Protein AF-A0A1V9Z5C0-F1 (afdb_monomer)

Solvent-accessible surface area (backbone atoms only — not comparable to full-atom values): 45938 Å² total; per-residue (Å²): 131,92,78,88,80,90,83,90,88,89,86,86,84,89,79,87,81,82,82,72,72,82,59,60,56,59,52,54,50,48,53,48,50,51,52,51,49,50,49,49,50,52,46,48,58,70,71,42,82,71,66,87,67,86,74,73,70,77,68,62,81,77,70,72,38,58,87,74,35,48,84,46,74,41,87,35,67,57,42,83,91,56,91,58,85,54,65,29,55,34,39,32,35,39,37,57,89,43,34,36,29,50,94,80,70,39,98,49,63,32,35,36,42,34,37,38,38,37,98,39,45,44,60,60,50,55,52,41,41,26,42,58,60,53,45,23,60,79,58,20,13,28,41,36,45,39,38,20,70,73,23,66,80,12,34,50,69,57,94,52,28,86,84,53,52,90,57,59,44,71,68,51,44,48,50,50,53,50,53,51,52,55,50,52,30,58,79,67,75,53,90,57,59,24,36,28,28,21,49,37,67,6,3,34,48,12,45,51,39,34,67,76,38,56,90,71,25,67,23,16,40,14,23,24,19,40,75,61,43,48,37,66,50,83,98,74,47,65,74,40,41,51,29,46,30,32,44,32,46,40,30,29,52,92,62,68,12,31,81,37,14,40,61,48,54,37,56,39,48,59,27,55,55,34,17,34,76,37,72,70,24,19,48,49,50,22,58,68,59,36,37,66,62,76,43,87,49,54,72,51,44,51,41,47,51,48,56,50,50,51,28,50,50,53,24,23,39,46,32,31,75,48,66,44,21,75,86,48,78,68,73,45,66,35,56,47,29,34,38,36,59,20,18,60,54,31,45,68,90,76,78,84,87,58,49,55,46,74,83,38,66,52,57,53,49,51,55,43,28,51,44,58,21,32,30,56,59,78,37,59,80,71,72,70,90,45,41,72,72,85,73,79,90,52,66,74,56,49,52,39,39,26,41,48,50,44,69,56,74,96,57,40,35,37,68,39,71,79,24,42,53,63,66,42,82,65,53,67,70,56,53,34,51,51,24,38,71,78,70,71,36,64,54,38,71,55,46,57,44,69,78,64,36,63,61,71,61,38,57,55,72,48,62,41,37,36,31,33,31,16,56,35,15,30,51,35,69,15,30,66,82,77,66,97,68,29,91,47,42,51,68,42,77,19,67,87,23,9,54,33,52,61,39,32,56,77,53,95,64,57,52,70,52,42,54,52,48,45,51,50,53,52,52,50,48,51,59,73,65,41,90,59,52,85,41,64,36,86,88,80,72,34,37,40,52,56,55,51,49,50,51,52,36,52,56,53,16,74,80,68,20,43,36,68,64,52,41,62,54,81,88,75,62,87,62,98,63,83,74,66,67,48,76,77,52,67,60,68,61,43,69,38,75,66,45,35,56,45,46,34,69,50,28,31,34,40,31,45,24,31,15,63,32,59,66,57,66,54,67,65,33,57,30,45,50,23,30,36,43,35,41,27,48,23,49,25,50,52,55,42,55,41,56,22,56,21,53,47,24,27,37,39,38,43,21,42,29,46,28,49,60,72,40,63,39,48,33,51,18,45,49,21,28,36,40,32,42,24,40,29,49,26,52,55,62,67,69,40,57,50,52,16,48,48,25,25,38,41,35,44,21,42,25,48,24,37,51,65,64,60,63,55,39,47,31,49,47,22,31,33,42,34,39,23,42,24,46,34,38,53,66,78,45,75,36,61,45,58,26,52,50,27,25,35,41,34,42,23,38,20,12,37,68,62,87,62,78,44,66,80,67,32,81,45,46,34,34,45,35,52,36,72,43,47,48,86,84,78,77,55,51,44,93,85,79,63,49,75,67,83,79,82,92,84,88,87,84,82,89,59,66,38,61,29,77,53,56,49,63,48,102,86,70,50,74,44,82,61,64,74,80,83,80,63,86,85,76,61,69,84,69,89,58,79,85,65,70,67,71,67,52,56,66,52,51,58,62,54,57,61,67,67,72,76,119

Sequence (855 aa):
MEDAPLLRPQRQLSQRSFVNWSIFVPVCLGIGLVAVGQLLLSLYHNTFGLDSTLEVPNYMNPKPNVTNCTLHWFEQRVDHFTTLNTTYQQRYYVYDKFWSRKSKGDAFDGPILFYCGNEGDVTLYVNNTGLMWENAQSLGAALIFAEHRYFGKSYPFANDYMNNLQYLTHEQALADYATLIQTFQVDNQVDVPVVAFGGSYGGMLAAWFRMKYPSVIAGSIAASAPILGFPRGYPGHFHGEKYWQVVTHDAKPEAGSAPACEGNVRATWPVLFGFGNSSIGRNKLSEIFQLCTPLNTSAQVEKLAMNLLMGWDTMAMGNFPFPSSYLTDGAVDLPAFPVRAACNELNESFTITNPSAVNDTENIRLLTAMKVAVDVYANATKSLTCSPLDQDYDGIWGYIWCSQMLPQESYFDTDGIHDMFWPRNVSLVKITSDCQKKWGVTPDPQWIRYEYGPLDRMISSTSNIVFTNGGYDPWSSGGVLTNPWNPSIEIVSIPEGAHHLDLFFSHVDDPISVRLALNMAVELNATTLDPLRGEVDTSSGHCRWVRDAIERRLKKAIATGIVDLSGPSSTSLIHGHSCMQLDLLPKELYATASRASWAKKQLHEIYLTNNSLSLLSPEISLFENLVVLGLGGNALTSLPNELGSLLRLEKLYAERNHLSCIPEAISNCTRLTHIFLDSNRFTSFPTALFACSRLQHVGLSHNELRSIPAQIHRLSWLISLDLDGNRIGPSLPHELGFLVRLQRLGLEHNCLDTLPTFVLKLPQLTCLRMNGNRAPGHVVKDSITGEVLDGVNVPTRFDGYLQLREAVVDEEGNKQFVSLNGLVPTDAINLEDSFHDRDKDEVQEENELESLSMH

Secondary structure (DSSP, 8-state):
---------------PPPP-TTTHHHHHHHHHHHHHHHHHHHHHHHHS---S--------SSPP-GGGSEEEEEEEES-SSSS---EEEEEEEEE-TT---GGGT-SSPPPEEEEE--SS-HHHHHHH-HHHHHHHHHHTPEEEEEPPTTSTT--TTGGGGGG-GGG--HHHHHHHHHHHHHHHHHHTT----EEEEEETHHHHHHHHHHHH-TTT-SEEEEET--TT-S-SSTTT---THHHHHHHHHHTSGGGT--TTHHHHHHHHHHHHHHHHTSHHHHHHHHHHTTBSS---SHHHHHHHHHHHHHHHHHHHHT--SS-B-GGGTTSSPBPSSHHHHHHHHT-S----S-TT-TT-HHHHHHHHHHHHHHHHHHTTTS--SSB-S---SSTTHHHHIIIII---GGGS-B-SSSSSS--B---HHHHHHHHHHHHS----TTHHHHHH-SHHHHHHH--SEEEEEESS-GGGGGS----SS-TTEEEEEETT--TTGGGSPP-TT--HHHHHHHHHHHHHHHHHT-TTTTPBPTTTSSBHHHHHHHHHHHHHHHHHSEEE-PPPPGGG--S--GGG-----HHHHTSSHHHHHHHHHH--EEE-TTS--S---GGGGG-TT--EEE-TTS--S---GGGGG-TT--EEE--SS--S---GGGGG-TT--EEE--SS--SS--GGGGG-TT--EEE--SS------GGGGG-TT-SEEE--SS---S---GGGGG-TT--EEE-TTS--SS--TTGGG-SS--EEE-TT---TT--PBPTTT--B--S----SS-----EE---EEPTTS-EE--------TTS----TTTTSSSHHHHHHHHHHHHHTS--

Mean predicted aligned error: 17.58 Å

Radius of gyration: 32.71 Å; Cα contacts (8 Å, |Δi|>4): 1620; chains: 1; bounding box: 133×77×86 Å

Nearest PDB structures (foldseek):
  7txh-assembly2_E  TM=9.100E-01  e=1.569E-11  Homo sapiens
  4u06-assembly1_A  TM=7.039E-01  e=2.154E-12  Leptospira interrogans serovar Copenhageni str. Fiocruz L1-130
  7sd1-assembly2_B  TM=7.108E-01  e=6.683E-11  Homo sapiens
  7yjw-assembly1_B  TM=7.968E-01  e=1.424E-09  Leptospira santarosai serovar Shermani str. LT 821
  7yjw-assembly1_A  TM=7.207E-01  e=8.785E-10  Leptospira santarosai serovar Shermani str. LT 821

Foldseek 3Di:
DDDDDDDDDDDDDDDDDDDDPVPPVVVVVVVVCVVVVVVVVVVCCVVPPPPPPVDDDPFDVVQDAQVQWDKDWDFAALDPPDPDRDTFTWIKTKDQPLFADVVVVGPDTFEEEEFLADQEALRLLRRFQQLCVRLCNVRSYMYMGTHFEPYRQRDDVRPCRLVVCPSVELVNSLVRVQVVQVVVCVVVVHDAAYEYEYFEVSLVSRVVSCLPPVVRHLAYERELYLLQQFAPDPPPDHQLQLLQLLLLVCCDVVVPAAHQQLVLLLVLVLLLLLLQVDPLSQQLLCVLQQAPDGDDHSVLSVLVQLLLVVLSQLLLLVQAQAFDCSSVSPPATQGHRLSRVLRVLRNDDADCDDSNPSPDPSSSSSSNSSSVSSCSPQVVVVPDSGRYSDDDPCVCVLLHCQAANDDDSSQRAHCSPSGSGHGDHHHLVNSQVVSCVPRVGHYDSCRSCVVQNPVLVSLLVGARYEYEYELSESSCSSTDQDDPAHLRYHYQYQDSDRRRSLSGRDDPSDDPSSSLVSVLVSLSVCLSRPPQQQDQDPVVRARVSLVSSQVNQLVVCLPVLEHAPADHDPVPCPDPDPRQQPPPDCCVCPVDVVSLVSNLPRHAYYAHEQNQDQADDLCVLSNLNYAYYHQHQYAYQAYDLSVLSNCNHAEYHHANYAYQAYHLSVLSNLNHQYDAHAQYAHQADHPSCLSNLNHAEYHHAQYAHAADDLSPLSVLNHQEDAHANYAHDQDHHLSVLNNLNHQYDHQHQYAYPDDPPSQQVRNRHQWYFHHNHHHPPDFDADPVHRDTDDDDDDDDDPPFRQGRRGQDQPPVRGTDGDTPPDDDVPPPDPPPCVVPPPVVVVVVVVVVVVVVVPD

Structure (mmCIF, N/CA/C/O backbone):
data_AF-A0A1V9Z5C0-F1
#
_entry.id   AF-A0A1V9Z5C0-F1
#
loop_
_atom_site.group_PDB
_atom_site.id
_atom_site.type_symbol
_atom_site.label_atom_id
_atom_site.label_alt_id
_atom_site.label_comp_id
_atom_site.label_asym_id
_atom_site.label_entity_id
_atom_site.label_seq_id
_atom_site.pdbx_PDB_ins_code
_atom_site.Cartn_x
_atom_site.Cartn_y
_atom_site.Cartn_z
_atom_site.occupancy
_atom_site.B_iso_or_equiv
_atom_site.auth_seq_id
_atom_site.auth_comp_id
_atom_site.auth_asym_id
_atom_site.auth_atom_id
_atom_site.pdbx_PDB_model_num
ATOM 1 N N . MET A 1 1 ? 76.478 33.869 6.905 1.00 30.45 1 MET A N 1
ATOM 2 C CA . MET A 1 1 ? 77.439 34.222 5.845 1.00 30.45 1 MET A CA 1
ATOM 3 C C . MET A 1 1 ? 76.877 33.685 4.552 1.00 30.45 1 MET A C 1
ATOM 5 O O . MET A 1 1 ? 76.327 32.592 4.566 1.00 30.45 1 MET A O 1
ATOM 9 N N . GLU A 1 2 ? 76.893 34.535 3.533 1.00 48.50 2 GLU A N 1
ATOM 10 C CA . GLU A 1 2 ? 76.476 34.250 2.159 1.00 48.50 2 GLU A CA 1
ATOM 11 C C . GLU A 1 2 ? 77.132 32.972 1.628 1.00 48.50 2 GLU A C 1
ATOM 13 O O . GLU A 1 2 ? 78.275 32.719 1.981 1.00 48.50 2 GLU A O 1
ATOM 18 N N . ASP A 1 3 ? 76.416 32.213 0.790 1.00 28.17 3 ASP A N 1
ATOM 19 C CA . ASP A 1 3 ? 76.982 31.532 -0.385 1.00 28.17 3 ASP A CA 1
ATOM 20 C C . ASP A 1 3 ? 75.859 30.931 -1.263 1.00 28.17 3 ASP A C 1
ATOM 22 O O . ASP A 1 3 ? 75.158 29.993 -0.889 1.00 28.17 3 ASP A O 1
ATOM 26 N N . ALA A 1 4 ? 75.608 31.609 -2.391 1.00 31.83 4 ALA A N 1
ATOM 27 C CA . ALA A 1 4 ? 75.722 31.137 -3.785 1.00 31.83 4 ALA A CA 1
ATOM 28 C C . ALA A 1 4 ? 75.822 29.606 -4.089 1.00 31.83 4 ALA A C 1
ATOM 30 O O . ALA A 1 4 ? 76.294 28.841 -3.258 1.00 31.83 4 ALA A O 1
ATOM 31 N N . PRO A 1 5 ? 75.660 29.144 -5.357 1.00 44.28 5 PRO A N 1
ATOM 32 C CA . PRO A 1 5 ? 74.844 29.649 -6.476 1.00 44.28 5 PRO A CA 1
ATOM 33 C C . PRO A 1 5 ? 74.236 28.553 -7.414 1.00 44.28 5 PRO A C 1
ATOM 35 O O . PRO A 1 5 ? 74.630 27.397 -7.405 1.00 44.28 5 PRO A O 1
ATOM 38 N N . LEU A 1 6 ? 73.332 29.002 -8.303 1.00 28.39 6 LEU A N 1
ATOM 39 C CA . LEU A 1 6 ? 73.173 28.664 -9.741 1.00 28.39 6 LEU A CA 1
ATOM 40 C C . LEU A 1 6 ? 73.223 27.196 -10.235 1.00 28.39 6 LEU A C 1
ATOM 42 O O . LEU A 1 6 ? 74.230 26.516 -10.102 1.00 28.39 6 LEU A O 1
ATOM 46 N N . LEU A 1 7 ? 72.222 26.825 -11.056 1.00 27.34 7 LEU A N 1
ATOM 47 C CA . LEU A 1 7 ? 72.328 26.580 -12.521 1.00 27.34 7 LEU A CA 1
ATOM 48 C C . LEU A 1 7 ? 71.012 25.927 -13.024 1.00 27.34 7 LEU A C 1
ATOM 50 O O . LEU A 1 7 ? 70.737 24.781 -12.705 1.00 27.34 7 LEU A O 1
ATOM 54 N N . ARG A 1 8 ? 70.100 26.692 -13.660 1.00 27.34 8 ARG A N 1
ATOM 55 C CA . ARG A 1 8 ? 69.903 26.857 -15.134 1.00 27.34 8 ARG A CA 1
ATOM 56 C C . ARG A 1 8 ? 68.985 25.763 -15.757 1.00 27.34 8 ARG A C 1
ATOM 58 O O . ARG A 1 8 ? 68.950 24.663 -15.240 1.00 27.34 8 ARG A O 1
ATOM 65 N N . PRO A 1 9 ? 68.382 25.965 -16.948 1.00 34.12 9 PRO A N 1
ATOM 66 C CA . PRO A 1 9 ? 67.551 27.093 -17.397 1.00 34.12 9 PRO A CA 1
ATOM 67 C C . PRO A 1 9 ? 66.337 26.630 -18.259 1.00 34.12 9 PRO A C 1
ATOM 69 O O . PRO A 1 9 ? 66.407 25.621 -18.940 1.00 34.12 9 PRO A O 1
ATOM 72 N N . GLN A 1 10 ? 65.268 27.421 -18.358 1.00 26.00 10 GLN A N 1
ATOM 73 C CA . GLN A 1 10 ? 64.817 28.017 -19.631 1.00 26.00 10 GLN A CA 1
ATOM 74 C C . GLN A 1 10 ? 63.493 28.751 -19.443 1.00 26.00 10 GLN A C 1
ATOM 76 O O . GLN A 1 10 ? 62.555 28.291 -18.800 1.00 26.00 10 GLN A O 1
ATOM 81 N N . ARG A 1 11 ? 63.472 29.957 -19.998 1.00 26.14 11 ARG A N 1
ATOM 82 C CA . ARG A 1 11 ? 62.399 30.931 -19.913 1.00 26.14 11 ARG A CA 1
ATOM 83 C C . ARG A 1 11 ? 61.787 31.060 -21.304 1.00 26.14 11 ARG A C 1
ATOM 85 O O . ARG A 1 11 ? 62.537 31.217 -22.260 1.00 26.14 11 ARG A O 1
ATOM 92 N N . GLN A 1 12 ? 60.459 31.144 -21.304 1.00 28.44 12 GLN A N 1
ATOM 93 C CA . GLN A 1 12 ? 59.549 31.829 -22.233 1.00 28.44 12 GLN A CA 1
ATOM 94 C C . GLN A 1 12 ? 58.646 30.910 -23.062 1.00 28.44 12 GLN A C 1
ATOM 96 O O . GLN A 1 12 ? 59.070 30.318 -24.043 1.00 28.44 12 GLN A O 1
ATOM 101 N N . LEU A 1 13 ? 57.350 30.937 -22.742 1.00 24.69 13 LEU A N 1
ATOM 102 C CA . LEU A 1 13 ? 56.427 31.890 -23.366 1.00 24.69 13 LEU A CA 1
ATOM 103 C C . LEU A 1 13 ? 55.228 32.162 -22.444 1.00 24.69 13 LEU A C 1
ATOM 105 O O . LEU A 1 13 ? 54.826 31.339 -21.631 1.00 24.69 13 LEU A O 1
ATOM 109 N N . SER A 1 14 ? 54.747 33.395 -22.518 1.00 31.95 14 SER A N 1
ATOM 110 C CA . SER A 1 14 ? 53.728 34.015 -21.681 1.00 31.95 14 SER A CA 1
ATOM 111 C C . SER A 1 14 ? 52.305 33.616 -22.065 1.00 31.95 14 SER A C 1
ATOM 113 O O . SER A 1 14 ? 51.958 33.737 -23.236 1.00 31.95 14 SER A O 1
ATOM 115 N N . GLN A 1 15 ? 51.449 33.361 -21.074 1.00 27.33 15 GLN A N 1
ATOM 116 C CA . GLN A 1 15 ? 50.032 33.744 -21.100 1.00 27.33 15 GLN A CA 1
ATOM 117 C C . GLN A 1 15 ? 49.545 33.939 -19.655 1.00 27.33 15 GLN A C 1
ATOM 119 O O . GLN A 1 15 ? 49.726 33.080 -18.798 1.00 27.33 15 GLN A O 1
ATOM 124 N N . ARG A 1 16 ? 48.995 35.124 -19.366 1.00 29.86 16 ARG A N 1
ATOM 125 C CA . ARG A 1 16 ? 48.379 35.463 -18.075 1.00 29.86 16 ARG A CA 1
ATOM 126 C C . ARG A 1 16 ? 47.048 34.716 -17.955 1.00 29.86 16 ARG A C 1
ATOM 128 O O . ARG A 1 16 ? 46.171 34.933 -18.784 1.00 29.86 16 ARG A O 1
ATOM 135 N N . SER A 1 17 ? 46.879 33.905 -16.913 1.00 29.75 17 SER A N 1
ATOM 136 C CA . SER A 1 17 ? 45.579 33.352 -16.528 1.00 29.75 17 SER A CA 1
ATOM 137 C C . SER A 1 17 ? 44.771 34.401 -15.761 1.00 29.75 17 SER A C 1
ATOM 139 O O . SER A 1 17 ? 45.204 34.896 -14.718 1.00 29.75 17 SER A O 1
ATOM 141 N N . PHE A 1 18 ? 43.596 34.736 -16.285 1.00 31.89 18 PHE A N 1
ATOM 142 C CA . PHE A 1 18 ? 42.552 35.463 -15.572 1.00 31.89 18 PHE A CA 1
ATOM 143 C C . PHE A 1 18 ? 42.062 34.623 -14.385 1.00 31.89 18 PHE A C 1
ATOM 145 O O . PHE A 1 18 ? 41.657 33.477 -14.561 1.00 31.89 18 PHE A O 1
ATOM 152 N N . VAL A 1 19 ? 42.077 35.195 -13.180 1.00 36.19 19 VAL A N 1
ATOM 153 C CA . VAL A 1 19 ? 41.368 34.626 -12.027 1.00 36.19 19 VAL A CA 1
ATOM 154 C C . VAL A 1 19 ? 39.901 35.021 -12.166 1.00 36.19 19 VAL A C 1
ATOM 156 O O . VAL A 1 19 ? 39.575 36.207 -12.182 1.00 36.19 19 VAL A O 1
ATOM 159 N N . ASN A 1 20 ? 39.030 34.028 -12.328 1.00 33.69 20 ASN A N 1
ATOM 160 C CA . ASN A 1 20 ? 37.603 34.218 -12.552 1.00 33.69 20 ASN A CA 1
ATOM 161 C C . ASN A 1 20 ? 36.901 34.478 -11.204 1.00 33.69 20 ASN A C 1
ATOM 163 O O . ASN A 1 20 ? 36.707 33.563 -10.405 1.00 33.69 20 ASN A O 1
ATOM 167 N N . TRP A 1 21 ? 36.547 35.737 -10.936 1.00 33.84 21 TRP A N 1
ATOM 168 C CA . TRP A 1 21 ? 35.887 36.182 -9.695 1.00 33.84 21 TRP A CA 1
ATOM 169 C C . TRP A 1 21 ? 34.431 35.687 -9.545 1.00 33.84 21 TRP A C 1
ATOM 171 O O . TRP A 1 21 ? 33.814 35.883 -8.500 1.00 33.84 21 TRP A O 1
ATOM 181 N N . SER A 1 22 ? 33.898 34.990 -10.550 1.00 37.16 22 SER A N 1
ATOM 182 C CA . SER A 1 22 ? 32.506 34.527 -10.646 1.00 37.16 22 SER A CA 1
ATOM 183 C C . SER A 1 22 ? 32.162 33.314 -9.771 1.00 37.16 22 SER A C 1
ATOM 185 O O . SER A 1 22 ? 30.989 32.999 -9.622 1.00 37.16 22 SER A O 1
ATOM 187 N N . ILE A 1 23 ? 33.156 32.627 -9.195 1.00 44.81 23 ILE A N 1
ATOM 188 C CA . ILE A 1 23 ? 32.946 31.390 -8.409 1.00 44.81 23 ILE A CA 1
ATOM 189 C C . ILE A 1 23 ? 33.226 31.607 -6.913 1.00 44.81 23 ILE A C 1
ATOM 191 O O . ILE A 1 23 ? 32.641 30.940 -6.066 1.00 44.81 23 ILE A O 1
ATOM 195 N N . PHE A 1 24 ? 34.048 32.596 -6.552 1.00 35.75 24 PHE A N 1
ATOM 196 C CA . PHE A 1 24 ? 34.413 32.829 -5.148 1.00 35.75 24 PHE A CA 1
ATOM 197 C C . PHE A 1 24 ? 33.322 33.559 -4.347 1.00 35.75 24 PHE A C 1
ATOM 199 O O . PHE A 1 24 ? 33.123 33.279 -3.168 1.00 35.75 24 PHE A O 1
ATOM 206 N N . VAL A 1 25 ? 32.570 34.460 -4.988 1.00 41.78 25 VAL A N 1
ATOM 207 C CA . VAL A 1 25 ? 31.491 35.220 -4.332 1.00 41.78 25 VAL A CA 1
ATOM 208 C C . VAL A 1 25 ? 30.265 34.342 -3.998 1.00 41.78 25 VAL A C 1
ATOM 210 O O . VAL A 1 25 ? 29.790 34.437 -2.866 1.00 41.78 25 VAL A O 1
ATOM 213 N N . PRO A 1 26 ? 29.793 33.427 -4.874 1.00 41.62 26 PRO A N 1
ATOM 214 C CA . PRO A 1 26 ? 28.696 32.506 -4.550 1.00 41.62 26 PRO A CA 1
ATOM 215 C C . PRO A 1 26 ? 29.040 31.499 -3.448 1.00 41.62 26 PRO A C 1
ATOM 217 O O . PRO A 1 26 ? 28.190 31.192 -2.621 1.00 41.62 26 PRO A O 1
ATOM 220 N N . VAL A 1 27 ? 30.286 31.016 -3.387 1.00 40.53 27 VAL A N 1
ATOM 221 C CA . VAL A 1 27 ? 30.713 30.033 -2.375 1.00 40.53 27 VAL A CA 1
ATOM 222 C C . VAL A 1 27 ? 30.819 30.677 -0.988 1.00 40.53 27 VAL A C 1
ATOM 224 O O . VAL A 1 27 ? 30.375 30.092 -0.001 1.00 40.53 27 VAL A O 1
ATOM 227 N N . CYS A 1 28 ? 31.308 31.918 -0.894 1.00 38.22 28 CYS A N 1
ATOM 228 C CA . CYS A 1 28 ? 31.320 32.660 0.371 1.00 38.22 28 CYS A CA 1
ATOM 229 C C . CYS A 1 28 ? 29.915 33.116 0.813 1.00 38.22 28 CYS A C 1
ATOM 231 O O . CYS A 1 28 ? 29.639 33.125 2.012 1.00 38.22 28 CYS A O 1
ATOM 233 N N . LEU A 1 29 ? 29.010 33.431 -0.125 1.00 41.97 29 LEU A N 1
ATOM 234 C CA . LEU A 1 29 ? 27.590 33.685 0.165 1.00 41.97 29 LEU A CA 1
ATOM 235 C C . LEU A 1 29 ? 26.850 32.411 0.594 1.00 41.97 29 LEU A C 1
ATOM 237 O O . LEU A 1 29 ? 26.050 32.474 1.520 1.00 41.97 29 LEU A O 1
ATOM 241 N N . GLY A 1 30 ? 27.158 31.259 -0.007 1.00 38.84 30 GLY A N 1
ATOM 242 C CA . GLY A 1 30 ? 26.593 29.958 0.359 1.00 38.84 30 GLY A CA 1
ATOM 243 C C . GLY A 1 30 ? 27.005 29.507 1.761 1.00 38.84 30 GLY A C 1
ATOM 244 O O . GLY A 1 30 ? 26.153 29.132 2.558 1.00 38.84 30 GLY A O 1
ATOM 245 N N . ILE A 1 31 ? 28.286 29.637 2.120 1.00 43.16 31 ILE A N 1
ATOM 246 C CA . ILE A 1 31 ? 28.769 29.312 3.475 1.00 43.16 31 ILE A CA 1
ATOM 247 C C . ILE A 1 31 ? 28.243 30.326 4.505 1.00 43.16 31 ILE A C 1
ATOM 249 O O . ILE A 1 31 ? 27.882 29.945 5.617 1.00 43.16 31 ILE A O 1
ATOM 253 N N . GLY A 1 32 ? 28.126 31.605 4.128 1.00 36.19 32 GLY A N 1
ATOM 254 C CA . GLY A 1 32 ? 27.502 32.638 4.957 1.00 36.19 32 GLY A CA 1
ATOM 255 C C . GLY A 1 32 ? 26.012 32.386 5.213 1.00 36.19 32 GLY A C 1
ATOM 256 O O . GLY A 1 32 ? 25.566 32.526 6.347 1.00 36.19 32 GLY A O 1
ATOM 257 N N . LEU A 1 33 ? 25.254 31.952 4.202 1.00 44.88 33 LEU A N 1
ATOM 258 C CA . LEU A 1 33 ? 23.835 31.589 4.318 1.00 44.88 33 LEU A CA 1
ATOM 259 C C . LEU A 1 33 ? 23.620 30.301 5.118 1.00 44.88 33 LEU A C 1
ATOM 261 O O . LEU A 1 33 ? 22.659 30.227 5.876 1.00 44.88 33 LEU A O 1
ATOM 265 N N . VAL A 1 34 ? 24.525 29.324 5.024 1.00 42.78 34 VAL A N 1
ATOM 266 C CA . VAL A 1 34 ? 24.479 28.102 5.845 1.00 42.78 34 VAL A CA 1
ATOM 267 C C . VAL A 1 34 ? 24.822 28.407 7.304 1.00 42.78 34 VAL A C 1
ATOM 269 O O . VAL A 1 34 ? 24.126 27.941 8.200 1.00 42.78 34 VAL A O 1
ATOM 272 N N . ALA A 1 35 ? 25.826 29.249 7.566 1.00 37.12 35 ALA A N 1
ATOM 273 C CA . ALA A 1 35 ? 26.195 29.642 8.925 1.00 37.12 35 ALA A CA 1
ATOM 274 C C . ALA A 1 35 ? 25.142 30.556 9.572 1.00 37.12 35 ALA A C 1
ATOM 276 O O . ALA A 1 35 ? 24.813 30.367 10.737 1.00 37.12 35 ALA A O 1
ATOM 277 N N . VAL A 1 36 ? 24.565 31.505 8.826 1.00 43.38 36 VAL A N 1
ATOM 278 C CA . VAL A 1 36 ? 23.450 32.349 9.293 1.00 43.38 36 VAL A CA 1
ATOM 279 C C . VAL A 1 36 ? 22.165 31.532 9.417 1.00 43.38 36 VAL A C 1
ATOM 281 O O . VAL A 1 36 ? 21.424 31.744 10.367 1.00 43.38 36 VAL A O 1
ATOM 284 N N . GLY A 1 37 ? 21.932 30.551 8.542 1.00 40.03 37 GLY A N 1
ATOM 285 C CA . GLY A 1 37 ? 20.840 29.582 8.645 1.00 40.03 37 GLY A CA 1
ATOM 286 C C . GLY A 1 37 ? 20.960 28.695 9.883 1.00 40.03 37 GLY A C 1
ATOM 287 O O . GLY A 1 37 ? 19.983 28.537 10.602 1.00 40.03 37 GLY A O 1
ATOM 288 N N . GLN A 1 38 ? 22.158 28.204 10.212 1.00 38.97 38 GLN A N 1
ATOM 289 C CA . GLN A 1 38 ? 22.422 27.443 11.439 1.00 38.97 38 GLN A CA 1
ATOM 290 C C . GLN A 1 38 ? 22.380 28.319 12.695 1.00 38.97 38 GLN A C 1
ATOM 292 O O . GLN A 1 38 ? 21.862 27.884 13.721 1.00 38.97 38 GLN A O 1
ATOM 297 N N . LEU A 1 39 ? 22.854 29.569 12.627 1.00 35.66 39 LEU A N 1
ATOM 298 C CA . LEU A 1 39 ? 22.753 30.508 13.744 1.00 35.66 39 LEU A CA 1
ATOM 299 C C . LEU A 1 39 ? 21.295 30.911 13.988 1.00 35.66 39 LEU A C 1
ATOM 301 O O . LEU A 1 39 ? 20.874 30.943 15.138 1.00 35.66 39 LEU A O 1
ATOM 305 N N . LEU A 1 40 ? 20.514 31.152 12.930 1.00 39.03 40 LEU A N 1
ATOM 306 C CA . LEU A 1 40 ? 19.077 31.410 12.998 1.00 39.03 40 LEU A CA 1
ATOM 307 C C . LEU A 1 40 ? 18.301 30.169 13.436 1.00 39.03 40 LEU A C 1
ATOM 309 O O . LEU A 1 40 ? 17.394 30.343 14.229 1.00 39.03 40 LEU A O 1
ATOM 313 N N . LEU A 1 41 ? 18.675 28.946 13.040 1.00 40.09 41 LEU A N 1
ATOM 314 C CA . LEU A 1 41 ? 18.106 27.708 13.597 1.00 40.09 41 LEU A CA 1
ATOM 315 C C . LEU A 1 41 ? 18.432 27.563 15.089 1.00 40.09 41 LEU A C 1
ATOM 317 O O . LEU A 1 41 ? 17.560 27.202 15.869 1.00 40.09 41 LEU A O 1
ATOM 321 N N . SER A 1 42 ? 19.658 27.891 15.508 1.00 35.12 42 SER A N 1
ATOM 322 C CA . SER A 1 42 ? 20.072 27.820 16.916 1.00 35.12 42 SER A CA 1
ATOM 323 C C . SER A 1 42 ? 19.429 28.914 17.777 1.00 35.12 42 SER A C 1
ATOM 325 O O . SER A 1 42 ? 19.066 28.674 18.925 1.00 35.12 42 SER A O 1
ATOM 327 N N . LEU A 1 43 ? 19.233 30.113 17.220 1.00 33.78 43 LEU A N 1
ATOM 328 C CA . LEU A 1 43 ? 18.513 31.212 17.856 1.00 33.78 43 LEU A CA 1
ATOM 329 C C . LEU A 1 43 ? 17.013 30.928 17.858 1.00 33.78 43 LEU A C 1
ATOM 331 O O . LEU A 1 43 ? 16.379 31.188 18.870 1.00 33.78 43 LEU A O 1
ATOM 335 N N . TYR A 1 44 ? 16.461 30.328 16.801 1.00 37.03 44 TYR A N 1
ATOM 336 C CA . TYR A 1 44 ? 15.078 29.854 16.732 1.00 37.03 44 TYR A CA 1
ATOM 337 C C . TYR A 1 44 ? 14.823 28.748 17.769 1.00 37.03 44 TYR A C 1
ATOM 339 O O . TYR A 1 44 ? 13.848 28.846 18.499 1.00 37.03 44 TYR A O 1
ATOM 347 N N . HIS A 1 45 ? 15.737 27.787 17.946 1.00 37.25 45 HIS A N 1
ATOM 348 C CA . HIS A 1 45 ? 15.685 26.787 19.026 1.00 37.25 45 HIS A CA 1
ATOM 349 C C . HIS A 1 45 ? 15.863 27.366 20.440 1.00 37.25 45 HIS A C 1
ATOM 351 O O . HIS A 1 45 ? 15.302 26.822 21.383 1.00 37.25 45 HIS A O 1
ATOM 357 N N . ASN A 1 46 ? 16.625 28.453 20.613 1.00 33.91 46 ASN A N 1
ATOM 358 C CA . ASN A 1 46 ? 16.873 29.048 21.934 1.00 33.91 46 ASN A CA 1
ATOM 359 C C . ASN A 1 46 ? 15.886 30.166 22.331 1.00 33.91 46 ASN A C 1
ATOM 361 O O . ASN A 1 46 ? 15.763 30.458 23.518 1.00 33.91 46 ASN A O 1
ATOM 365 N N . THR A 1 47 ? 15.208 30.825 21.378 1.00 34.88 47 THR A N 1
ATOM 366 C CA . THR A 1 47 ? 14.218 31.895 21.659 1.00 34.88 47 THR A CA 1
ATOM 367 C C . THR A 1 47 ? 12.774 31.432 21.547 1.00 34.88 47 THR A C 1
ATOM 369 O O . THR A 1 47 ? 11.932 31.920 22.301 1.00 34.88 47 THR A O 1
ATOM 372 N N . PHE A 1 48 ? 12.473 30.473 20.671 1.00 40.75 48 PHE A N 1
ATOM 373 C CA . PHE A 1 48 ? 11.245 29.704 20.778 1.00 40.75 48 PHE A CA 1
ATOM 374 C C . PHE A 1 48 ? 11.588 28.511 21.645 1.00 40.75 48 PHE A C 1
ATOM 376 O O . PHE A 1 48 ? 12.303 27.622 21.199 1.00 40.75 48 PHE A O 1
ATOM 383 N N . GLY A 1 49 ? 11.082 28.494 22.877 1.00 33.28 49 GLY A N 1
ATOM 384 C CA . GLY A 1 49 ? 10.914 27.257 23.626 1.00 33.28 49 GLY A CA 1
ATOM 385 C C . GLY A 1 49 ? 9.982 26.325 22.851 1.00 33.28 49 GLY A C 1
ATOM 386 O O . GLY A 1 49 ? 8.831 26.136 23.231 1.00 33.28 49 GLY A O 1
ATOM 387 N N . LEU A 1 50 ? 10.479 25.774 21.742 1.00 31.08 50 LEU A N 1
ATOM 388 C CA . LEU A 1 50 ? 10.159 24.446 21.264 1.00 31.08 50 LEU A CA 1
ATOM 389 C C . LEU A 1 50 ? 10.681 23.530 22.356 1.00 31.08 50 LEU A C 1
ATOM 391 O O . LEU A 1 50 ? 11.774 22.975 22.277 1.00 31.08 50 LEU A O 1
ATOM 395 N N . ASP A 1 51 ? 9.908 23.476 23.434 1.00 27.62 51 ASP A N 1
ATOM 396 C CA . ASP A 1 51 ? 9.971 22.371 24.351 1.00 27.62 51 ASP A CA 1
ATOM 397 C C . ASP A 1 51 ? 9.871 21.119 23.482 1.00 27.62 51 ASP A C 1
ATOM 399 O O . ASP A 1 51 ? 8.915 20.961 22.721 1.00 27.62 51 ASP A O 1
ATOM 403 N N . SER A 1 52 ? 10.949 20.349 23.514 1.00 31.19 52 SER A N 1
ATOM 404 C CA . SER A 1 52 ? 11.210 18.982 23.068 1.00 31.19 52 SER A CA 1
ATOM 405 C C . SER A 1 52 ? 10.011 18.011 22.975 1.00 31.19 52 SER A C 1
ATOM 407 O O . SER A 1 52 ? 10.068 16.908 23.496 1.00 31.19 52 SER A O 1
ATOM 409 N N . THR A 1 53 ? 8.924 18.374 22.292 1.00 34.69 53 THR A N 1
ATOM 410 C CA . THR A 1 53 ? 7.643 17.642 22.322 1.00 34.69 53 THR A CA 1
ATOM 411 C C . THR A 1 53 ? 6.991 17.481 20.942 1.00 34.69 53 THR A C 1
ATOM 413 O O . THR A 1 53 ? 5.776 17.377 20.817 1.00 34.69 53 THR A O 1
ATOM 416 N N . LEU A 1 54 ? 7.799 17.331 19.888 1.00 41.50 54 LEU A N 1
ATOM 417 C CA . LEU A 1 54 ? 7.538 16.224 18.958 1.00 41.50 54 LEU A CA 1
ATOM 418 C C . LEU A 1 54 ? 8.207 14.990 19.581 1.00 41.50 54 LEU A C 1
ATOM 420 O O . LEU A 1 54 ? 9.225 14.509 19.091 1.00 41.50 54 LEU A O 1
ATOM 424 N N . GLU A 1 55 ? 7.701 14.549 20.739 1.00 40.53 55 GLU A N 1
ATOM 425 C CA . GLU A 1 55 ? 8.091 13.253 21.289 1.00 40.53 55 GLU A CA 1
ATOM 426 C C . GLU A 1 55 ? 7.653 12.201 20.277 1.00 40.53 55 GLU A C 1
ATOM 428 O O . GLU A 1 55 ? 6.461 11.974 20.084 1.00 40.53 55 GLU A O 1
ATOM 433 N N . VAL A 1 56 ? 8.614 11.572 19.612 1.00 45.72 56 VAL A N 1
ATOM 434 C CA . VAL A 1 56 ? 8.407 10.272 18.980 1.00 45.72 56 VAL A CA 1
ATOM 435 C C . VAL A 1 56 ? 9.723 9.502 19.139 1.00 45.72 56 VAL A C 1
ATOM 437 O O . VAL A 1 56 ? 10.778 10.090 18.857 1.00 45.72 56 VAL A O 1
ATOM 440 N N . PRO A 1 57 ? 9.728 8.197 19.463 1.00 49.56 57 PRO A N 1
ATOM 441 C CA . PRO A 1 57 ? 8.648 7.334 19.965 1.00 49.56 57 PRO A CA 1
ATOM 442 C C . PRO A 1 57 ? 8.999 6.724 21.336 1.00 49.56 57 PRO A C 1
ATOM 444 O O . PRO A 1 57 ? 10.067 6.971 21.899 1.00 49.56 57 PRO A O 1
ATOM 447 N N . ASN A 1 58 ? 8.097 5.907 21.880 1.00 56.50 58 ASN A N 1
ATOM 448 C CA . ASN A 1 58 ? 8.324 5.067 23.057 1.00 56.50 58 ASN A CA 1
ATOM 449 C C . ASN A 1 58 ? 9.352 3.965 22.712 1.00 56.50 58 ASN A C 1
ATOM 451 O O . ASN A 1 58 ? 8.995 2.796 22.587 1.00 56.50 58 ASN A O 1
ATOM 455 N N . TYR A 1 59 ? 10.612 4.351 22.464 1.00 68.38 59 TYR A N 1
ATOM 456 C CA . TYR A 1 59 ? 11.682 3.462 22.018 1.00 68.38 59 TYR A CA 1
ATOM 457 C C . TYR A 1 59 ? 11.856 2.329 23.027 1.00 68.38 59 TYR A C 1
ATOM 459 O O . TYR A 1 59 ? 12.453 2.506 24.094 1.00 68.38 59 TYR A O 1
ATOM 467 N N . MET A 1 60 ? 11.355 1.144 22.686 1.00 77.00 60 MET A N 1
ATOM 468 C CA . MET A 1 60 ? 11.567 -0.019 23.529 1.00 77.00 60 MET A CA 1
ATOM 469 C C . MET A 1 60 ? 13.007 -0.501 23.379 1.00 77.00 60 MET A C 1
ATOM 471 O O . MET A 1 60 ? 13.401 -1.038 22.343 1.00 77.00 60 MET A O 1
ATOM 475 N N . ASN A 1 61 ? 13.797 -0.319 24.436 1.00 77.38 61 ASN A N 1
ATOM 476 C CA . ASN A 1 61 ? 15.145 -0.859 24.533 1.00 77.38 61 ASN A CA 1
ATOM 477 C C . ASN A 1 61 ? 15.296 -1.667 25.837 1.00 77.38 61 ASN A C 1
ATOM 479 O O . ASN A 1 61 ? 15.223 -1.075 26.918 1.00 77.38 61 ASN A O 1
ATOM 483 N N . PRO A 1 62 ? 15.519 -2.995 25.773 1.00 83.50 62 PRO A N 1
ATOM 484 C CA . PRO A 1 62 ? 15.657 -3.821 24.565 1.00 83.50 62 PRO A CA 1
ATOM 485 C C . PRO A 1 62 ? 14.337 -3.997 23.795 1.00 83.50 62 PRO A C 1
ATOM 487 O O . PRO A 1 62 ? 13.264 -3.976 24.398 1.00 83.50 62 PRO A O 1
ATOM 490 N N . LYS A 1 63 ? 14.427 -4.218 22.472 1.00 89.56 63 LYS A N 1
ATOM 491 C CA . LYS A 1 63 ? 13.266 -4.539 21.624 1.00 89.56 63 LYS A CA 1
ATOM 492 C C . LYS A 1 63 ? 12.664 -5.888 22.055 1.00 89.56 63 LYS A C 1
ATOM 494 O O . LYS A 1 63 ? 13.406 -6.878 22.084 1.00 89.56 63 LYS A O 1
ATOM 499 N N . PRO A 1 64 ? 11.363 -5.959 22.395 1.00 91.94 64 PRO A N 1
ATOM 500 C CA . PRO A 1 64 ? 10.686 -7.226 22.622 1.00 91.94 64 PRO A CA 1
ATOM 501 C C . PRO A 1 64 ? 10.711 -8.101 21.370 1.00 91.94 64 PRO A C 1
ATOM 503 O O . PRO A 1 64 ? 10.755 -7.611 20.245 1.00 91.94 64 PRO A O 1
ATOM 506 N N . ASN A 1 65 ? 10.670 -9.408 21.576 1.00 92.69 65 ASN A N 1
ATOM 507 C CA . ASN A 1 65 ? 10.624 -10.398 20.512 1.00 92.69 65 ASN A CA 1
ATOM 508 C C . ASN A 1 65 ? 9.760 -11.594 20.943 1.00 92.69 65 ASN A C 1
ATOM 510 O O . ASN A 1 65 ? 9.163 -11.611 22.024 1.00 92.69 65 ASN A O 1
ATOM 514 N N . VAL A 1 66 ? 9.723 -12.634 20.116 1.00 94.75 66 VAL A N 1
ATOM 515 C CA . VAL A 1 66 ? 8.953 -13.859 20.366 1.00 94.75 66 VAL A CA 1
ATOM 516 C C . VAL A 1 66 ? 9.220 -14.502 21.735 1.00 94.75 66 VAL A C 1
ATOM 518 O O . VAL A 1 66 ? 8.305 -15.067 22.326 1.00 94.75 66 VAL A O 1
ATOM 521 N N . THR A 1 67 ? 10.428 -14.379 22.295 1.00 96.00 67 THR A N 1
ATOM 522 C CA . THR A 1 67 ? 10.769 -14.951 23.613 1.00 96.00 67 THR A CA 1
ATOM 523 C C . THR A 1 67 ? 10.089 -14.232 24.779 1.00 96.00 67 THR A C 1
ATOM 525 O O . THR A 1 67 ? 9.980 -14.793 25.869 1.00 96.00 67 THR A O 1
ATOM 528 N N . ASN A 1 68 ? 9.608 -13.003 24.565 1.00 96.31 68 ASN A N 1
ATOM 529 C CA . ASN A 1 68 ? 8.816 -12.272 25.548 1.00 96.31 68 ASN A CA 1
ATOM 530 C C . ASN A 1 68 ? 7.362 -12.761 25.604 1.00 96.31 68 ASN A C 1
ATOM 532 O O . ASN A 1 68 ? 6.706 -12.530 26.622 1.00 96.31 68 ASN A O 1
ATOM 536 N N . CYS A 1 69 ? 6.874 -13.406 24.541 1.00 97.19 69 CYS A N 1
ATOM 537 C CA . CYS A 1 69 ? 5.508 -13.905 24.421 1.00 97.19 69 CYS A CA 1
ATOM 538 C C . CYS A 1 69 ? 5.351 -15.313 25.005 1.00 97.19 69 CYS A C 1
ATOM 540 O O . CYS A 1 69 ? 6.282 -16.120 25.019 1.00 97.19 69 CYS A O 1
ATOM 542 N N . THR A 1 70 ? 4.125 -15.643 25.397 1.00 98.12 70 THR A N 1
ATOM 543 C CA . THR A 1 70 ? 3.713 -17.021 25.669 1.00 98.12 70 THR A CA 1
ATOM 544 C C . THR A 1 70 ? 3.240 -17.664 24.366 1.00 98.12 70 THR A C 1
ATOM 546 O O . THR A 1 70 ? 2.435 -17.083 23.639 1.00 98.12 70 THR A O 1
ATOM 549 N N . LEU A 1 71 ? 3.757 -18.855 24.052 1.00 98.38 71 LEU A N 1
ATOM 550 C CA . LEU A 1 71 ? 3.313 -19.667 22.915 1.00 98.38 71 LEU A CA 1
ATOM 551 C C . LEU A 1 71 ? 2.049 -20.444 23.291 1.00 98.38 71 LEU A C 1
ATOM 553 O O . LEU A 1 71 ? 2.040 -21.162 24.291 1.00 98.38 71 LEU A O 1
ATOM 557 N N . HIS A 1 72 ? 1.036 -20.373 22.436 1.00 98.44 72 HIS A N 1
ATOM 558 C CA . HIS A 1 72 ? -0.209 -21.111 22.570 1.00 98.44 72 HIS A CA 1
ATOM 559 C C . HIS A 1 72 ? -0.562 -21.862 21.280 1.00 98.44 72 HIS A C 1
ATOM 561 O O . HIS A 1 72 ? -0.063 -21.562 20.191 1.00 98.44 72 HIS A O 1
ATOM 567 N N . TRP A 1 73 ? -1.442 -22.850 21.433 1.00 98.38 73 TRP A N 1
ATOM 568 C CA . TRP A 1 73 ? -2.018 -23.630 20.346 1.00 98.38 73 TRP A CA 1
ATOM 569 C C . TRP A 1 73 ? -3.531 -23.672 20.522 1.00 98.38 73 TRP A C 1
ATOM 571 O O . TRP A 1 73 ? -4.017 -23.962 21.615 1.00 98.38 73 TRP A O 1
ATOM 581 N N . PHE A 1 74 ? -4.252 -23.346 19.458 1.00 98.31 74 PHE A N 1
ATOM 582 C CA . PHE A 1 74 ? -5.704 -23.351 19.409 1.00 98.31 74 PHE A CA 1
ATOM 583 C C . PHE A 1 74 ? -6.181 -24.528 18.563 1.00 98.31 74 PHE A C 1
ATOM 585 O O . PHE A 1 74 ? -5.722 -24.707 17.433 1.00 98.31 74 PHE A O 1
ATOM 592 N N . GLU A 1 75 ? -7.095 -25.334 19.103 1.00 98.06 75 GLU A N 1
ATOM 593 C CA . GLU A 1 75 ? -7.743 -26.393 18.332 1.00 98.06 75 GLU A CA 1
ATOM 594 C C . GLU A 1 75 ? -8.755 -25.761 17.371 1.00 98.06 75 GLU A C 1
ATOM 596 O O . GLU A 1 75 ? -9.866 -25.397 17.748 1.00 98.06 75 GLU A O 1
ATOM 601 N N . GLN A 1 76 ? -8.336 -25.612 16.120 1.00 98.19 76 GLN A N 1
ATOM 602 C CA . GLN A 1 76 ? -9.055 -24.905 15.077 1.00 98.19 76 GLN A CA 1
ATOM 603 C C . GLN A 1 76 ? -9.762 -25.882 14.138 1.00 98.19 76 GLN A C 1
ATOM 605 O O . GLN A 1 76 ? -9.233 -26.953 13.839 1.00 98.19 76 GLN A O 1
ATOM 610 N N . ARG A 1 77 ? -10.936 -25.523 13.614 1.00 97.00 77 ARG A N 1
ATOM 611 C CA . ARG A 1 77 ? -11.595 -26.297 12.555 1.00 97.00 77 ARG A CA 1
ATOM 612 C C . ARG A 1 77 ? -10.798 -26.195 11.260 1.00 97.00 77 ARG A C 1
ATOM 614 O O . ARG A 1 77 ? -10.407 -25.118 10.825 1.00 97.00 77 ARG A O 1
ATOM 621 N N . VAL A 1 78 ? -10.613 -27.329 10.593 1.00 97.56 78 VAL A N 1
ATOM 622 C CA . VAL A 1 78 ? -10.022 -27.348 9.249 1.00 97.56 78 VAL A CA 1
ATOM 623 C C . VAL A 1 78 ? -10.922 -26.611 8.259 1.00 97.56 78 VAL A C 1
ATOM 625 O O . VAL A 1 78 ? -10.427 -25.864 7.418 1.00 97.56 78 VAL A O 1
ATOM 628 N N . ASP A 1 79 ? -12.235 -26.804 8.373 1.00 97.81 79 ASP A N 1
ATOM 629 C CA . ASP A 1 79 ? -13.208 -26.257 7.437 1.00 97.81 79 ASP A CA 1
ATOM 630 C C . ASP A 1 79 ? -14.393 -25.621 8.171 1.00 97.81 79 ASP A C 1
ATOM 632 O O . ASP A 1 79 ? -15.187 -26.301 8.827 1.00 97.81 79 ASP A O 1
ATOM 636 N N . HIS A 1 80 ? -14.504 -24.301 8.051 1.00 97.38 80 HIS A N 1
ATOM 637 C CA . HIS A 1 80 ? -15.578 -23.493 8.623 1.00 97.38 80 HIS A CA 1
ATOM 638 C C . HIS A 1 80 ? -16.838 -23.466 7.763 1.00 97.38 80 HIS A C 1
ATOM 640 O O . HIS A 1 80 ? -17.924 -23.222 8.290 1.00 97.38 80 HIS A O 1
ATOM 646 N N . PHE A 1 81 ? -16.716 -23.742 6.464 1.00 96.38 81 PHE A N 1
ATOM 647 C CA . PHE A 1 81 ? -17.784 -23.554 5.478 1.00 96.38 81 PHE A CA 1
ATOM 648 C C . PHE A 1 81 ? -18.500 -24.853 5.105 1.00 96.38 81 PHE A C 1
ATOM 650 O O . PHE A 1 81 ? -19.447 -24.841 4.318 1.00 96.38 81 PHE A O 1
ATOM 657 N N . THR A 1 82 ? -18.110 -25.973 5.716 1.00 93.88 82 THR A N 1
ATOM 658 C CA . THR A 1 82 ? -18.844 -27.238 5.644 1.00 93.88 82 THR A CA 1
ATOM 659 C C . THR A 1 82 ? -19.132 -27.809 7.034 1.00 93.88 82 THR A C 1
ATOM 661 O O . THR A 1 82 ? -18.766 -27.256 8.075 1.00 93.88 82 THR A O 1
ATOM 664 N N . THR A 1 83 ? -19.822 -28.950 7.068 1.00 90.50 83 THR A N 1
ATOM 665 C CA . THR A 1 83 ? -20.121 -29.692 8.300 1.00 90.50 83 THR A CA 1
ATOM 666 C C . THR A 1 83 ? -18.969 -30.593 8.754 1.00 90.50 83 THR A C 1
ATOM 668 O O . THR A 1 83 ? -19.155 -31.405 9.661 1.00 90.50 83 THR A O 1
ATOM 671 N N . LEU A 1 84 ? -17.795 -30.514 8.116 1.00 88.19 84 LEU A N 1
ATOM 672 C CA . LEU A 1 84 ? -16.624 -31.285 8.520 1.00 88.19 84 LEU A CA 1
ATOM 673 C C . LEU A 1 84 ? -16.179 -30.858 9.928 1.00 88.19 84 LEU A C 1
ATOM 675 O O . LEU A 1 84 ? -16.008 -29.672 10.209 1.00 88.19 84 LEU A O 1
ATOM 679 N N . ASN A 1 85 ? -15.989 -31.834 10.819 1.00 89.00 85 ASN A N 1
ATOM 680 C CA . ASN A 1 85 ? -15.603 -31.597 12.217 1.00 89.00 85 ASN A CA 1
ATOM 681 C C . ASN A 1 85 ? -14.124 -31.921 12.496 1.00 89.00 85 ASN A C 1
ATOM 683 O O . ASN A 1 85 ? -13.733 -32.176 13.630 1.00 89.00 85 ASN A O 1
ATOM 687 N N . THR A 1 86 ? -13.307 -31.993 11.449 1.00 94.81 86 THR A N 1
ATOM 688 C CA . THR A 1 86 ? -11.865 -32.206 11.582 1.00 94.81 86 THR A CA 1
ATOM 689 C C . THR A 1 86 ? -11.213 -30.930 12.095 1.00 94.81 86 THR A C 1
ATOM 691 O O . THR A 1 86 ? -11.536 -29.838 11.622 1.00 94.81 86 THR A O 1
ATOM 694 N N . THR A 1 87 ? -10.282 -31.073 13.034 1.00 97.44 87 THR A N 1
ATOM 695 C CA . THR A 1 87 ? -9.539 -29.960 13.628 1.00 97.44 87 THR A CA 1
ATOM 696 C C . THR A 1 87 ? -8.035 -30.078 13.372 1.00 97.44 87 THR A C 1
ATOM 698 O O . THR A 1 87 ? -7.528 -31.136 12.990 1.00 97.44 87 THR A O 1
ATOM 701 N N . TYR A 1 88 ? -7.318 -28.974 13.551 1.00 98.00 88 TYR A N 1
ATOM 702 C CA . TYR A 1 88 ? -5.860 -28.889 13.541 1.00 98.00 88 TYR A CA 1
ATOM 703 C C . TYR A 1 88 ? -5.393 -27.890 14.607 1.00 98.00 88 TYR A C 1
ATOM 705 O O . TYR A 1 88 ? -6.197 -27.163 15.181 1.00 98.00 88 TYR A O 1
ATOM 713 N N . GLN A 1 89 ? -4.095 -27.867 14.904 1.00 98.25 89 GLN A N 1
ATOM 714 C CA . GLN A 1 89 ? -3.534 -26.945 15.893 1.00 98.25 89 GLN A CA 1
ATOM 715 C C . GLN A 1 89 ? -3.039 -25.672 15.196 1.00 98.25 89 GLN A C 1
ATOM 717 O O . GLN A 1 89 ? -2.067 -25.718 14.441 1.00 98.25 89 GLN A O 1
ATOM 722 N N . GLN A 1 90 ? -3.699 -24.544 15.456 1.00 98.69 90 GLN A N 1
ATOM 723 C CA . GLN A 1 90 ? -3.275 -23.217 15.013 1.00 98.69 90 GLN A CA 1
ATOM 724 C C . GLN A 1 90 ? -2.372 -22.582 16.074 1.00 98.69 90 GLN A C 1
ATOM 726 O O . GLN A 1 90 ? -2.751 -22.456 17.239 1.00 98.69 90 GLN A O 1
ATOM 731 N N . ARG A 1 91 ? -1.166 -22.175 15.681 1.00 98.69 91 ARG A N 1
ATOM 732 C CA . ARG A 1 91 ? -0.204 -21.502 16.556 1.00 98.69 91 ARG A CA 1
ATOM 733 C C . ARG A 1 91 ? -0.581 -20.035 16.743 1.00 98.69 91 ARG A C 1
ATOM 735 O O . ARG A 1 91 ? -0.929 -19.350 15.786 1.00 98.69 91 ARG A O 1
ATOM 742 N N . TYR A 1 92 ? -0.438 -19.521 17.959 1.00 98.75 92 TYR A N 1
ATOM 743 C CA . TYR A 1 92 ? -0.494 -18.082 18.210 1.00 98.75 92 TYR A CA 1
ATOM 744 C C . TYR A 1 92 ? 0.367 -17.692 19.414 1.00 98.75 92 TYR A C 1
ATOM 746 O O . TYR A 1 92 ? 0.664 -18.516 20.283 1.00 98.75 92 TYR A O 1
ATOM 754 N N . TYR A 1 93 ? 0.790 -16.433 19.459 1.00 98.75 93 TYR A N 1
ATOM 755 C CA . TYR A 1 93 ? 1.581 -15.869 20.551 1.00 98.75 93 TYR A CA 1
ATOM 756 C C . TYR A 1 93 ? 0.784 -14.807 21.293 1.00 98.75 93 TYR A C 1
ATOM 758 O O . TYR A 1 93 ? 0.092 -14.005 20.669 1.00 98.75 93 TYR A O 1
ATOM 766 N N . VAL A 1 94 ? 0.906 -14.793 22.621 1.00 98.62 94 VAL A N 1
ATOM 767 C CA . VAL A 1 94 ? 0.235 -13.821 23.489 1.00 98.62 94 VAL A CA 1
ATOM 768 C C . VAL A 1 94 ? 1.255 -13.079 24.337 1.00 98.62 94 VAL A C 1
ATOM 770 O O . VAL A 1 94 ? 2.129 -13.691 24.955 1.00 98.62 94 VAL A O 1
ATOM 773 N N . TYR A 1 95 ? 1.104 -11.761 24.420 1.00 97.75 95 TYR A N 1
ATOM 774 C CA . TYR A 1 95 ? 1.775 -10.942 25.420 1.00 97.75 95 TYR A CA 1
ATOM 775 C C . TYR A 1 95 ? 0.744 -10.121 26.193 1.00 97.75 95 TYR A C 1
ATOM 777 O O . TYR A 1 95 ? 0.113 -9.215 25.658 1.00 97.75 95 TYR A O 1
ATOM 785 N N . ASP A 1 96 ? 0.582 -10.431 27.475 1.00 95.62 96 ASP A N 1
ATOM 786 C CA . ASP A 1 96 ? -0.476 -9.902 28.342 1.00 95.62 96 ASP A CA 1
ATOM 787 C C . ASP A 1 96 ? 0.070 -9.132 29.558 1.00 95.62 96 ASP A C 1
ATOM 789 O O . ASP A 1 96 ? -0.680 -8.738 30.457 1.00 95.62 96 ASP A O 1
ATOM 793 N N . LYS A 1 97 ? 1.388 -8.896 29.605 1.00 94.62 97 LYS A N 1
ATOM 794 C CA . LYS A 1 97 ? 2.026 -8.198 30.732 1.00 94.62 97 LYS A CA 1
ATOM 795 C C . LYS A 1 97 ? 1.664 -6.716 30.792 1.00 94.62 97 LYS A C 1
ATOM 797 O O . LYS A 1 97 ? 1.668 -6.157 31.882 1.00 94.62 97 LYS A O 1
ATOM 802 N N . PHE A 1 98 ? 1.347 -6.097 29.652 1.00 91.94 98 PHE A N 1
ATOM 803 C CA . PHE A 1 98 ? 0.805 -4.734 29.602 1.00 91.94 98 PHE A CA 1
ATOM 804 C C . PHE A 1 98 ? -0.711 -4.695 29.792 1.00 91.94 98 PHE A C 1
ATOM 806 O O . PHE A 1 98 ? -1.264 -3.621 29.989 1.00 91.94 98 PHE A O 1
ATOM 813 N N . TRP A 1 99 ? -1.385 -5.847 29.748 1.00 95.06 99 TRP A N 1
ATOM 814 C CA . TRP A 1 99 ? -2.835 -5.881 29.688 1.00 95.06 99 TRP A CA 1
ATOM 815 C C . TRP A 1 99 ? -3.459 -5.488 31.025 1.00 95.06 99 TRP A C 1
ATOM 817 O O . TRP A 1 99 ? -3.365 -6.240 32.009 1.00 95.06 99 TRP A O 1
ATOM 827 N N . SER A 1 100 ? -4.116 -4.327 31.025 1.00 92.69 100 SER A N 1
ATOM 828 C CA . SER A 1 100 ? -4.948 -3.848 32.121 1.00 92.69 100 SER A CA 1
ATOM 829 C C . SER A 1 100 ? -6.151 -4.764 32.284 1.00 92.69 100 SER A C 1
ATOM 831 O O . SER A 1 100 ? -6.828 -5.107 31.313 1.00 92.69 100 SER A O 1
ATOM 833 N N . ARG A 1 101 ? -6.407 -5.202 33.512 1.00 94.38 101 ARG A N 1
ATOM 834 C CA . ARG A 1 101 ? -7.442 -6.182 33.832 1.00 94.38 101 ARG A CA 1
ATOM 835 C C . ARG A 1 101 ? -8.142 -5.828 35.133 1.00 94.38 101 ARG A C 1
ATOM 837 O O . ARG A 1 101 ? -7.503 -5.719 36.181 1.00 94.38 101 ARG A O 1
ATOM 844 N N . LYS A 1 102 ? -9.476 -5.830 35.122 1.00 90.12 102 LYS A N 1
ATOM 845 C CA . LYS A 1 102 ? -10.286 -5.695 36.347 1.00 90.12 102 LYS A CA 1
ATOM 846 C C . LYS A 1 102 ? -9.965 -6.786 37.361 1.00 90.12 102 LYS A C 1
ATOM 848 O O . LYS A 1 102 ? -9.905 -6.527 38.558 1.00 90.12 102 LYS A O 1
ATOM 853 N N . SER A 1 103 ? -9.685 -7.999 36.884 1.00 90.44 103 SER A N 1
ATOM 854 C CA . SER A 1 103 ? -9.261 -9.122 37.730 1.00 90.44 103 SER A CA 1
ATOM 855 C C . SER A 1 103 ? -7.899 -8.910 38.406 1.00 90.44 103 SER A C 1
ATOM 857 O O . SER A 1 103 ? -7.641 -9.532 39.434 1.00 90.44 103 SER A O 1
ATOM 859 N N . LYS A 1 104 ? -7.047 -8.021 37.872 1.00 90.19 104 LYS A N 1
ATOM 860 C CA . LYS A 1 104 ? -5.771 -7.595 38.475 1.00 90.19 104 LYS A CA 1
ATOM 861 C C . LYS A 1 104 ? -5.913 -6.325 39.333 1.00 90.19 104 LYS A C 1
ATOM 863 O O . LYS A 1 104 ? -4.939 -5.910 39.953 1.00 90.19 104 LYS A O 1
ATOM 868 N N . GLY A 1 105 ? -7.115 -5.747 39.418 1.00 89.50 105 GLY A N 1
ATOM 869 C CA . GLY A 1 105 ? -7.405 -4.530 40.181 1.00 89.50 105 GLY A CA 1
ATOM 870 C C . GLY A 1 105 ? -7.377 -3.232 39.368 1.00 89.50 105 GLY A C 1
ATOM 871 O O . GLY A 1 105 ? -7.509 -2.163 39.962 1.00 89.50 105 GLY A O 1
ATOM 872 N N . ASP A 1 106 ? -7.234 -3.303 38.041 1.00 89.25 106 ASP A N 1
ATOM 873 C CA . ASP A 1 106 ? -7.307 -2.125 37.173 1.00 89.25 106 ASP A CA 1
ATOM 874 C C . ASP A 1 106 ? -8.753 -1.622 37.016 1.00 89.25 106 ASP A C 1
ATOM 876 O O . ASP A 1 106 ? -9.724 -2.354 37.219 1.00 89.25 106 ASP A O 1
ATOM 880 N N . ALA A 1 107 ? -8.914 -0.352 36.632 1.00 81.94 107 ALA A N 1
ATOM 881 C CA . ALA A 1 107 ? -10.231 0.282 36.512 1.00 81.94 107 ALA A CA 1
ATOM 882 C C . ALA A 1 107 ? -11.094 -0.294 35.369 1.00 81.94 107 ALA A C 1
ATOM 884 O O . ALA A 1 107 ? -12.326 -0.275 35.439 1.00 81.94 107 ALA A O 1
ATOM 885 N N . PHE A 1 108 ? -10.459 -0.809 34.318 1.00 82.50 108 PHE A N 1
ATOM 886 C CA . PHE A 1 108 ? -11.101 -1.384 33.140 1.00 82.50 108 PHE A CA 1
ATOM 887 C C . PHE A 1 108 ? -10.272 -2.553 32.595 1.00 82.50 108 PHE A C 1
ATOM 889 O O . PHE A 1 108 ? -9.104 -2.714 32.947 1.00 82.50 108 PHE A O 1
ATOM 896 N N . ASP A 1 109 ? -10.892 -3.384 31.755 1.00 87.19 109 ASP A N 1
ATOM 897 C CA . ASP A 1 109 ? -10.167 -4.380 30.970 1.00 87.19 109 ASP A CA 1
ATOM 898 C C . ASP A 1 109 ? -9.708 -3.705 29.674 1.00 87.19 109 ASP A C 1
ATOM 900 O O . ASP A 1 109 ? -10.514 -3.093 28.971 1.00 87.19 109 ASP A O 1
ATOM 904 N N . GLY A 1 110 ? -8.405 -3.749 29.406 1.00 87.00 110 GLY A N 1
ATOM 905 C CA . GLY A 1 110 ? -7.805 -3.123 28.235 1.00 87.00 110 GLY A CA 1
ATOM 906 C C . GLY A 1 110 ? -8.158 -3.853 26.934 1.00 87.00 110 GLY A C 1
ATOM 907 O O . GLY A 1 110 ? -8.637 -4.990 26.964 1.00 87.00 110 GLY A O 1
ATOM 908 N N . PRO A 1 111 ? -7.910 -3.228 25.778 1.00 93.31 111 PRO A N 1
ATOM 909 C CA . PRO A 1 111 ? -8.229 -3.798 24.473 1.00 93.31 111 PRO A CA 1
ATOM 910 C C . PRO A 1 111 ? -7.275 -4.941 24.091 1.00 93.31 111 PRO A C 1
ATOM 912 O O . PRO A 1 111 ? -6.272 -5.202 24.762 1.00 93.31 111 PRO A O 1
ATOM 915 N N . ILE A 1 112 ? -7.573 -5.602 22.972 1.00 96.12 112 ILE A N 1
ATOM 916 C CA . ILE A 1 112 ? -6.680 -6.577 22.333 1.00 96.12 112 ILE A CA 1
ATOM 917 C C . ILE A 1 112 ? -6.173 -5.987 21.014 1.00 96.12 112 ILE A C 1
ATOM 919 O O . ILE A 1 112 ? -6.966 -5.583 20.164 1.00 96.12 112 ILE A O 1
ATOM 923 N N . LEU A 1 113 ? -4.855 -5.968 20.818 1.00 96.50 113 LEU A N 1
ATOM 924 C CA . LEU A 1 113 ? -4.243 -5.724 19.513 1.00 96.50 113 LEU A CA 1
ATOM 925 C C . LEU A 1 113 ? -3.927 -7.082 18.882 1.00 96.50 113 LEU A C 1
ATOM 927 O O . LEU A 1 113 ? -3.184 -7.883 19.454 1.00 96.50 113 LEU A O 1
ATOM 931 N N . PHE A 1 114 ? -4.520 -7.350 17.725 1.00 98.56 114 PHE A N 1
ATOM 932 C CA . PHE A 1 114 ? -4.493 -8.655 17.074 1.00 98.56 114 PHE A CA 1
ATOM 933 C C . PHE A 1 114 ? -3.790 -8.566 15.720 1.00 98.56 114 PHE A C 1
ATOM 935 O O . PHE A 1 114 ? -4.285 -7.903 14.814 1.00 98.56 114 PHE A O 1
ATOM 942 N N . TYR A 1 115 ? -2.662 -9.248 15.550 1.00 98.69 115 TYR A N 1
ATOM 943 C CA . TYR A 1 115 ? -1.994 -9.351 14.258 1.00 98.69 115 TYR A CA 1
ATOM 944 C C . TYR A 1 115 ? -2.605 -10.487 13.437 1.00 98.69 115 TYR A C 1
ATOM 946 O O . TYR A 1 115 ? -2.599 -11.647 13.865 1.00 98.69 115 TYR A O 1
ATOM 954 N N . CYS A 1 116 ? -3.099 -10.151 12.248 1.00 98.62 116 CYS A N 1
ATOM 955 C CA . CYS A 1 116 ? -3.548 -11.109 11.249 1.00 98.62 116 CYS A CA 1
ATOM 956 C C . CYS A 1 116 ? -2.317 -11.671 10.536 1.00 98.62 116 CYS A C 1
ATOM 958 O O . CYS A 1 116 ? -1.823 -11.053 9.594 1.00 98.62 116 CYS A O 1
ATOM 960 N N . GLY A 1 117 ? -1.808 -12.820 10.995 1.00 97.44 117 GLY A N 1
ATOM 961 C CA . GLY A 1 117 ? -0.683 -13.486 10.341 1.00 97.44 117 GLY A CA 1
ATOM 962 C C . GLY A 1 117 ? -0.958 -13.745 8.863 1.00 97.44 117 GLY A C 1
ATOM 963 O O . GLY A 1 117 ? -2.103 -13.920 8.441 1.00 97.44 117 GLY A O 1
ATOM 964 N N . ASN A 1 118 ? 0.103 -13.758 8.074 1.00 93.88 118 ASN A N 1
ATOM 965 C CA . ASN A 1 118 ? 0.019 -13.826 6.624 1.00 93.88 118 ASN A CA 1
ATOM 966 C C . ASN A 1 118 ? 0.923 -14.948 6.085 1.00 93.88 118 ASN A C 1
ATOM 968 O O . ASN A 1 118 ? 0.972 -16.027 6.675 1.00 93.88 118 ASN A O 1
ATOM 972 N N . GLU A 1 119 ? 1.576 -14.747 4.952 1.00 93.38 119 GLU A N 1
ATOM 973 C CA . GLU A 1 119 ? 2.266 -15.749 4.135 1.00 93.38 119 GLU A CA 1
ATOM 974 C C . GLU A 1 119 ? 3.646 -16.190 4.663 1.00 93.38 119 GLU A C 1
ATOM 976 O O . GLU A 1 119 ? 4.575 -16.425 3.895 1.00 93.38 119 GLU A O 1
ATOM 981 N N . GLY A 1 120 ? 3.794 -16.356 5.979 1.00 93.06 120 GLY A N 1
ATOM 982 C CA . GLY A 1 120 ? 5.076 -16.678 6.607 1.00 93.06 120 GLY A CA 1
ATOM 983 C C . GLY A 1 120 ? 4.969 -17.188 8.043 1.00 93.06 120 GLY A C 1
ATOM 984 O O . GLY A 1 120 ? 3.884 -17.306 8.618 1.00 93.06 120 GLY A O 1
ATOM 985 N N . ASP A 1 121 ? 6.115 -17.541 8.631 1.00 95.19 121 ASP A N 1
ATOM 986 C CA . ASP A 1 121 ? 6.177 -17.941 10.039 1.00 95.19 121 ASP A CA 1
ATOM 987 C C . ASP A 1 121 ? 5.835 -16.741 10.930 1.00 95.19 121 ASP A C 1
ATOM 989 O O . ASP A 1 121 ? 6.470 -15.688 10.853 1.00 95.19 121 ASP A O 1
ATOM 993 N N . VAL A 1 122 ? 4.855 -16.904 11.827 1.00 96.88 122 VAL A N 1
ATOM 994 C CA . VAL A 1 122 ? 4.346 -15.789 12.639 1.00 96.88 122 VAL A CA 1
ATOM 995 C C . VAL A 1 122 ? 5.425 -15.125 13.503 1.00 96.88 122 VAL A C 1
ATOM 997 O O . VAL A 1 122 ? 5.297 -13.965 13.893 1.00 96.88 122 VAL A O 1
ATOM 1000 N N . THR A 1 123 ? 6.512 -15.841 13.807 1.00 96.44 123 THR A N 1
ATOM 1001 C CA . THR A 1 123 ? 7.621 -15.306 14.603 1.00 96.44 123 THR A CA 1
ATOM 1002 C C . THR A 1 123 ? 8.352 -14.155 13.914 1.00 96.44 123 THR A C 1
ATOM 1004 O O . THR A 1 123 ? 8.832 -13.263 14.617 1.00 96.44 123 THR A O 1
ATOM 1007 N N . LEU A 1 124 ? 8.365 -14.109 12.575 1.00 94.44 124 LEU A N 1
ATOM 1008 C CA . LEU A 1 124 ? 8.872 -12.966 11.816 1.00 94.44 124 LEU A CA 1
ATOM 1009 C C . LEU A 1 124 ? 8.080 -11.700 12.166 1.00 94.44 124 LEU A C 1
ATOM 1011 O O . LEU A 1 124 ? 8.672 -10.669 12.485 1.00 94.44 124 LEU A O 1
ATOM 1015 N N . TYR A 1 125 ? 6.751 -11.788 12.192 1.00 95.31 125 TYR A N 1
ATOM 1016 C CA . TYR A 1 125 ? 5.874 -10.648 12.472 1.00 95.31 125 TYR A CA 1
ATOM 1017 C C . TYR A 1 125 ? 5.928 -10.225 13.942 1.00 95.31 125 TYR A C 1
ATOM 1019 O O . TYR A 1 125 ? 6.045 -9.038 14.233 1.00 95.31 125 TYR A O 1
ATOM 1027 N N . VAL A 1 126 ? 5.972 -11.179 14.882 1.00 95.81 126 VAL A N 1
ATOM 1028 C CA . VAL A 1 126 ? 6.149 -10.874 16.318 1.00 95.81 126 VAL A CA 1
ATOM 1029 C C . VAL A 1 126 ? 7.407 -10.029 16.560 1.00 95.81 126 VAL A C 1
ATOM 1031 O O . VAL A 1 126 ? 7.394 -9.121 17.392 1.00 95.81 126 VAL A O 1
ATOM 1034 N N . ASN A 1 127 ? 8.486 -10.320 15.829 1.00 94.62 127 ASN A N 1
ATOM 1035 C CA . ASN A 1 127 ? 9.781 -9.661 15.984 1.00 94.62 127 ASN A CA 1
ATOM 1036 C C . ASN A 1 127 ? 9.900 -8.326 15.240 1.00 94.62 127 ASN A C 1
ATOM 1038 O O . ASN A 1 127 ? 10.814 -7.564 15.547 1.00 94.62 127 ASN A O 1
ATOM 1042 N N . ASN A 1 128 ? 9.028 -8.048 14.268 1.00 93.38 128 ASN A N 1
ATOM 1043 C CA . ASN A 1 128 ? 9.153 -6.869 13.410 1.00 93.38 128 ASN A CA 1
ATOM 1044 C C . ASN A 1 128 ? 7.985 -5.886 13.542 1.00 93.38 128 ASN A C 1
ATOM 1046 O O . ASN A 1 128 ? 8.188 -4.711 13.272 1.00 93.38 128 ASN A O 1
ATOM 1050 N N . THR A 1 129 ? 6.801 -6.291 14.014 1.00 93.88 129 THR A N 1
ATOM 1051 C CA . THR A 1 129 ? 5.642 -5.393 14.187 1.00 93.88 129 THR A CA 1
ATOM 1052 C C . THR A 1 129 ? 5.726 -4.589 15.494 1.00 93.88 129 THR A C 1
ATOM 1054 O O . THR A 1 129 ? 4.931 -4.760 16.423 1.00 93.88 129 THR A O 1
ATOM 1057 N N . GLY A 1 130 ? 6.727 -3.717 15.585 1.00 91.19 130 GLY A N 1
ATOM 1058 C CA . GLY A 1 130 ? 7.005 -2.884 16.754 1.00 91.19 130 GLY A CA 1
ATOM 1059 C C . GLY A 1 130 ? 5.894 -1.908 17.123 1.00 91.19 130 GLY A C 1
ATOM 1060 O O . GLY A 1 130 ? 5.649 -1.707 18.313 1.00 91.19 130 GLY A O 1
ATOM 1061 N N . LEU A 1 131 ? 5.142 -1.399 16.141 1.00 88.50 131 LEU A N 1
ATOM 1062 C CA . LEU A 1 131 ? 4.008 -0.504 16.389 1.00 88.50 131 LEU A CA 1
ATOM 1063 C C . LEU A 1 131 ? 3.014 -1.107 17.395 1.00 88.50 131 LEU A C 1
ATOM 1065 O O . LEU A 1 131 ? 2.545 -0.408 18.294 1.00 88.50 131 LEU A O 1
ATOM 1069 N N . MET A 1 132 ? 2.715 -2.407 17.292 1.00 91.19 132 MET A N 1
ATOM 1070 C CA . MET A 1 132 ? 1.823 -3.084 18.240 1.00 91.19 132 MET A CA 1
ATOM 1071 C C . MET A 1 132 ? 2.408 -3.100 19.652 1.00 91.19 132 MET A C 1
ATOM 1073 O O . MET A 1 132 ? 1.702 -2.786 20.609 1.00 91.19 132 MET A O 1
ATOM 1077 N N . TRP A 1 133 ? 3.695 -3.419 19.793 1.00 91.00 133 TRP A N 1
ATOM 1078 C CA . TRP A 1 133 ? 4.383 -3.425 21.083 1.00 91.00 133 TRP A CA 1
ATOM 1079 C C . TRP A 1 133 ? 4.335 -2.054 21.758 1.00 91.00 133 TRP A C 1
ATOM 1081 O O . TRP A 1 133 ? 3.918 -1.945 22.913 1.00 91.00 133 TRP A O 1
ATOM 1091 N N . GLU A 1 134 ? 4.718 -1.014 21.023 1.00 85.38 134 GLU A N 1
ATOM 1092 C CA . GLU A 1 134 ? 4.805 0.376 21.489 1.00 85.38 134 GLU A CA 1
ATOM 1093 C C . GLU A 1 134 ? 3.441 0.940 21.896 1.00 85.38 134 GLU A C 1
ATOM 1095 O O . GLU A 1 134 ? 3.342 1.636 22.910 1.00 85.38 134 GLU A O 1
ATOM 1100 N N . ASN A 1 135 ? 2.380 0.557 21.180 1.00 83.19 135 ASN A N 1
ATOM 1101 C CA . ASN A 1 135 ? 1.005 0.930 21.506 1.00 83.19 135 ASN A CA 1
ATOM 1102 C C . ASN A 1 135 ? 0.402 0.112 22.650 1.00 83.19 135 ASN A C 1
ATOM 1104 O O . ASN A 1 135 ? -0.392 0.635 23.428 1.00 83.19 135 ASN A O 1
ATOM 1108 N N . ALA A 1 136 ? 0.746 -1.168 22.787 1.00 86.44 136 ALA A N 1
ATOM 1109 C CA . ALA A 1 136 ? 0.138 -1.998 23.821 1.00 86.44 136 ALA A CA 1
ATOM 1110 C C . ALA A 1 136 ? 0.463 -1.513 25.231 1.00 86.44 136 ALA A C 1
ATOM 1112 O O . ALA A 1 136 ? -0.394 -1.580 26.110 1.00 86.44 136 ALA A O 1
ATOM 1113 N N . GLN A 1 137 ? 1.668 -0.982 25.447 1.00 81.12 137 GLN A N 1
ATOM 1114 C CA . GLN A 1 137 ? 2.043 -0.428 26.743 1.00 81.12 137 GLN A CA 1
ATOM 1115 C C . GLN A 1 137 ? 1.210 0.809 27.105 1.00 81.12 137 GLN A C 1
ATOM 1117 O O . GLN A 1 137 ? 0.757 0.918 28.242 1.00 81.12 137 GLN A O 1
ATOM 1122 N N . SER A 1 138 ? 1.002 1.730 26.159 1.00 76.06 138 SER A N 1
ATOM 1123 C CA . SER A 1 138 ? 0.253 2.969 26.409 1.00 76.06 138 SER A CA 1
ATOM 1124 C C . SER A 1 138 ? -1.253 2.729 26.529 1.00 76.06 138 SER A C 1
ATOM 1126 O O . SER A 1 138 ? -1.917 3.390 27.324 1.00 76.06 138 SER A O 1
ATOM 1128 N N . LEU A 1 139 ? -1.786 1.756 25.787 1.00 78.44 139 LEU A N 1
ATOM 1129 C CA . LEU A 1 139 ? -3.205 1.396 25.792 1.00 78.44 139 LEU A CA 1
ATOM 1130 C C . LEU A 1 139 ? -3.585 0.406 26.902 1.00 78.44 139 LEU A C 1
ATOM 1132 O O . LEU A 1 139 ? -4.766 0.100 27.065 1.00 78.44 139 LEU A O 1
ATOM 1136 N N . GLY A 1 140 ? -2.604 -0.132 27.633 1.00 86.12 140 GLY A N 1
ATOM 1137 C CA . GLY A 1 140 ? -2.834 -1.226 28.573 1.00 86.12 140 GLY A CA 1
ATOM 1138 C C . GLY A 1 140 ? -3.406 -2.468 27.881 1.00 86.12 140 GLY A C 1
ATOM 1139 O O . GLY A 1 140 ? -4.305 -3.112 28.418 1.00 86.12 140 GLY A O 1
ATOM 1140 N N . ALA A 1 141 ? -2.957 -2.769 26.659 1.00 90.56 141 ALA A N 1
ATOM 1141 C CA . ALA A 1 141 ? -3.538 -3.790 25.789 1.00 90.56 141 ALA A CA 1
ATOM 1142 C C . ALA A 1 141 ? -2.841 -5.155 25.911 1.00 90.56 141 ALA A C 1
ATOM 1144 O O . ALA A 1 141 ? -1.656 -5.242 26.243 1.00 90.56 141 ALA A O 1
ATOM 1145 N N . ALA A 1 142 ? -3.564 -6.224 25.574 1.00 96.75 142 ALA A N 1
ATOM 1146 C CA . ALA A 1 142 ? -2.952 -7.508 25.236 1.00 96.75 142 ALA A CA 1
ATOM 1147 C C . ALA A 1 142 ? -2.538 -7.535 23.761 1.00 96.75 142 ALA A C 1
ATOM 1149 O O . ALA A 1 142 ? -3.228 -6.983 22.905 1.00 96.75 142 ALA A O 1
ATOM 1150 N N . LEU A 1 143 ? -1.442 -8.229 23.465 1.00 98.12 143 LEU A N 1
ATOM 1151 C CA . LEU A 1 143 ? -1.021 -8.544 22.104 1.00 98.12 143 LEU A CA 1
ATOM 1152 C C . LEU A 1 143 ? -1.341 -9.995 21.788 1.00 98.12 143 LEU A C 1
ATOM 1154 O O . LEU A 1 143 ? -1.007 -10.883 22.575 1.00 98.12 143 LEU A O 1
ATOM 1158 N N . ILE A 1 144 ? -1.920 -10.226 20.615 1.00 98.62 144 ILE A N 1
ATOM 1159 C CA . ILE A 1 144 ? -2.110 -11.556 20.047 1.00 98.62 144 ILE A CA 1
ATOM 1160 C C . ILE A 1 144 ? -1.553 -11.555 18.627 1.00 98.62 144 ILE A C 1
ATOM 1162 O O . ILE A 1 144 ? -1.978 -10.757 17.799 1.00 98.62 144 ILE A O 1
ATOM 1166 N N . PHE A 1 145 ? -0.634 -12.470 18.337 1.00 98.75 145 PHE A N 1
ATOM 1167 C CA . PHE A 1 145 ? -0.138 -12.724 16.986 1.00 98.75 145 PHE A CA 1
ATOM 1168 C C . PHE A 1 145 ? -0.592 -14.113 16.554 1.00 98.75 145 PHE A C 1
ATOM 1170 O O . PHE A 1 145 ? -0.059 -15.114 17.042 1.00 98.75 145 PHE A O 1
ATOM 1177 N N . ALA A 1 146 ? -1.600 -14.180 15.685 1.00 98.75 146 ALA A N 1
ATOM 1178 C CA . ALA A 1 146 ? -2.142 -15.441 15.193 1.00 98.75 146 ALA A CA 1
ATOM 1179 C C . ALA A 1 146 ? -1.426 -15.868 13.913 1.00 98.75 146 ALA A C 1
ATOM 1181 O O . ALA A 1 146 ? -1.255 -15.064 13.002 1.00 98.75 146 ALA A O 1
ATOM 1182 N N . GLU A 1 147 ? -1.015 -17.132 13.835 1.00 98.75 147 GLU A N 1
ATOM 1183 C CA . GLU A 1 147 ? -0.426 -17.678 12.618 1.00 98.75 147 GLU A CA 1
ATOM 1184 C C . GLU A 1 147 ? -1.506 -18.036 11.595 1.00 98.75 147 GLU A C 1
ATOM 1186 O O . GLU A 1 147 ? -2.556 -18.592 11.940 1.00 98.75 147 GLU A O 1
ATOM 1191 N N . HIS A 1 148 ? -1.227 -17.740 10.327 1.00 98.44 148 HIS A N 1
ATOM 1192 C CA . HIS A 1 148 ? -2.085 -18.127 9.220 1.00 98.44 148 HIS A CA 1
ATOM 1193 C C . HIS A 1 148 ? -2.064 -19.649 9.028 1.00 98.44 148 HIS A C 1
ATOM 1195 O O . HIS A 1 148 ? -1.020 -20.299 9.137 1.00 98.44 148 HIS A O 1
ATOM 1201 N N . ARG A 1 149 ? -3.211 -20.242 8.681 1.00 97.94 149 ARG A N 1
ATOM 1202 C CA . ARG A 1 149 ? -3.274 -21.656 8.276 1.00 97.94 149 ARG A CA 1
ATOM 1203 C C . ARG A 1 149 ? -2.301 -21.952 7.127 1.00 97.94 149 ARG A C 1
ATOM 1205 O O . ARG A 1 149 ? -2.178 -21.150 6.211 1.00 97.94 149 ARG A O 1
ATOM 1212 N N . TYR A 1 150 ? -1.665 -23.119 7.138 1.00 97.56 150 TYR A N 1
ATOM 1213 C CA . TYR A 1 150 ? -0.658 -23.575 6.163 1.00 97.56 150 TYR A CA 1
ATOM 1214 C C . TYR A 1 150 ? 0.680 -22.820 6.150 1.00 97.56 150 TYR A C 1
ATOM 1216 O O . TYR A 1 150 ? 1.536 -23.159 5.336 1.00 97.56 150 TYR A O 1
ATOM 1224 N N . PHE A 1 151 ? 0.904 -21.864 7.054 1.00 96.31 151 PHE A N 1
ATOM 1225 C CA . PHE A 1 151 ? 2.193 -21.185 7.193 1.00 96.31 151 PHE A CA 1
ATOM 1226 C C . PHE A 1 151 ? 2.827 -21.462 8.559 1.00 96.31 151 PHE A C 1
ATOM 1228 O O . PHE A 1 151 ? 2.163 -21.892 9.509 1.00 96.31 151 PHE A O 1
ATOM 1235 N N . GLY A 1 152 ? 4.146 -21.268 8.638 1.00 94.94 152 GLY A N 1
ATOM 1236 C CA . GLY A 1 152 ? 4.948 -21.493 9.838 1.00 94.94 152 GLY A CA 1
ATOM 1237 C C . GLY A 1 152 ? 4.849 -22.924 10.367 1.00 94.94 152 GLY A C 1
ATOM 1238 O O . GLY A 1 152 ? 5.545 -23.822 9.891 1.00 94.94 152 GLY A O 1
ATOM 1239 N N . LYS A 1 153 ? 4.007 -23.144 11.383 1.00 96.75 153 LYS A N 1
ATOM 1240 C CA . LYS A 1 153 ? 3.758 -24.453 12.011 1.00 96.75 153 LYS A CA 1
ATOM 1241 C C . LYS A 1 153 ? 2.273 -24.819 12.098 1.00 96.75 153 LYS A C 1
ATOM 1243 O O . LYS A 1 153 ? 1.937 -25.830 12.715 1.00 96.75 153 LYS A O 1
ATOM 1248 N N . SER A 1 154 ? 1.396 -24.039 11.477 1.00 98.12 154 SER A N 1
ATOM 1249 C CA . SER A 1 154 ? -0.058 -24.181 11.573 1.00 98.12 154 SER A CA 1
ATOM 1250 C C . SER A 1 154 ? -0.626 -24.938 10.375 1.00 98.12 154 SER A C 1
ATOM 1252 O O . SER A 1 154 ? -1.381 -24.379 9.587 1.00 98.12 154 SER A O 1
ATOM 1254 N N . TYR A 1 155 ? -0.257 -26.212 10.216 1.00 96.19 155 TYR A N 1
ATOM 1255 C CA . TYR A 1 155 ? -0.623 -27.028 9.050 1.00 96.19 155 TYR A CA 1
ATOM 1256 C C . TYR A 1 155 ? -1.845 -27.923 9.310 1.00 96.19 155 TYR A C 1
ATOM 1258 O O . TYR A 1 155 ? -1.734 -28.910 10.053 1.00 96.19 155 TYR A O 1
ATOM 1266 N N . PRO A 1 156 ? -2.999 -27.667 8.663 1.00 96.00 156 PRO A N 1
ATOM 1267 C CA . PRO A 1 156 ? -4.047 -28.674 8.552 1.00 96.00 156 PRO A CA 1
ATOM 1268 C C . PRO A 1 156 ? -3.485 -29.964 7.949 1.00 96.00 156 PRO A C 1
ATOM 1270 O O . PRO A 1 156 ? -2.702 -29.929 7.005 1.00 96.00 156 PRO A O 1
ATOM 1273 N N . PHE A 1 157 ? -3.869 -31.111 8.512 1.00 94.31 157 PHE A N 1
ATOM 1274 C CA . PHE A 1 157 ? -3.368 -32.437 8.112 1.00 94.31 157 PHE A CA 1
ATOM 1275 C C . PHE A 1 157 ? -1.855 -32.662 8.298 1.00 94.31 157 PHE A C 1
ATOM 1277 O O . PHE A 1 157 ? -1.306 -33.624 7.756 1.00 94.31 157 PHE A O 1
ATOM 1284 N N . ALA A 1 158 ? -1.186 -31.841 9.119 1.00 91.38 158 ALA A N 1
ATOM 1285 C CA . ALA A 1 158 ? 0.227 -31.986 9.474 1.00 91.38 158 ALA A CA 1
ATOM 1286 C C . ALA A 1 158 ? 1.105 -32.217 8.233 1.00 91.38 158 ALA A C 1
ATOM 1288 O O . ALA A 1 158 ? 1.161 -31.350 7.378 1.00 91.38 158 ALA A O 1
ATOM 1289 N N . ASN A 1 159 ? 1.759 -33.375 8.099 1.00 91.56 159 ASN A N 1
ATOM 1290 C CA . ASN A 1 159 ? 2.680 -33.660 6.992 1.00 91.56 159 ASN A CA 1
ATOM 1291 C C . ASN A 1 159 ? 1.996 -33.841 5.621 1.00 91.56 159 ASN A C 1
ATOM 1293 O O . ASN A 1 159 ? 2.689 -33.811 4.608 1.00 91.56 159 ASN A O 1
ATOM 1297 N N . ASP A 1 160 ? 0.675 -34.039 5.573 1.00 93.94 160 ASP A N 1
ATOM 1298 C CA . ASP A 1 160 ? -0.086 -34.257 4.330 1.00 93.94 160 ASP A CA 1
ATOM 1299 C C . ASP A 1 160 ? -0.764 -32.973 3.809 1.00 93.94 160 ASP A C 1
ATOM 1301 O O . ASP A 1 160 ? -1.620 -33.012 2.924 1.00 93.94 160 ASP A O 1
ATOM 1305 N N . TYR A 1 161 ? -0.392 -31.809 4.350 1.00 93.25 161 TYR A N 1
ATOM 1306 C CA . TYR A 1 161 ? -1.011 -30.524 4.010 1.00 93.25 161 TYR A CA 1
ATOM 1307 C C . TYR A 1 161 ? -0.965 -30.203 2.507 1.00 93.25 161 TYR A C 1
ATOM 1309 O O . TYR A 1 161 ? -1.931 -29.667 1.968 1.00 93.25 161 TYR A O 1
ATOM 1317 N N . MET A 1 162 ? 0.112 -30.591 1.810 1.00 92.88 162 MET A N 1
ATOM 1318 C CA . MET A 1 162 ? 0.298 -30.340 0.373 1.00 92.88 162 MET A CA 1
ATOM 1319 C C . MET A 1 162 ? -0.733 -31.047 -0.516 1.00 92.88 162 MET A C 1
ATOM 1321 O O . MET A 1 162 ? -1.021 -30.569 -1.608 1.00 92.88 162 MET A O 1
ATOM 1325 N N . ASN A 1 163 ? -1.315 -32.160 -0.059 1.00 93.81 163 ASN A N 1
ATOM 1326 C CA . ASN A 1 163 ? -2.391 -32.854 -0.776 1.00 93.81 163 ASN A CA 1
ATOM 1327 C C . ASN A 1 163 ? -3.785 -32.326 -0.403 1.00 93.81 163 ASN A C 1
ATOM 1329 O O . ASN A 1 163 ? -4.785 -32.783 -0.952 1.00 93.81 163 ASN A O 1
ATOM 1333 N N . ASN A 1 164 ? -3.856 -31.381 0.537 1.00 94.62 164 ASN A N 1
ATOM 1334 C CA . ASN A 1 164 ? -5.092 -30.887 1.130 1.00 94.62 164 ASN A CA 1
ATOM 1335 C C . ASN A 1 164 ? -5.189 -29.353 1.051 1.00 94.62 164 ASN A C 1
ATOM 1337 O O . ASN A 1 164 ? -5.709 -28.720 1.966 1.00 94.62 164 ASN A O 1
ATOM 1341 N N . LEU A 1 165 ? -4.677 -28.731 -0.015 1.00 95.75 165 LEU A N 1
ATOM 1342 C CA . LEU A 1 165 ? -4.623 -27.268 -0.162 1.00 95.75 165 LEU A CA 1
ATOM 1343 C C . LEU A 1 165 ? -5.989 -26.605 -0.401 1.00 95.75 165 LEU A C 1
ATOM 1345 O O . LEU A 1 165 ? -6.100 -25.389 -0.313 1.00 95.75 165 LEU A O 1
ATOM 1349 N N . GLN A 1 166 ? -7.064 -27.362 -0.629 1.00 93.81 166 GLN A N 1
ATOM 1350 C CA . GLN A 1 166 ? -8.411 -26.812 -0.823 1.00 93.81 166 GLN A CA 1
ATOM 1351 C C . GLN A 1 166 ? -8.944 -25.998 0.370 1.00 93.81 166 GLN A C 1
ATOM 1353 O O . GLN A 1 166 ? -9.887 -25.234 0.198 1.00 93.81 166 GLN A O 1
ATOM 1358 N N . TYR A 1 167 ? -8.356 -26.143 1.565 1.00 96.06 167 TYR A N 1
ATOM 1359 C CA . TYR A 1 167 ? -8.712 -25.342 2.744 1.00 96.06 167 TYR A CA 1
ATOM 1360 C C . TYR A 1 167 ? -7.781 -24.140 2.964 1.00 96.06 167 TYR A C 1
ATOM 1362 O O . TYR A 1 167 ? -7.939 -23.418 3.953 1.00 96.06 167 TYR A O 1
ATOM 1370 N N . LEU A 1 168 ? -6.801 -23.929 2.081 1.00 96.44 168 LEU A N 1
ATOM 1371 C CA . LEU A 1 168 ? -5.934 -22.758 2.074 1.00 96.44 168 LEU A CA 1
ATOM 1372 C C . LEU A 1 168 ? -6.613 -21.633 1.291 1.00 96.44 168 LEU A C 1
ATOM 1374 O O . LEU A 1 168 ? -6.400 -21.460 0.095 1.00 96.44 168 LEU A O 1
ATOM 1378 N N . THR A 1 169 ? -7.457 -20.891 1.998 1.00 95.75 169 THR A N 1
ATOM 1379 C CA . THR A 1 169 ? -8.221 -19.764 1.457 1.00 95.75 169 THR A CA 1
ATOM 1380 C C . THR A 1 169 ? -8.259 -18.625 2.468 1.00 95.75 169 THR A C 1
ATOM 1382 O O . THR A 1 169 ? -8.288 -18.892 3.677 1.00 95.75 169 THR A O 1
ATOM 1385 N N . HIS A 1 170 ? -8.344 -17.382 2.003 1.00 95.19 170 HIS A N 1
ATOM 1386 C CA . HIS A 1 170 ? -8.392 -16.216 2.887 1.00 95.19 170 HIS A CA 1
ATOM 1387 C C . HIS A 1 170 ? -9.651 -16.193 3.776 1.00 95.19 170 HIS A C 1
ATOM 1389 O O . HIS A 1 170 ? -9.565 -15.832 4.944 1.00 95.19 170 HIS A O 1
ATOM 1395 N N . GLU A 1 171 ? -10.807 -16.668 3.306 1.00 96.62 171 GLU A N 1
ATOM 1396 C CA . GLU A 1 171 ? -12.049 -16.718 4.091 1.00 96.62 171 GLU A CA 1
ATOM 1397 C C . GLU A 1 171 ? -11.933 -17.673 5.274 1.00 96.62 171 GLU A C 1
ATOM 1399 O O . GLU A 1 171 ? -12.382 -17.361 6.378 1.00 96.62 171 GLU A O 1
ATOM 1404 N N . GLN A 1 172 ? -11.306 -18.831 5.052 1.00 98.00 172 GLN A N 1
ATOM 1405 C CA . GLN A 1 172 ? -11.065 -19.789 6.123 1.00 98.00 172 GLN A CA 1
ATOM 1406 C C . GLN A 1 172 ? -10.098 -19.212 7.166 1.00 98.00 172 GLN A C 1
ATOM 1408 O O . GLN A 1 172 ? -10.323 -19.389 8.359 1.00 98.00 172 GLN A O 1
ATOM 1413 N N . ALA A 1 173 ? -9.069 -18.473 6.737 1.00 98.25 173 ALA A N 1
ATOM 1414 C CA . ALA A 1 173 ? -8.162 -17.778 7.649 1.00 98.25 173 ALA A CA 1
ATOM 1415 C C . ALA A 1 173 ? -8.878 -16.678 8.458 1.00 98.25 173 ALA A C 1
ATOM 1417 O O . ALA A 1 173 ? -8.687 -16.576 9.668 1.00 98.25 173 ALA A O 1
ATOM 1418 N N . LEU A 1 174 ? -9.770 -15.896 7.836 1.00 98.69 174 LEU A N 1
ATOM 1419 C CA . LEU A 1 174 ? -10.588 -14.910 8.556 1.00 98.69 174 LEU A CA 1
ATOM 1420 C C . LEU A 1 174 ? -11.513 -15.573 9.591 1.00 98.69 174 LEU A C 1
ATOM 1422 O O . LEU A 1 174 ? -11.670 -15.059 10.700 1.00 98.69 174 LEU A O 1
ATOM 1426 N N . ALA A 1 175 ? -12.103 -16.724 9.256 1.00 98.62 175 ALA A N 1
ATOM 1427 C CA . ALA A 1 175 ? -12.903 -17.508 10.195 1.00 98.62 175 ALA A CA 1
ATOM 1428 C C . ALA A 1 175 ? -12.051 -18.100 11.336 1.00 98.62 175 ALA A C 1
ATOM 1430 O O . ALA A 1 175 ? -12.508 -18.148 12.485 1.00 98.62 175 ALA A O 1
ATOM 1431 N N . ASP A 1 176 ? -10.794 -18.470 11.065 1.00 98.81 176 ASP A N 1
ATOM 1432 C CA . ASP A 1 176 ? -9.858 -18.887 12.110 1.00 98.81 176 ASP A CA 1
ATOM 1433 C C . ASP A 1 176 ? -9.625 -17.772 13.128 1.00 98.81 176 ASP A C 1
ATOM 1435 O O . ASP A 1 176 ? -9.730 -17.987 14.335 1.00 98.81 176 ASP A O 1
ATOM 1439 N N . TYR A 1 177 ? -9.362 -16.556 12.647 1.00 98.88 177 TYR A N 1
ATOM 1440 C CA . TYR A 1 177 ? -9.145 -15.397 13.510 1.00 98.88 177 TYR A CA 1
ATOM 1441 C C . TYR A 1 177 ? -10.391 -15.054 14.323 1.00 98.88 177 TYR A C 1
ATOM 1443 O O . TYR A 1 177 ? -10.289 -14.802 15.525 1.00 98.88 177 TYR A O 1
ATOM 1451 N N . ALA A 1 178 ? -11.574 -15.104 13.705 1.00 98.75 178 ALA A N 1
ATOM 1452 C CA . ALA A 1 178 ? -12.835 -14.838 14.388 1.00 98.75 178 ALA A CA 1
ATOM 1453 C C . ALA A 1 178 ? -13.079 -15.805 15.557 1.00 98.75 178 ALA A C 1
ATOM 1455 O O . ALA A 1 178 ? -13.366 -15.376 16.677 1.00 98.75 178 ALA A O 1
ATOM 1456 N N . THR A 1 179 ? -12.927 -17.106 15.302 1.00 98.25 179 THR A N 1
ATOM 1457 C CA . THR A 1 179 ? -13.148 -18.160 16.304 1.00 98.25 179 THR A CA 1
ATOM 1458 C C . THR A 1 179 ? -12.102 -18.129 17.417 1.00 98.25 179 THR A C 1
ATOM 1460 O O . THR A 1 179 ? -12.462 -18.268 18.591 1.00 98.25 179 THR A O 1
ATOM 1463 N N . LEU A 1 180 ? -10.835 -17.868 17.078 1.00 98.75 180 LEU A N 1
ATOM 1464 C CA . LEU A 1 180 ? -9.753 -17.694 18.045 1.00 98.75 180 LEU A CA 1
ATOM 1465 C C . LEU A 1 180 ? -10.032 -16.519 18.992 1.00 98.75 180 LEU A C 1
ATOM 1467 O O . LEU A 1 180 ? -9.973 -16.689 20.208 1.00 98.75 180 LEU A O 1
ATOM 1471 N N . ILE A 1 181 ? -10.375 -15.341 18.458 1.00 98.69 181 ILE A N 1
ATOM 1472 C CA . ILE A 1 181 ? -10.640 -14.136 19.262 1.00 98.69 181 ILE A CA 1
ATOM 1473 C C . ILE A 1 181 ? -11.833 -14.345 20.191 1.00 98.69 181 ILE A C 1
ATOM 1475 O O . ILE A 1 181 ? -11.745 -14.039 21.380 1.00 98.69 181 ILE A O 1
ATOM 1479 N N . GLN A 1 182 ? -12.947 -14.863 19.669 1.00 97.88 182 GLN A N 1
ATOM 1480 C CA . GLN A 1 182 ? -14.151 -15.077 20.471 1.00 97.88 182 GLN A CA 1
ATOM 1481 C C . GLN A 1 182 ? -13.896 -16.067 21.609 1.00 97.88 182 GLN A C 1
ATOM 1483 O O . GLN A 1 182 ? -14.266 -15.793 22.750 1.00 97.88 182 GLN A O 1
ATOM 1488 N N . THR A 1 183 ? -13.213 -17.177 21.323 1.00 98.06 183 THR A N 1
ATOM 1489 C CA . THR A 1 183 ? -12.883 -18.175 22.349 1.00 98.06 183 THR A CA 1
ATOM 1490 C C . THR A 1 183 ? -11.916 -17.600 23.380 1.00 98.06 183 THR A C 1
ATOM 1492 O O . THR A 1 183 ? -12.158 -17.720 24.577 1.00 98.06 183 THR A O 1
ATOM 1495 N N . PHE A 1 184 ? -10.885 -16.872 22.938 1.00 98.00 184 PHE A N 1
ATOM 1496 C CA . PHE A 1 184 ? -9.943 -16.206 23.835 1.00 98.00 184 PHE A CA 1
ATOM 1497 C C . PHE A 1 184 ? -10.646 -15.230 24.788 1.00 98.00 184 PHE A C 1
ATOM 1499 O O . PHE A 1 184 ? -10.344 -15.216 25.982 1.00 98.00 184 PHE A O 1
ATOM 1506 N N . GLN A 1 185 ? -11.594 -14.427 24.298 1.00 97.50 185 GLN A N 1
ATOM 1507 C CA . GLN A 1 185 ? -12.351 -13.498 25.140 1.00 97.50 185 GLN A CA 1
ATOM 1508 C C . GLN A 1 185 ? -13.245 -14.222 26.157 1.00 97.50 185 GLN A C 1
ATOM 1510 O O . GLN A 1 185 ? -13.254 -13.843 27.331 1.00 97.50 185 GLN A O 1
ATOM 1515 N N . VAL A 1 186 ? -13.919 -15.303 25.746 1.00 97.75 186 VAL A N 1
ATOM 1516 C CA . VAL A 1 186 ? -14.727 -16.154 26.638 1.00 97.75 186 VAL A CA 1
ATOM 1517 C C . VAL A 1 186 ? -13.865 -16.785 27.734 1.00 97.75 186 VAL A C 1
ATOM 1519 O O . VAL A 1 186 ? -14.187 -16.648 28.916 1.00 97.75 186 VAL A O 1
ATOM 1522 N N . ASP A 1 187 ? -12.745 -17.407 27.367 1.00 96.75 187 ASP A N 1
ATOM 1523 C CA . ASP A 1 187 ? -11.836 -18.077 28.305 1.00 96.75 187 ASP A CA 1
ATOM 1524 C C . ASP A 1 187 ? -11.235 -17.094 29.320 1.00 96.75 187 ASP A C 1
ATOM 1526 O O . ASP A 1 187 ? -11.046 -17.423 30.494 1.00 96.75 187 ASP A O 1
ATOM 1530 N N . ASN A 1 188 ? -10.992 -15.854 28.888 1.00 95.81 188 ASN A N 1
ATOM 1531 C CA . ASN A 1 188 ? -10.472 -14.778 29.728 1.00 95.81 188 ASN A CA 1
ATOM 1532 C C . ASN A 1 188 ? -11.565 -13.913 30.380 1.00 95.81 188 ASN A C 1
ATOM 1534 O O . ASN A 1 188 ? -11.229 -12.916 31.032 1.00 95.81 188 ASN A O 1
ATOM 1538 N N . GLN A 1 189 ? -12.843 -14.277 30.229 1.00 96.25 189 GLN A N 1
ATOM 1539 C CA . GLN A 1 189 ? -14.007 -13.599 30.813 1.00 96.25 189 GLN A CA 1
ATOM 1540 C C . GLN A 1 189 ? -14.005 -12.082 30.564 1.00 96.25 189 GLN A C 1
ATOM 1542 O O . GLN A 1 189 ? -14.155 -11.287 31.494 1.00 96.25 189 GLN A O 1
ATOM 1547 N N . VAL A 1 190 ? -13.786 -11.682 29.312 1.00 93.06 190 VAL A N 1
ATOM 1548 C CA . VAL A 1 190 ? -13.828 -10.283 28.868 1.00 93.06 190 VAL A CA 1
ATOM 1549 C C . VAL A 1 190 ? -14.699 -10.103 27.645 1.00 93.06 190 VAL A C 1
ATOM 1551 O O . VAL A 1 190 ? -14.933 -11.037 26.889 1.00 93.06 190 VAL A O 1
ATOM 1554 N N . ASP A 1 191 ? -15.142 -8.864 27.481 1.00 90.25 191 ASP A N 1
ATOM 1555 C CA . ASP A 1 191 ? -15.751 -8.343 26.268 1.00 90.25 191 ASP A CA 1
ATOM 1556 C C . ASP A 1 191 ? -15.114 -6.971 26.023 1.00 90.25 191 ASP A C 1
ATOM 1558 O O . ASP A 1 191 ? -15.493 -5.968 26.636 1.00 90.25 191 ASP A O 1
ATOM 1562 N N . VAL A 1 192 ? -14.019 -6.968 25.264 1.00 89.50 192 VAL A N 1
ATOM 1563 C CA . VAL A 1 192 ? -13.176 -5.793 25.021 1.00 89.50 192 VAL A CA 1
ATOM 1564 C C . VAL A 1 192 ? -12.996 -5.568 23.523 1.00 89.50 192 VAL A C 1
ATOM 1566 O O . VAL A 1 192 ? -12.959 -6.527 22.747 1.00 89.50 192 VAL A O 1
ATOM 1569 N N . PRO A 1 193 ? -12.838 -4.309 23.085 1.00 90.19 193 PRO A N 1
ATOM 1570 C CA . PRO A 1 193 ? -12.568 -4.026 21.686 1.00 90.19 193 PRO A CA 1
ATOM 1571 C C . PRO A 1 193 ? -11.275 -4.695 21.200 1.00 90.19 193 PRO A C 1
ATOM 1573 O O . PRO A 1 193 ? -10.250 -4.687 21.890 1.00 90.19 193 PRO A O 1
ATOM 1576 N N . VAL A 1 194 ? -11.317 -5.212 19.972 1.00 94.62 194 VAL A N 1
ATOM 1577 C CA . VAL A 1 194 ? -10.158 -5.793 19.285 1.00 94.62 194 VAL A CA 1
ATOM 1578 C C . VAL A 1 194 ? -9.806 -4.945 18.069 1.00 94.62 194 VAL A C 1
ATOM 1580 O O . VAL A 1 194 ? -10.689 -4.628 17.271 1.00 94.62 194 VAL A O 1
ATOM 1583 N N . VAL A 1 195 ? -8.535 -4.580 17.912 1.00 94.69 195 VAL A N 1
ATOM 1584 C CA . VAL A 1 195 ? -8.029 -3.889 16.714 1.00 94.69 195 VAL A CA 1
ATOM 1585 C C . VAL A 1 195 ? -7.130 -4.838 15.942 1.00 94.69 195 VAL A C 1
ATOM 1587 O O . VAL A 1 195 ? -6.152 -5.343 16.493 1.00 94.69 195 VAL A O 1
ATOM 1590 N N . ALA A 1 196 ? -7.464 -5.076 14.675 1.00 97.25 196 ALA A N 1
ATOM 1591 C CA . ALA A 1 196 ? -6.656 -5.913 13.800 1.00 97.25 196 ALA A CA 1
ATOM 1592 C C . ALA A 1 196 ? -5.496 -5.122 13.180 1.00 97.25 196 ALA A C 1
ATOM 1594 O O . ALA A 1 196 ? -5.666 -3.980 12.764 1.00 97.25 196 ALA A O 1
ATOM 1595 N N . PHE A 1 197 ? -4.333 -5.744 13.072 1.00 97.56 197 PHE A N 1
ATOM 1596 C CA . PHE A 1 197 ? -3.156 -5.216 12.394 1.00 97.56 197 PHE A CA 1
ATOM 1597 C C . PHE A 1 197 ? -2.704 -6.211 11.337 1.00 97.56 197 PHE A C 1
ATOM 1599 O O . PHE A 1 197 ? -2.839 -7.421 11.524 1.00 97.56 197 PHE A O 1
ATOM 1606 N N . GLY A 1 198 ? -2.112 -5.704 10.266 1.00 97.75 198 GLY A N 1
ATOM 1607 C CA . GLY A 1 198 ? -1.364 -6.529 9.334 1.00 97.75 198 GLY A CA 1
ATOM 1608 C C . GLY A 1 198 ? -0.657 -5.694 8.276 1.00 97.75 198 GLY A C 1
ATOM 1609 O O . GLY A 1 198 ? -1.098 -4.589 7.955 1.00 97.75 198 GLY A O 1
ATOM 1610 N N . GLY A 1 199 ? 0.452 -6.231 7.768 1.00 96.19 199 GLY A N 1
ATOM 1611 C CA . GLY A 1 199 ? 1.207 -5.686 6.639 1.00 96.19 199 GLY A CA 1
ATOM 1612 C C . GLY A 1 199 ? 1.015 -6.560 5.401 1.00 96.19 199 GLY A C 1
ATOM 1613 O O . GLY A 1 199 ? 0.796 -7.761 5.556 1.00 96.19 199 GLY A O 1
ATOM 1614 N N . SER A 1 200 ? 1.088 -6.004 4.191 1.00 95.50 200 SER A N 1
ATOM 1615 C CA . SER A 1 200 ? 0.967 -6.783 2.945 1.00 95.50 200 SER A CA 1
ATOM 1616 C C . SER A 1 200 ? -0.379 -7.530 2.856 1.00 95.50 200 SER A C 1
ATOM 1618 O O . SER A 1 200 ? -1.435 -6.967 3.171 1.00 95.50 200 SER A O 1
ATOM 1620 N N . TYR A 1 201 ? -0.374 -8.821 2.511 1.00 95.44 201 TYR A N 1
ATOM 1621 C CA . TYR A 1 201 ? -1.531 -9.710 2.623 1.00 95.44 201 TYR A CA 1
ATOM 1622 C C . TYR A 1 201 ? -2.113 -9.758 4.042 1.00 95.44 201 TYR A C 1
ATOM 1624 O O . TYR A 1 201 ? -3.333 -9.788 4.195 1.00 95.44 201 TYR A O 1
ATOM 1632 N N . GLY A 1 202 ? -1.297 -9.648 5.092 1.00 97.38 202 GLY A N 1
ATOM 1633 C CA . GLY A 1 202 ? -1.794 -9.475 6.462 1.00 97.38 202 GLY A CA 1
ATOM 1634 C C . GLY A 1 202 ? -2.641 -8.212 6.614 1.00 97.38 202 GLY A C 1
ATOM 1635 O O . GLY A 1 202 ? -3.657 -8.217 7.307 1.00 97.38 202 GLY A O 1
ATOM 1636 N N . GLY A 1 203 ? -2.274 -7.131 5.925 1.00 97.38 203 GLY A N 1
ATOM 1637 C CA . GLY A 1 203 ? -3.049 -5.892 5.872 1.00 97.38 203 GLY A CA 1
ATOM 1638 C C . GLY A 1 203 ? -4.353 -6.054 5.090 1.00 97.38 203 GLY A C 1
ATOM 1639 O O . GLY A 1 203 ? -5.392 -5.541 5.511 1.00 97.38 203 GLY A O 1
ATOM 1640 N N . MET A 1 204 ? -4.334 -6.830 4.002 1.00 95.50 204 MET A N 1
ATOM 1641 C CA . MET A 1 204 ? -5.548 -7.208 3.265 1.00 95.50 204 MET A CA 1
ATOM 1642 C C . MET A 1 204 ? -6.489 -8.010 4.167 1.00 95.50 204 MET A C 1
ATOM 1644 O O . MET A 1 204 ? -7.666 -7.669 4.281 1.00 95.50 204 MET A O 1
ATOM 1648 N N . LEU A 1 205 ? -5.958 -9.005 4.884 1.00 97.81 205 LEU A N 1
ATOM 1649 C CA . LEU A 1 205 ? -6.692 -9.778 5.881 1.00 97.81 205 LEU A CA 1
ATOM 1650 C C . LEU A 1 205 ? -7.260 -8.878 6.975 1.00 97.81 205 LEU A C 1
ATOM 1652 O O . LEU A 1 205 ? -8.442 -8.994 7.265 1.00 97.81 205 LEU A O 1
ATOM 1656 N N . ALA A 1 206 ? -6.489 -7.946 7.538 1.00 98.00 206 ALA A N 1
ATOM 1657 C CA . ALA A 1 206 ? -6.975 -7.029 8.569 1.00 98.00 206 ALA A CA 1
ATOM 1658 C C . ALA A 1 206 ? -8.142 -6.154 8.066 1.00 98.00 206 ALA A C 1
ATOM 1660 O O . ALA A 1 206 ? -9.170 -6.042 8.743 1.00 98.00 206 ALA A O 1
ATOM 1661 N N . ALA A 1 207 ? -8.027 -5.594 6.857 1.00 95.00 207 ALA A N 1
ATOM 1662 C CA . ALA A 1 207 ? -9.089 -4.805 6.233 1.00 95.00 207 ALA A CA 1
ATOM 1663 C C . ALA A 1 207 ? -10.343 -5.650 5.959 1.00 95.00 207 ALA A C 1
ATOM 1665 O O . ALA A 1 207 ? -11.456 -5.273 6.335 1.00 95.00 207 ALA A O 1
ATOM 1666 N N . TRP A 1 208 ? -10.180 -6.820 5.341 1.00 95.44 208 TRP A N 1
ATOM 1667 C CA . TRP A 1 208 ? -11.279 -7.737 5.048 1.00 95.44 208 TRP A CA 1
ATOM 1668 C C . TRP A 1 208 ? -11.923 -8.308 6.306 1.00 95.44 208 TRP A C 1
ATOM 1670 O O . TRP A 1 208 ? -13.141 -8.498 6.339 1.00 95.44 208 TRP A O 1
ATOM 1680 N N . PHE A 1 209 ? -11.139 -8.522 7.361 1.00 97.50 209 PHE A N 1
ATOM 1681 C CA . PHE A 1 209 ? -11.641 -8.953 8.654 1.00 97.50 209 PHE A CA 1
ATOM 1682 C C . PHE A 1 209 ? -12.587 -7.900 9.223 1.00 97.50 209 PHE A C 1
ATOM 1684 O O . PHE A 1 209 ? -13.682 -8.234 9.675 1.00 97.50 209 PHE A O 1
ATOM 1691 N N . ARG A 1 210 ? -12.229 -6.614 9.098 1.00 94.62 210 ARG A N 1
ATOM 1692 C CA . ARG A 1 210 ? -13.082 -5.509 9.549 1.00 94.62 210 ARG A CA 1
ATOM 1693 C C . ARG A 1 210 ? -14.355 -5.415 8.716 1.00 94.62 210 ARG A C 1
ATOM 1695 O O . ARG A 1 210 ? -15.424 -5.180 9.273 1.00 94.62 210 ARG A O 1
ATOM 1702 N N . MET A 1 211 ? -14.256 -5.638 7.407 1.00 91.12 211 MET A N 1
ATOM 1703 C CA . MET A 1 211 ? -15.408 -5.617 6.500 1.00 91.12 211 MET A CA 1
ATOM 1704 C C . MET A 1 211 ? -16.397 -6.761 6.771 1.00 91.12 211 MET A C 1
ATOM 1706 O O . MET A 1 211 ? -17.604 -6.533 6.760 1.00 91.12 211 MET A O 1
ATOM 1710 N N . LYS A 1 212 ? -15.911 -7.987 7.004 1.00 94.25 212 LYS A N 1
ATOM 1711 C CA . LYS A 1 212 ? -16.754 -9.194 7.126 1.00 94.25 212 LYS A CA 1
ATOM 1712 C C . LYS A 1 212 ? -17.180 -9.497 8.565 1.00 94.25 212 LYS A C 1
ATOM 1714 O O . LYS A 1 212 ? -18.270 -10.025 8.768 1.00 94.25 212 LYS A O 1
ATOM 1719 N N . TYR A 1 213 ? -16.366 -9.137 9.558 1.00 96.31 213 TYR A N 1
ATOM 1720 C CA . TYR A 1 213 ? -16.603 -9.429 10.975 1.00 96.31 213 TYR A CA 1
ATOM 1721 C C . TYR A 1 213 ? -16.546 -8.166 11.858 1.00 96.31 213 TYR A C 1
ATOM 1723 O O . TYR A 1 213 ? -15.834 -8.139 12.869 1.00 96.31 213 TYR A O 1
ATOM 1731 N N . PRO A 1 214 ? -17.330 -7.113 11.550 1.00 91.62 214 PRO A N 1
ATOM 1732 C CA . PRO A 1 214 ? -17.304 -5.863 12.310 1.00 91.62 214 PRO A CA 1
ATOM 1733 C C . PRO A 1 214 ? -17.804 -5.997 13.759 1.00 91.62 214 PRO A C 1
ATOM 1735 O O . PRO A 1 214 ? -17.643 -5.061 14.540 1.00 91.62 214 PRO A O 1
ATOM 1738 N N . SER A 1 215 ? -18.426 -7.129 14.115 1.00 88.50 215 SER A N 1
ATOM 1739 C CA . SER A 1 215 ? -18.818 -7.475 15.487 1.00 88.50 215 SER A CA 1
ATOM 1740 C C . SER A 1 215 ? -17.703 -8.146 16.295 1.00 88.50 215 SER A C 1
ATOM 1742 O O . SER A 1 215 ? -17.839 -8.269 17.505 1.00 88.50 215 SER A O 1
ATOM 1744 N N . VAL A 1 216 ? -16.644 -8.634 15.640 1.00 94.06 216 VAL A N 1
ATOM 1745 C CA . VAL A 1 216 ? -15.501 -9.290 16.297 1.00 94.06 216 VAL A CA 1
ATOM 1746 C C . VAL A 1 216 ? -14.357 -8.302 16.498 1.00 94.06 216 VAL A C 1
ATOM 1748 O O . VAL A 1 216 ? -13.733 -8.303 17.555 1.00 94.06 216 VAL A O 1
ATOM 1751 N N . ILE A 1 217 ? -14.104 -7.440 15.508 1.00 93.56 217 ILE A N 1
ATOM 1752 C CA . ILE A 1 217 ? -13.070 -6.404 15.594 1.00 93.56 217 ILE A CA 1
ATOM 1753 C C . ILE A 1 217 ? -13.657 -5.002 15.420 1.00 93.56 217 ILE A C 1
ATOM 1755 O O . ILE A 1 217 ? -14.495 -4.758 14.551 1.00 93.56 217 ILE A O 1
ATOM 1759 N N . ALA A 1 218 ? -13.197 -4.061 16.241 1.00 87.50 218 ALA A N 1
ATOM 1760 C CA . ALA A 1 218 ? -13.674 -2.680 16.297 1.00 87.50 218 ALA A CA 1
ATOM 1761 C C . ALA A 1 218 ? -13.085 -1.788 15.189 1.00 87.50 218 ALA A C 1
ATOM 1763 O O . ALA A 1 218 ? -13.712 -0.804 14.785 1.00 87.50 218 ALA A O 1
ATOM 1764 N N . GLY A 1 219 ? -11.901 -2.142 14.686 1.00 88.69 219 GLY A N 1
ATOM 1765 C CA . GLY A 1 219 ? -11.194 -1.443 13.617 1.00 88.69 219 GLY A CA 1
ATOM 1766 C C . GLY A 1 219 ? -9.963 -2.218 13.152 1.00 88.69 219 GLY A C 1
ATOM 1767 O O . GLY A 1 219 ? -9.630 -3.259 13.727 1.00 88.69 219 GLY A O 1
ATOM 1768 N N . SER A 1 220 ? -9.295 -1.715 12.118 1.00 93.56 220 SER A N 1
ATOM 1769 C CA . SER A 1 220 ? -8.072 -2.323 11.592 1.00 93.56 220 SER A CA 1
ATOM 1770 C C . SER A 1 220 ? -7.053 -1.302 11.086 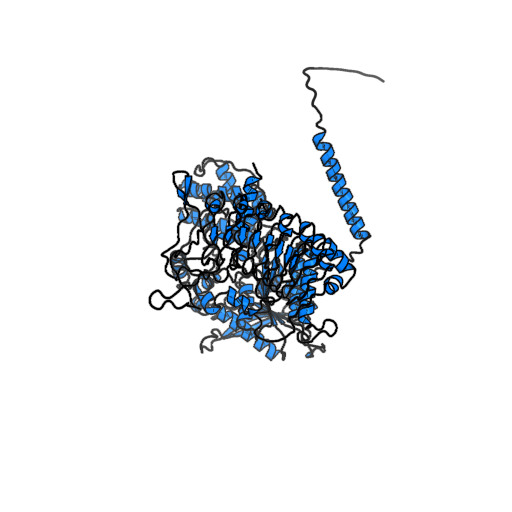1.00 93.56 220 SER A C 1
ATOM 1772 O O . SER A 1 220 ? -7.428 -0.320 10.445 1.00 93.56 220 SER A O 1
ATOM 1774 N N . ILE A 1 221 ? -5.768 -1.587 11.289 1.00 93.44 221 ILE A N 1
ATOM 1775 C CA . ILE A 1 221 ? -4.644 -0.937 10.608 1.00 93.44 221 ILE A CA 1
ATOM 1776 C C . ILE A 1 221 ? -4.154 -1.893 9.517 1.00 93.44 221 ILE A C 1
ATOM 1778 O O . ILE A 1 221 ? -3.616 -2.964 9.803 1.00 93.44 221 ILE A O 1
ATOM 1782 N N . ALA A 1 222 ? -4.406 -1.510 8.269 1.00 95.81 222 ALA A N 1
ATOM 1783 C CA . ALA A 1 222 ? -4.090 -2.262 7.064 1.00 95.81 222 ALA A CA 1
ATOM 1784 C C . ALA A 1 222 ? -2.911 -1.589 6.352 1.00 95.81 222 ALA A C 1
ATOM 1786 O O . ALA A 1 222 ? -3.097 -0.693 5.522 1.00 95.81 222 ALA A O 1
ATOM 1787 N N . ALA A 1 223 ? -1.697 -1.996 6.718 1.00 95.94 223 ALA A N 1
ATOM 1788 C CA . ALA A 1 223 ? -0.478 -1.368 6.234 1.00 95.94 223 ALA A CA 1
ATOM 1789 C C . ALA A 1 223 ? 0.000 -1.994 4.925 1.00 95.94 223 ALA A C 1
ATOM 1791 O O . ALA A 1 223 ? 0.133 -3.213 4.822 1.00 95.94 223 ALA A O 1
ATOM 1792 N N . SER A 1 224 ? 0.258 -1.153 3.924 1.00 96.31 224 SER A N 1
ATOM 1793 C CA . SER A 1 224 ? 0.680 -1.549 2.572 1.00 96.31 224 SER A CA 1
ATOM 1794 C C . SER A 1 224 ? -0.169 -2.694 2.019 1.00 96.31 224 SER A C 1
ATOM 1796 O O . SER A 1 224 ? 0.340 -3.721 1.583 1.00 96.31 224 SER A O 1
ATOM 1798 N N . ALA A 1 225 ? -1.491 -2.548 2.143 1.00 94.62 225 ALA A N 1
ATOM 1799 C CA . ALA A 1 225 ? -2.467 -3.573 1.799 1.00 94.62 225 ALA A CA 1
ATOM 1800 C C . ALA A 1 225 ? -3.005 -3.335 0.375 1.00 94.62 225 ALA A C 1
ATOM 1802 O O . ALA A 1 225 ? -3.850 -2.444 0.201 1.00 94.62 225 ALA A O 1
ATOM 1803 N N . PRO A 1 226 ? -2.593 -4.122 -0.640 1.00 92.12 226 PRO A N 1
ATOM 1804 C CA . PRO A 1 226 ? -2.963 -3.896 -2.036 1.00 92.12 226 PRO A CA 1
ATOM 1805 C C . PRO A 1 226 ? -4.384 -4.394 -2.358 1.00 92.12 226 PRO A C 1
ATOM 1807 O O . PRO A 1 226 ? -4.612 -5.138 -3.311 1.00 92.12 226 PRO A O 1
ATOM 1810 N N . ILE A 1 227 ? -5.383 -3.994 -1.564 1.00 88.56 227 ILE A N 1
ATOM 1811 C CA . ILE A 1 227 ? -6.757 -4.495 -1.701 1.00 88.56 227 ILE A CA 1
ATOM 1812 C C . ILE A 1 227 ? -7.441 -4.060 -3.001 1.00 88.56 227 ILE A C 1
ATOM 1814 O O . ILE A 1 227 ? -8.451 -4.656 -3.348 1.00 88.56 227 ILE A O 1
ATOM 1818 N N . LEU A 1 228 ? -6.931 -3.042 -3.706 1.00 85.31 228 LEU A N 1
ATOM 1819 C CA . LEU A 1 228 ? -7.399 -2.602 -5.027 1.00 85.31 228 LEU A CA 1
ATOM 1820 C C . LEU A 1 228 ? -6.581 -3.203 -6.179 1.00 85.31 228 LEU A C 1
ATOM 1822 O O . LEU A 1 228 ? -6.941 -2.994 -7.337 1.00 85.31 228 LEU A O 1
ATOM 1826 N N . GLY A 1 229 ? -5.535 -3.978 -5.883 1.00 78.62 229 GLY A N 1
ATOM 1827 C CA . GLY A 1 229 ? -4.640 -4.606 -6.856 1.00 78.62 229 GLY A CA 1
ATOM 1828 C C . GLY A 1 229 ? -5.262 -5.744 -7.670 1.00 78.62 229 GLY A C 1
ATOM 1829 O O . GLY A 1 229 ? -4.542 -6.476 -8.330 1.00 78.62 229 GLY A O 1
ATOM 1830 N N . PHE A 1 230 ? -6.582 -5.925 -7.660 1.00 77.19 230 PHE A N 1
ATOM 1831 C CA . PHE A 1 230 ? -7.243 -7.025 -8.363 1.00 77.19 230 PHE A CA 1
ATOM 1832 C C . PHE A 1 230 ? -7.765 -6.585 -9.739 1.00 77.19 230 PHE A C 1
ATOM 1834 O O . PHE A 1 230 ? -8.315 -5.485 -9.865 1.00 77.19 230 PHE A O 1
ATOM 1841 N N . PRO A 1 231 ? -7.668 -7.436 -10.779 1.00 61.75 231 PRO A N 1
ATOM 1842 C CA . PRO A 1 231 ? -8.151 -7.119 -12.121 1.00 61.75 231 PRO A CA 1
ATOM 1843 C C . PRO A 1 231 ? -9.628 -6.688 -12.110 1.00 61.75 231 PRO A C 1
ATOM 1845 O O . PRO A 1 231 ? -10.526 -7.482 -11.808 1.00 61.75 231 PRO A O 1
ATOM 1848 N N . ARG A 1 232 ? -9.917 -5.444 -12.527 1.00 55.16 232 ARG A N 1
ATOM 1849 C CA . ARG A 1 232 ? -11.291 -4.968 -12.778 1.00 55.16 232 ARG A CA 1
ATOM 1850 C C . ARG A 1 232 ? -11.819 -5.582 -14.079 1.00 55.16 232 ARG A C 1
ATOM 1852 O O . ARG A 1 232 ? -11.969 -4.908 -15.087 1.00 55.16 232 ARG A O 1
ATOM 1859 N N . GLY A 1 233 ? -12.104 -6.881 -14.047 1.00 50.44 233 GLY A N 1
ATOM 1860 C CA . GLY A 1 233 ? -12.456 -7.653 -15.234 1.00 50.44 233 GLY A CA 1
ATOM 1861 C C . GLY A 1 233 ? -11.214 -7.947 -16.070 1.00 50.44 233 GLY A C 1
ATOM 1862 O O . GLY A 1 233 ? -10.700 -7.088 -16.782 1.00 50.44 233 GLY A O 1
ATOM 1863 N N . TYR A 1 234 ? -10.726 -9.180 -15.995 1.00 41.03 234 TYR A N 1
ATOM 1864 C CA . TYR A 1 234 ? -9.784 -9.686 -16.987 1.00 41.03 234 TYR A CA 1
ATOM 1865 C C . TYR A 1 234 ? -10.581 -10.061 -18.251 1.00 41.03 234 TYR A C 1
ATOM 1867 O O . TYR A 1 234 ? -11.604 -10.737 -18.101 1.00 41.03 234 TYR A O 1
ATOM 1875 N N . PRO A 1 235 ? -10.187 -9.649 -19.476 1.00 44.88 235 PRO A N 1
ATOM 1876 C CA . PRO A 1 235 ? -8.882 -9.112 -19.899 1.00 44.88 235 PRO A CA 1
ATOM 1877 C C . PRO A 1 235 ? -8.804 -7.575 -20.096 1.00 44.88 235 PRO A C 1
ATOM 1879 O O . PRO A 1 235 ? -8.079 -7.123 -20.973 1.00 44.88 235 PRO A O 1
ATOM 1882 N N . GLY A 1 236 ? -9.550 -6.755 -19.346 1.00 47.28 236 GLY A N 1
ATOM 1883 C CA . GLY A 1 236 ? -9.723 -5.326 -19.664 1.00 47.28 236 GLY A CA 1
ATOM 1884 C C . GLY A 1 236 ? -8.942 -4.293 -18.840 1.00 47.28 236 GLY A C 1
ATOM 1885 O O . GLY A 1 236 ? -8.609 -3.253 -19.394 1.00 47.28 236 GLY A O 1
ATOM 1886 N N . HIS A 1 237 ? -8.673 -4.506 -17.544 1.00 53.41 237 HIS A N 1
ATOM 1887 C CA . HIS A 1 237 ? -8.229 -3.403 -16.661 1.00 53.41 237 HIS A CA 1
ATOM 1888 C C . HIS A 1 237 ? -7.375 -3.852 -15.458 1.00 53.41 237 HIS A C 1
ATOM 1890 O O . HIS A 1 237 ? -7.731 -3.593 -14.305 1.00 53.41 237 HIS A O 1
ATOM 1896 N N . PHE A 1 238 ? -6.267 -4.557 -15.694 1.00 59.62 238 PHE A N 1
ATOM 1897 C CA . PHE A 1 238 ? -5.241 -4.760 -14.666 1.00 59.62 238 PHE A CA 1
ATOM 1898 C C . PHE A 1 238 ? -4.024 -3.897 -14.995 1.00 59.62 238 PHE A C 1
ATOM 1900 O O . PHE A 1 238 ? -3.409 -4.112 -16.031 1.00 59.62 238 PHE A O 1
ATOM 1907 N N . HIS A 1 239 ? -3.715 -2.928 -14.129 1.00 74.12 239 HIS A N 1
ATOM 1908 C CA . HIS A 1 239 ? -2.603 -1.989 -14.306 1.00 74.12 239 HIS A CA 1
ATOM 1909 C C . HIS A 1 239 ? -1.353 -2.451 -13.543 1.00 74.12 239 HIS A C 1
ATOM 1911 O O . HIS A 1 239 ? -0.849 -1.740 -12.670 1.00 74.12 239 HIS A O 1
ATOM 1917 N N . GLY A 1 240 ? -0.901 -3.678 -13.819 1.00 78.31 240 GLY A N 1
ATOM 1918 C CA . GLY A 1 240 ? 0.286 -4.257 -13.180 1.00 78.31 240 GLY A CA 1
ATOM 1919 C C . GLY A 1 240 ? 1.566 -3.475 -13.470 1.00 78.31 240 GLY A C 1
ATOM 1920 O O . GLY A 1 240 ? 2.471 -3.454 -12.644 1.00 78.31 240 GLY A O 1
ATOM 1921 N N . GLU A 1 241 ? 1.617 -2.756 -14.590 1.00 85.94 241 GLU A N 1
ATOM 1922 C CA . GLU A 1 241 ? 2.748 -1.920 -14.989 1.00 85.94 241 GLU A CA 1
ATOM 1923 C C . GLU A 1 241 ? 3.089 -0.841 -13.954 1.00 85.94 241 GLU A C 1
ATOM 1925 O O . GLU A 1 241 ? 4.254 -0.483 -13.787 1.00 85.94 241 GLU A O 1
ATOM 1930 N N . LYS A 1 242 ? 2.098 -0.357 -13.190 1.00 89.50 242 LYS A N 1
ATOM 1931 C CA . LYS A 1 242 ? 2.323 0.656 -12.148 1.00 89.50 242 LYS A CA 1
ATOM 1932 C C . LYS A 1 242 ? 3.208 0.149 -11.016 1.00 89.50 242 LYS A C 1
ATOM 1934 O O . LYS A 1 242 ? 3.957 0.934 -10.446 1.00 89.50 242 LYS A O 1
ATOM 1939 N N . TYR A 1 243 ? 3.153 -1.145 -10.715 1.00 93.69 243 TYR A N 1
ATOM 1940 C CA . TYR A 1 243 ? 4.032 -1.770 -9.733 1.00 93.69 243 TYR A CA 1
ATOM 1941 C C . TYR A 1 243 ? 5.503 -1.581 -10.126 1.00 93.69 243 TYR A C 1
ATOM 1943 O O . TYR A 1 243 ? 6.316 -1.072 -9.356 1.00 93.69 243 TYR A O 1
ATOM 1951 N N . TRP A 1 244 ? 5.831 -1.897 -11.381 1.00 95.50 244 TRP A N 1
ATOM 1952 C CA . TRP A 1 244 ? 7.192 -1.790 -11.904 1.00 95.50 244 TRP A CA 1
ATOM 1953 C C . TRP A 1 244 ? 7.657 -0.348 -12.104 1.00 95.50 244 TRP A C 1
ATOM 1955 O O . TRP A 1 244 ? 8.856 -0.077 -12.018 1.00 95.50 244 TRP A O 1
ATOM 1965 N N . GLN A 1 245 ? 6.734 0.594 -12.309 1.00 95.62 245 GLN A N 1
ATOM 1966 C CA . GLN A 1 245 ? 7.048 2.025 -12.308 1.00 95.62 245 GLN A CA 1
ATOM 1967 C C . GLN A 1 245 ? 7.531 2.502 -10.933 1.00 95.62 245 GLN A C 1
ATOM 1969 O O . GLN A 1 245 ? 8.464 3.301 -10.875 1.00 95.62 245 GLN A O 1
ATOM 1974 N N . VAL A 1 246 ? 6.966 1.986 -9.836 1.00 95.81 246 VAL A N 1
ATOM 1975 C CA . VAL A 1 246 ? 7.437 2.306 -8.477 1.00 95.81 246 VAL A CA 1
ATOM 1976 C C . VAL A 1 246 ? 8.805 1.671 -8.209 1.00 95.81 246 VAL A C 1
ATOM 1978 O O . VAL A 1 246 ? 9.717 2.370 -7.780 1.00 95.81 246 VAL A O 1
ATOM 1981 N N . VAL A 1 247 ? 9.017 0.401 -8.588 1.00 98.12 247 VAL A N 1
ATOM 1982 C CA . VAL A 1 247 ? 10.360 -0.227 -8.533 1.00 98.12 247 VAL A CA 1
ATOM 1983 C C . VAL A 1 247 ? 11.387 0.597 -9.322 1.00 98.12 247 VAL A C 1
ATOM 1985 O O . VAL A 1 247 ? 12.536 0.750 -8.914 1.00 98.12 247 VAL A O 1
ATOM 1988 N N . THR A 1 248 ? 10.969 1.159 -10.457 1.00 98.12 248 THR A N 1
ATOM 1989 C CA . THR A 1 248 ? 11.811 2.024 -11.289 1.00 98.12 248 THR A CA 1
ATOM 1990 C C . THR A 1 248 ? 12.070 3.378 -10.632 1.00 98.12 248 THR A C 1
ATOM 1992 O O . THR A 1 248 ? 13.197 3.857 -10.691 1.00 98.12 248 THR A O 1
ATOM 1995 N N . HIS A 1 249 ? 11.067 3.992 -9.995 1.00 97.25 249 HIS A N 1
ATOM 1996 C CA . HIS A 1 249 ? 11.204 5.250 -9.254 1.00 97.25 249 HIS A CA 1
ATOM 1997 C C . HIS A 1 249 ? 12.287 5.159 -8.172 1.00 97.25 249 HIS A C 1
ATOM 1999 O O . HIS A 1 249 ? 13.121 6.057 -8.066 1.00 97.25 249 HIS A O 1
ATOM 2005 N N . ASP A 1 250 ? 12.355 4.040 -7.453 1.00 97.81 250 ASP A N 1
ATOM 2006 C CA . ASP A 1 250 ? 13.365 3.807 -6.418 1.00 97.81 250 ASP A CA 1
ATOM 2007 C C . ASP A 1 250 ? 14.808 3.811 -6.953 1.00 97.81 250 ASP A C 1
ATOM 2009 O O . ASP A 1 250 ? 15.753 4.122 -6.220 1.00 97.81 250 ASP A O 1
ATOM 2013 N N . ALA A 1 251 ? 15.000 3.515 -8.242 1.00 97.94 251 ALA A N 1
ATOM 2014 C CA . ALA A 1 251 ? 16.294 3.554 -8.922 1.00 97.94 251 ALA A CA 1
ATOM 2015 C C . ALA A 1 251 ? 16.671 4.949 -9.464 1.00 97.94 251 ALA A C 1
ATOM 2017 O O . ALA A 1 251 ? 17.747 5.103 -10.052 1.00 97.94 251 ALA A O 1
ATOM 2018 N N . LYS A 1 252 ? 15.835 5.977 -9.258 1.00 96.19 252 LYS A N 1
ATOM 2019 C CA . LYS A 1 252 ? 16.066 7.343 -9.753 1.00 96.19 252 LYS A CA 1
ATOM 2020 C C . LYS A 1 252 ? 16.648 8.298 -8.692 1.00 96.19 252 LYS A C 1
ATOM 2022 O O . LYS A 1 252 ? 16.552 8.031 -7.488 1.00 96.19 252 LYS A O 1
ATOM 2027 N N . PRO A 1 253 ? 17.245 9.438 -9.103 1.00 94.75 253 PRO A N 1
ATOM 2028 C CA . PRO A 1 253 ? 17.750 10.466 -8.187 1.00 94.75 253 PRO A CA 1
ATOM 2029 C C . PRO A 1 253 ? 16.729 11.009 -7.193 1.00 94.75 253 PRO A C 1
ATOM 2031 O O . PRO A 1 253 ? 17.107 11.350 -6.073 1.00 94.75 253 PRO A O 1
ATOM 2034 N N . GLU A 1 254 ? 15.453 11.071 -7.570 1.00 91.19 254 GLU A N 1
ATOM 2035 C CA . GLU A 1 254 ? 14.367 11.564 -6.719 1.00 91.19 254 GLU A CA 1
ATOM 2036 C C . GLU A 1 254 ? 14.202 10.693 -5.463 1.00 91.19 254 GLU A C 1
ATOM 2038 O O . GLU A 1 254 ? 13.967 11.218 -4.377 1.00 91.19 254 GLU A O 1
ATOM 2043 N N . ALA A 1 255 ? 14.441 9.383 -5.584 1.00 91.94 255 ALA A N 1
ATOM 2044 C CA . ALA A 1 255 ? 14.474 8.434 -4.472 1.00 91.94 255 ALA A CA 1
ATOM 2045 C C . ALA A 1 255 ? 15.863 8.314 -3.805 1.00 91.94 255 ALA A C 1
ATOM 2047 O O . ALA A 1 255 ? 16.058 7.506 -2.892 1.00 91.94 255 ALA A O 1
ATOM 2048 N N . GLY A 1 256 ? 16.847 9.116 -4.229 1.00 93.62 256 GLY A N 1
ATOM 2049 C CA . GLY A 1 256 ? 18.215 9.149 -3.699 1.00 93.62 256 GLY A CA 1
ATOM 2050 C C . GLY A 1 256 ? 19.198 8.170 -4.352 1.00 93.62 256 GLY A C 1
ATOM 2051 O O . GLY A 1 256 ? 20.302 7.995 -3.832 1.00 93.62 256 GLY A O 1
ATOM 2052 N N . SER A 1 257 ? 18.821 7.527 -5.459 1.00 97.62 257 SER A N 1
ATOM 2053 C CA . SER A 1 257 ? 19.681 6.603 -6.209 1.00 97.62 257 SER A CA 1
ATOM 2054 C C . SER A 1 257 ? 20.608 7.326 -7.196 1.00 97.62 257 SER A C 1
ATOM 2056 O O . SER A 1 257 ? 20.431 8.499 -7.526 1.00 97.62 257 SER A O 1
ATOM 2058 N N . ALA A 1 258 ? 21.655 6.635 -7.656 1.00 96.50 258 ALA A N 1
ATOM 2059 C CA . ALA A 1 258 ? 22.643 7.203 -8.573 1.00 96.50 258 ALA A CA 1
ATOM 2060 C C . ALA A 1 258 ? 22.014 7.612 -9.930 1.00 96.50 258 ALA A C 1
ATOM 2062 O O . ALA A 1 258 ? 21.286 6.804 -10.507 1.00 96.50 258 ALA A O 1
ATOM 2063 N N . PRO A 1 259 ? 22.337 8.790 -10.513 1.00 95.69 259 PRO A N 1
ATOM 2064 C CA . PRO A 1 259 ? 21.683 9.280 -11.737 1.00 95.69 259 PRO A CA 1
ATOM 2065 C C . PRO A 1 259 ? 21.779 8.379 -12.967 1.00 95.69 259 PRO A C 1
ATOM 2067 O O . PRO A 1 259 ? 20.892 8.405 -13.813 1.00 95.69 259 PRO A O 1
ATOM 2070 N N . ALA A 1 260 ? 22.844 7.585 -13.087 1.00 96.44 260 ALA 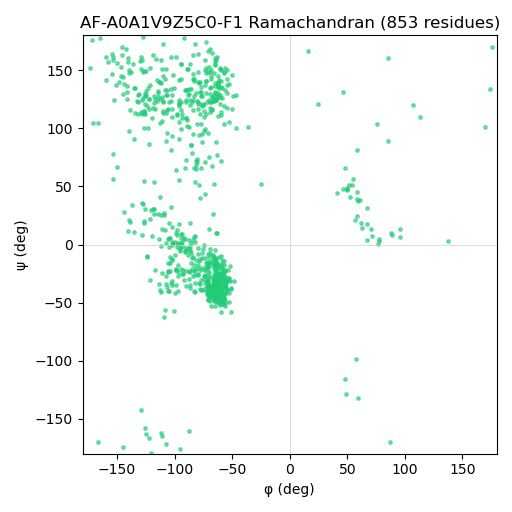A N 1
ATOM 2071 C CA . ALA A 1 260 ? 23.007 6.662 -14.206 1.00 96.44 260 ALA A CA 1
ATOM 2072 C C . ALA A 1 260 ? 22.277 5.319 -14.001 1.00 96.44 260 ALA A C 1
ATOM 2074 O O . ALA A 1 260 ? 22.177 4.543 -14.950 1.00 96.44 260 ALA A O 1
ATOM 2075 N N . CYS A 1 261 ? 21.766 5.036 -12.794 1.00 97.94 261 CYS A N 1
ATOM 2076 C CA . CYS A 1 261 ? 21.290 3.708 -12.410 1.00 97.94 261 CYS A CA 1
ATOM 2077 C C . CYS A 1 261 ? 20.149 3.211 -13.302 1.00 97.94 261 CYS A C 1
ATOM 2079 O O . CYS A 1 261 ? 20.319 2.197 -13.975 1.00 97.94 261 CYS A O 1
ATOM 2081 N N . GLU A 1 262 ? 19.033 3.944 -13.378 1.00 97.31 262 GLU A N 1
ATOM 2082 C CA . GLU A 1 262 ? 17.871 3.560 -14.194 1.00 97.31 262 GLU A CA 1
ATOM 2083 C C . GLU A 1 262 ? 18.264 3.271 -15.653 1.00 97.31 262 GLU A C 1
ATOM 2085 O O . GLU A 1 262 ? 17.934 2.220 -16.211 1.00 97.31 262 GLU A O 1
ATOM 2090 N N . GLY A 1 263 ? 19.022 4.186 -16.267 1.00 97.00 263 GLY A N 1
ATOM 2091 C CA . GLY A 1 263 ? 19.473 4.049 -17.651 1.00 97.00 263 GLY A CA 1
ATOM 2092 C C . GLY A 1 263 ? 20.355 2.817 -17.864 1.00 97.00 263 GLY A C 1
ATOM 2093 O O . GLY A 1 263 ? 20.223 2.127 -18.876 1.00 97.00 263 GLY A O 1
ATOM 2094 N N . ASN A 1 264 ? 21.211 2.494 -16.895 1.00 98.00 264 ASN A N 1
ATOM 2095 C CA . ASN A 1 264 ? 22.099 1.337 -16.952 1.00 98.00 264 ASN A CA 1
ATOM 2096 C C . ASN A 1 264 ? 21.368 0.012 -16.704 1.00 98.00 264 ASN A C 1
ATOM 2098 O O . ASN A 1 264 ? 21.637 -0.973 -17.400 1.00 98.00 264 ASN A O 1
ATOM 2102 N N . VAL A 1 265 ? 20.404 -0.024 -15.778 1.00 98.25 265 VAL A N 1
ATOM 2103 C CA . VAL A 1 265 ? 19.517 -1.186 -15.616 1.00 98.25 265 VAL A CA 1
ATOM 2104 C C . VAL A 1 265 ? 18.787 -1.443 -16.932 1.00 98.25 265 VAL A C 1
ATOM 2106 O O . VAL A 1 265 ? 18.870 -2.543 -17.476 1.00 98.25 265 VAL A O 1
ATOM 2109 N N . ARG A 1 266 ? 18.191 -0.407 -17.532 1.00 97.62 266 ARG A N 1
ATOM 2110 C CA . ARG A 1 266 ? 17.493 -0.510 -18.820 1.00 97.62 266 ARG A CA 1
ATOM 2111 C C . ARG A 1 266 ? 18.405 -0.979 -19.958 1.00 97.62 266 ARG A C 1
ATOM 2113 O O . ARG A 1 266 ? 18.012 -1.823 -20.765 1.00 97.62 266 ARG A O 1
ATOM 2120 N N . ALA A 1 267 ? 19.643 -0.486 -20.013 1.00 97.19 267 ALA A N 1
ATOM 2121 C CA . ALA A 1 267 ? 20.633 -0.885 -21.015 1.00 97.19 267 ALA A CA 1
ATOM 2122 C C . ALA A 1 267 ? 21.085 -2.351 -20.880 1.00 97.19 267 ALA A C 1
ATOM 2124 O O . ALA A 1 267 ? 21.600 -2.928 -21.842 1.00 97.19 267 ALA A O 1
ATOM 2125 N N . THR A 1 268 ? 20.879 -2.975 -19.718 1.00 98.19 268 THR A N 1
ATOM 2126 C CA . THR A 1 268 ? 21.299 -4.356 -19.464 1.00 98.19 268 THR A CA 1
ATOM 2127 C C . THR A 1 268 ? 20.499 -5.360 -20.290 1.00 98.19 268 THR A C 1
ATOM 2129 O O . THR A 1 268 ? 21.069 -6.325 -20.804 1.00 98.19 268 THR A O 1
ATOM 2132 N N . TRP A 1 269 ? 19.194 -5.148 -20.474 1.00 98.12 269 TRP A N 1
ATOM 2133 C CA . TRP A 1 269 ? 18.321 -6.159 -21.082 1.00 98.12 269 TRP A CA 1
ATOM 2134 C C . TRP A 1 269 ? 18.632 -6.443 -22.556 1.00 98.12 269 TRP A C 1
ATOM 2136 O O . TRP A 1 269 ? 18.770 -7.620 -22.906 1.00 98.12 269 TRP A O 1
ATOM 2146 N N . PRO A 1 270 ? 18.837 -5.435 -23.431 1.00 97.75 270 PRO A N 1
ATOM 2147 C CA . PRO A 1 270 ? 19.266 -5.687 -24.806 1.00 97.75 270 PRO A CA 1
ATOM 2148 C C . PRO A 1 270 ? 20.589 -6.461 -24.895 1.00 97.75 270 PRO A C 1
ATOM 2150 O O . PRO A 1 270 ? 20.751 -7.299 -25.784 1.00 97.75 270 PRO A O 1
ATOM 2153 N N . VAL A 1 271 ? 21.527 -6.213 -23.971 1.00 98.50 271 VAL A N 1
ATOM 2154 C CA . VAL A 1 271 ? 22.820 -6.917 -23.911 1.00 98.50 271 VAL A CA 1
ATOM 2155 C C . VAL A 1 271 ? 22.624 -8.363 -23.451 1.00 98.50 271 VAL A C 1
ATOM 2157 O O . VAL A 1 271 ? 23.113 -9.294 -24.096 1.00 98.50 271 VAL A O 1
ATOM 2160 N N . LEU A 1 272 ? 21.847 -8.570 -22.385 1.00 98.50 272 LEU A N 1
ATOM 2161 C CA . LEU A 1 272 ? 21.521 -9.886 -21.833 1.00 98.50 272 LEU A CA 1
ATOM 2162 C C . LEU A 1 272 ? 20.878 -10.793 -22.896 1.00 98.50 272 LEU A C 1
ATOM 2164 O O . LEU A 1 272 ? 21.362 -11.899 -23.159 1.00 98.50 272 LEU A O 1
ATOM 2168 N N . PHE A 1 273 ? 19.822 -10.318 -23.563 1.00 98.31 273 PHE A N 1
ATOM 2169 C CA . PHE A 1 273 ? 19.135 -11.088 -24.604 1.00 98.31 273 PHE A CA 1
ATOM 2170 C C . PHE A 1 273 ? 19.969 -11.221 -25.885 1.00 98.31 273 PHE A C 1
ATOM 2172 O O . PHE A 1 273 ? 19.948 -12.279 -26.520 1.00 98.31 273 PHE A O 1
ATOM 2179 N N . GLY A 1 274 ? 20.774 -10.209 -26.230 1.00 97.56 2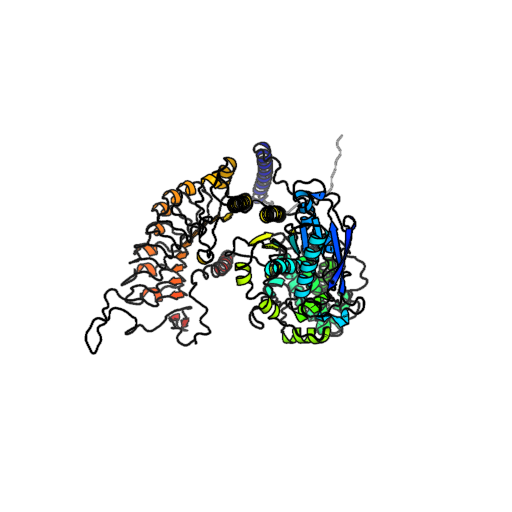74 GLY A N 1
ATOM 2180 C CA . GLY A 1 274 ? 21.737 -10.271 -27.331 1.00 97.56 274 GLY A CA 1
ATOM 2181 C C . GLY A 1 274 ? 22.749 -11.408 -27.160 1.00 97.56 274 GLY A C 1
ATOM 2182 O O . GLY A 1 274 ? 22.944 -12.212 -28.076 1.00 97.56 274 GLY A O 1
ATOM 2183 N N . PHE A 1 275 ? 23.330 -11.548 -25.965 1.00 98.19 275 PHE A N 1
ATOM 2184 C CA . PHE A 1 275 ? 24.211 -12.671 -25.621 1.00 98.19 275 PHE A CA 1
ATOM 2185 C C . PHE A 1 275 ? 23.455 -14.007 -25.681 1.00 98.19 275 PHE A C 1
ATOM 2187 O O . PHE A 1 275 ? 23.983 -15.006 -26.181 1.00 98.19 275 PHE A O 1
ATOM 2194 N N . GLY A 1 276 ? 22.196 -14.018 -25.236 1.00 97.44 276 GLY A N 1
ATOM 2195 C CA . GLY A 1 276 ? 21.326 -15.192 -25.223 1.00 97.44 276 GLY A CA 1
ATOM 2196 C C . GLY A 1 276 ? 21.102 -15.862 -26.585 1.00 97.44 276 GLY A C 1
ATOM 2197 O O . GLY A 1 276 ? 20.867 -17.075 -26.639 1.00 97.44 276 GLY A O 1
ATOM 2198 N N . ASN A 1 277 ? 21.245 -15.123 -27.689 1.00 96.25 277 ASN A N 1
ATOM 2199 C CA . ASN A 1 277 ? 21.013 -15.622 -29.050 1.00 96.25 277 ASN A CA 1
ATOM 2200 C C . ASN A 1 277 ? 22.073 -16.617 -29.550 1.00 96.25 277 ASN A C 1
ATOM 2202 O O . ASN A 1 277 ? 21.817 -17.371 -30.489 1.00 96.25 277 ASN A O 1
ATOM 2206 N N . SER A 1 278 ? 23.248 -16.679 -28.917 1.00 96.19 278 SER A N 1
ATOM 2207 C CA . SER A 1 278 ? 24.330 -17.590 -29.311 1.00 96.19 278 SER A CA 1
ATOM 2208 C C . SER A 1 278 ? 24.722 -18.537 -28.177 1.00 96.19 278 SER A C 1
ATOM 2210 O O . SER A 1 278 ? 24.600 -18.204 -27.002 1.00 96.19 278 SER A O 1
ATOM 2212 N N . SER A 1 279 ? 25.224 -19.729 -28.510 1.00 97.12 279 SER A N 1
ATOM 2213 C CA . SER A 1 279 ? 25.751 -20.662 -27.500 1.00 97.12 279 SER A CA 1
ATOM 2214 C C . SER A 1 279 ? 26.951 -20.077 -26.747 1.00 97.12 279 SER A C 1
ATOM 2216 O O . SER A 1 279 ? 27.054 -20.239 -25.536 1.00 97.12 279 SER A O 1
ATOM 2218 N N . ILE A 1 280 ? 27.822 -19.346 -27.451 1.00 97.06 280 ILE A N 1
ATOM 2219 C CA . ILE A 1 280 ? 28.983 -18.662 -26.865 1.00 97.06 280 ILE A CA 1
ATOM 2220 C C . ILE A 1 280 ? 28.525 -17.603 -25.856 1.00 97.06 280 ILE A C 1
ATOM 2222 O O . ILE A 1 280 ? 29.021 -17.576 -24.733 1.00 97.06 280 ILE A O 1
ATOM 2226 N N . GLY A 1 281 ? 27.551 -16.768 -26.225 1.00 97.88 281 GLY A N 1
ATOM 2227 C CA . GLY A 1 281 ? 27.018 -15.743 -25.332 1.00 97.88 281 GLY A CA 1
ATOM 2228 C C . GLY A 1 281 ? 26.293 -16.331 -24.123 1.00 97.88 281 GLY A C 1
ATOM 2229 O O . GLY A 1 281 ? 26.524 -15.874 -23.010 1.00 97.88 281 GLY A O 1
ATOM 2230 N N . ARG A 1 282 ? 25.516 -17.410 -24.284 1.00 98.31 282 ARG A N 1
ATOM 2231 C CA . ARG A 1 282 ? 24.895 -18.121 -23.149 1.00 98.31 282 ARG A CA 1
ATOM 2232 C C . ARG A 1 282 ? 25.915 -18.720 -22.176 1.00 98.31 282 ARG A C 1
ATOM 2234 O O . ARG A 1 282 ? 25.729 -18.618 -20.962 1.00 98.31 282 ARG A O 1
ATOM 2241 N N . ASN A 1 283 ? 27.015 -19.282 -22.679 1.00 97.94 283 ASN A N 1
ATOM 2242 C CA . ASN A 1 283 ? 28.126 -19.713 -21.825 1.00 97.94 283 ASN A CA 1
ATOM 2243 C C . ASN A 1 283 ? 28.737 -18.517 -21.086 1.00 97.94 283 ASN A C 1
ATOM 2245 O O . ASN A 1 283 ? 28.967 -18.595 -19.882 1.00 97.94 283 ASN A O 1
ATOM 2249 N N . LYS A 1 284 ? 28.913 -17.382 -21.775 1.00 98.19 284 LYS A N 1
ATOM 2250 C CA . LYS A 1 284 ? 29.457 -16.166 -21.167 1.00 98.19 284 LYS A CA 1
ATOM 2251 C C . LYS A 1 284 ? 28.565 -15.600 -20.062 1.00 98.19 284 LYS A C 1
ATOM 2253 O O . LYS A 1 284 ? 29.071 -15.220 -19.014 1.00 98.19 284 LYS A O 1
ATOM 2258 N N . LEU A 1 285 ? 27.249 -15.602 -20.261 1.00 98.50 285 LEU A N 1
ATOM 2259 C CA . LEU A 1 285 ? 26.279 -15.248 -19.222 1.00 98.50 285 LEU A CA 1
ATOM 2260 C C . LEU A 1 285 ? 26.375 -16.193 -18.019 1.00 98.50 285 LEU A C 1
ATOM 2262 O O . LEU A 1 285 ? 26.372 -15.736 -16.882 1.00 98.50 285 LEU A O 1
ATOM 2266 N N . SER A 1 286 ? 26.521 -17.498 -18.266 1.00 98.12 286 SER A N 1
ATOM 2267 C CA . SER A 1 286 ? 26.671 -18.493 -17.195 1.00 98.12 286 SER A CA 1
ATOM 2268 C C . SER A 1 286 ? 27.919 -18.240 -16.341 1.00 98.12 286 SER A C 1
ATOM 2270 O O . SER A 1 286 ? 27.866 -18.409 -15.126 1.00 98.12 286 SER A O 1
ATOM 2272 N N . GLU A 1 287 ? 29.018 -17.795 -16.961 1.00 97.69 287 GLU A N 1
ATOM 2273 C CA . GLU A 1 287 ? 30.242 -17.373 -16.267 1.00 97.69 287 GLU A CA 1
ATOM 2274 C C . GLU A 1 287 ? 30.041 -16.078 -15.468 1.00 97.69 287 GLU A C 1
ATOM 2276 O O . GLU A 1 287 ? 30.344 -16.052 -14.277 1.00 97.69 287 GLU A O 1
ATOM 2281 N N . ILE A 1 288 ? 29.532 -15.014 -16.107 1.00 98.19 288 ILE A N 1
ATOM 2282 C CA . ILE A 1 288 ? 29.373 -13.686 -15.485 1.00 98.19 288 ILE A CA 1
ATOM 2283 C C . ILE A 1 288 ? 28.460 -13.776 -14.261 1.00 98.19 288 ILE A C 1
ATOM 2285 O O . ILE A 1 288 ? 28.824 -13.315 -13.183 1.00 98.19 288 ILE A O 1
ATOM 2289 N N . PHE A 1 289 ? 27.303 -14.424 -14.404 1.00 97.50 289 PHE A N 1
ATOM 2290 C CA . PHE A 1 289 ? 26.330 -14.567 -13.321 1.00 97.50 289 PHE A CA 1
ATOM 2291 C C . PHE A 1 289 ? 26.621 -15.746 -12.385 1.00 97.50 289 PHE A C 1
ATOM 2293 O O . PHE A 1 289 ? 25.853 -15.977 -11.455 1.00 97.50 289 PHE A O 1
ATOM 2300 N N . GLN A 1 290 ? 27.736 -16.460 -12.591 1.00 96.56 290 GLN A N 1
ATOM 2301 C CA . GLN A 1 290 ? 28.179 -17.590 -11.766 1.00 96.56 290 GLN A CA 1
ATOM 2302 C C . GLN A 1 290 ? 27.066 -18.626 -11.543 1.00 96.56 290 GLN A C 1
ATOM 2304 O O . GLN A 1 290 ? 26.794 -19.038 -10.418 1.00 96.56 290 GLN A O 1
ATOM 2309 N N . LEU A 1 291 ? 26.378 -19.029 -12.611 1.00 96.88 291 LEU A N 1
ATOM 2310 C CA . LEU A 1 291 ? 25.197 -19.886 -12.501 1.00 96.88 291 LEU A CA 1
ATOM 2311 C C . LEU A 1 291 ? 25.561 -21.324 -12.123 1.00 96.88 291 LEU A C 1
ATOM 2313 O O . LEU A 1 291 ? 26.504 -21.902 -12.661 1.00 96.88 291 LEU A O 1
ATOM 2317 N N . CYS A 1 292 ? 24.750 -21.946 -11.264 1.00 95.88 292 CYS A N 1
ATOM 2318 C CA . CYS A 1 292 ? 24.932 -23.353 -10.889 1.00 95.88 292 CYS A CA 1
ATOM 2319 C C . CYS A 1 292 ? 24.711 -24.314 -12.064 1.00 95.88 292 CYS A C 1
ATOM 2321 O O . CYS A 1 292 ? 25.277 -25.404 -12.101 1.00 95.88 292 CYS A O 1
ATOM 2323 N N . THR A 1 293 ? 23.859 -23.927 -13.017 1.00 94.94 293 THR A N 1
ATOM 2324 C CA . THR A 1 293 ? 23.581 -24.692 -14.237 1.00 94.94 293 THR A CA 1
ATOM 2325 C C . THR A 1 293 ? 23.811 -23.799 -15.459 1.00 94.94 293 THR A C 1
ATOM 2327 O O . THR A 1 293 ? 23.223 -22.718 -15.519 1.00 94.94 293 THR A O 1
ATOM 2330 N N . PRO A 1 294 ? 24.619 -24.231 -16.447 1.00 95.50 294 PRO A N 1
ATOM 2331 C CA . PRO A 1 294 ? 24.841 -23.461 -17.667 1.00 95.50 294 PRO A CA 1
ATOM 2332 C C . PRO A 1 294 ? 23.565 -23.245 -18.492 1.00 95.50 294 PRO A C 1
ATOM 2334 O O . PRO A 1 294 ? 22.707 -24.129 -18.601 1.00 95.50 294 PRO A O 1
ATOM 2337 N N . LEU A 1 295 ? 23.471 -22.082 -19.135 1.00 97.56 295 LEU A N 1
ATOM 2338 C CA . LEU A 1 295 ? 22.362 -21.711 -20.013 1.00 97.56 295 LEU A CA 1
ATOM 2339 C C . LEU A 1 295 ? 22.492 -22.400 -21.378 1.00 97.56 295 LEU A C 1
ATOM 2341 O O . LEU A 1 295 ? 23.436 -22.170 -22.131 1.00 97.56 295 LEU A O 1
ATOM 2345 N N . ASN A 1 296 ? 21.494 -23.199 -21.751 1.00 96.25 296 ASN A N 1
ATOM 2346 C CA . ASN A 1 296 ? 21.463 -23.926 -23.023 1.00 96.25 296 ASN A CA 1
ATOM 2347 C C . ASN A 1 296 ? 20.453 -23.343 -24.021 1.00 96.25 296 ASN A C 1
ATOM 2349 O O . ASN A 1 296 ? 20.657 -23.451 -25.233 1.00 96.25 296 ASN A O 1
ATOM 2353 N N . THR A 1 297 ? 19.396 -22.695 -23.528 1.00 96.38 297 THR A N 1
ATOM 2354 C CA . THR A 1 297 ? 18.260 -22.198 -24.323 1.00 96.38 297 THR A CA 1
ATOM 2355 C C . THR A 1 297 ? 17.975 -20.721 -24.052 1.00 96.38 297 THR A C 1
ATOM 2357 O O . THR A 1 297 ? 18.347 -20.200 -23.003 1.00 96.38 297 THR A O 1
ATOM 2360 N N . SER A 1 298 ? 17.287 -20.045 -24.976 1.00 91.25 298 SER A N 1
ATOM 2361 C CA . SER A 1 298 ? 16.812 -18.666 -24.778 1.00 91.25 298 SER A CA 1
ATOM 2362 C C . SER A 1 298 ? 15.810 -18.552 -23.625 1.00 91.25 298 SER A C 1
ATOM 2364 O O . SER A 1 298 ? 15.887 -17.606 -22.852 1.00 91.25 298 SER A O 1
ATOM 2366 N N . ALA A 1 299 ? 14.949 -19.555 -23.427 1.00 92.69 299 ALA A N 1
ATOM 2367 C CA . ALA A 1 299 ? 14.016 -19.594 -22.298 1.00 92.69 299 ALA A CA 1
ATOM 2368 C C . ALA A 1 299 ? 14.731 -19.580 -20.932 1.00 92.69 299 ALA A C 1
ATOM 2370 O O . ALA A 1 299 ? 14.232 -19.013 -19.967 1.00 92.69 299 ALA A O 1
ATOM 2371 N N . GLN A 1 300 ? 15.925 -20.175 -20.833 1.00 96.50 300 GLN A N 1
ATOM 2372 C CA . GLN A 1 300 ? 16.734 -20.092 -19.612 1.00 96.50 300 GLN A CA 1
ATOM 2373 C C . GLN A 1 300 ? 17.372 -18.708 -19.417 1.00 96.50 300 GLN A C 1
ATOM 2375 O O . GLN A 1 300 ? 17.621 -18.319 -18.282 1.00 96.50 300 GLN A O 1
ATOM 2380 N N . VAL A 1 301 ? 17.620 -17.955 -20.494 1.00 97.44 301 VAL A N 1
ATOM 2381 C CA . VAL A 1 301 ? 18.083 -16.558 -20.404 1.00 97.44 301 VAL A CA 1
ATOM 2382 C C . VAL A 1 301 ? 16.965 -15.667 -19.864 1.00 97.44 301 VAL A C 1
ATOM 2384 O O . VAL A 1 301 ? 17.223 -14.815 -19.025 1.00 97.44 301 VAL A O 1
ATOM 2387 N N . GLU A 1 302 ? 15.719 -15.906 -20.276 1.00 94.31 302 GLU A N 1
ATOM 2388 C CA . GLU A 1 302 ? 14.553 -15.213 -19.716 1.00 94.31 302 GLU A CA 1
ATOM 2389 C C . GLU A 1 302 ? 14.350 -15.537 -18.229 1.00 94.31 302 GLU A C 1
ATOM 2391 O O . GLU A 1 302 ? 14.105 -14.630 -17.443 1.00 94.31 302 GLU A O 1
ATOM 2396 N N . LYS A 1 303 ? 14.560 -16.791 -17.801 1.00 94.31 303 LYS A N 1
ATOM 2397 C CA . LYS A 1 303 ? 14.583 -17.134 -16.366 1.00 94.31 303 LYS A CA 1
ATOM 2398 C C . LYS A 1 303 ? 15.651 -16.360 -15.591 1.00 94.31 303 LYS A C 1
ATOM 2400 O O . LYS A 1 303 ? 15.378 -15.874 -14.502 1.00 94.31 303 LYS A O 1
ATOM 2405 N N . LEU A 1 304 ? 16.855 -16.221 -16.153 1.00 97.06 304 LEU A N 1
ATOM 2406 C CA . LEU A 1 304 ? 17.896 -15.390 -15.547 1.00 97.06 304 LEU A CA 1
ATOM 2407 C C . LEU A 1 304 ? 17.436 -13.928 -15.447 1.00 97.06 304 LEU A C 1
ATOM 2409 O O . LEU A 1 304 ? 17.599 -13.324 -14.394 1.00 97.06 304 LEU A O 1
ATOM 2413 N N . ALA A 1 305 ? 16.841 -13.380 -16.510 1.00 96.94 305 ALA A N 1
ATOM 2414 C CA . ALA A 1 305 ? 16.305 -12.021 -16.506 1.00 96.94 305 ALA A CA 1
ATOM 2415 C C . ALA A 1 305 ? 15.247 -11.833 -15.405 1.00 96.94 305 ALA A C 1
ATOM 2417 O O . ALA A 1 305 ? 15.316 -10.859 -14.660 1.00 96.94 305 ALA A O 1
ATOM 2418 N N . MET A 1 306 ? 14.334 -12.799 -15.243 1.00 94.06 306 MET A N 1
ATOM 2419 C CA . MET A 1 306 ? 13.342 -12.799 -14.164 1.00 94.06 306 MET A CA 1
ATOM 2420 C C . MET A 1 306 ? 13.996 -12.821 -12.781 1.00 94.06 306 MET A C 1
ATOM 2422 O O . MET A 1 306 ? 13.612 -12.021 -11.941 1.00 94.06 306 MET A O 1
ATOM 2426 N N . ASN A 1 307 ? 15.023 -13.644 -12.543 1.00 94.81 307 ASN A N 1
ATOM 2427 C CA . ASN A 1 307 ? 15.721 -13.657 -11.248 1.00 94.81 307 ASN A CA 1
ATOM 2428 C C . ASN A 1 307 ? 16.395 -12.310 -10.936 1.00 94.81 307 ASN A C 1
ATOM 2430 O O . ASN A 1 307 ? 16.434 -11.890 -9.783 1.00 94.81 307 ASN A O 1
ATOM 2434 N N . LEU A 1 308 ? 16.930 -11.624 -11.954 1.00 96.88 308 LEU A N 1
ATOM 2435 C CA . LEU A 1 308 ? 17.503 -10.285 -11.786 1.00 96.88 308 LEU A CA 1
ATOM 2436 C C . LEU A 1 308 ? 16.422 -9.252 -11.456 1.00 96.88 308 LEU A C 1
ATOM 2438 O O . LEU A 1 308 ? 16.617 -8.439 -10.559 1.00 96.88 308 LEU A O 1
ATOM 2442 N N . LEU A 1 309 ? 15.288 -9.306 -12.156 1.00 96.25 309 LEU A N 1
ATOM 2443 C CA . LEU A 1 309 ? 14.124 -8.457 -11.906 1.00 96.25 309 LEU A CA 1
ATOM 2444 C C . LEU A 1 309 ? 13.559 -8.675 -10.493 1.00 96.25 309 LEU A C 1
ATOM 2446 O O . LEU A 1 309 ? 13.360 -7.695 -9.783 1.00 96.25 309 LEU A O 1
ATOM 2450 N N . MET A 1 310 ? 13.422 -9.926 -10.037 1.00 94.62 310 MET A N 1
ATOM 2451 C CA . MET A 1 310 ? 12.993 -10.239 -8.664 1.00 94.62 310 MET A CA 1
ATOM 2452 C C . MET A 1 310 ? 13.992 -9.744 -7.606 1.00 94.62 310 MET A C 1
ATOM 2454 O O . MET A 1 310 ? 13.620 -9.448 -6.478 1.00 94.62 310 MET A O 1
ATOM 2458 N N . GLY A 1 311 ? 15.274 -9.603 -7.958 1.00 95.94 311 GLY A N 1
ATOM 2459 C CA . GLY A 1 311 ? 16.247 -8.949 -7.086 1.00 95.94 311 GLY A CA 1
ATOM 2460 C C . GLY A 1 311 ? 15.928 -7.472 -6.842 1.00 95.94 311 GLY A C 1
ATOM 2461 O O . GLY A 1 311 ? 16.008 -7.010 -5.707 1.00 95.94 311 GLY A O 1
ATOM 2462 N N . TRP A 1 312 ? 15.546 -6.737 -7.891 1.00 98.00 312 TRP A N 1
ATOM 2463 C CA . TRP A 1 312 ? 15.128 -5.334 -7.777 1.00 98.00 312 TRP A CA 1
ATOM 2464 C C . TRP A 1 312 ? 13.796 -5.186 -7.048 1.00 98.00 312 TRP A C 1
ATOM 2466 O O . TRP A 1 312 ? 13.677 -4.307 -6.200 1.00 98.00 312 TRP A O 1
ATOM 2476 N N . ASP A 1 313 ? 12.845 -6.071 -7.340 1.00 95.94 313 ASP A N 1
ATOM 2477 C CA . ASP A 1 313 ? 11.560 -6.172 -6.648 1.00 95.94 313 ASP A CA 1
ATOM 2478 C C . ASP A 1 313 ? 11.731 -6.256 -5.122 1.00 95.94 313 ASP A C 1
ATOM 2480 O O . ASP A 1 313 ? 11.301 -5.367 -4.382 1.00 95.94 313 ASP A O 1
ATOM 2484 N N . THR A 1 314 ? 12.469 -7.265 -4.646 1.00 95.69 314 THR A N 1
ATOM 2485 C CA . THR A 1 314 ? 12.668 -7.467 -3.208 1.00 95.69 314 THR A CA 1
ATOM 2486 C C . THR A 1 314 ? 13.426 -6.316 -2.551 1.00 95.69 314 THR A C 1
ATOM 2488 O O . THR A 1 314 ? 13.125 -5.942 -1.415 1.00 95.69 314 THR A O 1
ATOM 2491 N N . MET A 1 315 ? 14.402 -5.722 -3.245 1.00 98.06 315 MET A N 1
ATOM 2492 C CA . MET A 1 315 ? 15.113 -4.552 -2.724 1.00 98.06 315 MET A CA 1
ATOM 2493 C C . MET A 1 315 ? 14.215 -3.314 -2.628 1.00 98.06 315 MET A C 1
ATOM 2495 O O . MET A 1 315 ? 14.353 -2.576 -1.657 1.00 98.06 315 MET A O 1
ATOM 2499 N N . ALA A 1 316 ? 13.300 -3.093 -3.577 1.00 97.88 316 ALA A N 1
ATOM 2500 C CA . ALA A 1 316 ? 12.344 -1.985 -3.527 1.00 97.88 316 ALA A CA 1
ATOM 2501 C C . ALA A 1 316 ? 11.365 -2.145 -2.351 1.00 97.88 316 ALA A C 1
ATOM 2503 O O . ALA A 1 316 ? 11.231 -1.244 -1.524 1.00 97.88 316 ALA A O 1
ATOM 2504 N N . MET A 1 317 ? 10.787 -3.339 -2.162 1.00 97.19 317 MET A N 1
ATOM 2505 C CA . MET A 1 317 ? 9.973 -3.624 -0.968 1.00 97.19 317 MET A CA 1
ATOM 2506 C C . MET A 1 317 ? 10.764 -3.399 0.332 1.00 97.19 317 MET A C 1
ATOM 2508 O O . MET A 1 317 ? 10.250 -2.841 1.301 1.00 97.19 317 MET A O 1
ATOM 2512 N N . GLY A 1 318 ? 12.037 -3.799 0.344 1.00 96.44 318 GLY A N 1
ATOM 2513 C CA . GLY A 1 318 ? 12.953 -3.644 1.470 1.00 96.44 318 GLY A CA 1
ATOM 2514 C C . GLY A 1 318 ? 13.705 -2.322 1.542 1.00 96.44 318 GLY A C 1
ATOM 2515 O O . GLY A 1 318 ? 14.723 -2.278 2.235 1.00 96.44 318 GLY A O 1
ATOM 2516 N N . ASN A 1 319 ? 13.255 -1.263 0.857 1.00 96.62 319 ASN A N 1
ATOM 2517 C CA . ASN A 1 319 ? 13.970 0.011 0.731 1.00 96.62 319 ASN A CA 1
ATOM 2518 C C . ASN A 1 319 ? 13.964 0.873 2.022 1.00 96.62 319 ASN A C 1
ATOM 2520 O O . ASN A 1 319 ? 13.730 2.080 2.001 1.00 96.62 319 ASN A O 1
ATOM 2524 N N . PHE A 1 320 ? 14.184 0.239 3.177 1.00 96.69 320 PHE A N 1
ATOM 2525 C CA . PHE A 1 320 ? 14.093 0.825 4.511 1.00 96.69 320 PHE A CA 1
ATOM 2526 C C . PHE A 1 320 ? 15.272 1.755 4.838 1.00 96.69 320 PHE A C 1
ATOM 2528 O O . PHE A 1 320 ? 16.398 1.509 4.398 1.00 96.69 320 PHE A O 1
ATOM 2535 N N . PRO A 1 321 ? 15.067 2.783 5.687 1.00 94.69 321 PRO A N 1
ATOM 2536 C CA . PRO A 1 321 ? 16.104 3.756 6.035 1.00 94.69 321 PRO A CA 1
ATOM 2537 C C . PRO A 1 321 ? 17.187 3.229 6.988 1.00 94.69 321 PRO A C 1
ATOM 2539 O O . PRO A 1 321 ? 18.121 3.954 7.321 1.00 94.69 321 PRO A O 1
ATOM 2542 N N . PHE A 1 322 ? 17.088 1.972 7.414 1.00 94.38 322 PHE A N 1
ATOM 2543 C CA . PHE A 1 322 ? 18.014 1.301 8.320 1.00 94.38 322 PHE A CA 1
ATOM 2544 C C . PHE A 1 322 ? 18.235 -0.157 7.884 1.00 94.38 322 PHE A C 1
ATOM 2546 O O . PHE A 1 322 ? 17.406 -0.704 7.152 1.00 94.38 322 PHE A O 1
ATOM 2553 N N . PRO A 1 323 ? 19.330 -0.809 8.327 1.00 95.75 323 PRO A N 1
ATOM 2554 C CA . PRO A 1 323 ? 19.554 -2.219 8.035 1.00 95.75 323 PRO A CA 1
ATOM 2555 C C . PRO A 1 323 ? 18.428 -3.107 8.571 1.00 95.75 323 PRO A C 1
ATOM 2557 O O . PRO A 1 323 ? 17.985 -2.931 9.708 1.00 95.75 323 PRO A O 1
ATOM 2560 N N . SER A 1 324 ? 17.971 -4.060 7.760 1.00 94.94 324 SER A N 1
ATOM 2561 C CA . SER A 1 324 ? 16.827 -4.914 8.094 1.00 94.94 324 SER A CA 1
ATOM 2562 C C . SER A 1 324 ? 16.928 -6.282 7.433 1.00 94.94 324 SER A C 1
ATOM 2564 O O . SER A 1 324 ? 17.253 -6.395 6.252 1.00 94.94 324 SER A O 1
ATOM 2566 N N .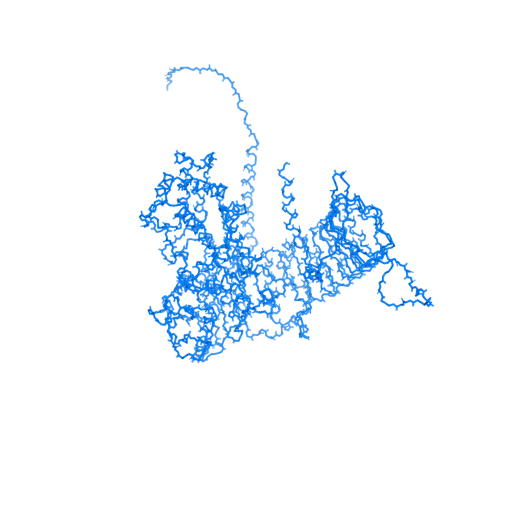 SER A 1 325 ? 16.601 -7.328 8.186 1.00 93.50 325 SER A N 1
ATOM 2567 C CA . SER A 1 325 ? 16.521 -8.716 7.717 1.00 93.50 325 SER A CA 1
ATOM 2568 C C . SER A 1 325 ? 15.094 -9.166 7.395 1.00 93.50 325 SER A C 1
ATOM 2570 O O . SER A 1 325 ? 14.864 -10.345 7.139 1.00 93.50 325 SER A O 1
ATOM 2572 N N . TYR A 1 326 ? 14.117 -8.250 7.373 1.00 94.25 326 TYR A N 1
ATOM 2573 C CA . TYR A 1 326 ? 12.715 -8.599 7.114 1.00 94.25 326 TYR A CA 1
ATOM 2574 C C . TYR A 1 326 ? 12.528 -9.319 5.764 1.00 94.25 326 TYR A C 1
ATOM 2576 O O . TYR A 1 326 ? 11.927 -10.387 5.719 1.00 94.25 326 TYR A O 1
ATOM 2584 N N . LEU A 1 327 ? 13.134 -8.805 4.686 1.00 93.00 327 LEU A N 1
ATOM 2585 C CA . LEU A 1 327 ? 13.020 -9.373 3.329 1.00 93.00 327 LEU A CA 1
ATOM 2586 C C . LEU A 1 327 ? 13.925 -10.595 3.108 1.00 93.00 327 LEU A C 1
ATOM 2588 O O . LEU A 1 327 ? 13.912 -11.201 2.038 1.00 93.00 327 LEU A O 1
ATOM 2592 N N . THR A 1 328 ? 14.736 -10.957 4.103 1.00 90.94 328 THR A N 1
ATOM 2593 C CA . THR A 1 328 ? 15.581 -12.159 4.087 1.00 90.94 328 THR A CA 1
ATOM 2594 C C . THR A 1 328 ? 15.096 -13.207 5.086 1.00 90.94 328 THR A C 1
ATOM 2596 O O . THR A 1 328 ? 15.838 -14.140 5.389 1.00 90.94 328 THR A O 1
ATOM 2599 N N . ASP A 1 329 ? 13.876 -13.048 5.616 1.00 87.19 329 ASP A N 1
ATOM 2600 C CA . ASP A 1 329 ? 13.281 -13.919 6.638 1.00 87.19 329 ASP A CA 1
ATOM 2601 C C . ASP A 1 329 ? 14.203 -14.108 7.862 1.00 87.19 329 ASP A C 1
ATOM 2603 O O . ASP A 1 329 ? 14.416 -15.203 8.383 1.00 87.19 329 ASP A O 1
ATOM 2607 N N . GLY A 1 330 ? 14.847 -13.019 8.295 1.00 87.31 330 GLY A N 1
ATOM 2608 C CA . GLY A 1 330 ? 15.759 -13.022 9.439 1.00 87.31 330 GLY A CA 1
ATOM 2609 C C . GLY A 1 330 ? 17.157 -13.593 9.163 1.00 87.31 330 GLY A C 1
ATOM 2610 O O . GLY A 1 330 ? 17.959 -13.678 10.093 1.00 87.31 330 GLY A O 1
ATOM 2611 N N . ALA A 1 331 ? 17.484 -13.988 7.926 1.00 88.88 331 ALA A N 1
ATOM 2612 C CA . ALA A 1 331 ? 18.763 -14.632 7.616 1.00 88.88 331 ALA A CA 1
ATOM 2613 C C . ALA A 1 331 ? 19.963 -13.670 7.672 1.00 88.88 331 ALA A 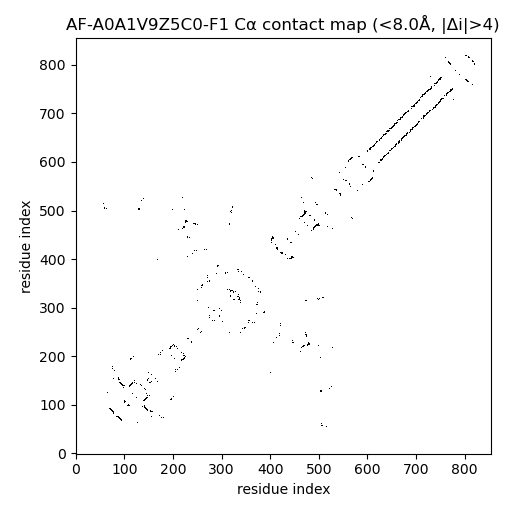C 1
ATOM 2615 O O . ALA A 1 331 ? 21.031 -14.039 8.166 1.00 88.88 331 ALA A O 1
ATOM 2616 N N . VAL A 1 332 ? 19.815 -12.454 7.136 1.00 94.19 332 VAL A N 1
ATOM 2617 C CA . VAL A 1 332 ? 20.868 -11.424 7.114 1.00 94.19 332 VAL A CA 1
ATOM 2618 C C . VAL A 1 332 ? 20.272 -10.037 6.905 1.00 94.19 332 VAL A C 1
ATOM 2620 O O . VAL A 1 332 ? 19.344 -9.875 6.117 1.00 94.19 332 VAL A O 1
ATOM 2623 N N . ASP A 1 333 ? 20.811 -9.024 7.577 1.00 95.56 333 ASP A N 1
ATOM 2624 C CA . ASP A 1 333 ? 20.363 -7.652 7.347 1.00 95.56 333 ASP A CA 1
ATOM 2625 C C . ASP A 1 333 ? 20.816 -7.167 5.962 1.00 95.56 333 ASP A C 1
ATOM 2627 O O . ASP A 1 333 ? 22.010 -7.165 5.642 1.00 95.56 333 ASP A O 1
ATOM 2631 N N . LEU A 1 334 ? 19.856 -6.729 5.148 1.00 97.19 334 LEU A N 1
ATOM 2632 C CA . LEU A 1 334 ? 20.130 -5.897 3.982 1.00 97.19 334 LEU A CA 1
ATOM 2633 C C . LEU A 1 334 ? 20.611 -4.518 4.456 1.00 97.19 334 LEU A C 1
ATOM 2635 O O . LEU A 1 334 ? 20.228 -4.079 5.546 1.00 97.19 334 LEU A O 1
ATOM 2639 N N . PRO A 1 335 ? 21.463 -3.823 3.681 1.00 97.06 335 PRO A N 1
ATOM 2640 C CA . PRO A 1 335 ? 21.893 -2.472 4.032 1.00 97.06 335 PRO A CA 1
ATOM 2641 C C . PRO A 1 335 ? 20.705 -1.502 4.055 1.00 97.06 335 PRO A C 1
ATOM 2643 O O . PRO A 1 335 ? 19.681 -1.768 3.442 1.00 97.06 335 PRO A O 1
ATOM 2646 N N . ALA A 1 336 ? 20.861 -0.351 4.714 1.00 96.44 336 ALA A N 1
ATOM 2647 C CA . ALA A 1 336 ? 19.897 0.741 4.582 1.00 96.44 336 ALA A CA 1
ATOM 2648 C C . ALA A 1 336 ? 19.791 1.177 3.111 1.00 96.44 336 ALA A C 1
ATOM 2650 O O . ALA A 1 336 ? 20.816 1.366 2.449 1.00 96.44 336 ALA A O 1
ATOM 2651 N N . PHE A 1 337 ? 18.564 1.357 2.630 1.00 97.19 337 PHE A N 1
ATOM 2652 C CA . PHE A 1 337 ? 18.229 1.662 1.241 1.00 97.19 337 PHE A CA 1
ATOM 2653 C C . PHE A 1 337 ? 18.937 0.734 0.230 1.00 97.19 337 PHE A C 1
ATOM 2655 O O . PHE A 1 337 ? 19.793 1.189 -0.539 1.00 97.19 337 PHE A O 1
ATOM 2662 N N . PRO A 1 338 ? 18.627 -0.576 0.215 1.00 98.06 338 PRO A N 1
ATOM 2663 C CA . PRO A 1 338 ? 19.286 -1.555 -0.649 1.00 98.06 338 PRO A CA 1
ATOM 2664 C C . PRO A 1 338 ? 19.242 -1.207 -2.143 1.00 98.06 338 PRO A C 1
ATOM 2666 O O . PRO A 1 338 ? 20.218 -1.485 -2.837 1.00 98.06 338 PRO A O 1
ATOM 2669 N N . VAL A 1 339 ? 18.200 -0.524 -2.638 1.00 98.38 339 VAL A N 1
ATOM 2670 C CA . VAL A 1 339 ? 18.164 -0.049 -4.035 1.00 98.38 339 VAL A CA 1
ATOM 2671 C C . VAL A 1 339 ? 19.279 0.964 -4.302 1.00 98.38 339 VAL A C 1
ATOM 2673 O O . VAL A 1 339 ? 19.982 0.861 -5.306 1.00 98.38 339 VAL A O 1
ATOM 2676 N N . ARG A 1 340 ? 19.534 1.889 -3.368 1.00 97.88 340 ARG A N 1
ATOM 2677 C CA . ARG A 1 340 ? 20.645 2.850 -3.479 1.00 97.88 340 ARG A CA 1
ATOM 2678 C C . ARG A 1 340 ? 21.995 2.141 -3.435 1.00 97.88 340 ARG A C 1
ATOM 2680 O O . ARG A 1 340 ? 22.902 2.501 -4.183 1.00 97.88 340 ARG A O 1
ATOM 2687 N N . ALA A 1 341 ? 22.129 1.121 -2.585 1.00 97.88 341 ALA A N 1
ATOM 2688 C CA . ALA A 1 341 ? 23.334 0.299 -2.523 1.00 97.88 341 ALA A CA 1
ATOM 2689 C C . ALA A 1 341 ? 23.592 -0.428 -3.855 1.00 97.88 341 ALA A C 1
ATOM 2691 O O . ALA A 1 341 ? 24.709 -0.370 -4.361 1.00 97.88 341 ALA A O 1
ATOM 2692 N N . ALA A 1 342 ? 22.560 -1.024 -4.457 1.00 98.44 342 ALA A N 1
ATOM 2693 C CA . ALA A 1 342 ? 22.640 -1.650 -5.775 1.00 98.44 342 ALA A CA 1
ATOM 2694 C C . ALA A 1 342 ? 22.966 -0.629 -6.879 1.00 98.44 342 ALA A C 1
ATOM 2696 O O . ALA A 1 342 ? 23.830 -0.865 -7.722 1.00 98.44 342 ALA A O 1
ATOM 2697 N N . CYS A 1 343 ? 22.343 0.550 -6.841 1.00 98.44 343 CYS A N 1
ATOM 2698 C CA . CYS A 1 343 ? 22.581 1.617 -7.807 1.00 98.44 343 CYS A CA 1
ATOM 2699 C C . CYS A 1 343 ? 23.993 2.212 -7.750 1.00 98.44 343 CYS A C 1
ATOM 2701 O O . CYS A 1 343 ? 24.475 2.711 -8.767 1.00 98.44 343 CYS A O 1
ATOM 2703 N N . ASN A 1 344 ? 24.692 2.140 -6.613 1.00 96.81 344 ASN A N 1
ATOM 2704 C CA . ASN A 1 344 ? 26.091 2.572 -6.535 1.00 96.81 344 ASN A CA 1
ATOM 2705 C C . ASN A 1 344 ? 27.009 1.743 -7.447 1.00 96.81 344 ASN A C 1
ATOM 2707 O O . ASN A 1 344 ? 27.953 2.292 -8.015 1.00 96.81 344 ASN A O 1
ATOM 2711 N N . GLU A 1 345 ? 26.699 0.460 -7.645 1.00 95.62 345 GLU A N 1
ATOM 2712 C CA . GLU A 1 345 ? 27.426 -0.431 -8.562 1.00 95.62 345 GLU A CA 1
ATOM 2713 C C . GLU A 1 345 ? 27.146 -0.095 -10.039 1.00 95.62 345 GLU A C 1
ATOM 2715 O O . GLU A 1 345 ? 27.929 -0.432 -10.926 1.00 95.62 345 GLU A O 1
ATOM 2720 N N . LEU A 1 346 ? 26.050 0.622 -10.308 1.00 96.81 346 LEU A N 1
ATOM 2721 C CA . LEU A 1 346 ? 25.589 1.045 -11.634 1.00 96.81 346 LEU A CA 1
ATOM 2722 C C . LEU A 1 346 ? 25.695 2.568 -11.835 1.00 96.81 346 LEU A C 1
ATOM 2724 O O . LEU A 1 346 ? 24.965 3.141 -12.641 1.00 96.81 346 LEU A O 1
ATOM 2728 N N . ASN A 1 347 ? 26.602 3.240 -11.122 1.00 94.38 347 ASN A N 1
ATOM 2729 C CA . ASN A 1 347 ? 26.771 4.697 -11.199 1.00 94.38 347 ASN A CA 1
ATOM 2730 C C . ASN A 1 347 ? 27.640 5.159 -12.392 1.00 94.38 347 ASN A C 1
ATOM 2732 O O . ASN A 1 347 ? 27.565 6.309 -12.821 1.00 94.38 347 ASN A O 1
ATOM 2736 N N . GLU A 1 348 ? 28.486 4.283 -12.941 1.00 91.69 348 GLU A N 1
ATOM 2737 C CA . GLU A 1 348 ? 29.327 4.616 -14.099 1.00 91.69 348 GLU A CA 1
ATOM 2738 C C . GLU A 1 348 ? 28.505 4.713 -15.395 1.00 91.69 348 GLU A C 1
ATOM 2740 O O . GLU A 1 348 ? 27.487 4.050 -15.550 1.00 91.69 348 GLU A O 1
ATOM 2745 N N . SER A 1 349 ? 28.942 5.512 -16.370 1.00 89.00 349 SER A N 1
ATOM 2746 C CA . SER A 1 349 ? 28.308 5.531 -17.696 1.00 89.00 349 SER A CA 1
ATOM 2747 C C . SER A 1 349 ? 28.847 4.401 -18.576 1.00 89.00 349 SER A C 1
ATOM 2749 O O . SER A 1 349 ? 30.059 4.311 -18.776 1.00 89.00 349 SER A O 1
ATOM 2751 N N . PHE A 1 350 ? 27.956 3.594 -19.159 1.00 93.00 350 PHE A N 1
ATOM 2752 C CA . PHE A 1 350 ? 28.307 2.516 -20.092 1.00 93.00 350 PHE A CA 1
ATOM 2753 C C . PHE A 1 350 ? 27.936 2.905 -21.526 1.00 93.00 350 PHE A C 1
ATOM 2755 O O . PHE A 1 350 ? 26.825 3.371 -21.784 1.00 93.00 350 PHE A O 1
ATOM 2762 N N . THR A 1 351 ? 28.848 2.713 -22.486 1.00 91.25 351 THR A N 1
ATOM 2763 C CA . THR A 1 351 ? 28.585 3.051 -23.901 1.00 91.25 351 THR A CA 1
ATOM 2764 C C . THR A 1 351 ? 28.266 1.800 -24.714 1.00 91.25 351 THR A C 1
ATOM 2766 O O . THR A 1 351 ? 29.157 1.147 -25.257 1.00 91.25 351 THR A O 1
ATOM 2769 N N . ILE A 1 352 ? 26.979 1.478 -24.840 1.00 93.06 352 ILE A N 1
ATOM 2770 C CA . ILE A 1 352 ? 26.522 0.279 -25.554 1.00 93.06 352 ILE A CA 1
ATOM 2771 C C . ILE A 1 352 ? 26.296 0.591 -27.040 1.00 93.06 352 ILE A C 1
ATOM 2773 O O . ILE A 1 352 ? 25.330 1.253 -27.411 1.00 93.06 352 ILE A O 1
ATOM 2777 N N . THR A 1 353 ? 27.189 0.103 -27.909 1.00 91.00 353 THR A N 1
ATOM 2778 C CA . THR A 1 353 ? 27.103 0.306 -29.374 1.00 91.00 353 THR A CA 1
ATOM 2779 C C . THR A 1 353 ? 26.582 -0.918 -30.130 1.00 91.00 353 THR A C 1
ATOM 2781 O O . THR A 1 353 ? 25.867 -0.774 -31.121 1.00 91.00 353 THR A O 1
ATOM 2784 N N . ASN A 1 354 ? 26.910 -2.129 -29.668 1.00 94.56 354 ASN A N 1
ATOM 2785 C CA . ASN A 1 354 ? 26.403 -3.388 -30.214 1.00 94.56 354 ASN A CA 1
ATOM 2786 C C . ASN A 1 354 ? 26.089 -4.380 -29.076 1.00 94.56 354 ASN A C 1
ATOM 2788 O O . ASN A 1 354 ? 26.988 -5.100 -28.633 1.00 94.56 354 ASN A O 1
ATOM 2792 N N . PRO A 1 355 ? 24.820 -4.486 -28.641 1.00 94.56 355 PRO A N 1
ATOM 2793 C CA . PRO A 1 355 ? 24.426 -5.349 -27.523 1.00 94.56 355 PRO A CA 1
ATOM 2794 C C . PRO A 1 355 ? 24.695 -6.850 -27.728 1.00 94.56 355 PRO A C 1
ATOM 2796 O O . PRO A 1 355 ? 24.771 -7.606 -26.767 1.00 94.56 355 PRO A O 1
ATOM 2799 N N . SER A 1 356 ? 24.853 -7.313 -28.975 1.00 95.50 356 SER A N 1
ATOM 2800 C CA . SER A 1 356 ? 25.106 -8.733 -29.282 1.00 95.50 356 SER A CA 1
ATOM 2801 C C . SER A 1 356 ? 26.597 -9.095 -29.345 1.00 95.50 356 SER A C 1
ATOM 2803 O O . SER A 1 356 ? 26.948 -10.257 -29.563 1.00 95.50 356 SER A O 1
ATOM 2805 N N . ALA A 1 357 ? 27.501 -8.123 -29.185 1.00 96.12 357 ALA A N 1
ATOM 2806 C CA . ALA A 1 357 ? 28.939 -8.358 -29.231 1.00 96.12 357 ALA A CA 1
ATOM 2807 C C . ALA A 1 357 ? 29.439 -9.005 -27.924 1.00 96.12 357 ALA A C 1
ATOM 2809 O O . ALA A 1 357 ? 29.753 -8.323 -26.953 1.00 96.12 357 ALA A O 1
ATOM 2810 N N . VAL A 1 358 ? 29.548 -10.337 -27.920 1.00 93.88 358 VAL A N 1
ATOM 2811 C CA . VAL A 1 358 ? 29.901 -11.154 -26.735 1.00 93.88 358 VAL A CA 1
ATOM 2812 C C . VAL A 1 358 ? 31.301 -10.921 -26.153 1.00 93.88 358 VAL A C 1
ATOM 2814 O O . VAL A 1 358 ? 31.548 -11.270 -25.003 1.00 93.88 358 VAL A O 1
ATOM 2817 N N . ASN A 1 359 ? 32.214 -10.342 -26.938 1.00 93.50 359 ASN A N 1
ATOM 2818 C CA . ASN A 1 359 ? 33.583 -10.017 -26.517 1.00 93.50 359 ASN A CA 1
ATOM 2819 C C . ASN A 1 359 ? 33.786 -8.512 -26.275 1.00 93.50 359 ASN A C 1
ATOM 2821 O O . ASN A 1 359 ? 34.919 -8.084 -26.064 1.00 93.50 359 ASN A O 1
ATOM 2825 N N . ASP A 1 360 ? 32.723 -7.710 -26.368 1.00 96.56 360 ASP A N 1
ATOM 2826 C CA . ASP A 1 360 ? 32.799 -6.278 -26.110 1.00 96.56 360 ASP A CA 1
ATOM 2827 C C . ASP A 1 360 ? 32.968 -6.006 -24.608 1.00 96.56 360 ASP A C 1
ATOM 2829 O O . ASP A 1 360 ? 32.249 -6.555 -23.769 1.00 96.56 360 ASP A O 1
ATOM 2833 N N . THR A 1 361 ? 33.950 -5.171 -24.272 1.00 95.88 361 THR A N 1
ATOM 2834 C CA . THR A 1 361 ? 34.322 -4.891 -22.882 1.00 95.88 361 THR A CA 1
ATOM 2835 C C . THR A 1 361 ? 33.226 -4.135 -22.132 1.00 95.88 361 THR A C 1
ATOM 2837 O O . THR A 1 361 ? 33.011 -4.422 -20.956 1.00 95.88 361 THR A O 1
ATOM 2840 N N . GLU A 1 362 ? 32.518 -3.206 -22.780 1.00 96.69 362 GLU A N 1
ATOM 2841 C CA . GLU A 1 362 ? 31.459 -2.415 -22.138 1.00 96.69 362 GLU A CA 1
ATOM 2842 C C . GLU A 1 362 ? 30.242 -3.289 -21.830 1.00 96.69 362 GLU A C 1
ATOM 2844 O O . GLU A 1 362 ? 29.733 -3.249 -20.710 1.00 96.69 362 GLU A O 1
ATOM 2849 N N . ASN A 1 363 ? 29.851 -4.168 -22.760 1.00 97.94 363 ASN A N 1
ATOM 2850 C CA . ASN A 1 363 ? 28.794 -5.157 -22.531 1.00 97.94 363 ASN A CA 1
ATOM 2851 C C . ASN A 1 363 ? 29.104 -6.058 -21.321 1.00 97.94 363 ASN A C 1
ATOM 2853 O O . ASN A 1 363 ? 28.246 -6.286 -20.469 1.00 97.94 363 ASN A O 1
ATOM 2857 N N . ILE A 1 364 ? 30.337 -6.574 -21.227 1.00 97.88 364 ILE A N 1
ATOM 2858 C CA . ILE A 1 364 ? 30.752 -7.449 -20.117 1.00 97.88 364 ILE A CA 1
ATOM 2859 C C . ILE A 1 364 ? 30.783 -6.676 -18.793 1.00 97.88 364 ILE A C 1
ATOM 2861 O O . ILE A 1 364 ? 30.346 -7.212 -17.771 1.00 97.88 364 ILE A O 1
ATOM 2865 N N . ARG A 1 365 ? 31.279 -5.430 -18.792 1.00 97.62 365 ARG A N 1
ATOM 2866 C CA . ARG A 1 365 ? 31.296 -4.572 -17.598 1.00 97.62 365 ARG A CA 1
ATOM 2867 C C . ARG A 1 365 ? 29.884 -4.285 -17.097 1.00 97.62 365 ARG A C 1
ATOM 2869 O O . ARG A 1 365 ? 29.650 -4.462 -15.908 1.00 97.62 365 ARG A O 1
ATOM 2876 N N . LEU A 1 366 ? 28.953 -3.935 -17.986 1.00 98.44 366 LEU A N 1
ATOM 2877 C CA . LEU A 1 366 ? 27.559 -3.672 -17.623 1.00 98.44 366 LEU A CA 1
ATOM 2878 C C . LEU A 1 366 ? 26.889 -4.907 -17.002 1.00 98.44 366 LEU A C 1
ATOM 2880 O O . LEU A 1 366 ? 26.312 -4.819 -15.922 1.00 98.44 366 LEU A O 1
ATOM 2884 N N . LEU A 1 367 ? 27.025 -6.082 -17.630 1.00 98.50 367 LEU A N 1
ATOM 2885 C CA . LEU A 1 367 ? 26.471 -7.332 -17.090 1.00 98.50 367 LEU A CA 1
ATOM 2886 C C . LEU A 1 367 ? 27.091 -7.709 -15.734 1.00 98.50 367 LEU A C 1
ATOM 2888 O O . LEU A 1 367 ? 26.400 -8.227 -14.859 1.00 98.50 367 LEU A O 1
ATOM 2892 N N . THR A 1 368 ? 28.387 -7.443 -15.551 1.00 98.25 368 THR A N 1
ATOM 2893 C CA . THR A 1 368 ? 29.073 -7.679 -14.273 1.00 98.25 368 THR A CA 1
ATOM 2894 C C . THR A 1 368 ? 28.562 -6.724 -13.196 1.00 98.25 368 THR A C 1
ATOM 2896 O O . THR A 1 368 ? 28.261 -7.173 -12.095 1.00 98.25 368 THR A O 1
ATOM 2899 N N . ALA A 1 369 ? 28.404 -5.437 -13.514 1.00 98.31 369 ALA A N 1
ATOM 2900 C CA . ALA A 1 369 ? 27.846 -4.442 -12.601 1.00 98.31 369 ALA A CA 1
ATOM 2901 C C . ALA A 1 369 ? 26.410 -4.795 -12.187 1.00 98.31 369 ALA A C 1
ATOM 2903 O O . ALA A 1 369 ? 26.104 -4.798 -10.999 1.00 98.31 369 ALA A O 1
ATOM 2904 N N . MET A 1 370 ? 25.562 -5.215 -13.135 1.00 98.44 370 MET A N 1
ATOM 2905 C CA . MET A 1 370 ? 24.210 -5.701 -12.837 1.00 98.44 370 MET A CA 1
ATOM 2906 C C . MET A 1 370 ? 24.226 -6.892 -11.871 1.00 98.44 370 MET A C 1
ATOM 2908 O O . MET A 1 370 ? 23.417 -6.955 -10.947 1.00 98.44 370 MET A O 1
ATOM 2912 N N . LYS A 1 371 ? 25.147 -7.844 -12.067 1.00 97.56 371 LYS A N 1
ATOM 2913 C CA . LYS A 1 371 ? 25.292 -8.986 -11.160 1.00 97.56 371 LYS A CA 1
ATOM 2914 C C . LYS A 1 371 ? 25.624 -8.527 -9.737 1.00 97.56 371 LYS A C 1
ATOM 2916 O O . LYS A 1 371 ? 24.989 -8.992 -8.799 1.00 97.56 371 LYS A O 1
ATOM 2921 N N . VAL A 1 372 ? 26.595 -7.625 -9.578 1.00 97.56 372 VAL A N 1
ATOM 2922 C CA . VAL A 1 372 ? 26.996 -7.112 -8.255 1.00 97.56 372 VAL A CA 1
ATOM 2923 C C . VAL A 1 372 ? 25.864 -6.305 -7.610 1.00 97.56 372 VAL A C 1
ATOM 2925 O O . VAL A 1 372 ? 25.611 -6.470 -6.420 1.00 97.56 372 VAL A O 1
ATOM 2928 N N . ALA A 1 373 ? 25.135 -5.509 -8.397 1.00 98.31 373 ALA A N 1
ATOM 2929 C CA . ALA A 1 373 ? 23.971 -4.758 -7.936 1.00 98.31 373 ALA A CA 1
ATOM 2930 C C . ALA A 1 373 ? 22.882 -5.685 -7.365 1.00 98.31 373 ALA A C 1
ATOM 2932 O O . ALA A 1 373 ? 22.430 -5.489 -6.242 1.00 98.31 373 ALA A O 1
ATOM 2933 N N . VAL A 1 374 ? 22.502 -6.740 -8.094 1.00 97.44 374 VAL A N 1
ATOM 2934 C CA . VAL A 1 374 ? 21.485 -7.704 -7.634 1.00 97.44 374 VAL A CA 1
ATOM 2935 C C . VAL A 1 374 ? 21.992 -8.582 -6.480 1.00 97.44 374 VAL A C 1
ATOM 2937 O O . VAL A 1 374 ? 21.206 -8.979 -5.616 1.00 97.44 374 VAL A O 1
ATOM 2940 N N . ASP A 1 375 ? 23.299 -8.853 -6.405 1.00 96.31 375 ASP A N 1
ATOM 2941 C CA . ASP A 1 375 ? 23.914 -9.613 -5.309 1.00 96.31 375 ASP A CA 1
ATOM 2942 C C . ASP A 1 375 ? 23.766 -8.924 -3.937 1.00 96.31 375 ASP A C 1
ATOM 2944 O O . ASP A 1 375 ? 23.890 -9.615 -2.922 1.00 96.31 375 ASP A O 1
ATOM 2948 N N . VAL A 1 376 ? 23.443 -7.619 -3.884 1.00 97.25 376 VAL A N 1
ATOM 2949 C CA . VAL A 1 376 ? 23.059 -6.914 -2.642 1.00 97.25 376 VAL A CA 1
ATOM 2950 C C . VAL A 1 376 ? 21.949 -7.665 -1.907 1.00 97.25 376 VAL A C 1
ATOM 2952 O O . VAL A 1 376 ? 22.005 -7.777 -0.683 1.00 97.25 376 VAL A O 1
ATOM 2955 N N . TYR A 1 377 ? 20.992 -8.231 -2.647 1.00 95.88 377 TYR A N 1
ATOM 2956 C CA . TYR A 1 377 ? 19.969 -9.128 -2.116 1.00 95.88 377 TYR A CA 1
ATOM 2957 C C . TYR A 1 377 ? 20.302 -10.598 -2.388 1.00 95.88 377 TYR A C 1
ATOM 2959 O O . TYR A 1 377 ? 20.438 -11.394 -1.457 1.00 95.88 377 TYR A O 1
ATOM 2967 N N . ALA A 1 378 ? 20.483 -10.964 -3.661 1.00 93.25 378 ALA A N 1
ATOM 2968 C CA . ALA A 1 378 ? 20.542 -12.360 -4.089 1.00 93.25 378 ALA A CA 1
ATOM 2969 C C . ALA A 1 378 ? 21.701 -13.143 -3.452 1.00 93.25 378 ALA A C 1
ATOM 2971 O O . ALA A 1 378 ? 21.607 -14.357 -3.296 1.00 93.25 378 ALA A O 1
ATOM 2972 N N . ASN A 1 379 ? 22.780 -12.461 -3.053 1.00 94.44 379 ASN A N 1
ATOM 2973 C CA . ASN A 1 379 ? 23.911 -13.047 -2.340 1.00 94.44 379 ASN A CA 1
ATOM 2974 C C . ASN A 1 379 ? 24.251 -12.260 -1.061 1.00 94.44 379 ASN A C 1
ATOM 2976 O O . ASN A 1 379 ? 25.418 -12.169 -0.673 1.00 94.44 379 ASN A O 1
ATOM 2980 N N . ALA A 1 380 ? 23.240 -11.721 -0.370 1.00 94.44 380 ALA A N 1
ATOM 2981 C CA . ALA A 1 380 ? 23.423 -10.933 0.853 1.00 94.44 380 ALA A CA 1
ATOM 2982 C C . ALA A 1 380 ? 24.206 -11.693 1.946 1.00 94.44 380 ALA A C 1
ATOM 2984 O O . ALA A 1 380 ? 25.032 -11.117 2.655 1.00 94.44 380 ALA A O 1
ATOM 2985 N N . THR A 1 381 ? 24.017 -13.016 2.041 1.00 92.44 381 THR A N 1
ATOM 2986 C CA . THR A 1 381 ? 24.743 -13.883 2.992 1.00 92.44 381 THR A CA 1
ATOM 2987 C C . THR A 1 381 ? 26.211 -14.104 2.622 1.00 92.44 381 THR A C 1
ATOM 2989 O O . THR A 1 381 ? 26.983 -14.602 3.444 1.00 92.44 381 THR A O 1
ATOM 2992 N N . LYS A 1 382 ? 26.606 -13.775 1.384 1.00 91.94 382 LYS A N 1
ATOM 2993 C CA . LYS A 1 382 ? 27.937 -14.018 0.799 1.00 91.94 382 LYS A CA 1
ATOM 2994 C C . LYS A 1 382 ? 28.363 -15.489 0.822 1.00 91.94 382 LYS A C 1
ATOM 2996 O O . LYS A 1 382 ? 29.554 -15.792 0.762 1.00 91.94 382 LYS A O 1
ATOM 3001 N N . SER A 1 383 ? 27.399 -16.400 0.938 1.00 90.62 383 SER A N 1
ATOM 3002 C CA . SER A 1 383 ? 27.639 -17.839 1.085 1.00 90.62 383 SER A CA 1
ATOM 3003 C C . SER A 1 383 ? 27.379 -18.634 -0.195 1.00 90.62 383 SER A C 1
ATOM 3005 O O . SER A 1 383 ? 27.758 -19.805 -0.266 1.00 90.62 383 SER A O 1
ATOM 3007 N N . LEU A 1 384 ? 26.772 -18.018 -1.220 1.00 89.56 384 LEU A N 1
ATOM 3008 C CA . LEU A 1 384 ? 26.492 -18.700 -2.479 1.00 89.56 384 LEU A CA 1
ATOM 3009 C C . LEU A 1 384 ? 27.787 -18.997 -3.235 1.00 89.56 384 LEU A C 1
ATOM 3011 O O . LEU A 1 384 ? 28.550 -18.099 -3.586 1.00 89.56 384 LEU A O 1
ATOM 3015 N N . THR A 1 385 ? 28.007 -20.275 -3.537 1.00 92.44 385 THR A N 1
ATOM 3016 C CA . THR A 1 385 ? 29.090 -20.717 -4.428 1.00 92.44 385 THR A CA 1
ATOM 3017 C C . THR A 1 385 ? 28.735 -20.535 -5.903 1.00 92.44 385 THR A C 1
ATOM 3019 O O . THR A 1 385 ? 29.625 -20.443 -6.744 1.00 92.44 385 THR A O 1
ATOM 3022 N N . CYS A 1 386 ? 27.440 -20.538 -6.220 1.00 94.06 386 CYS A N 1
ATOM 3023 C CA . CYS A 1 386 ? 26.870 -20.292 -7.540 1.00 94.06 386 CYS A CA 1
ATOM 3024 C C . CYS A 1 386 ? 25.407 -19.840 -7.387 1.00 94.06 386 CYS A C 1
ATOM 3026 O O . CYS A 1 386 ? 24.767 -20.159 -6.382 1.00 94.06 386 CYS A O 1
ATOM 3028 N N . SER A 1 387 ? 24.866 -19.138 -8.383 1.00 93.19 387 SER A N 1
ATOM 3029 C CA . SER A 1 387 ? 23.479 -18.662 -8.392 1.00 93.19 387 SER A CA 1
ATOM 3030 C C . SER A 1 387 ? 22.538 -19.702 -9.026 1.00 93.19 387 SER A C 1
ATOM 3032 O O . SER A 1 387 ? 22.753 -20.099 -10.181 1.00 93.19 387 SER A O 1
ATOM 3034 N N . PRO A 1 388 ? 21.498 -20.179 -8.316 1.00 92.38 388 PRO A N 1
ATOM 3035 C CA . PRO A 1 388 ? 20.530 -21.113 -8.883 1.00 92.38 388 PRO A CA 1
ATOM 3036 C C . PRO A 1 388 ? 19.605 -20.405 -9.880 1.00 92.38 388 PRO A C 1
ATOM 3038 O O . PRO A 1 388 ? 19.190 -19.268 -9.658 1.00 92.38 388 PRO A O 1
ATOM 3041 N N . LEU A 1 389 ? 19.285 -21.093 -10.983 1.00 89.12 389 LEU A N 1
ATOM 3042 C CA . LEU A 1 389 ? 18.392 -20.566 -12.020 1.00 89.12 389 LEU A CA 1
ATOM 3043 C C . LEU A 1 389 ? 16.914 -20.774 -11.672 1.00 89.12 389 LEU A C 1
ATOM 3045 O O . LEU A 1 389 ? 16.104 -19.891 -11.921 1.00 89.12 389 LEU A O 1
ATOM 3049 N N . ASP A 1 390 ? 16.571 -21.932 -11.111 1.00 83.88 390 ASP A N 1
ATOM 3050 C CA . ASP A 1 390 ? 15.215 -22.234 -10.663 1.00 83.88 390 ASP A CA 1
ATOM 3051 C C . ASP A 1 390 ? 15.108 -21.886 -9.169 1.00 83.88 390 ASP A C 1
ATOM 3053 O O . ASP A 1 390 ? 15.571 -22.648 -8.319 1.00 83.88 390 ASP A O 1
ATOM 3057 N N . GLN A 1 391 ? 14.550 -20.712 -8.864 1.00 77.75 391 GLN A N 1
ATOM 3058 C CA . GLN A 1 391 ? 14.201 -20.288 -7.505 1.00 77.75 391 GLN A CA 1
ATOM 3059 C C . GLN A 1 391 ? 12.678 -20.303 -7.347 1.00 77.75 391 GLN A C 1
ATOM 3061 O O . GLN A 1 391 ? 11.956 -19.834 -8.226 1.00 77.75 391 GLN A O 1
ATOM 3066 N N . ASP A 1 392 ? 12.195 -20.883 -6.249 1.00 79.75 392 ASP A N 1
ATOM 3067 C CA . ASP A 1 392 ? 10.780 -20.833 -5.879 1.00 79.75 392 ASP A CA 1
ATOM 3068 C C . ASP A 1 392 ? 10.584 -19.690 -4.883 1.00 79.75 392 ASP A C 1
ATOM 3070 O O . ASP A 1 392 ? 10.772 -19.879 -3.684 1.00 79.75 392 ASP A O 1
ATOM 3074 N N . TYR A 1 393 ? 10.281 -18.498 -5.402 1.00 74.69 393 TYR A N 1
ATOM 3075 C CA . TYR A 1 393 ? 10.062 -17.293 -4.594 1.00 74.69 393 TYR A CA 1
ATOM 3076 C C . TYR A 1 393 ? 8.744 -17.356 -3.809 1.00 74.69 393 TYR A C 1
ATOM 3078 O O . TYR A 1 393 ? 8.666 -16.858 -2.692 1.00 74.69 393 TYR A O 1
ATOM 3086 N N . ASP A 1 394 ? 7.736 -18.035 -4.364 1.00 77.62 394 ASP A N 1
ATOM 3087 C CA . ASP A 1 394 ? 6.372 -17.995 -3.832 1.00 77.62 394 ASP A CA 1
ATOM 3088 C C . ASP A 1 394 ? 6.090 -19.145 -2.848 1.00 77.62 394 ASP A C 1
ATOM 3090 O O . ASP A 1 394 ? 5.175 -19.071 -2.032 1.00 77.62 394 ASP A O 1
ATOM 3094 N N . GLY A 1 395 ? 6.796 -20.277 -2.947 1.00 87.31 395 GLY A N 1
ATOM 3095 C CA . GLY A 1 395 ? 6.472 -21.471 -2.159 1.00 87.31 395 GLY A CA 1
ATOM 3096 C C . GLY A 1 395 ? 4.976 -21.824 -2.228 1.00 87.31 395 GLY A C 1
ATOM 3097 O O . GLY A 1 395 ? 4.392 -21.909 -3.311 1.00 87.31 395 GLY A O 1
ATOM 3098 N N . ILE A 1 396 ? 4.333 -22.008 -1.068 1.00 90.62 396 ILE A N 1
ATOM 3099 C CA . ILE A 1 396 ? 2.890 -22.296 -0.968 1.00 90.62 396 ILE A CA 1
ATOM 3100 C C . ILE A 1 396 ? 1.992 -21.064 -1.174 1.00 90.62 396 ILE A C 1
ATOM 3102 O O . ILE A 1 396 ? 0.832 -21.230 -1.549 1.00 90.62 396 ILE A O 1
ATOM 3106 N N . TRP A 1 397 ? 2.510 -19.837 -1.015 1.00 90.75 397 TRP A N 1
ATOM 3107 C CA . TRP A 1 397 ? 1.783 -18.613 -1.393 1.00 90.75 397 TRP A CA 1
ATOM 3108 C C . TRP A 1 397 ? 1.353 -18.668 -2.865 1.00 90.75 397 TRP A C 1
ATOM 3110 O O . TRP A 1 397 ? 0.243 -18.266 -3.219 1.00 90.75 397 TRP A O 1
ATOM 3120 N N . GLY A 1 398 ? 2.167 -19.344 -3.685 1.00 90.94 398 GLY A N 1
ATOM 3121 C CA . GLY A 1 398 ? 1.874 -19.693 -5.069 1.00 90.94 398 GLY A CA 1
ATOM 3122 C C . GLY A 1 398 ? 0.494 -20.323 -5.306 1.00 90.94 398 GLY A C 1
ATOM 3123 O O . GLY A 1 398 ? -0.087 -20.151 -6.374 1.00 90.94 398 GLY A O 1
ATOM 3124 N N . TYR A 1 399 ? -0.036 -21.072 -4.336 1.00 92.94 399 TYR A N 1
ATOM 3125 C CA . TYR A 1 399 ? -1.351 -21.708 -4.432 1.00 92.94 399 TYR A CA 1
ATOM 3126 C C . TYR A 1 399 ? -2.501 -20.713 -4.214 1.00 92.94 399 TYR A C 1
ATOM 3128 O O . TYR A 1 399 ? -3.520 -20.783 -4.906 1.00 92.94 399 TYR A O 1
ATOM 3136 N N . ILE A 1 400 ? -2.348 -19.778 -3.270 1.00 89.94 400 ILE A N 1
ATOM 3137 C CA . ILE A 1 400 ? -3.392 -18.808 -2.906 1.00 89.94 400 ILE A CA 1
ATOM 3138 C C . ILE A 1 400 ? -3.694 -17.886 -4.085 1.00 89.94 400 ILE A C 1
ATOM 3140 O O . ILE A 1 400 ? -4.856 -17.718 -4.465 1.00 89.94 400 ILE A O 1
ATOM 3144 N N . TRP A 1 401 ? -2.664 -17.334 -4.727 1.00 87.00 401 TRP A N 1
ATOM 3145 C CA . TRP A 1 401 ? -2.890 -16.465 -5.879 1.00 87.00 401 TRP A CA 1
ATOM 3146 C C . TRP A 1 401 ? -3.405 -17.262 -7.093 1.00 87.00 401 TRP A C 1
ATOM 3148 O O . TRP A 1 401 ? -4.281 -16.779 -7.811 1.00 87.00 401 TRP A O 1
ATOM 3158 N N . CYS A 1 402 ? -2.951 -18.511 -7.281 1.00 90.62 402 CYS A N 1
ATOM 3159 C CA . CYS A 1 402 ? -3.437 -19.396 -8.348 1.00 90.62 402 CYS A CA 1
ATOM 3160 C C . CYS A 1 402 ? -4.889 -19.861 -8.176 1.00 90.62 402 CYS A C 1
ATOM 3162 O O . CYS A 1 402 ? -5.458 -20.417 -9.116 1.00 90.62 402 CYS A O 1
ATOM 3164 N N . SER A 1 403 ? -5.478 -19.680 -6.994 1.00 88.25 403 SER A N 1
ATOM 3165 C CA . SER A 1 403 ? -6.856 -20.073 -6.701 1.00 88.25 403 SER A CA 1
ATOM 3166 C C . SER A 1 403 ? -7.778 -18.862 -6.559 1.00 88.25 403 SER A C 1
ATOM 3168 O O . SER A 1 403 ? -8.759 -18.768 -7.293 1.00 88.25 403 SER A O 1
ATOM 3170 N N . GLN A 1 404 ? -7.460 -17.923 -5.664 1.00 82.56 404 GLN A N 1
ATOM 3171 C CA . GLN A 1 404 ? -8.399 -16.888 -5.217 1.00 82.56 404 GLN A CA 1
ATOM 3172 C C . GLN A 1 404 ? -7.942 -15.447 -5.456 1.00 82.56 404 GLN A C 1
ATOM 3174 O O . GLN A 1 404 ? -8.784 -14.563 -5.592 1.00 82.56 404 GLN A O 1
ATOM 3179 N N . MET A 1 405 ? -6.632 -15.188 -5.425 1.00 74.88 405 MET A N 1
ATOM 3180 C CA . MET A 1 405 ? -6.118 -13.874 -5.019 1.00 74.88 405 MET A CA 1
ATOM 3181 C C . MET A 1 405 ? -5.260 -13.133 -6.051 1.00 74.88 405 MET A C 1
ATOM 3183 O O . MET A 1 405 ? -4.522 -12.271 -5.615 1.00 74.88 405 MET A O 1
ATOM 3187 N N . LEU A 1 406 ? -5.328 -13.405 -7.365 1.00 74.88 406 LEU A N 1
ATOM 3188 C CA . LEU A 1 406 ? -4.573 -12.646 -8.395 1.00 74.88 406 LEU A CA 1
ATOM 3189 C C . LEU A 1 406 ? -4.470 -11.142 -8.046 1.00 74.88 406 LEU A C 1
ATOM 3191 O O . LEU A 1 406 ? -5.454 -10.427 -8.236 1.00 74.88 406 LEU A O 1
ATOM 3195 N N . PRO A 1 407 ? -3.325 -10.674 -7.518 1.00 66.00 407 PRO A N 1
ATOM 3196 C CA . PRO A 1 407 ? -2.180 -10.394 -8.371 1.00 66.00 407 PRO A CA 1
ATOM 3197 C C . PRO A 1 407 ? -0.854 -10.947 -7.781 1.00 66.00 407 PRO A C 1
ATOM 3199 O O . PRO A 1 407 ? -0.572 -10.794 -6.600 1.00 66.00 407 PRO A O 1
ATOM 3202 N N . GLN A 1 408 ? -0.033 -11.595 -8.614 1.00 79.44 408 GLN A N 1
ATOM 3203 C CA . GLN A 1 408 ? 1.349 -11.970 -8.279 1.00 79.44 408 GLN A CA 1
ATOM 3204 C C . GLN A 1 408 ? 2.282 -11.178 -9.196 1.00 79.44 408 GLN A C 1
ATOM 3206 O O . GLN A 1 408 ? 2.104 -11.208 -10.419 1.00 79.44 408 GLN A O 1
ATOM 3211 N N . GLU A 1 409 ? 3.251 -10.474 -8.618 1.00 82.69 409 GLU A N 1
ATOM 3212 C CA . GLU A 1 409 ? 4.129 -9.507 -9.284 1.00 82.69 409 GLU A CA 1
ATOM 3213 C C . GLU A 1 409 ? 4.885 -10.125 -10.457 1.00 82.69 409 GLU A C 1
ATOM 3215 O O . GLU A 1 409 ? 4.987 -9.532 -11.533 1.00 82.69 409 GLU A O 1
ATOM 3220 N N . SER A 1 410 ? 5.263 -11.399 -10.334 1.00 83.25 410 SER A N 1
ATOM 3221 C CA . SER A 1 410 ? 5.885 -12.165 -11.415 1.00 83.25 410 SER A CA 1
ATOM 3222 C C . SER A 1 410 ? 5.026 -12.287 -12.683 1.00 83.25 410 SER A C 1
ATOM 3224 O O . SER A 1 410 ? 5.554 -12.659 -13.731 1.00 83.25 410 SER A O 1
ATOM 3226 N N . TYR A 1 411 ? 3.747 -11.898 -12.671 1.00 85.19 411 TYR A N 1
ATOM 3227 C CA . TYR A 1 411 ? 2.863 -11.839 -13.843 1.00 85.19 411 TYR A CA 1
ATOM 3228 C C . TYR A 1 411 ? 2.433 -10.424 -14.245 1.00 85.19 411 TYR A C 1
ATOM 3230 O O . TYR A 1 411 ? 1.634 -10.287 -15.167 1.00 85.19 411 TYR A O 1
ATOM 3238 N N . PHE A 1 412 ? 2.949 -9.377 -13.599 1.00 87.75 412 PHE A N 1
ATOM 3239 C CA . PHE A 1 412 ? 2.628 -7.997 -13.966 1.00 87.75 412 PHE A CA 1
ATOM 3240 C C . PHE A 1 412 ? 3.398 -7.581 -15.209 1.00 87.75 412 PHE A C 1
ATOM 3242 O O . PHE A 1 412 ? 4.615 -7.775 -15.285 1.00 87.75 412 PHE A O 1
ATOM 3249 N N . ASP A 1 413 ? 2.688 -7.008 -16.170 1.00 87.44 413 ASP A N 1
ATOM 3250 C CA . ASP A 1 413 ? 3.280 -6.555 -17.420 1.00 87.44 413 ASP A CA 1
ATOM 3251 C C . ASP A 1 413 ? 4.333 -5.467 -17.170 1.00 87.44 413 ASP A C 1
ATOM 3253 O O . ASP A 1 413 ? 4.156 -4.596 -16.321 1.00 87.44 413 ASP A O 1
ATOM 3257 N N . THR A 1 414 ? 5.418 -5.523 -17.935 1.00 91.75 414 THR A N 1
ATOM 3258 C CA . THR A 1 414 ? 6.428 -4.464 -18.049 1.00 91.75 414 THR A CA 1
ATOM 3259 C C . THR A 1 414 ? 6.393 -3.947 -19.481 1.00 91.75 414 THR A C 1
ATOM 3261 O O . THR A 1 414 ? 6.229 -4.726 -20.423 1.00 91.75 414 THR A O 1
ATOM 3264 N N . ASP A 1 415 ? 6.541 -2.645 -19.687 1.00 90.69 415 ASP A N 1
ATOM 3265 C CA . ASP A 1 415 ? 6.526 -2.031 -21.017 1.00 90.69 415 ASP A CA 1
ATOM 3266 C C . ASP A 1 415 ? 7.919 -1.607 -21.501 1.00 90.69 415 ASP A C 1
ATOM 3268 O O . ASP A 1 415 ? 8.119 -1.403 -22.702 1.00 90.69 415 ASP A O 1
ATOM 3272 N N . GLY A 1 416 ? 8.897 -1.523 -20.593 1.00 92.44 416 GLY A N 1
ATOM 3273 C CA . GLY A 1 416 ? 10.256 -1.058 -20.871 1.00 92.44 416 GLY A CA 1
ATOM 3274 C C . GLY A 1 416 ? 10.352 0.395 -21.347 1.00 92.44 416 GLY A C 1
ATOM 3275 O O . GLY A 1 416 ? 11.393 0.810 -21.871 1.00 92.44 416 GLY A O 1
ATOM 3276 N N . ILE A 1 417 ? 9.275 1.167 -21.183 1.00 91.12 417 ILE A N 1
ATOM 3277 C CA . ILE A 1 417 ? 9.162 2.601 -21.453 1.00 91.12 417 ILE A CA 1
ATOM 3278 C C . ILE A 1 417 ? 9.060 3.343 -20.119 1.00 91.12 417 ILE A C 1
ATOM 3280 O O . ILE A 1 417 ? 9.956 4.126 -19.798 1.00 91.12 417 ILE A O 1
ATOM 3284 N N . HIS A 1 418 ? 8.016 3.076 -19.339 1.00 92.88 418 HIS A N 1
ATOM 3285 C CA . HIS A 1 418 ? 7.769 3.712 -18.045 1.00 92.88 418 HIS A CA 1
ATOM 3286 C C . HIS A 1 418 ? 8.465 2.978 -16.898 1.00 92.88 418 HIS A C 1
ATOM 3288 O O . HIS A 1 418 ? 8.759 3.592 -15.873 1.00 92.88 418 HIS A O 1
ATOM 3294 N N . ASP A 1 419 ? 8.769 1.696 -17.087 1.00 96.38 419 ASP A N 1
ATOM 3295 C CA . ASP A 1 419 ? 9.652 0.931 -16.213 1.00 96.38 419 ASP A CA 1
ATOM 3296 C C . ASP A 1 419 ? 11.052 0.733 -16.826 1.00 96.38 419 ASP A C 1
ATOM 3298 O O . ASP A 1 419 ? 11.271 0.895 -18.032 1.00 96.38 419 ASP A O 1
ATOM 3302 N N . MET A 1 420 ? 12.028 0.404 -15.977 1.00 97.44 420 MET A N 1
ATOM 3303 C CA . MET A 1 420 ? 13.411 0.138 -16.385 1.00 97.44 420 MET A CA 1
ATOM 3304 C C . MET A 1 420 ? 13.651 -1.296 -16.876 1.00 97.44 420 MET A C 1
ATOM 3306 O O . MET A 1 420 ? 14.809 -1.654 -17.095 1.00 97.44 420 MET A O 1
ATOM 3310 N N . PHE A 1 421 ? 12.617 -2.129 -17.026 1.00 97.50 421 PHE A N 1
ATOM 3311 C CA . PHE A 1 421 ? 12.727 -3.537 -17.414 1.00 97.50 421 PHE A CA 1
ATOM 3312 C C . PHE A 1 421 ? 12.543 -3.731 -18.928 1.00 97.50 421 PHE A C 1
ATOM 3314 O O . PHE A 1 421 ? 12.502 -2.781 -19.707 1.00 97.50 421 PHE A O 1
ATOM 3321 N N . TRP A 1 422 ? 12.545 -4.982 -19.393 1.00 95.75 422 TRP A N 1
ATOM 3322 C CA . TRP A 1 422 ? 12.251 -5.291 -20.795 1.00 95.75 422 TRP A CA 1
ATOM 3323 C C . TRP A 1 422 ? 10.744 -5.477 -20.984 1.00 95.75 422 TRP A C 1
ATOM 3325 O O . TRP A 1 422 ? 10.081 -5.930 -20.052 1.00 95.75 422 TRP A O 1
ATOM 3335 N N . PRO A 1 423 ? 10.189 -5.194 -22.175 1.00 93.75 423 PRO A N 1
ATOM 3336 C CA . PRO A 1 423 ? 8.766 -5.373 -22.414 1.00 93.75 423 PRO A CA 1
ATOM 3337 C C . PRO A 1 423 ? 8.363 -6.843 -22.265 1.00 93.75 423 PRO A C 1
ATOM 3339 O O . PRO A 1 423 ? 8.935 -7.732 -22.908 1.00 93.75 423 PRO A O 1
ATOM 3342 N N . ARG A 1 424 ? 7.346 -7.090 -21.445 1.00 89.75 424 ARG A N 1
ATOM 3343 C CA . ARG A 1 424 ? 6.783 -8.405 -21.163 1.00 89.75 424 ARG A CA 1
ATOM 3344 C C . ARG A 1 424 ? 5.280 -8.273 -20.975 1.00 89.75 424 ARG A C 1
ATOM 3346 O O . ARG A 1 424 ? 4.821 -7.471 -20.175 1.00 89.75 424 ARG A O 1
ATOM 3353 N N . ASN A 1 425 ? 4.531 -9.107 -21.689 1.00 85.12 425 ASN A N 1
ATOM 3354 C CA . ASN A 1 425 ? 3.084 -9.197 -21.542 1.00 85.12 425 ASN A CA 1
ATOM 3355 C C . ASN A 1 425 ? 2.690 -10.629 -21.180 1.00 85.12 425 ASN A C 1
ATOM 3357 O O . ASN A 1 425 ? 3.047 -11.576 -21.895 1.00 85.12 425 ASN A O 1
ATOM 3361 N N . VAL A 1 426 ? 1.958 -10.794 -20.082 1.00 81.25 426 VAL A N 1
ATOM 3362 C CA . VAL A 1 426 ? 1.486 -12.090 -19.608 1.00 81.25 426 VAL A CA 1
ATOM 3363 C C . VAL A 1 426 ? -0.027 -12.212 -19.769 1.00 81.25 426 VAL A C 1
ATOM 3365 O O . VAL A 1 426 ? -0.833 -11.620 -19.055 1.00 81.25 426 VAL A O 1
ATOM 3368 N N . SER A 1 427 ? -0.435 -13.113 -20.663 1.00 82.88 427 SER A N 1
ATOM 3369 C CA . SER A 1 427 ? -1.849 -13.478 -20.798 1.00 82.88 427 SER A CA 1
ATOM 3370 C C . SER A 1 427 ? -2.356 -14.341 -19.631 1.00 82.88 427 SER A C 1
ATOM 3372 O O . SER A 1 427 ? -1.659 -15.237 -19.156 1.00 82.88 427 SER A O 1
ATOM 3374 N N . LEU A 1 428 ? -3.632 -14.206 -19.260 1.00 82.75 428 LEU A N 1
ATOM 3375 C CA . LEU A 1 428 ? -4.292 -15.086 -18.287 1.00 82.75 428 LEU A CA 1
ATOM 3376 C C . LEU A 1 428 ? -4.308 -16.540 -18.752 1.00 82.75 428 LEU A C 1
ATOM 3378 O O . LEU A 1 428 ? -4.327 -17.435 -17.919 1.00 82.75 428 LEU A O 1
ATOM 3382 N N . VAL A 1 429 ? -4.256 -16.802 -20.061 1.00 87.00 429 VAL A N 1
ATOM 3383 C CA . VAL A 1 429 ? -4.107 -18.168 -20.588 1.00 87.00 429 VAL A CA 1
ATOM 3384 C C . VAL A 1 429 ? -2.786 -18.775 -20.118 1.00 87.00 429 VAL A C 1
ATOM 3386 O O . VAL A 1 429 ? -2.755 -19.926 -19.683 1.00 87.00 429 VAL A O 1
ATOM 3389 N N . LYS A 1 430 ? -1.702 -17.994 -20.157 1.00 87.19 430 LYS A N 1
ATOM 3390 C CA . LYS A 1 430 ? -0.391 -18.410 -19.655 1.00 87.19 430 LYS A CA 1
ATOM 3391 C C . LYS A 1 430 ? -0.422 -18.613 -18.139 1.00 87.19 430 LYS A C 1
ATOM 3393 O O . LYS A 1 430 ? -0.036 -19.686 -17.686 1.00 87.19 430 LYS A O 1
ATOM 3398 N N . ILE A 1 431 ? -0.967 -17.650 -17.396 1.00 87.31 431 ILE A N 1
ATOM 3399 C CA . ILE A 1 431 ? -1.139 -17.736 -15.935 1.00 87.31 431 ILE A CA 1
ATOM 3400 C C . ILE A 1 431 ? -1.933 -18.994 -15.553 1.00 87.31 431 ILE A C 1
ATOM 3402 O O . ILE A 1 431 ? -1.495 -19.800 -14.738 1.00 87.31 431 ILE A O 1
ATOM 3406 N N . THR A 1 432 ? -3.074 -19.212 -16.207 1.00 89.62 432 THR A N 1
ATOM 3407 C CA . THR A 1 432 ? -3.940 -20.378 -15.996 1.00 89.62 432 THR A CA 1
ATOM 3408 C C . THR A 1 432 ? -3.193 -21.674 -16.278 1.00 89.62 432 THR A C 1
ATOM 3410 O O . THR A 1 432 ? -3.265 -22.608 -15.485 1.00 89.62 432 THR A O 1
ATOM 3413 N N . SER A 1 433 ? -2.440 -21.733 -17.380 1.00 93.00 433 SER A N 1
ATOM 3414 C CA . SER A 1 433 ? -1.632 -22.906 -17.710 1.00 93.00 433 SER A CA 1
ATOM 3415 C C . SER A 1 433 ? -0.555 -23.180 -16.660 1.00 93.00 433 SER A C 1
ATOM 3417 O O . SER A 1 433 ? -0.285 -24.347 -16.378 1.00 93.00 433 SER A O 1
ATOM 3419 N N . ASP A 1 434 ? 0.075 -22.146 -16.104 1.00 90.69 434 ASP A N 1
ATOM 3420 C CA . ASP A 1 434 ? 1.108 -22.299 -15.078 1.00 90.69 434 ASP A CA 1
ATOM 3421 C C . ASP A 1 434 ? 0.504 -22.762 -13.746 1.00 90.69 434 ASP A C 1
ATOM 3423 O O . ASP A 1 434 ? 1.019 -23.708 -13.143 1.00 90.69 434 ASP A O 1
ATOM 3427 N N . CYS A 1 435 ? -0.646 -22.212 -13.351 1.00 92.19 435 CYS A N 1
ATOM 3428 C CA . CYS A 1 435 ? -1.397 -22.651 -12.172 1.00 92.19 435 CYS A CA 1
ATOM 3429 C C . CYS A 1 435 ? -1.903 -24.088 -12.287 1.00 92.19 435 CYS A C 1
ATOM 3431 O O . CYS A 1 435 ? -1.702 -24.890 -11.375 1.00 92.19 435 CYS A O 1
ATOM 3433 N N . GLN A 1 436 ? -2.483 -24.465 -13.429 1.00 94.75 436 GLN A N 1
ATOM 3434 C CA . GLN A 1 436 ? -2.923 -25.839 -13.668 1.00 94.75 436 GLN A CA 1
ATOM 3435 C C . GLN A 1 436 ? -1.743 -26.811 -13.641 1.00 94.75 436 GLN A C 1
ATOM 3437 O O . GLN A 1 436 ? -1.858 -27.912 -13.109 1.00 94.75 436 GLN A O 1
ATOM 3442 N N . LYS A 1 437 ? -0.590 -26.399 -14.178 1.00 94.56 437 LYS A N 1
ATOM 3443 C CA . LYS A 1 437 ? 0.615 -27.228 -14.204 1.00 94.56 437 LYS A CA 1
ATOM 3444 C C . LYS A 1 437 ? 1.248 -27.402 -12.821 1.00 94.56 437 LYS A C 1
ATOM 3446 O O . LYS A 1 437 ? 1.692 -28.509 -12.526 1.00 94.56 437 LYS A O 1
ATOM 3451 N N . LYS A 1 438 ? 1.349 -26.340 -12.010 1.00 91.69 438 LYS A N 1
ATOM 3452 C CA . LYS A 1 438 ? 2.004 -26.388 -10.687 1.00 91.69 438 LYS A CA 1
ATOM 3453 C C . LYS A 1 438 ? 1.070 -26.931 -9.602 1.00 91.69 438 LYS A C 1
ATOM 3455 O O . LYS A 1 438 ? 1.506 -27.731 -8.784 1.00 91.69 438 LYS A O 1
ATOM 3460 N N . TRP A 1 439 ? -0.202 -26.537 -9.627 1.00 93.19 439 TRP A N 1
ATOM 3461 C CA . TRP A 1 439 ? -1.140 -26.735 -8.516 1.00 93.19 439 TRP A CA 1
ATOM 3462 C C . TRP A 1 439 ? -2.420 -27.489 -8.885 1.00 93.19 439 TRP A C 1
ATOM 3464 O O . TRP A 1 439 ? -3.182 -27.858 -7.998 1.00 93.19 439 TRP A O 1
ATOM 3474 N N . GLY A 1 440 ? -2.695 -27.710 -10.174 1.00 94.50 440 GLY A N 1
ATOM 3475 C CA . GLY A 1 440 ? -3.933 -28.360 -10.614 1.00 94.50 440 GLY A CA 1
ATOM 3476 C C . GLY A 1 440 ? -5.195 -27.507 -10.433 1.00 94.50 440 GLY A C 1
ATOM 3477 O O . GLY A 1 440 ? -6.298 -28.035 -10.554 1.00 94.50 440 GLY A O 1
ATOM 3478 N N . VAL A 1 441 ? -5.051 -26.204 -10.165 1.00 93.56 441 VAL A N 1
ATOM 3479 C CA . VAL A 1 441 ? -6.165 -25.259 -9.987 1.00 93.56 441 VAL A CA 1
ATOM 3480 C C . VAL A 1 441 ? -6.226 -24.245 -11.126 1.00 93.56 441 VAL A C 1
ATOM 3482 O O . VAL A 1 441 ? -5.250 -24.023 -11.842 1.00 93.56 441 VAL A O 1
ATOM 3485 N N . THR A 1 442 ? -7.402 -23.649 -11.311 1.00 91.25 442 THR A N 1
ATOM 3486 C CA . THR A 1 442 ? -7.639 -22.584 -12.291 1.00 91.25 442 THR A CA 1
ATOM 3487 C C . THR A 1 442 ? -7.926 -21.288 -11.533 1.00 91.25 442 THR A C 1
ATOM 3489 O O . THR A 1 442 ? -8.846 -21.306 -10.716 1.00 91.25 442 THR A O 1
ATOM 3492 N N . PRO A 1 443 ? -7.186 -20.194 -11.792 1.00 88.44 443 PRO A N 1
ATOM 3493 C CA . PRO A 1 443 ? -7.425 -18.918 -11.127 1.00 88.44 443 PRO A CA 1
ATOM 3494 C C . PRO A 1 443 ? -8.811 -18.363 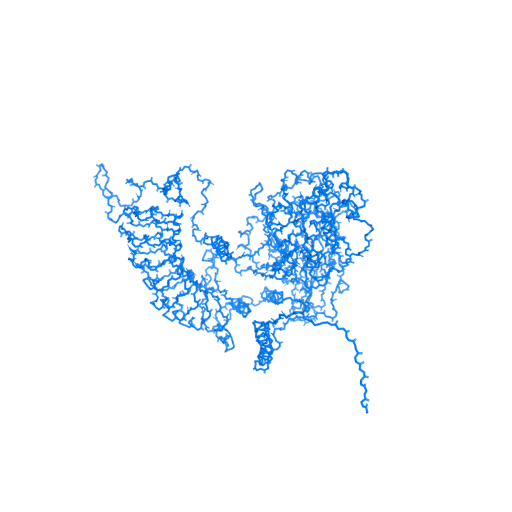-11.442 1.00 88.44 443 PRO A C 1
ATOM 3496 O O . PRO A 1 443 ? -9.223 -18.359 -12.606 1.00 88.44 443 PRO A O 1
ATOM 3499 N N . ASP A 1 444 ? -9.489 -17.827 -10.429 1.00 84.25 444 ASP A N 1
ATOM 3500 C CA . ASP A 1 444 ? -10.702 -17.031 -10.609 1.00 84.25 444 ASP A CA 1
ATOM 3501 C C . ASP A 1 444 ? -10.407 -15.538 -10.358 1.00 84.25 444 ASP A C 1
ATOM 3503 O O . ASP A 1 444 ? -10.437 -15.077 -9.214 1.00 84.25 444 ASP A O 1
ATOM 3507 N N . PRO A 1 445 ? -10.143 -14.738 -11.412 1.00 79.50 445 PRO A N 1
ATOM 3508 C CA . PRO A 1 445 ? -9.856 -13.311 -11.268 1.00 79.50 445 PRO A CA 1
ATOM 3509 C C . PRO A 1 445 ? -11.052 -12.488 -10.772 1.00 79.50 445 PRO A C 1
ATOM 3511 O O . PRO A 1 445 ? -10.900 -11.290 -10.541 1.00 79.50 445 PRO A O 1
ATOM 3514 N N . GLN A 1 446 ? -12.259 -13.057 -10.687 1.00 80.81 446 GLN A N 1
ATOM 3515 C CA . GLN A 1 446 ? -13.444 -12.359 -10.189 1.00 80.81 446 GLN A CA 1
ATOM 3516 C C . GLN A 1 446 ? -13.769 -12.697 -8.734 1.00 80.81 446 GLN A C 1
ATOM 3518 O O . GLN A 1 446 ? -14.596 -12.003 -8.144 1.00 80.81 446 GLN A O 1
ATOM 3523 N N . TRP A 1 447 ? -13.104 -13.684 -8.131 1.00 86.50 447 TRP A N 1
ATOM 3524 C CA . TRP A 1 447 ? -13.474 -14.203 -6.816 1.00 86.50 447 TRP A CA 1
ATOM 3525 C C . TRP A 1 447 ? -13.499 -13.134 -5.716 1.00 86.50 447 TRP A C 1
ATOM 3527 O O . TRP A 1 447 ? -14.530 -12.930 -5.080 1.00 86.50 447 TRP A O 1
ATOM 3537 N N . ILE A 1 448 ? -12.428 -12.346 -5.572 1.00 85.94 448 ILE A N 1
ATOM 3538 C CA . ILE A 1 448 ? -12.372 -11.235 -4.601 1.00 85.94 448 ILE A CA 1
ATOM 3539 C C . ILE A 1 448 ? -13.480 -10.206 -4.846 1.00 85.94 448 ILE A C 1
ATOM 3541 O O . ILE A 1 448 ? -14.066 -9.665 -3.909 1.00 85.94 448 ILE A O 1
ATOM 3545 N N . ARG A 1 449 ? -13.838 -9.963 -6.108 1.00 80.75 449 ARG A N 1
ATOM 3546 C CA . ARG A 1 449 ? -14.951 -9.073 -6.443 1.00 80.75 449 ARG A CA 1
ATOM 3547 C C . ARG A 1 449 ? -16.308 -9.691 -6.112 1.00 80.75 449 ARG A C 1
ATOM 3549 O O . ARG A 1 449 ? -17.227 -8.940 -5.809 1.00 80.75 449 ARG A O 1
ATOM 3556 N N . TYR A 1 450 ? -16.481 -11.005 -6.180 1.00 84.94 450 TYR A N 1
ATOM 3557 C CA . TYR A 1 450 ? -17.717 -11.648 -5.728 1.00 84.94 450 TYR A CA 1
ATOM 3558 C C . TYR A 1 450 ? -17.837 -11.620 -4.210 1.00 84.94 450 TYR A C 1
ATOM 3560 O O . TYR A 1 450 ? -18.907 -11.310 -3.690 1.00 84.94 450 TYR A O 1
ATOM 3568 N N . GLU A 1 451 ? -16.731 -11.866 -3.514 1.00 85.94 451 GLU A N 1
ATOM 3569 C CA . GLU A 1 451 ? -16.701 -11.897 -2.058 1.00 85.94 451 GLU A CA 1
ATOM 3570 C C . GLU A 1 451 ? -16.907 -10.523 -1.434 1.00 85.94 451 GLU A C 1
ATOM 3572 O O . GLU A 1 451 ? -17.693 -10.376 -0.494 1.00 85.94 451 GLU A O 1
ATOM 3577 N N . TYR A 1 452 ? -16.223 -9.507 -1.951 1.00 85.38 452 TYR A N 1
ATOM 3578 C CA . TYR A 1 452 ? -16.270 -8.170 -1.377 1.00 85.38 452 TYR A CA 1
ATOM 3579 C C . TYR A 1 452 ? -17.149 -7.226 -2.195 1.00 85.38 452 TYR A C 1
ATOM 3581 O O . TYR A 1 452 ? -17.706 -6.307 -1.633 1.00 85.38 452 TYR A O 1
ATOM 3589 N N . GLY A 1 453 ? -17.400 -7.454 -3.479 1.00 79.31 453 GLY A N 1
ATOM 3590 C CA . GLY A 1 453 ? -18.098 -6.493 -4.342 1.00 79.31 453 GLY A CA 1
ATOM 3591 C C . GLY A 1 453 ? -17.137 -5.476 -4.975 1.00 79.31 453 GLY A C 1
ATOM 3592 O O . GLY A 1 453 ? -15.917 -5.638 -4.914 1.00 79.31 453 GLY A O 1
ATOM 3593 N N . PRO A 1 454 ? -17.652 -4.414 -5.629 1.00 78.25 454 PRO A N 1
ATOM 3594 C CA . PRO A 1 454 ? -16.824 -3.294 -6.068 1.00 78.25 454 PRO A CA 1
ATOM 3595 C C . PRO A 1 454 ? -16.138 -2.653 -4.857 1.00 78.25 454 PRO A C 1
ATOM 3597 O O . PRO A 1 454 ? -16.802 -2.121 -3.966 1.00 78.25 454 PRO A O 1
ATOM 3600 N N . LEU A 1 455 ? -14.811 -2.750 -4.807 1.00 72.44 455 LEU A N 1
ATOM 3601 C CA . LEU A 1 455 ? -14.029 -2.392 -3.623 1.00 72.44 455 LEU A CA 1
ATOM 3602 C C . LEU A 1 455 ? -14.147 -0.906 -3.257 1.00 72.44 455 LEU A C 1
ATOM 3604 O O . LEU A 1 455 ? -14.160 -0.575 -2.080 1.00 72.44 455 LEU A O 1
ATOM 3608 N N . ASP A 1 456 ? -14.328 -0.025 -4.240 1.00 69.62 456 ASP A N 1
ATOM 3609 C CA . ASP A 1 456 ? -14.624 1.398 -4.030 1.00 69.62 456 ASP A CA 1
ATOM 3610 C C . ASP A 1 456 ? -15.936 1.613 -3.258 1.00 69.62 456 ASP A C 1
ATOM 3612 O O . ASP A 1 456 ? -15.974 2.337 -2.260 1.00 69.62 456 ASP A O 1
ATOM 3616 N N . ARG A 1 457 ? -17.007 0.915 -3.647 1.00 72.50 457 ARG A N 1
ATOM 3617 C CA . ARG A 1 457 ? -18.280 0.936 -2.915 1.00 72.50 457 ARG A CA 1
ATOM 3618 C C . ARG A 1 457 ? -18.147 0.306 -1.535 1.00 72.50 457 ARG A C 1
ATOM 3620 O O . ARG A 1 457 ? -18.716 0.828 -0.579 1.00 72.50 457 ARG A O 1
ATOM 3627 N N . MET A 1 458 ? -17.378 -0.768 -1.397 1.00 74.88 458 MET A N 1
ATOM 3628 C CA . MET A 1 458 ? -17.159 -1.375 -0.084 1.00 74.88 458 MET A CA 1
ATOM 3629 C C . MET A 1 458 ? -16.430 -0.456 0.872 1.00 74.88 458 MET A C 1
ATOM 3631 O O . MET A 1 458 ? -16.884 -0.289 2.003 1.00 74.88 458 MET A O 1
ATOM 3635 N N . ILE A 1 459 ? -15.357 0.180 0.403 1.00 76.81 459 ILE A N 1
ATOM 3636 C CA . ILE A 1 459 ? -14.628 1.207 1.145 1.00 76.81 459 ILE A CA 1
ATOM 3637 C C . ILE A 1 459 ? -15.600 2.323 1.545 1.00 76.81 459 ILE A C 1
ATOM 3639 O O . ILE A 1 459 ? -15.613 2.724 2.702 1.00 76.81 459 ILE A O 1
ATOM 3643 N N . SER A 1 460 ? -16.514 2.750 0.669 1.00 73.25 460 SER A N 1
ATOM 3644 C CA . SER A 1 460 ? -17.521 3.760 1.041 1.00 73.25 460 SER A CA 1
ATOM 3645 C C . SER A 1 460 ? -18.507 3.312 2.138 1.00 73.25 460 SER A C 1
ATOM 3647 O O . SER A 1 460 ? -19.048 4.151 2.851 1.00 73.25 460 SER A O 1
ATOM 3649 N N . SER A 1 461 ? -18.723 2.001 2.300 1.00 75.56 461 SER A N 1
ATOM 3650 C CA . SER A 1 461 ? -19.708 1.422 3.232 1.00 75.56 461 SER A CA 1
ATOM 3651 C C . SER A 1 461 ? -19.123 0.864 4.538 1.00 75.56 461 SER A C 1
ATOM 3653 O O . SER A 1 461 ? -19.874 0.566 5.466 1.00 75.56 461 SER A O 1
ATOM 3655 N N . THR A 1 462 ? -17.799 0.700 4.620 1.00 79.94 462 THR A N 1
ATOM 3656 C CA . THR A 1 462 ? -17.108 0.181 5.813 1.00 79.94 462 THR A CA 1
ATOM 3657 C C . THR A 1 462 ? -16.663 1.316 6.745 1.00 79.94 462 THR A C 1
ATOM 3659 O O . THR A 1 462 ? -16.895 2.491 6.477 1.00 79.94 462 THR A O 1
ATOM 3662 N N . SER A 1 463 ? -16.068 1.001 7.891 1.00 81.62 463 SER A N 1
ATOM 3663 C CA . SER A 1 463 ? -15.621 2.006 8.863 1.00 81.62 463 SER A CA 1
ATOM 3664 C C . SER A 1 463 ? -14.459 1.514 9.712 1.00 81.62 463 SER A C 1
ATOM 3666 O O . SER A 1 463 ? -14.283 0.308 9.896 1.00 81.62 463 SER A O 1
ATOM 3668 N N . ASN A 1 464 ? -13.717 2.462 10.287 1.00 82.00 464 ASN A N 1
ATOM 3669 C CA . ASN A 1 464 ? -12.597 2.239 11.200 1.00 82.00 464 ASN A CA 1
ATOM 3670 C C . ASN A 1 464 ? -11.476 1.398 10.570 1.00 82.00 464 ASN A C 1
ATOM 3672 O O . ASN A 1 464 ? -10.972 0.465 11.195 1.00 82.00 464 ASN A O 1
ATOM 3676 N N . ILE A 1 465 ? -11.102 1.719 9.329 1.00 85.56 465 ILE A N 1
ATOM 3677 C CA . ILE A 1 465 ? -9.919 1.148 8.676 1.00 85.56 465 ILE A CA 1
ATOM 3678 C C . ILE A 1 465 ? -8.916 2.273 8.440 1.00 85.56 465 ILE A C 1
ATOM 3680 O O . ILE A 1 465 ? -9.283 3.331 7.934 1.00 85.56 465 ILE A O 1
ATOM 3684 N N . VAL A 1 466 ? -7.660 2.042 8.801 1.00 87.44 466 VAL A N 1
ATOM 3685 C CA . VAL A 1 466 ? -6.539 2.905 8.431 1.00 87.44 466 VAL A CA 1
ATOM 3686 C C . VAL A 1 466 ? -5.751 2.189 7.349 1.00 87.44 466 VAL A C 1
ATOM 3688 O O . VAL A 1 466 ? -5.213 1.114 7.608 1.00 87.44 466 VAL A O 1
ATOM 3691 N N . PHE A 1 467 ? -5.696 2.770 6.155 1.00 90.62 467 PHE A N 1
ATOM 3692 C CA . PHE A 1 467 ? -4.808 2.307 5.095 1.00 90.62 467 PHE A CA 1
ATOM 3693 C C . PHE A 1 467 ? -3.538 3.148 5.114 1.00 90.62 467 PHE A C 1
ATOM 3695 O O . PHE A 1 467 ? -3.600 4.371 4.973 1.00 90.62 467 PHE A O 1
ATOM 3702 N N . THR A 1 468 ? -2.389 2.506 5.286 1.00 91.75 468 THR A N 1
ATOM 3703 C CA . THR A 1 468 ? -1.086 3.173 5.192 1.00 91.75 468 THR A CA 1
ATOM 3704 C C . THR A 1 468 ? -0.349 2.652 3.964 1.00 91.75 468 THR A C 1
ATOM 3706 O O . THR A 1 468 ? -0.458 1.471 3.645 1.00 91.75 468 THR A O 1
ATOM 3709 N N . ASN A 1 469 ? 0.346 3.513 3.219 1.00 92.69 469 ASN A N 1
ATOM 3710 C CA . ASN A 1 469 ? 1.121 3.100 2.044 1.00 92.69 469 ASN A CA 1
ATOM 3711 C C . ASN A 1 469 ? 2.436 3.879 1.964 1.00 92.69 469 ASN A C 1
ATOM 3713 O O . ASN A 1 469 ? 2.459 5.096 2.179 1.00 92.69 469 ASN A O 1
ATOM 3717 N N . GLY A 1 470 ? 3.514 3.162 1.652 1.00 91.81 470 GLY A N 1
ATOM 3718 C CA . GLY A 1 470 ? 4.837 3.723 1.409 1.00 91.81 470 GLY A CA 1
ATOM 3719 C C . GLY A 1 470 ? 5.000 4.223 -0.029 1.00 91.81 470 GLY A C 1
ATOM 3720 O O . GLY A 1 470 ? 4.495 3.599 -0.955 1.00 91.81 470 GLY A O 1
ATOM 3721 N N . GLY A 1 471 ? 5.701 5.339 -0.232 1.00 89.94 471 GLY A N 1
ATOM 3722 C CA . GLY A 1 471 ? 6.001 5.870 -1.567 1.00 89.94 471 GLY A CA 1
ATOM 3723 C C . GLY A 1 471 ? 7.089 5.096 -2.319 1.00 89.94 471 GLY A C 1
ATOM 3724 O O . GLY A 1 471 ? 7.106 5.133 -3.545 1.00 89.94 471 GLY A O 1
ATOM 3725 N N . TYR A 1 472 ? 7.949 4.364 -1.605 1.00 95.00 472 TYR A N 1
ATOM 3726 C CA . TYR A 1 472 ? 8.922 3.422 -2.177 1.00 95.00 472 TYR A CA 1
ATOM 3727 C C . TYR A 1 472 ? 8.363 2.000 -2.302 1.00 95.00 472 TYR A C 1
ATOM 3729 O O . TYR A 1 472 ? 9.022 1.112 -2.824 1.00 95.00 472 TYR A O 1
ATOM 3737 N N . ASP A 1 473 ? 7.155 1.749 -1.796 1.00 97.31 473 ASP A N 1
ATOM 3738 C CA . ASP A 1 473 ? 6.550 0.423 -1.827 1.00 97.31 473 ASP A CA 1
ATOM 3739 C C . ASP A 1 473 ? 5.841 0.162 -3.166 1.00 97.31 473 ASP A C 1
ATOM 3741 O O . ASP A 1 473 ? 4.819 0.803 -3.441 1.00 97.31 473 ASP A O 1
ATOM 3745 N N . PRO A 1 474 ? 6.288 -0.811 -3.979 1.00 96.06 474 PRO A N 1
ATOM 3746 C CA . PRO A 1 474 ? 5.618 -1.152 -5.231 1.00 96.06 474 PRO A CA 1
ATOM 3747 C C . PRO A 1 474 ? 4.153 -1.576 -5.059 1.00 96.06 474 PRO A C 1
ATOM 3749 O O . PRO A 1 474 ? 3.312 -1.290 -5.921 1.00 96.06 474 PRO A O 1
ATOM 3752 N N . TRP A 1 475 ? 3.804 -2.183 -3.918 1.00 94.31 475 TRP A N 1
ATOM 3753 C CA . TRP A 1 475 ? 2.437 -2.615 -3.611 1.00 94.31 475 TRP A CA 1
ATOM 3754 C C . TRP A 1 475 ? 1.468 -1.458 -3.353 1.00 94.31 475 TRP A C 1
ATOM 3756 O O . TRP A 1 475 ? 0.253 -1.643 -3.483 1.00 94.31 475 TRP A O 1
ATOM 3766 N N . SER A 1 476 ? 1.973 -0.244 -3.108 1.00 92.75 476 SER A N 1
ATOM 3767 C CA . SER A 1 476 ? 1.148 0.967 -3.022 1.00 92.75 476 SER A CA 1
ATOM 3768 C C . SER A 1 476 ? 0.326 1.210 -4.296 1.00 92.75 476 SER A C 1
ATOM 3770 O O . SER A 1 476 ? -0.778 1.752 -4.223 1.00 92.75 476 SER A O 1
ATOM 3772 N N . SER A 1 477 ? 0.797 0.721 -5.451 1.00 89.62 477 SER A N 1
ATOM 3773 C CA . SER A 1 477 ? 0.086 0.779 -6.737 1.00 89.62 477 SER A CA 1
ATOM 3774 C C . SER A 1 477 ? -1.273 0.063 -6.728 1.00 89.62 477 SER A C 1
ATOM 3776 O O . SER A 1 477 ? -2.178 0.449 -7.473 1.00 89.62 477 SER A O 1
ATOM 3778 N N . GLY A 1 478 ? -1.436 -0.946 -5.865 1.00 87.81 478 GLY A N 1
ATOM 3779 C CA . GLY A 1 478 ? -2.693 -1.649 -5.606 1.00 87.81 478 GLY A CA 1
ATOM 3780 C C . GLY A 1 478 ? -3.384 -1.222 -4.306 1.00 87.81 478 GLY A C 1
ATOM 3781 O O . GLY A 1 478 ? -4.403 -1.810 -3.941 1.00 87.81 478 GLY A O 1
ATOM 3782 N N . GLY A 1 479 ? -2.836 -0.250 -3.576 1.00 89.12 479 GLY A N 1
ATOM 3783 C CA . GLY A 1 479 ? -3.341 0.212 -2.285 1.00 89.12 479 GLY A CA 1
ATOM 3784 C C . GLY A 1 479 ? -4.490 1.219 -2.388 1.00 89.12 479 GLY A C 1
ATOM 3785 O O . GLY A 1 479 ? -4.844 1.715 -3.459 1.00 89.12 479 GLY A O 1
ATOM 3786 N N . VAL A 1 480 ? -5.086 1.552 -1.241 1.00 87.81 480 VAL A N 1
ATOM 3787 C CA . VAL A 1 480 ? -6.061 2.649 -1.128 1.00 87.81 480 VAL A CA 1
ATOM 3788 C C . VAL A 1 480 ? -5.309 3.952 -0.853 1.00 87.81 480 VAL A C 1
ATOM 3790 O O . VAL A 1 480 ? -4.892 4.201 0.277 1.00 87.81 480 VAL A O 1
ATOM 3793 N N . LEU A 1 481 ? -5.124 4.772 -1.891 1.00 84.69 481 LEU A N 1
ATOM 3794 C CA . LEU A 1 481 ? -4.330 6.011 -1.824 1.00 84.69 481 LEU A CA 1
ATOM 3795 C C . LEU A 1 481 ? -5.175 7.280 -1.645 1.00 84.69 481 LEU A C 1
ATOM 3797 O O . LEU A 1 481 ? -4.678 8.293 -1.161 1.00 84.69 481 LEU A O 1
ATOM 3801 N N . THR A 1 482 ? -6.459 7.233 -2.003 1.00 75.88 482 THR A N 1
ATOM 3802 C CA . THR A 1 482 ? -7.410 8.334 -1.802 1.00 75.88 482 THR A CA 1
ATOM 3803 C C . THR A 1 482 ? -8.769 7.799 -1.354 1.00 75.88 482 THR A C 1
ATOM 3805 O O . THR A 1 482 ? -9.169 6.685 -1.694 1.00 75.88 482 THR A O 1
ATOM 3808 N N . ASN A 1 483 ? -9.472 8.577 -0.529 1.00 66.50 483 ASN A N 1
ATOM 3809 C CA . ASN A 1 483 ? -10.811 8.246 -0.044 1.00 66.50 483 ASN A CA 1
ATOM 3810 C C . ASN A 1 483 ? -11.574 9.537 0.292 1.00 66.50 483 ASN A C 1
ATOM 3812 O O . ASN A 1 483 ? -11.698 9.913 1.459 1.00 66.50 483 ASN A O 1
ATOM 3816 N N . PRO A 1 484 ? -12.087 10.239 -0.727 1.00 55.50 484 PRO A N 1
ATOM 3817 C CA . PRO A 1 484 ? -12.806 11.491 -0.513 1.00 55.50 484 PRO A CA 1
ATOM 3818 C C . PRO A 1 484 ? -14.232 11.285 0.032 1.00 55.50 484 PRO A C 1
ATOM 3820 O O . PRO A 1 484 ? -14.901 12.254 0.382 1.00 55.50 484 PRO A O 1
ATOM 3823 N N . TRP A 1 485 ? -14.728 10.042 0.106 1.00 57.22 485 TRP A N 1
ATOM 3824 C CA . TRP A 1 485 ? -16.149 9.766 0.353 1.00 57.22 485 TRP A CA 1
ATOM 3825 C C . TRP A 1 485 ? -16.467 9.262 1.766 1.00 57.22 485 TRP A C 1
ATOM 3827 O O . TRP A 1 485 ? -17.607 9.411 2.208 1.00 57.22 485 TRP A O 1
ATOM 3837 N N . ASN A 1 486 ? -15.504 8.668 2.482 1.00 65.75 486 ASN A N 1
ATOM 3838 C CA . ASN A 1 486 ? -15.757 8.041 3.782 1.00 65.75 486 ASN A CA 1
ATOM 3839 C C . ASN A 1 486 ? -14.827 8.561 4.894 1.00 65.75 486 ASN A C 1
ATOM 3841 O O . ASN A 1 486 ? -13.720 8.050 5.044 1.00 65.75 486 ASN A O 1
ATOM 3845 N N . PRO A 1 487 ? -15.278 9.489 5.757 1.00 61.75 487 PRO A N 1
ATOM 3846 C CA . PRO A 1 487 ? -14.441 10.043 6.826 1.00 61.75 487 PRO A CA 1
ATOM 3847 C C . PRO A 1 487 ? -14.108 9.042 7.947 1.00 61.75 487 PRO A C 1
ATOM 3849 O O . PRO A 1 487 ? -13.324 9.370 8.834 1.00 61.75 487 PRO A O 1
ATOM 3852 N N . SER A 1 488 ? -14.706 7.842 7.942 1.00 66.81 488 SER A N 1
ATOM 3853 C CA . SER A 1 488 ? -14.400 6.767 8.899 1.00 66.81 488 SER A CA 1
ATOM 3854 C C . SER A 1 488 ? -13.226 5.888 8.461 1.00 66.81 488 SER A C 1
ATOM 3856 O O . SER A 1 488 ? -12.884 4.944 9.176 1.00 66.81 488 SER A O 1
ATOM 3858 N N . ILE A 1 489 ? -12.644 6.152 7.291 1.00 76.00 489 ILE A N 1
ATOM 3859 C CA . ILE A 1 489 ? -11.448 5.482 6.786 1.00 76.00 489 ILE A CA 1
ATOM 3860 C C . ILE A 1 489 ? -10.360 6.534 6.623 1.00 76.00 489 ILE A C 1
ATOM 3862 O O . ILE A 1 489 ? -10.535 7.501 5.882 1.00 76.00 489 ILE A O 1
ATOM 3866 N N . GLU A 1 490 ? -9.241 6.332 7.308 1.00 79.06 490 GLU A N 1
ATOM 3867 C CA . GLU A 1 490 ? -8.077 7.209 7.199 1.00 79.06 490 GLU A CA 1
ATOM 3868 C C . GLU A 1 490 ? -7.106 6.638 6.168 1.00 79.06 490 GLU A C 1
ATOM 3870 O O . GLU A 1 490 ? -6.897 5.423 6.100 1.00 79.06 490 GLU A O 1
ATOM 3875 N N . ILE A 1 491 ? -6.486 7.532 5.401 1.00 81.06 491 ILE A N 1
ATOM 3876 C CA . ILE A 1 491 ? -5.376 7.191 4.518 1.00 81.06 491 ILE A CA 1
ATOM 3877 C C . ILE A 1 491 ? -4.138 7.946 4.965 1.00 81.06 491 ILE A C 1
ATOM 3879 O O . ILE A 1 491 ? -4.146 9.174 5.105 1.00 81.06 491 ILE A O 1
ATOM 3883 N N . VAL A 1 492 ? -3.059 7.197 5.152 1.00 81.75 492 VAL A N 1
ATOM 3884 C CA . VAL A 1 492 ? -1.762 7.724 5.554 1.00 81.75 492 VAL A CA 1
ATOM 3885 C C . VAL A 1 492 ? -0.741 7.396 4.474 1.00 81.75 492 VAL A C 1
ATOM 3887 O O . VAL A 1 492 ? -0.351 6.246 4.290 1.00 81.75 492 VAL A O 1
ATOM 3890 N N . SER A 1 493 ? -0.311 8.427 3.752 1.00 81.38 493 SER A N 1
ATOM 3891 C CA . SER A 1 493 ? 0.783 8.320 2.789 1.00 81.38 493 SER A CA 1
ATOM 3892 C C . SER A 1 493 ? 2.111 8.554 3.496 1.00 81.38 493 SER A C 1
ATOM 3894 O O . SER A 1 493 ? 2.247 9.519 4.252 1.00 81.38 493 SER A O 1
ATOM 3896 N N . ILE A 1 494 ? 3.093 7.702 3.219 1.00 83.56 494 ILE A N 1
ATOM 3897 C CA . ILE A 1 494 ? 4.440 7.767 3.787 1.00 83.56 494 ILE A CA 1
ATOM 3898 C C . ILE A 1 494 ? 5.423 7.871 2.615 1.00 83.56 494 ILE A C 1
ATOM 3900 O O . ILE A 1 494 ? 5.894 6.842 2.139 1.00 83.56 494 ILE A O 1
ATOM 3904 N N . PRO A 1 495 ? 5.711 9.082 2.100 1.00 82.81 495 PRO A N 1
ATOM 3905 C CA . PRO A 1 495 ? 6.459 9.253 0.851 1.00 82.81 495 PRO A CA 1
ATOM 3906 C C . PRO A 1 495 ? 7.815 8.537 0.829 1.00 82.81 495 PRO A C 1
ATOM 3908 O O . PRO A 1 495 ? 8.168 7.924 -0.167 1.00 82.81 495 PRO A O 1
ATOM 3911 N N . GLU A 1 496 ? 8.545 8.552 1.944 1.00 83.31 496 GLU A N 1
ATOM 3912 C CA . GLU A 1 496 ? 9.854 7.905 2.087 1.00 83.31 496 GLU A CA 1
ATOM 3913 C C . GLU A 1 496 ? 9.771 6.489 2.686 1.00 83.31 496 GLU A C 1
ATOM 3915 O O . GLU A 1 496 ? 10.787 5.917 3.087 1.00 83.31 496 GLU A O 1
ATOM 3920 N N . GLY A 1 497 ? 8.561 5.947 2.826 1.00 89.12 497 GLY A N 1
ATOM 3921 C CA . GLY A 1 497 ? 8.320 4.615 3.361 1.00 89.12 497 GLY A CA 1
ATOM 3922 C C . GLY A 1 497 ? 8.426 3.549 2.282 1.00 89.12 497 GLY A C 1
ATOM 3923 O O . GLY A 1 497 ? 7.839 3.697 1.215 1.00 89.12 497 GLY A O 1
ATOM 3924 N N . ALA A 1 498 ? 9.138 2.467 2.585 1.00 95.25 498 ALA A N 1
ATOM 3925 C CA . ALA A 1 498 ? 9.053 1.218 1.832 1.00 95.25 498 ALA A CA 1
ATOM 3926 C C . ALA A 1 498 ? 7.916 0.340 2.391 1.00 95.25 498 ALA A C 1
ATOM 3928 O O . ALA A 1 498 ? 7.019 0.844 3.077 1.00 95.25 498 ALA A O 1
ATOM 3929 N N . HIS A 1 499 ? 7.939 -0.962 2.111 1.00 97.06 499 HIS A N 1
ATOM 3930 C CA . HIS A 1 499 ? 6.829 -1.866 2.395 1.00 97.06 499 HIS A CA 1
ATOM 3931 C C . HIS A 1 499 ? 6.477 -1.914 3.896 1.00 97.06 499 HIS A C 1
ATOM 3933 O O . HIS A 1 499 ? 7.273 -2.364 4.723 1.00 97.06 499 HIS A O 1
ATOM 3939 N N . HIS A 1 500 ? 5.296 -1.381 4.242 1.00 95.62 500 HIS A N 1
ATOM 3940 C CA . HIS A 1 500 ? 4.708 -1.246 5.588 1.00 95.62 500 HIS A CA 1
ATOM 3941 C C . HIS A 1 500 ? 5.699 -0.819 6.694 1.00 95.62 500 HIS A C 1
ATOM 3943 O O . HIS A 1 500 ? 5.718 -1.379 7.797 1.00 95.62 500 HIS A O 1
ATOM 3949 N N . LEU A 1 501 ? 6.553 0.171 6.400 1.00 94.38 501 LEU A N 1
ATOM 3950 C CA . LEU A 1 501 ? 7.566 0.689 7.333 1.00 94.38 501 LEU A CA 1
ATOM 3951 C C . LEU A 1 501 ? 6.965 1.194 8.661 1.00 94.38 501 LEU A C 1
ATOM 3953 O O . LEU A 1 501 ? 7.594 1.091 9.708 1.00 94.38 501 LEU A O 1
ATOM 3957 N N . ASP A 1 502 ? 5.729 1.682 8.647 1.00 90.25 502 ASP A N 1
ATOM 3958 C CA . ASP A 1 502 ? 4.982 2.122 9.828 1.00 90.25 502 ASP A CA 1
ATOM 3959 C C . ASP A 1 502 ? 4.689 1.015 10.847 1.00 90.25 502 ASP A C 1
ATOM 3961 O O . ASP A 1 502 ? 4.423 1.310 12.008 1.00 90.25 502 ASP A O 1
ATOM 3965 N N . LEU A 1 503 ? 4.735 -0.259 10.458 1.00 93.25 503 LEU A N 1
ATOM 3966 C CA . LEU A 1 503 ? 4.565 -1.351 11.414 1.00 93.25 503 LEU A CA 1
ATOM 3967 C C . LEU A 1 503 ? 5.832 -1.647 12.218 1.00 93.25 503 LEU A C 1
ATOM 3969 O O . LEU A 1 503 ? 5.736 -2.319 13.248 1.00 93.25 503 LEU A O 1
ATOM 3973 N N . PHE A 1 504 ? 6.999 -1.184 11.763 1.00 92.88 504 PHE A N 1
ATOM 3974 C CA . PHE A 1 504 ? 8.281 -1.531 12.366 1.00 92.88 504 PHE A CA 1
ATOM 3975 C C . PHE A 1 504 ? 8.438 -0.955 13.776 1.00 92.88 504 PHE A C 1
ATOM 3977 O O . PHE A 1 504 ? 7.690 -0.089 14.226 1.00 92.88 504 PHE A O 1
ATOM 3984 N N . PHE A 1 505 ? 9.426 -1.474 14.506 1.00 90.25 505 PHE A N 1
ATOM 3985 C CA . PHE A 1 505 ? 9.904 -0.794 15.705 1.00 90.25 505 PHE A CA 1
ATOM 3986 C C . PHE A 1 505 ? 10.466 0.563 15.336 1.00 90.25 505 PHE A C 1
ATOM 3988 O O . PHE A 1 505 ? 11.304 0.666 14.439 1.00 90.25 505 PHE A O 1
ATOM 3995 N N . SER A 1 506 ? 10.085 1.543 16.135 1.00 87.06 506 SER A N 1
ATOM 3996 C CA . SER A 1 506 ? 10.614 2.887 16.097 1.00 87.06 506 SER A CA 1
ATOM 3997 C C . SER A 1 506 ? 12.140 2.918 16.021 1.00 87.06 506 SER A C 1
ATOM 3999 O O . SER A 1 506 ? 12.841 2.291 16.829 1.00 87.06 506 SER A O 1
ATOM 4001 N N . HIS A 1 507 ? 12.666 3.672 15.060 1.00 87.19 507 HIS A N 1
ATOM 4002 C CA . HIS A 1 507 ? 14.089 3.787 14.775 1.00 87.19 507 HIS A CA 1
ATOM 4003 C C . HIS A 1 507 ? 14.558 5.245 14.727 1.00 87.19 507 HIS A C 1
ATOM 4005 O O . HIS A 1 507 ? 13.841 6.162 14.333 1.00 87.19 507 HIS A O 1
ATOM 4011 N N . VAL A 1 508 ? 15.817 5.473 15.114 1.00 84.31 508 VAL A N 1
ATOM 4012 C CA . VAL A 1 508 ? 16.411 6.823 15.116 1.00 84.31 508 VAL A CA 1
ATOM 4013 C C . VAL A 1 508 ? 16.495 7.430 13.715 1.00 84.31 508 VAL A C 1
ATOM 4015 O O . VAL A 1 508 ? 16.411 8.649 13.579 1.00 84.31 508 VAL A O 1
ATOM 4018 N N . ASP A 1 509 ? 16.593 6.572 12.701 1.00 86.81 509 ASP A N 1
ATOM 4019 C CA . ASP A 1 509 ? 16.660 6.943 11.285 1.00 86.81 509 ASP A CA 1
ATOM 4020 C C . ASP A 1 509 ? 15.275 7.017 10.617 1.00 86.81 509 ASP A C 1
ATOM 4022 O O . ASP A 1 509 ? 15.193 7.245 9.412 1.00 86.81 509 ASP A O 1
ATOM 4026 N N . ASP A 1 510 ? 14.180 6.851 11.375 1.00 83.31 510 ASP A N 1
ATOM 4027 C CA . ASP A 1 510 ? 12.833 6.986 10.817 1.00 83.31 510 ASP A CA 1
ATOM 4028 C C . ASP A 1 510 ? 12.618 8.400 10.266 1.00 83.31 510 ASP A C 1
ATOM 4030 O O . ASP A 1 510 ? 12.821 9.378 11.010 1.00 83.31 510 ASP A O 1
ATOM 4034 N N . PRO A 1 511 ? 12.150 8.532 9.009 1.00 75.75 511 PRO A N 1
ATOM 4035 C CA . PRO A 1 511 ? 11.805 9.820 8.438 1.00 75.75 511 PRO A CA 1
ATOM 4036 C C . PRO A 1 511 ? 10.623 10.437 9.192 1.00 75.75 511 PRO A C 1
ATOM 4038 O O . PRO A 1 511 ? 9.824 9.758 9.845 1.00 75.75 511 PRO A O 1
ATOM 4041 N N . ILE A 1 512 ? 10.497 11.761 9.093 1.00 70.12 512 ILE A N 1
ATOM 4042 C CA . ILE A 1 512 ? 9.444 12.513 9.790 1.00 70.12 512 ILE A CA 1
ATOM 4043 C C . ILE A 1 512 ? 8.051 12.005 9.388 1.00 70.12 512 ILE A C 1
ATOM 4045 O O . ILE A 1 512 ? 7.174 11.908 10.244 1.00 70.12 512 ILE A O 1
ATOM 4049 N N . SER A 1 513 ? 7.859 11.629 8.121 1.00 69.94 513 SER A N 1
ATOM 4050 C CA . SER A 1 513 ? 6.606 11.070 7.601 1.00 69.94 513 SER A CA 1
ATOM 4051 C C . SER A 1 513 ? 6.164 9.797 8.330 1.00 69.94 513 SER A C 1
ATOM 4053 O O . SER A 1 513 ? 5.006 9.707 8.734 1.00 69.94 513 SER A O 1
ATOM 4055 N N . VAL A 1 514 ? 7.081 8.856 8.587 1.00 72.00 514 VAL A N 1
ATOM 4056 C CA . VAL A 1 514 ? 6.807 7.637 9.370 1.00 72.00 514 VAL A CA 1
ATOM 4057 C C . VAL A 1 514 ? 6.441 8.002 10.799 1.00 72.00 514 VAL A C 1
ATOM 4059 O O . VAL A 1 514 ? 5.421 7.551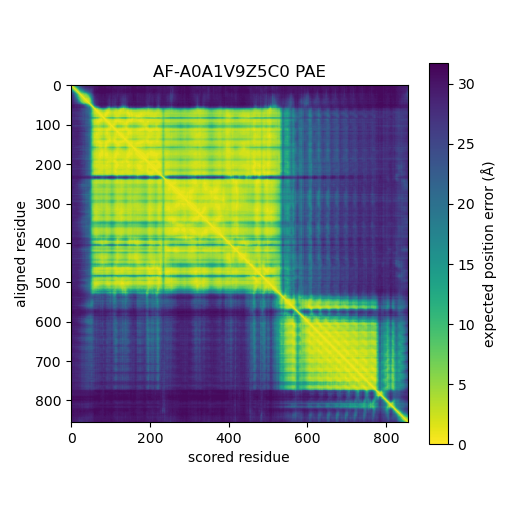 11.303 1.00 72.00 514 VAL A O 1
ATOM 4062 N N . ARG A 1 515 ? 7.202 8.885 11.452 1.00 67.75 515 ARG A N 1
ATOM 4063 C CA . ARG A 1 515 ? 6.911 9.299 12.837 1.00 67.75 515 ARG A CA 1
ATOM 4064 C C . ARG A 1 515 ? 5.529 9.938 12.982 1.00 67.75 515 ARG A C 1
ATOM 4066 O O . ARG A 1 515 ? 4.834 9.706 13.970 1.00 67.75 515 ARG A O 1
ATOM 4073 N N . LEU A 1 516 ? 5.115 10.727 11.990 1.00 63.28 516 LEU A N 1
ATOM 4074 C CA . LEU A 1 516 ? 3.765 11.284 11.923 1.00 63.28 516 LEU A CA 1
ATOM 4075 C C . LEU A 1 516 ? 2.714 10.184 11.718 1.00 63.28 516 LEU A C 1
ATOM 4077 O O . LEU A 1 516 ? 1.696 10.198 12.410 1.00 63.28 516 LEU A O 1
ATOM 4081 N N . ALA A 1 517 ? 2.973 9.212 10.840 1.00 64.00 517 ALA A N 1
ATOM 4082 C CA . ALA A 1 517 ? 2.097 8.062 10.622 1.00 64.00 517 ALA A CA 1
ATOM 4083 C C . ALA A 1 517 ? 1.909 7.216 11.896 1.00 64.00 517 ALA A C 1
ATOM 4085 O O . ALA A 1 517 ? 0.774 6.892 12.249 1.00 64.00 517 ALA A O 1
ATOM 4086 N N . LEU A 1 518 ? 2.994 6.940 12.630 1.00 66.75 518 LEU A N 1
ATOM 4087 C CA . LEU A 1 518 ? 2.977 6.219 13.909 1.00 66.75 518 LEU A CA 1
ATOM 4088 C C . LEU A 1 518 ? 2.076 6.929 14.930 1.00 66.75 518 LEU A C 1
ATOM 4090 O O . LEU A 1 518 ? 1.201 6.306 15.532 1.00 66.75 518 LEU A O 1
ATOM 4094 N N . ASN A 1 519 ? 2.228 8.248 15.077 1.00 62.00 519 ASN A N 1
ATOM 4095 C CA . ASN A 1 519 ? 1.388 9.045 15.974 1.00 62.00 519 ASN A CA 1
ATOM 4096 C C . ASN A 1 519 ? -0.089 9.033 15.557 1.00 62.00 519 ASN A C 1
ATOM 4098 O O . ASN A 1 519 ? -0.968 8.900 16.408 1.00 62.00 519 ASN A O 1
ATOM 4102 N N . MET A 1 520 ? -0.377 9.125 14.256 1.00 58.44 520 MET A N 1
ATOM 4103 C CA . MET A 1 520 ? -1.748 9.044 13.748 1.00 58.44 520 MET A CA 1
ATOM 4104 C C . MET A 1 520 ? -2.380 7.678 14.039 1.00 58.44 520 MET A C 1
ATOM 4106 O O . MET A 1 520 ? -3.530 7.630 14.477 1.00 58.44 520 MET A O 1
ATOM 4110 N N . ALA A 1 521 ? -1.638 6.580 13.864 1.00 57.59 521 ALA A N 1
ATOM 4111 C CA . ALA A 1 521 ? -2.104 5.231 14.181 1.00 57.59 521 ALA A CA 1
ATOM 4112 C C . ALA A 1 521 ? -2.419 5.064 15.680 1.00 57.59 521 ALA A C 1
ATOM 4114 O O . ALA A 1 521 ? -3.462 4.507 16.034 1.00 57.59 521 ALA A O 1
ATOM 4115 N N . VAL A 1 522 ? -1.573 5.609 16.564 1.00 58.31 522 VAL A N 1
ATOM 4116 C CA . VAL A 1 522 ? -1.799 5.629 18.024 1.00 58.31 522 VAL A CA 1
ATOM 4117 C C . VAL A 1 522 ? -3.083 6.392 18.369 1.00 58.31 522 VAL A C 1
ATOM 4119 O O . VAL A 1 522 ? -3.934 5.895 19.110 1.00 58.31 522 VAL A O 1
ATOM 4122 N N . GLU A 1 523 ? -3.264 7.592 17.811 1.00 54.72 523 GLU A N 1
ATOM 4123 C CA . GLU A 1 523 ? -4.435 8.435 18.078 1.00 54.72 523 GLU A CA 1
ATOM 4124 C C . GLU A 1 523 ? -5.737 7.824 17.535 1.00 54.72 523 GLU A C 1
ATOM 4126 O O . GLU A 1 523 ? -6.787 7.909 18.183 1.00 54.72 523 GLU A O 1
ATOM 4131 N N . LEU A 1 524 ? -5.692 7.177 16.368 1.00 56.50 524 LEU A N 1
ATOM 4132 C CA . LEU A 1 524 ? -6.827 6.450 15.796 1.00 56.50 524 LEU A CA 1
ATOM 4133 C C . LEU A 1 524 ? -7.206 5.227 16.626 1.00 56.50 524 LEU A C 1
ATOM 4135 O O . LEU A 1 524 ? -8.400 5.001 16.831 1.00 56.50 524 LEU A O 1
ATOM 4139 N N . ASN A 1 525 ? -6.228 4.492 17.159 1.00 57.44 525 ASN A N 1
ATOM 4140 C CA . ASN A 1 525 ? -6.485 3.410 18.105 1.00 57.44 525 ASN A CA 1
ATOM 4141 C C . ASN A 1 525 ? -7.171 3.951 19.355 1.00 57.44 525 ASN A C 1
ATOM 4143 O O . ASN A 1 525 ? -8.263 3.498 19.682 1.00 57.44 525 ASN A O 1
ATOM 4147 N N . ALA A 1 526 ? -6.610 4.981 19.990 1.00 55.94 526 ALA A N 1
ATOM 4148 C CA . ALA A 1 526 ? -7.205 5.586 21.180 1.00 55.94 526 ALA A CA 1
ATOM 4149 C C . ALA A 1 526 ? -8.648 6.065 20.934 1.00 55.94 526 ALA A C 1
ATOM 4151 O O . ALA A 1 526 ? -9.533 5.798 21.739 1.00 55.94 526 ALA A O 1
ATOM 4152 N N . THR A 1 527 ? -8.914 6.696 19.785 1.00 56.16 527 THR A N 1
ATOM 4153 C CA . THR A 1 527 ? -10.265 7.164 19.426 1.00 56.16 527 THR A CA 1
ATOM 4154 C C . THR A 1 527 ? -11.213 6.006 19.121 1.00 56.16 527 THR A C 1
ATOM 4156 O O . THR A 1 527 ? -12.393 6.052 19.464 1.00 56.16 527 THR A O 1
ATOM 4159 N N . THR A 1 528 ? -10.723 4.959 18.451 1.00 58.34 528 THR A N 1
ATOM 4160 C CA . THR A 1 528 ? -11.535 3.779 18.123 1.00 58.34 528 THR A CA 1
ATOM 4161 C C . THR A 1 528 ? -11.951 3.027 19.380 1.00 58.34 528 THR A C 1
ATOM 4163 O O . THR A 1 528 ? -13.044 2.464 19.430 1.00 58.34 528 THR A O 1
ATOM 4166 N N . LEU A 1 529 ? -11.086 3.081 20.388 1.00 59.66 529 LEU A N 1
ATOM 4167 C CA . LEU A 1 529 ? -11.166 2.371 21.651 1.00 59.66 529 LEU A CA 1
ATOM 4168 C C . LEU A 1 529 ? -11.758 3.218 22.790 1.00 59.66 529 LEU A C 1
ATOM 4170 O O . LEU A 1 529 ? -11.877 2.697 23.895 1.00 59.66 529 LEU A O 1
ATOM 4174 N N . ASP A 1 530 ? -12.139 4.482 22.545 1.00 58.34 530 ASP A N 1
ATOM 4175 C CA . ASP A 1 530 ? -12.680 5.373 23.579 1.00 58.34 530 ASP A CA 1
ATOM 4176 C C . ASP A 1 530 ? -14.083 4.908 24.030 1.00 58.34 530 ASP A C 1
ATOM 4178 O O . ASP A 1 530 ? -15.044 4.984 23.254 1.00 58.34 530 ASP A O 1
ATOM 4182 N N . PRO A 1 531 ? -14.260 4.464 25.287 1.00 46.41 531 PRO A N 1
ATOM 4183 C CA . PRO A 1 531 ? -15.569 4.082 25.811 1.00 46.41 531 PRO A CA 1
ATOM 4184 C C . PRO A 1 531 ? -16.559 5.261 25.925 1.00 46.41 531 PRO A C 1
ATOM 4186 O O . PRO A 1 531 ? -17.755 5.025 26.094 1.00 46.41 531 PRO A O 1
ATOM 4189 N N . LEU A 1 532 ? -16.107 6.518 25.807 1.00 47.84 532 LEU A N 1
ATOM 4190 C CA . LEU A 1 532 ? -16.925 7.741 25.867 1.00 47.84 532 LEU A CA 1
ATOM 4191 C C . LEU A 1 532 ? -17.308 8.294 24.482 1.00 47.84 532 LEU A C 1
ATOM 4193 O O . LEU A 1 532 ? -17.886 9.380 24.388 1.00 47.84 532 LEU A O 1
ATOM 4197 N N . ARG A 1 533 ? -17.033 7.555 23.398 1.00 51.81 533 ARG A N 1
ATOM 4198 C CA . ARG A 1 533 ? -17.224 7.980 21.995 1.00 51.81 533 ARG A CA 1
ATOM 4199 C C . ARG A 1 533 ? -18.663 8.400 21.645 1.00 51.81 533 ARG A C 1
ATOM 4201 O O . ARG A 1 533 ? -18.864 9.034 20.618 1.00 51.81 533 ARG A O 1
ATOM 4208 N N . GLY A 1 534 ? -19.660 8.092 22.480 1.00 46.88 534 GLY A N 1
ATOM 4209 C CA . GLY A 1 534 ? -21.059 8.521 22.320 1.00 46.88 534 GLY A CA 1
ATOM 4210 C C . GLY A 1 534 ? -21.470 9.783 23.096 1.00 46.88 534 GLY A C 1
ATOM 4211 O O . GLY A 1 534 ? -22.603 10.234 22.945 1.00 46.88 534 GLY A O 1
ATOM 4212 N N . GLU A 1 535 ? -20.601 10.353 23.935 1.00 50.25 535 GLU A N 1
ATOM 4213 C CA . GLU A 1 535 ? -20.943 11.510 24.771 1.00 50.25 535 GLU A CA 1
ATOM 4214 C C . GLU A 1 535 ? -20.818 12.837 24.014 1.00 50.25 535 GLU A C 1
ATOM 4216 O O . GLU A 1 535 ? -19.895 13.037 23.226 1.00 50.25 535 GLU A O 1
ATOM 4221 N N . VAL A 1 536 ? -21.728 13.774 24.284 1.00 52.38 536 VAL A N 1
ATOM 4222 C CA . VAL A 1 536 ? -21.659 15.150 23.771 1.00 52.38 536 VAL A CA 1
ATOM 4223 C C . VAL A 1 536 ? -20.762 15.979 24.692 1.00 52.38 536 VAL A C 1
ATOM 4225 O O . VAL A 1 536 ? -21.004 16.053 25.897 1.00 52.38 536 VAL A O 1
ATOM 4228 N N . ASP A 1 537 ? -19.731 16.607 24.133 1.00 51.81 537 ASP A N 1
ATOM 4229 C CA . ASP A 1 537 ? -18.906 17.581 24.838 1.00 51.81 537 ASP A CA 1
ATOM 4230 C C . ASP A 1 537 ? -19.729 18.848 25.093 1.00 51.81 537 ASP A C 1
ATOM 4232 O O . ASP A 1 537 ? -20.159 19.544 24.176 1.00 51.81 537 ASP A O 1
ATOM 4236 N N . THR A 1 538 ? -19.943 19.164 26.367 1.00 52.25 538 THR A N 1
ATOM 4237 C CA . THR A 1 538 ? -20.739 20.317 26.800 1.00 52.25 538 THR A CA 1
ATOM 4238 C C . THR A 1 538 ? -20.139 21.672 26.416 1.00 52.25 538 THR A C 1
ATOM 4240 O O . THR A 1 538 ? -20.846 22.675 26.474 1.00 52.25 538 THR A O 1
ATOM 4243 N N . SER A 1 539 ? -18.848 21.727 26.071 1.00 50.50 539 SER A N 1
ATOM 4244 C CA . SER A 1 539 ? -18.150 22.966 25.709 1.00 50.50 539 SER A CA 1
ATOM 4245 C C . SER A 1 539 ? -18.283 23.324 24.228 1.00 50.50 539 SER A C 1
ATOM 4247 O O . SER A 1 539 ? -18.445 24.501 23.908 1.00 50.50 539 SER A O 1
ATOM 4249 N N . SER A 1 540 ? -18.267 22.324 23.343 1.00 50.88 540 SER A N 1
ATOM 4250 C CA . SER A 1 540 ? -18.422 22.503 21.895 1.00 50.88 540 SER A CA 1
ATOM 4251 C C . SER A 1 540 ? -19.845 22.219 21.403 1.00 50.88 540 SER A C 1
ATOM 4253 O O . SER A 1 540 ? -20.248 22.716 20.358 1.00 50.88 540 SER A O 1
ATOM 4255 N N . GLY A 1 541 ? -20.639 21.451 22.158 1.00 49.94 541 GLY A N 1
ATOM 4256 C CA . GLY A 1 541 ? -21.954 20.968 21.729 1.00 49.94 541 GLY A CA 1
ATOM 4257 C C . GLY A 1 541 ? -21.882 19.797 20.742 1.00 49.94 541 GLY A C 1
ATOM 4258 O O . GLY A 1 541 ? -22.924 19.290 20.325 1.00 49.94 541 GLY A O 1
ATOM 4259 N N . HIS A 1 542 ? -20.675 19.338 20.392 1.00 52.97 542 HIS A N 1
ATOM 4260 C CA . HIS A 1 542 ? -20.448 18.217 19.482 1.00 52.97 542 HIS A CA 1
ATOM 4261 C C . HIS A 1 542 ? -20.276 16.901 20.227 1.00 52.97 542 HIS A C 1
ATOM 4263 O O . HIS A 1 542 ? -19.818 16.849 21.365 1.00 52.97 542 HIS A O 1
ATOM 4269 N N . CYS A 1 543 ? -20.573 15.803 19.540 1.00 52.97 543 CYS A N 1
ATOM 4270 C CA . CYS A 1 543 ? -20.173 14.476 19.975 1.00 52.97 543 CYS A CA 1
ATOM 4271 C C . CYS A 1 543 ? -18.630 14.448 20.155 1.00 52.97 543 CYS A C 1
ATOM 4273 O O . CYS A 1 543 ? -17.906 14.930 19.283 1.00 52.97 543 CYS A O 1
ATOM 4275 N N . ARG A 1 544 ? -18.103 13.909 21.266 1.00 56.47 544 ARG A N 1
ATOM 4276 C CA . ARG A 1 544 ? -16.669 13.951 21.644 1.00 56.47 544 ARG A CA 1
ATOM 4277 C C . ARG A 1 544 ? -15.744 13.469 20.516 1.00 56.47 544 ARG A C 1
ATOM 4279 O O . ARG A 1 544 ? -14.715 14.082 20.250 1.00 56.47 544 ARG A O 1
ATOM 4286 N N . TRP A 1 545 ? -16.184 12.455 19.771 1.00 53.69 545 TRP A N 1
ATOM 4287 C CA . TRP A 1 545 ? -15.474 11.920 18.606 1.00 53.69 545 TRP A CA 1
ATOM 4288 C C . TRP A 1 545 ? -15.311 12.917 17.446 1.00 53.69 545 TRP A C 1
ATOM 4290 O O . TRP A 1 545 ? -14.316 12.836 16.727 1.00 53.69 545 TRP A O 1
ATOM 4300 N N . VAL A 1 546 ? -16.259 13.845 17.257 1.00 54.59 546 VAL A N 1
ATOM 4301 C CA . VAL A 1 546 ? -16.196 14.905 16.234 1.00 54.59 546 VAL A CA 1
ATOM 4302 C C . VAL A 1 546 ? -15.105 15.894 16.612 1.00 54.59 546 VAL A C 1
ATOM 4304 O O . VAL A 1 546 ? -14.230 16.173 15.800 1.00 54.59 546 VAL A O 1
ATOM 4307 N N . ARG A 1 547 ? -15.095 16.354 17.868 1.00 62.12 547 ARG A N 1
ATOM 4308 C CA . ARG A 1 547 ? -14.037 17.226 18.394 1.00 62.12 547 ARG A CA 1
ATOM 4309 C C . ARG A 1 547 ? -12.665 16.572 18.254 1.00 62.12 547 ARG A C 1
ATOM 4311 O O . ARG A 1 547 ? -11.736 17.205 17.769 1.00 62.12 547 ARG A O 1
ATOM 4318 N N . ASP A 1 548 ? -12.542 15.303 18.630 1.00 58.06 548 ASP A N 1
ATOM 4319 C CA . ASP A 1 548 ? -11.262 14.601 18.543 1.00 58.06 548 ASP A CA 1
ATOM 4320 C C . ASP A 1 548 ? -10.821 14.420 17.080 1.00 58.06 548 ASP A C 1
ATOM 4322 O O . ASP A 1 548 ? -9.637 14.537 16.774 1.00 58.06 548 ASP A O 1
ATOM 4326 N N . ALA A 1 549 ? -11.758 14.203 16.148 1.00 56.72 549 ALA A N 1
ATOM 4327 C CA . ALA A 1 549 ? -11.468 14.172 14.714 1.00 56.72 549 ALA A CA 1
ATOM 4328 C C . ALA A 1 549 ? -10.990 15.525 14.170 1.00 56.72 549 ALA A C 1
ATOM 4330 O O . ALA A 1 549 ? -10.028 15.560 13.399 1.00 56.72 549 ALA A O 1
ATOM 4331 N N . ILE A 1 550 ? -11.614 16.626 14.595 1.00 63.66 550 ILE A N 1
ATOM 4332 C CA . ILE A 1 550 ? -11.169 17.985 14.267 1.00 63.66 550 ILE A CA 1
ATOM 4333 C C . ILE A 1 550 ? -9.760 18.212 14.822 1.00 63.66 550 ILE A C 1
ATOM 4335 O O . ILE A 1 550 ? -8.873 18.624 14.081 1.00 63.66 550 ILE A O 1
ATOM 4339 N N . GLU A 1 551 ? -9.516 17.882 16.091 1.00 64.12 551 GLU A N 1
ATOM 4340 C CA . GLU A 1 551 ? -8.203 18.025 16.727 1.00 64.12 551 GLU A CA 1
ATOM 4341 C C . GLU A 1 551 ? -7.112 17.227 15.997 1.00 64.12 551 GLU A C 1
ATOM 4343 O O . GLU A 1 551 ? -6.027 17.758 15.761 1.00 64.12 551 GLU A O 1
ATOM 4348 N N . ARG A 1 552 ? -7.398 15.996 15.551 1.00 62.81 552 ARG A N 1
ATOM 4349 C CA . ARG A 1 552 ? -6.466 15.207 14.722 1.00 62.81 552 ARG A CA 1
ATOM 4350 C C . ARG A 1 552 ? -6.137 15.898 13.402 1.00 62.81 552 ARG A C 1
ATOM 4352 O O . ARG A 1 552 ? -4.966 16.040 13.049 1.00 62.81 552 ARG A O 1
ATOM 4359 N N . ARG A 1 553 ? -7.160 16.368 12.683 1.00 64.94 553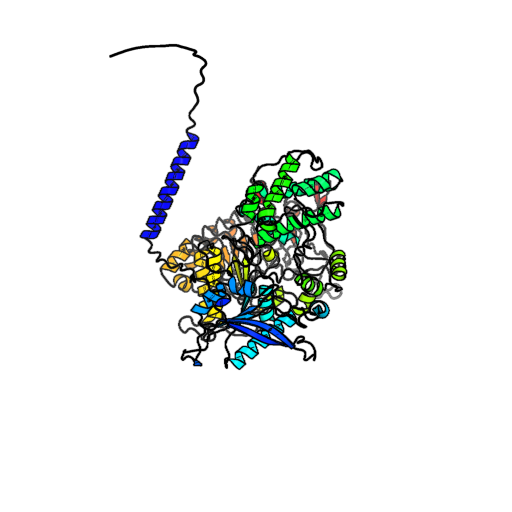 ARG A N 1
ATOM 4360 C CA . ARG A 1 553 ? -6.992 17.085 11.407 1.00 64.94 553 ARG A CA 1
ATOM 4361 C C . ARG A 1 553 ? -6.203 18.385 11.599 1.00 64.94 553 ARG A C 1
ATOM 4363 O O . ARG A 1 553 ? -5.322 18.686 10.799 1.00 64.94 553 ARG A O 1
ATOM 4370 N N . LEU A 1 554 ? -6.427 19.096 12.705 1.00 66.19 554 LEU A N 1
ATOM 4371 C CA . LEU A 1 554 ? -5.664 20.288 13.084 1.00 66.19 554 LEU A CA 1
ATOM 4372 C C . LEU A 1 554 ? -4.205 19.970 13.443 1.00 66.19 554 LEU A C 1
ATOM 4374 O O . LEU A 1 554 ? -3.316 20.723 13.055 1.00 66.19 554 LEU A O 1
ATOM 4378 N N . LYS A 1 555 ? -3.919 18.861 14.137 1.00 65.94 555 LYS A N 1
ATOM 4379 C CA . LYS A 1 555 ? -2.535 18.422 14.400 1.00 65.94 555 LYS A CA 1
ATOM 4380 C C . LYS A 1 555 ? -1.799 18.051 13.113 1.00 65.94 555 LYS A C 1
ATOM 4382 O O . LYS A 1 555 ? -0.666 18.485 12.928 1.00 65.94 555 LYS A O 1
ATOM 4387 N N . LYS A 1 556 ? -2.441 17.310 12.203 1.00 61.78 556 LYS A N 1
ATOM 4388 C CA . LYS A 1 556 ? -1.885 16.971 10.877 1.00 61.78 556 LYS A CA 1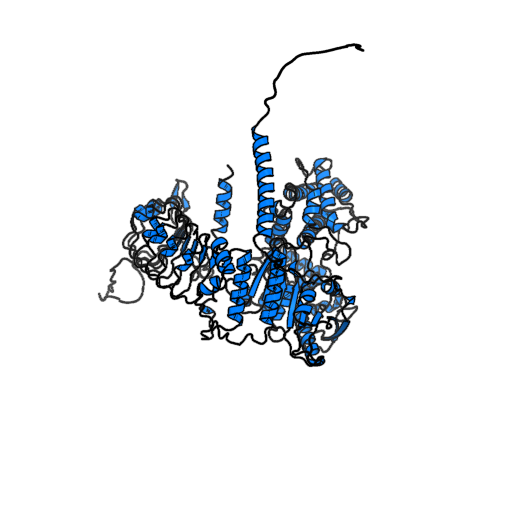
ATOM 4389 C C . LYS A 1 556 ? -1.579 18.229 10.065 1.00 61.78 556 LYS A C 1
ATOM 4391 O O . LYS A 1 556 ? -0.530 18.322 9.422 1.00 61.78 556 LYS A O 1
ATOM 4396 N N . ALA A 1 557 ? -2.456 19.224 10.155 1.00 64.56 557 ALA A N 1
ATOM 4397 C CA . ALA A 1 557 ? -2.245 20.502 9.505 1.00 64.56 557 ALA A CA 1
ATOM 4398 C C . ALA A 1 557 ? -0.979 21.212 9.990 1.00 64.56 557 ALA A C 1
ATOM 4400 O O . ALA A 1 557 ? -0.310 21.824 9.167 1.00 64.56 557 ALA A O 1
ATOM 4401 N N . ILE A 1 558 ? -0.598 21.078 11.272 1.00 65.25 558 ILE A N 1
ATOM 4402 C CA . ILE A 1 558 ? 0.616 21.710 11.826 1.00 65.25 558 ILE A CA 1
ATOM 4403 C C . ILE A 1 558 ? 1.877 21.342 11.033 1.00 65.25 558 ILE A C 1
ATOM 4405 O O . ILE A 1 558 ? 2.740 22.200 10.833 1.00 65.25 558 ILE A O 1
ATOM 4409 N N . ALA A 1 559 ? 1.967 20.094 10.568 1.00 62.12 559 ALA A N 1
ATOM 4410 C CA . ALA A 1 559 ? 3.104 19.589 9.801 1.00 62.12 559 ALA A CA 1
ATOM 4411 C C . ALA A 1 559 ? 2.988 19.849 8.291 1.00 62.12 559 ALA A C 1
ATOM 4413 O O . ALA A 1 559 ? 3.996 20.082 7.633 1.00 62.12 559 ALA A O 1
ATOM 4414 N N . THR A 1 560 ? 1.773 19.791 7.743 1.00 66.31 560 THR A N 1
ATOM 4415 C CA . THR A 1 560 ? 1.541 19.786 6.287 1.00 66.31 560 THR A CA 1
ATOM 4416 C C . THR A 1 560 ? 1.174 21.153 5.713 1.00 66.31 560 THR A C 1
ATOM 4418 O O . THR A 1 560 ? 1.304 21.365 4.514 1.00 66.31 560 THR A O 1
ATOM 4421 N N . GLY A 1 561 ? 0.687 22.080 6.541 1.00 73.31 561 GLY A N 1
ATOM 4422 C CA . GLY A 1 561 ? 0.086 23.334 6.080 1.00 73.31 561 GLY A CA 1
ATOM 4423 C C . GLY A 1 561 ? -1.283 23.157 5.407 1.00 73.31 561 GLY A C 1
ATOM 4424 O O . GLY A 1 561 ? -1.827 24.128 4.880 1.00 73.31 561 GLY A O 1
ATOM 4425 N N . ILE A 1 562 ? -1.855 21.948 5.439 1.00 77.50 562 ILE A N 1
ATOM 4426 C CA . ILE A 1 562 ? -3.123 21.589 4.793 1.00 77.50 562 ILE A CA 1
ATOM 4427 C C . ILE A 1 562 ? -4.130 21.180 5.867 1.00 77.50 562 ILE A C 1
ATOM 4429 O O . ILE A 1 562 ? -3.867 20.282 6.667 1.00 77.50 562 ILE A O 1
ATOM 4433 N N . VAL A 1 563 ? -5.300 21.818 5.879 1.00 78.69 563 VAL A N 1
ATOM 4434 C CA . VAL A 1 563 ? -6.407 21.447 6.767 1.00 78.69 563 VAL A CA 1
ATOM 4435 C C . VAL A 1 563 ? -7.605 21.033 5.925 1.00 78.69 563 VAL A C 1
ATOM 4437 O O . VAL A 1 563 ? -8.198 21.864 5.243 1.00 78.69 563 VAL A O 1
ATOM 4440 N N . ASP A 1 564 ? -8.025 19.777 6.046 1.00 73.44 564 ASP A N 1
ATOM 4441 C CA . ASP A 1 564 ? -9.295 19.316 5.488 1.00 73.44 564 ASP A CA 1
ATOM 4442 C C . ASP A 1 564 ? -10.295 18.997 6.603 1.00 73.44 564 ASP A C 1
ATOM 4444 O O . ASP A 1 564 ? -10.191 17.990 7.306 1.00 73.44 564 ASP A O 1
ATOM 4448 N N . LEU A 1 565 ? -11.284 19.872 6.770 1.00 73.06 565 LEU A N 1
ATOM 4449 C CA . LEU A 1 565 ? -12.405 19.710 7.694 1.00 73.06 565 LEU A CA 1
ATOM 4450 C C . LEU A 1 565 ? -13.707 19.442 6.938 1.00 73.06 565 LEU A C 1
ATOM 4452 O O . LEU A 1 565 ? -14.778 19.784 7.431 1.00 73.06 565 LEU A O 1
ATOM 4456 N N . SER A 1 566 ? -13.634 18.855 5.745 1.00 69.12 566 SER A N 1
ATOM 4457 C CA . SER A 1 566 ? -14.820 18.542 4.959 1.00 69.12 566 SER A CA 1
ATOM 4458 C C . SER A 1 566 ? -15.687 17.495 5.658 1.00 69.12 566 SER A C 1
ATOM 4460 O O . SER A 1 566 ? -15.182 16.502 6.206 1.00 69.12 566 SER A O 1
ATOM 4462 N N . GLY A 1 567 ? -16.995 17.739 5.641 1.00 60.25 567 GLY A N 1
ATOM 4463 C CA . GLY A 1 567 ? -18.029 16.827 6.103 1.00 60.25 567 GLY A CA 1
ATOM 4464 C C . GLY A 1 567 ? -18.349 15.740 5.067 1.00 60.25 567 GLY A C 1
ATOM 4465 O O . GLY A 1 567 ? -17.988 15.852 3.889 1.00 60.25 567 GLY A O 1
ATOM 4466 N N . PRO A 1 568 ? -19.029 14.656 5.479 1.00 55.03 568 PRO A N 1
ATOM 4467 C CA . PRO A 1 568 ? -19.467 13.622 4.549 1.00 55.03 568 PRO A CA 1
ATOM 4468 C C . PRO A 1 568 ? -20.500 14.168 3.559 1.00 55.03 568 PRO A C 1
ATOM 4470 O O . PRO A 1 568 ? -21.235 15.112 3.850 1.00 55.03 568 PRO A O 1
ATOM 4473 N N . SER A 1 569 ? -20.588 13.542 2.385 1.00 51.06 569 SER A N 1
ATOM 4474 C CA . SER A 1 569 ? -21.556 13.935 1.355 1.00 51.06 569 SER A CA 1
ATOM 4475 C C . SER A 1 569 ? -23.003 13.901 1.877 1.00 51.06 569 SER A C 1
ATOM 4477 O O . SER A 1 569 ? -23.370 13.051 2.697 1.00 51.06 569 SER A O 1
ATOM 4479 N N . SER A 1 570 ? -23.866 14.788 1.378 1.00 47.75 570 SER A N 1
ATOM 4480 C CA . SER A 1 570 ? -25.282 14.841 1.780 1.00 47.75 570 SER A CA 1
ATOM 4481 C C . SER A 1 570 ? -26.041 13.531 1.507 1.00 47.75 570 SER A C 1
ATOM 4483 O O . SER A 1 570 ? -26.993 13.211 2.215 1.00 47.75 570 SER A O 1
ATOM 4485 N N . THR A 1 571 ? -25.581 12.724 0.548 1.00 39.75 571 THR A N 1
ATOM 4486 C CA . THR A 1 571 ? -26.120 11.398 0.203 1.00 39.75 571 THR A CA 1
ATOM 4487 C C . THR A 1 571 ? -25.798 10.295 1.218 1.00 39.75 571 THR A C 1
ATOM 4489 O O . THR A 1 571 ? -26.490 9.282 1.249 1.00 39.75 571 THR A O 1
ATOM 4492 N N . SER A 1 572 ? -24.790 10.483 2.077 1.00 37.28 572 SER A N 1
ATOM 4493 C CA . SER A 1 572 ? -24.400 9.523 3.129 1.00 37.28 572 SER A CA 1
ATOM 4494 C C . SER A 1 572 ? -25.164 9.688 4.455 1.00 37.28 572 SER A C 1
ATOM 4496 O O . SER A 1 572 ? -25.031 8.864 5.360 1.00 37.28 572 SER A O 1
ATOM 4498 N N . LEU A 1 573 ? -25.999 10.722 4.591 1.00 42.69 573 LEU A N 1
ATOM 4499 C CA . LEU A 1 573 ? -26.749 11.026 5.814 1.00 42.69 573 LEU A CA 1
ATOM 4500 C C . LEU A 1 573 ? -28.119 10.323 5.819 1.00 42.69 573 LEU A C 1
ATOM 4502 O O . LEU A 1 573 ? -29.160 10.950 5.654 1.00 42.69 573 LEU A O 1
ATOM 4506 N N . ILE A 1 574 ? -28.138 9.001 6.021 1.00 38.06 574 ILE A N 1
ATOM 4507 C CA . ILE A 1 574 ? -29.395 8.221 6.100 1.00 38.06 574 ILE A CA 1
ATOM 4508 C C . ILE A 1 574 ? -30.065 8.342 7.483 1.00 38.06 574 ILE A C 1
ATOM 4510 O O . ILE A 1 574 ? -31.194 7.896 7.672 1.00 38.06 574 ILE A O 1
ATOM 4514 N N . HIS A 1 575 ? -29.425 8.948 8.485 1.00 35.91 575 HIS A N 1
ATOM 4515 C CA . HIS A 1 575 ? -30.029 9.152 9.806 1.00 35.91 575 HIS A CA 1
ATOM 4516 C C . HIS A 1 575 ? -29.995 10.635 10.159 1.00 35.91 575 HIS A C 1
ATOM 4518 O O . HIS A 1 575 ? -28.921 11.224 10.233 1.00 35.91 575 HIS A O 1
ATOM 4524 N N . GLY A 1 576 ? -31.175 11.230 10.368 1.00 35.06 576 GLY A N 1
ATOM 4525 C CA . GLY A 1 576 ? -31.396 12.648 10.679 1.00 35.06 576 GLY A CA 1
ATOM 4526 C C . GLY A 1 576 ? -30.850 13.104 12.038 1.00 35.06 576 GLY A C 1
ATOM 4527 O O . GLY A 1 576 ? -31.582 13.687 12.833 1.00 35.06 576 GLY A O 1
ATOM 4528 N N . HIS A 1 577 ? -29.577 12.838 12.319 1.00 40.62 577 HIS A N 1
ATOM 4529 C CA . HIS A 1 577 ? -28.872 13.336 13.488 1.00 40.62 577 HIS A CA 1
ATOM 4530 C C . HIS A 1 577 ? -28.128 14.622 13.138 1.00 40.62 577 HIS A C 1
ATOM 4532 O O . HIS A 1 577 ? -27.160 14.625 12.383 1.00 40.62 577 HIS A O 1
ATOM 4538 N N . SER A 1 578 ? -28.542 15.712 13.772 1.00 40.50 578 SER A N 1
ATOM 4539 C CA . SER A 1 578 ? -27.964 17.055 13.688 1.00 40.50 578 SER A CA 1
ATOM 4540 C C . SER A 1 578 ? -26.516 17.180 14.219 1.00 40.50 578 SER A C 1
ATOM 4542 O O . SER A 1 578 ? -26.038 18.297 14.367 1.00 40.50 578 SER A O 1
ATOM 4544 N N . CYS A 1 579 ? -25.799 16.079 14.524 1.00 40.47 579 CYS A N 1
ATOM 4545 C CA . CYS A 1 579 ? -24.450 16.113 15.138 1.00 40.47 579 CYS A CA 1
ATOM 4546 C C . CYS A 1 579 ? -23.301 16.346 14.126 1.00 40.47 579 CYS A C 1
ATOM 4548 O O . CYS A 1 579 ? -22.143 16.355 14.529 1.00 40.47 579 CYS A O 1
ATOM 4550 N N . MET A 1 580 ? -23.586 16.535 12.829 1.00 42.84 580 MET A N 1
ATOM 4551 C CA . MET A 1 580 ? -22.569 16.836 11.798 1.00 42.84 580 MET A CA 1
ATOM 4552 C C . MET A 1 580 ? -22.610 18.280 11.275 1.00 42.84 580 MET A C 1
ATOM 4554 O O . MET A 1 580 ? -21.980 18.585 10.267 1.00 42.84 580 MET A O 1
ATOM 4558 N N . GLN A 1 581 ? -23.342 19.183 11.933 1.00 46.75 581 GLN A N 1
ATOM 4559 C CA . GLN A 1 581 ? -23.246 20.610 11.622 1.00 46.75 581 GLN A CA 1
ATOM 4560 C C . GLN A 1 581 ? -21.932 21.163 12.187 1.00 46.75 581 GLN A C 1
ATOM 4562 O O . GLN A 1 581 ? -21.806 21.465 13.375 1.00 46.75 581 GLN A O 1
ATOM 4567 N N . LEU A 1 582 ? -20.933 21.248 11.314 1.00 47.69 582 LEU A N 1
ATOM 4568 C CA . LEU A 1 582 ? -19.669 21.926 11.551 1.00 47.69 582 LEU A CA 1
ATOM 4569 C C . LEU A 1 582 ? -19.856 23.410 11.215 1.00 47.69 582 LEU A C 1
ATOM 4571 O O . LEU A 1 582 ? -19.409 23.882 10.174 1.00 47.69 582 LEU A O 1
ATOM 4575 N N . ASP A 1 583 ? -20.477 24.172 12.120 1.00 45.03 583 ASP A N 1
ATOM 4576 C CA . ASP A 1 583 ? -20.191 25.610 12.201 1.00 45.03 583 ASP A CA 1
ATOM 4577 C C . ASP A 1 583 ? -18.764 25.739 12.752 1.00 45.03 583 ASP A C 1
ATOM 4579 O O . ASP A 1 583 ? -18.553 26.007 13.935 1.00 45.03 583 ASP A O 1
ATOM 4583 N N . LEU A 1 584 ? -17.768 25.461 11.905 1.00 50.84 584 LEU A N 1
ATOM 4584 C CA . LEU A 1 584 ? -16.359 25.663 12.223 1.00 50.84 584 LEU A CA 1
ATOM 4585 C C . LEU A 1 584 ? -16.141 27.156 12.413 1.00 50.84 584 LEU A C 1
ATOM 4587 O O . LEU A 1 584 ? -15.836 27.905 11.483 1.00 50.84 584 LEU A O 1
ATOM 4591 N N . LEU A 1 585 ? -16.338 27.606 13.646 1.00 51.19 585 LEU A N 1
ATOM 4592 C CA . LEU A 1 585 ? -15.944 28.934 14.043 1.00 51.19 585 LEU A CA 1
ATOM 4593 C C . LEU A 1 585 ? -14.416 28.982 13.941 1.00 51.19 585 LEU A C 1
ATOM 4595 O O . LEU A 1 585 ? -13.733 28.146 14.536 1.00 51.19 585 LEU A O 1
ATOM 4599 N N . PRO A 1 586 ? -13.845 30.010 13.297 1.00 49.88 586 PRO A N 1
ATOM 4600 C CA . PRO A 1 586 ? -12.403 30.247 13.307 1.00 49.88 586 PRO A CA 1
ATOM 4601 C C . PRO A 1 586 ? -11.801 30.264 14.723 1.00 49.88 586 PRO A C 1
ATOM 4603 O O . PRO A 1 586 ? -10.613 30.024 14.900 1.00 49.88 586 PRO A O 1
ATOM 4606 N N . LYS A 1 587 ? -12.624 30.454 15.763 1.00 52.34 587 LYS A N 1
ATOM 4607 C CA . LYS A 1 587 ? -12.246 30.305 17.174 1.00 52.34 587 LYS A CA 1
ATOM 4608 C C . LYS A 1 587 ? -11.594 28.965 17.526 1.00 52.34 587 LYS A C 1
ATOM 4610 O O . LYS A 1 587 ? -10.784 28.966 18.441 1.00 52.34 587 LYS A O 1
ATOM 4615 N N . GLU A 1 588 ? -11.888 27.865 16.836 1.00 56.72 588 GLU A N 1
ATOM 4616 C CA . GLU A 1 588 ? -11.252 26.558 17.092 1.00 56.72 588 GLU A CA 1
ATOM 4617 C C . GLU A 1 588 ? -9.841 26.481 16.483 1.00 56.72 588 GLU A C 1
ATOM 4619 O O . GLU A 1 588 ? -8.898 26.030 17.136 1.00 56.72 588 GLU A O 1
ATOM 4624 N N . LEU A 1 589 ? -9.649 27.065 15.292 1.00 56.97 589 LEU A N 1
ATOM 4625 C CA . LEU A 1 589 ? -8.323 27.337 14.709 1.00 56.97 589 LEU A CA 1
ATOM 4626 C C . LEU A 1 589 ? -7.518 28.335 15.566 1.00 56.97 589 LEU A C 1
ATOM 4628 O O . LEU A 1 589 ? -6.286 28.288 15.606 1.00 56.97 589 LEU A O 1
ATOM 4632 N N . TYR A 1 590 ? -8.213 29.220 16.286 1.00 56.34 590 TYR A N 1
ATOM 4633 C CA . TYR A 1 590 ? -7.644 30.219 17.192 1.00 56.34 590 TYR A CA 1
ATOM 4634 C C . TYR A 1 590 ? -7.750 29.847 18.678 1.00 56.34 590 TYR A C 1
ATOM 4636 O O . TYR A 1 590 ? -7.540 30.717 19.527 1.00 56.34 590 TYR A O 1
ATOM 4644 N N . ALA A 1 591 ? -8.041 28.580 19.007 1.00 58.06 591 ALA A N 1
ATOM 4645 C CA . ALA A 1 591 ? -8.337 28.158 20.381 1.00 58.06 591 ALA A CA 1
ATOM 4646 C C . ALA A 1 591 ? -7.181 28.457 21.347 1.00 58.06 591 ALA A C 1
ATOM 4648 O O . ALA A 1 591 ? -7.387 28.687 22.538 1.00 58.06 591 ALA A O 1
ATOM 4649 N N . THR A 1 592 ? -5.956 28.516 20.818 1.00 62.38 592 THR A N 1
ATOM 4650 C CA . THR A 1 592 ? -4.776 28.988 21.536 1.00 62.38 592 THR A CA 1
ATOM 4651 C C . THR A 1 592 ? -4.032 30.047 20.725 1.00 62.38 592 THR A C 1
ATOM 4653 O O . THR A 1 592 ? -4.007 30.027 19.492 1.00 62.38 592 THR A O 1
ATOM 4656 N N . ALA A 1 593 ? -3.353 30.962 21.424 1.00 61.19 593 ALA A N 1
ATOM 4657 C CA . ALA A 1 593 ? -2.520 31.984 20.787 1.00 61.19 593 ALA A CA 1
ATOM 4658 C C . ALA A 1 593 ? -1.396 31.377 19.919 1.00 61.19 593 ALA A C 1
ATOM 4660 O O . ALA A 1 593 ? -1.011 31.965 18.907 1.00 61.19 593 ALA A O 1
ATOM 4661 N N . SER A 1 594 ? -0.897 30.189 20.283 1.00 65.56 594 SER A N 1
ATOM 4662 C CA . SER A 1 594 ? 0.115 29.457 19.514 1.00 65.56 594 SER A CA 1
ATOM 4663 C C . SER A 1 594 ? -0.444 28.896 18.205 1.00 65.56 594 SER A C 1
ATOM 4665 O O . SER A 1 594 ? 0.150 29.141 17.155 1.00 65.56 594 SER A O 1
ATOM 4667 N N . ARG A 1 595 ? -1.611 28.236 18.232 1.00 67.25 595 ARG A N 1
ATOM 4668 C CA . ARG A 1 595 ? -2.291 27.733 17.023 1.00 67.25 595 ARG A CA 1
ATOM 4669 C C . ARG A 1 595 ? -2.684 28.868 16.093 1.00 67.25 595 ARG A C 1
ATOM 4671 O O . ARG A 1 595 ? -2.408 28.795 14.903 1.00 67.25 595 ARG A O 1
ATOM 4678 N N . ALA A 1 596 ? -3.206 29.962 16.644 1.00 65.06 596 ALA A N 1
ATOM 4679 C CA . ALA A 1 596 ? -3.544 31.144 15.865 1.00 65.06 596 ALA A CA 1
ATOM 4680 C C . ALA A 1 596 ? -2.327 31.751 15.157 1.00 65.06 596 ALA A C 1
ATOM 4682 O O . ALA A 1 596 ? -2.416 32.154 14.001 1.00 65.06 596 ALA A O 1
ATOM 4683 N N . SER A 1 597 ? -1.187 31.826 15.843 1.00 73.25 597 SER A N 1
ATOM 4684 C CA . SER A 1 597 ? 0.061 32.336 15.269 1.00 73.25 597 SER A CA 1
ATOM 4685 C C . SER A 1 597 ? 0.615 31.413 14.181 1.00 73.25 597 SER A C 1
ATOM 4687 O O . SER A 1 597 ? 1.060 31.894 13.139 1.00 73.25 597 SER A O 1
ATOM 4689 N N . TRP A 1 598 ? 0.561 30.096 14.401 1.00 78.94 598 TRP A N 1
ATOM 4690 C CA . TRP A 1 598 ? 0.980 29.095 13.422 1.00 78.94 598 TRP A CA 1
ATOM 4691 C C . TRP A 1 598 ? 0.092 29.127 12.174 1.00 78.94 598 TRP A C 1
ATOM 4693 O O . TRP A 1 598 ? 0.602 29.302 11.070 1.00 78.94 598 TRP A O 1
ATOM 4703 N N . ALA A 1 599 ? -1.227 29.047 12.356 1.00 69.94 599 ALA A N 1
ATOM 4704 C CA . ALA A 1 599 ? -2.188 28.910 11.269 1.00 69.94 599 ALA A CA 1
ATOM 4705 C C . ALA A 1 599 ? -2.100 30.091 10.291 1.00 69.94 599 ALA A C 1
ATOM 4707 O O . ALA A 1 599 ? -2.047 29.901 9.081 1.00 69.94 599 ALA A O 1
ATOM 4708 N N . LYS A 1 600 ? -1.945 31.314 10.814 1.00 76.00 600 LYS A N 1
ATOM 4709 C CA . LYS A 1 600 ? -1.727 32.529 10.008 1.00 76.00 600 LYS A CA 1
ATOM 4710 C C . LYS A 1 600 ? -0.460 32.483 9.150 1.00 76.00 600 LYS A C 1
ATOM 4712 O O . LYS A 1 600 ? -0.411 33.111 8.100 1.00 76.00 600 LYS A O 1
ATOM 4717 N N . LYS A 1 601 ? 0.581 31.786 9.614 1.00 76.38 601 LYS A N 1
ATOM 4718 C CA . LYS A 1 601 ? 1.903 31.762 8.973 1.00 76.38 601 LYS A CA 1
ATOM 4719 C C . LYS A 1 601 ? 2.121 30.563 8.062 1.00 76.38 601 LYS A C 1
ATOM 4721 O O . LYS A 1 601 ? 2.940 30.678 7.160 1.00 76.38 601 LYS A O 1
ATOM 4726 N N . GLN A 1 602 ? 1.454 29.441 8.305 1.00 77.94 602 GLN A N 1
ATOM 4727 C CA . GLN A 1 602 ? 1.823 28.159 7.697 1.00 77.94 602 GLN A CA 1
ATOM 4728 C C . GLN A 1 602 ? 0.690 27.483 6.918 1.00 77.94 602 GLN A C 1
ATOM 4730 O O . GLN A 1 602 ? 0.955 26.508 6.228 1.00 77.94 602 GLN A O 1
ATOM 4735 N N . LEU A 1 603 ? -0.558 27.965 7.002 1.00 81.75 603 LEU A N 1
ATOM 4736 C CA . LEU A 1 603 ? -1.642 27.369 6.219 1.00 81.75 603 LEU A CA 1
ATOM 4737 C C . LEU A 1 603 ? -1.583 27.780 4.749 1.00 81.75 603 LEU A C 1
ATOM 4739 O O . LEU A 1 603 ? -1.560 28.970 4.424 1.00 81.75 603 LEU A O 1
ATOM 4743 N N . HIS A 1 604 ? -1.608 26.763 3.891 1.00 87.50 604 HIS A N 1
ATOM 4744 C CA . HIS A 1 604 ? -1.614 26.855 2.436 1.00 87.50 604 HIS A CA 1
ATOM 4745 C C . HIS A 1 604 ? -2.924 26.350 1.842 1.00 87.50 604 HIS A C 1
ATOM 4747 O O . HIS A 1 604 ? -3.401 26.935 0.873 1.00 87.50 604 HIS A O 1
ATOM 4753 N N . GLU A 1 605 ? -3.559 25.345 2.442 1.00 86.88 605 GLU A N 1
ATOM 4754 C CA . GLU A 1 605 ? -4.822 24.810 1.932 1.00 86.88 605 GLU A CA 1
ATOM 4755 C C . GLU A 1 605 ? -5.831 24.590 3.053 1.00 86.88 605 GLU A C 1
ATOM 4757 O O . GLU A 1 605 ? -5.498 24.060 4.115 1.00 86.88 605 GLU A O 1
ATOM 4762 N N . ILE A 1 606 ? -7.072 25.010 2.814 1.00 86.50 606 ILE A N 1
ATOM 4763 C CA . ILE A 1 606 ? -8.190 24.813 3.734 1.00 86.50 606 ILE A CA 1
ATOM 4764 C C . ILE A 1 606 ? -9.387 24.283 2.948 1.00 86.50 606 ILE A C 1
ATOM 4766 O O . ILE A 1 606 ? -9.872 24.956 2.040 1.00 86.50 606 ILE A O 1
ATOM 4770 N N . TYR A 1 607 ? -9.915 23.130 3.353 1.00 81.25 607 TYR A N 1
ATOM 4771 C CA . TYR A 1 607 ? -11.148 22.552 2.819 1.00 81.25 607 TYR A CA 1
ATOM 4772 C C . TYR A 1 607 ? -12.217 22.489 3.914 1.00 81.25 607 TYR A C 1
ATOM 4774 O O . TYR A 1 607 ? -12.007 21.925 4.986 1.00 81.25 607 TYR A O 1
ATOM 4782 N N . LEU A 1 608 ? -13.368 23.101 3.643 1.00 81.38 608 LEU A N 1
ATOM 4783 C CA . LEU A 1 608 ? -14.544 23.187 4.514 1.00 81.38 608 LEU A CA 1
ATOM 4784 C C . LEU A 1 608 ? -15.799 22.674 3.787 1.00 81.38 608 LEU A C 1
ATOM 4786 O O . LEU A 1 608 ? -16.905 23.173 4.014 1.00 81.38 608 LEU A O 1
ATOM 4790 N N . THR A 1 609 ? -15.634 21.721 2.877 1.00 78.56 609 THR A N 1
ATOM 4791 C CA . THR A 1 609 ? -16.696 21.230 1.992 1.00 78.56 609 THR A CA 1
ATOM 4792 C C . THR A 1 609 ? -17.759 20.456 2.789 1.00 78.56 609 THR A C 1
ATOM 4794 O O . THR A 1 609 ? -17.429 19.761 3.743 1.00 78.56 609 THR A O 1
ATOM 4797 N N . ASN A 1 610 ? -19.040 20.542 2.418 1.00 71.56 610 ASN A N 1
ATOM 4798 C CA . ASN A 1 610 ? -20.148 19.777 3.027 1.00 71.56 610 ASN A CA 1
ATOM 4799 C C . ASN A 1 610 ? -20.347 19.974 4.547 1.00 71.56 610 ASN A C 1
ATOM 4801 O O . ASN A 1 610 ? -20.683 19.033 5.263 1.00 71.56 610 ASN A O 1
ATOM 4805 N N . ASN A 1 611 ? -20.187 21.199 5.050 1.00 69.56 611 ASN A N 1
ATOM 4806 C CA . ASN A 1 611 ? -20.311 21.517 6.479 1.00 69.56 611 ASN A CA 1
ATOM 4807 C C . ASN A 1 611 ? -21.607 22.248 6.857 1.00 69.56 611 ASN A C 1
ATOM 4809 O O . ASN A 1 611 ? -21.798 22.624 8.010 1.00 69.56 611 ASN A O 1
ATOM 4813 N N . SER A 1 612 ? -22.534 22.421 5.908 1.00 73.94 612 SER A N 1
ATOM 4814 C CA . SER A 1 612 ? -23.772 23.199 6.092 1.00 73.94 612 SER A CA 1
ATOM 4815 C C . SER A 1 612 ? -23.544 24.665 6.500 1.00 73.94 612 SER A C 1
ATOM 4817 O O . SER A 1 612 ? -24.437 25.285 7.076 1.00 73.94 612 SER A O 1
ATOM 4819 N N . LEU A 1 613 ? -22.377 25.240 6.186 1.00 77.44 613 LEU A N 1
ATOM 4820 C CA . LEU A 1 613 ? -22.030 26.615 6.553 1.00 77.44 613 LEU A CA 1
ATOM 4821 C C . LEU A 1 613 ? -23.007 27.611 5.926 1.00 77.44 613 LEU A C 1
ATOM 4823 O O . LEU A 1 613 ? -23.189 27.619 4.710 1.00 77.44 613 LEU A O 1
ATOM 4827 N N . SER A 1 614 ? -23.598 28.484 6.742 1.00 82.50 614 SER A N 1
ATOM 4828 C CA . SER A 1 614 ? -24.487 29.557 6.265 1.00 82.50 614 SER A CA 1
ATOM 4829 C C . SER A 1 614 ? -23.748 30.867 5.956 1.00 82.50 614 SER A C 1
ATOM 4831 O O . SER A 1 614 ? -24.213 31.670 5.144 1.00 82.50 614 SER A O 1
ATOM 4833 N N . LEU A 1 615 ? -22.571 31.070 6.557 1.00 84.25 615 LEU A N 1
ATOM 4834 C CA . LEU A 1 615 ? -21.707 32.236 6.368 1.00 84.25 615 LEU A CA 1
ATOM 4835 C C . LEU A 1 615 ? -20.226 31.833 6.469 1.00 84.25 615 LEU A C 1
ATOM 4837 O O . LEU A 1 615 ? -19.866 31.010 7.307 1.00 84.25 615 LEU A O 1
ATOM 4841 N N . LEU A 1 616 ? -19.361 32.474 5.676 1.00 86.12 616 LEU A N 1
ATOM 4842 C CA . LEU A 1 616 ? -17.907 32.427 5.854 1.00 86.12 616 LEU A CA 1
ATOM 4843 C C . LEU A 1 616 ? -17.430 33.652 6.654 1.00 86.12 616 LEU A C 1
ATOM 4845 O O . LEU A 1 616 ? -17.688 34.790 6.260 1.00 86.12 616 LEU A O 1
ATOM 4849 N N . SER A 1 617 ? -16.720 33.428 7.765 1.00 82.94 617 SER A N 1
ATOM 4850 C CA . SER A 1 617 ? -16.205 34.509 8.621 1.00 82.94 617 SER A CA 1
ATOM 4851 C C . SER A 1 617 ? -15.158 35.380 7.896 1.00 82.94 617 SER A C 1
ATOM 4853 O O . SER A 1 617 ? -14.262 34.830 7.248 1.00 82.94 617 SER A O 1
ATOM 4855 N N . PRO A 1 618 ? -15.178 36.721 8.068 1.00 82.06 618 PRO A N 1
ATOM 4856 C CA . PRO A 1 618 ? -14.126 37.634 7.594 1.00 82.06 618 PRO A CA 1
ATOM 4857 C C . PRO A 1 618 ? -12.705 37.282 8.059 1.00 82.06 618 PRO A C 1
ATOM 4859 O O . PRO A 1 618 ? -11.717 37.669 7.431 1.00 82.06 618 PRO A O 1
ATOM 4862 N N . GLU A 1 619 ? -12.585 36.526 9.150 1.00 81.25 619 GLU A N 1
ATOM 4863 C CA . GLU A 1 619 ? -11.310 36.081 9.722 1.00 81.25 619 GLU A CA 1
ATOM 4864 C C . GLU A 1 619 ? -10.523 35.147 8.795 1.00 81.25 619 GLU A C 1
ATOM 4866 O O . GLU A 1 619 ? -9.322 34.987 8.992 1.00 81.25 619 GLU A O 1
ATOM 4871 N N . ILE A 1 620 ? -11.147 34.603 7.740 1.00 83.12 620 ILE A N 1
ATOM 4872 C CA . ILE A 1 620 ? -10.440 33.857 6.688 1.00 83.12 620 ILE A CA 1
ATOM 4873 C C . ILE A 1 620 ? -9.278 34.668 6.089 1.00 83.12 620 ILE A C 1
ATOM 4875 O O . ILE A 1 620 ? -8.261 34.102 5.703 1.00 83.12 620 ILE A O 1
ATOM 4879 N N . SER A 1 621 ? -9.380 36.002 6.098 1.00 83.25 621 SER A N 1
ATOM 4880 C CA . SER A 1 621 ? -8.329 36.920 5.643 1.00 83.25 621 SER A CA 1
ATOM 4881 C C . SER A 1 621 ? -7.038 36.881 6.459 1.00 83.25 621 SER A C 1
ATOM 4883 O O . SER A 1 621 ? -6.014 37.379 6.000 1.00 83.25 621 SER A O 1
ATOM 4885 N N . LEU A 1 622 ? -7.058 36.287 7.655 1.00 82.31 622 LEU A N 1
ATOM 4886 C CA . LEU A 1 622 ? -5.878 36.148 8.505 1.00 82.31 622 LEU A CA 1
ATOM 4887 C C . LEU A 1 622 ? -4.888 35.095 7.978 1.00 82.31 622 LEU A C 1
ATOM 4889 O O . LEU A 1 622 ? -3.741 35.072 8.423 1.00 82.31 622 LEU A O 1
ATOM 4893 N N . PHE A 1 623 ? -5.306 34.223 7.058 1.00 85.81 623 PHE A N 1
ATOM 4894 C CA . PHE A 1 623 ? -4.465 33.179 6.468 1.00 85.81 623 PHE A CA 1
ATOM 4895 C C . PHE A 1 623 ? -3.772 33.688 5.197 1.00 85.81 623 PHE A C 1
ATOM 4897 O O . PHE A 1 623 ? -4.038 33.228 4.094 1.00 85.81 623 PHE A O 1
ATOM 4904 N N . GLU A 1 624 ? -2.866 34.658 5.343 1.00 84.62 624 GLU A N 1
ATOM 4905 C CA . GLU A 1 624 ? -2.230 35.380 4.222 1.00 84.62 624 GLU A CA 1
ATOM 4906 C C . GLU A 1 624 ? -1.464 34.476 3.231 1.00 84.62 624 GLU A C 1
ATOM 4908 O O . GLU A 1 624 ? -1.217 34.869 2.087 1.00 84.62 624 GLU A O 1
ATOM 4913 N N . ASN A 1 625 ? -1.092 33.265 3.662 1.00 89.00 625 ASN A N 1
ATOM 4914 C CA . ASN A 1 625 ? -0.366 32.281 2.860 1.00 89.00 625 ASN A CA 1
ATOM 4915 C C . ASN A 1 625 ? -1.255 31.251 2.145 1.00 89.00 625 ASN A C 1
ATOM 4917 O O . ASN A 1 625 ? -0.709 30.344 1.512 1.00 89.00 625 ASN A O 1
ATOM 4921 N N . LEU A 1 626 ? -2.580 31.406 2.221 1.00 92.44 626 LEU A N 1
ATOM 4922 C CA . LEU A 1 626 ? -3.535 30.477 1.632 1.00 92.44 626 LEU A CA 1
ATOM 4923 C C . LEU A 1 626 ? -3.468 30.496 0.097 1.00 92.44 626 LEU A C 1
ATOM 4925 O O . LEU A 1 626 ? -3.559 31.552 -0.531 1.00 92.44 626 LEU A O 1
ATOM 4929 N N . VAL A 1 627 ? -3.326 29.305 -0.476 1.00 94.81 627 VAL A N 1
ATOM 4930 C CA . VAL A 1 627 ? -3.260 28.988 -1.907 1.00 94.81 627 VAL A CA 1
ATOM 4931 C C . VAL A 1 627 ? -4.567 28.341 -2.366 1.00 94.81 627 VAL A C 1
ATOM 4933 O O . VAL A 1 627 ? -5.071 28.693 -3.433 1.00 94.81 627 VAL A O 1
ATOM 4936 N N . VAL A 1 628 ? -5.157 27.462 -1.547 1.00 91.88 628 VAL A N 1
ATOM 4937 C CA . VAL A 1 628 ? -6.406 26.753 -1.868 1.00 91.88 628 VAL A CA 1
ATOM 4938 C C . VAL A 1 628 ? -7.464 26.959 -0.786 1.00 91.88 628 VAL A C 1
ATOM 4940 O O . VAL A 1 628 ? -7.194 26.787 0.404 1.00 91.88 628 VAL A O 1
ATOM 4943 N N . LEU A 1 629 ? -8.686 27.297 -1.208 1.00 93.69 629 LEU A N 1
ATOM 4944 C CA . LEU A 1 629 ? -9.857 27.393 -0.339 1.00 93.69 629 LEU A CA 1
ATOM 4945 C C . LEU A 1 629 ? -11.037 26.594 -0.910 1.00 93.69 629 LEU A C 1
ATOM 4947 O O . LEU A 1 629 ? -11.589 26.952 -1.951 1.00 93.69 629 LEU A O 1
ATOM 4951 N N . GLY A 1 630 ? -11.441 25.538 -0.205 1.00 90.31 630 GLY A N 1
ATOM 4952 C CA . GLY A 1 630 ? -12.598 24.705 -0.525 1.00 90.31 630 GLY A CA 1
ATOM 4953 C C . GLY A 1 630 ? -13.809 24.997 0.361 1.00 90.31 630 GLY A C 1
ATOM 4954 O O . GLY A 1 630 ? -13.726 24.918 1.581 1.00 90.31 630 GLY A O 1
ATOM 4955 N N . LEU A 1 631 ? -14.943 25.327 -0.250 1.00 89.62 631 LEU A N 1
ATOM 4956 C CA . LEU A 1 631 ? -16.206 25.720 0.392 1.00 89.62 631 LEU A CA 1
ATOM 4957 C C . LEU A 1 631 ? -17.422 25.022 -0.242 1.00 89.62 631 LEU A C 1
ATOM 4959 O O . LEU A 1 631 ? -18.563 25.418 0.021 1.00 89.62 631 LEU A O 1
ATOM 4963 N N . GLY A 1 632 ? -17.205 24.019 -1.093 1.00 85.81 632 GLY A N 1
ATOM 4964 C CA . GLY A 1 632 ? -18.262 23.362 -1.858 1.00 85.81 632 GLY A CA 1
ATOM 4965 C C . GLY A 1 632 ? -19.341 22.711 -0.981 1.00 85.81 632 GLY A C 1
ATOM 4966 O O . GLY A 1 632 ? -19.074 22.289 0.143 1.00 85.81 632 GLY A O 1
ATOM 4967 N N . GLY A 1 633 ? -20.580 22.626 -1.467 1.00 77.81 633 GLY A N 1
ATOM 4968 C CA . GLY A 1 633 ? -21.642 21.858 -0.795 1.00 77.81 633 GLY A CA 1
ATOM 4969 C C . GLY A 1 633 ? -22.097 22.426 0.557 1.00 77.81 633 GLY A C 1
ATOM 4970 O O . GLY A 1 633 ? -22.476 21.674 1.454 1.00 77.81 633 GLY A O 1
ATOM 4971 N N . ASN A 1 634 ? -22.040 23.746 0.726 1.00 83.38 634 ASN A N 1
ATOM 4972 C CA . ASN A 1 634 ? -22.497 24.450 1.925 1.00 83.38 634 ASN A CA 1
ATOM 4973 C C . ASN A 1 634 ? -23.810 25.222 1.658 1.00 83.38 634 ASN A C 1
ATOM 4975 O O . ASN A 1 634 ? -24.452 25.065 0.621 1.00 83.38 634 ASN A O 1
ATOM 4979 N N . ALA A 1 635 ? -24.247 26.046 2.612 1.00 87.62 635 ALA A N 1
ATOM 4980 C CA . ALA A 1 635 ? -25.440 26.889 2.515 1.00 87.62 635 ALA A CA 1
ATOM 4981 C C . ALA A 1 635 ? -25.093 28.390 2.395 1.00 87.62 635 ALA A C 1
ATOM 4983 O O . ALA A 1 635 ? -25.894 29.246 2.779 1.00 87.62 635 ALA A O 1
ATOM 4984 N N . LEU A 1 636 ? -23.903 28.727 1.878 1.00 90.12 636 LEU A N 1
ATOM 4985 C CA . LEU A 1 636 ? -23.388 30.098 1.850 1.00 90.12 636 LEU A CA 1
ATOM 4986 C C . LEU A 1 636 ? -24.219 30.978 0.917 1.00 90.12 636 LEU A C 1
ATOM 4988 O O . LEU A 1 636 ? -24.380 30.667 -0.263 1.00 90.12 636 LEU A O 1
ATOM 4992 N N . THR A 1 637 ? -24.694 32.118 1.419 1.00 93.75 637 THR A N 1
ATOM 4993 C CA . THR A 1 637 ? -25.402 33.126 0.606 1.00 93.75 637 THR A CA 1
ATOM 4994 C C . THR A 1 637 ? -24.490 34.238 0.087 1.00 93.75 637 THR A C 1
ATOM 4996 O O . THR A 1 637 ? -24.821 34.906 -0.891 1.00 93.75 637 THR A O 1
ATOM 4999 N N . SER A 1 638 ? -23.339 34.449 0.729 1.00 94.00 638 SER A N 1
ATOM 5000 C CA . SER A 1 638 ? -22.327 35.435 0.337 1.00 94.00 638 SER A CA 1
ATOM 5001 C C . SER A 1 638 ? -20.926 35.028 0.813 1.00 94.00 638 SER A C 1
ATOM 5003 O O . SER A 1 638 ? -20.782 34.210 1.722 1.00 94.00 638 SER A O 1
ATOM 5005 N N . LEU A 1 639 ? -19.894 35.626 0.206 1.00 94.56 639 LEU A N 1
ATOM 5006 C CA . LEU A 1 639 ? -18.501 35.560 0.664 1.00 94.56 639 LEU A CA 1
ATOM 5007 C C . LEU A 1 639 ? -18.064 36.942 1.202 1.00 94.56 639 LEU A C 1
ATOM 5009 O O . LEU A 1 639 ? -18.508 37.959 0.658 1.00 94.56 639 LEU A O 1
ATOM 5013 N N . PRO A 1 640 ? -17.219 37.010 2.249 1.00 93.25 640 PRO A N 1
ATOM 5014 C CA . PRO A 1 640 ? -16.786 38.265 2.870 1.00 93.25 640 PRO A CA 1
ATOM 5015 C C . PRO A 1 640 ? -15.855 39.078 1.956 1.00 93.25 640 PRO A C 1
ATOM 5017 O O . PRO A 1 640 ? -15.059 38.512 1.206 1.00 93.25 640 PRO A O 1
ATOM 5020 N N . ASN A 1 641 ? -15.900 40.412 2.051 1.00 92.94 641 ASN A N 1
ATOM 5021 C CA . ASN A 1 641 ? -15.015 41.299 1.276 1.00 92.94 641 ASN A CA 1
ATOM 5022 C C . ASN A 1 641 ? -13.534 41.083 1.618 1.00 92.94 641 ASN A C 1
ATOM 5024 O O . ASN A 1 641 ? -12.655 41.254 0.777 1.00 92.94 641 ASN A O 1
ATOM 5028 N N . GLU A 1 642 ? -13.256 40.662 2.844 1.00 93.00 642 GLU A N 1
ATOM 5029 C CA . GLU A 1 642 ? -11.927 40.385 3.370 1.00 93.00 642 GLU A CA 1
ATOM 5030 C C . GLU A 1 642 ? -11.234 39.219 2.644 1.00 93.00 642 GLU A C 1
ATOM 5032 O O . GLU A 1 642 ? -10.011 39.112 2.699 1.00 93.00 642 GLU A O 1
ATOM 5037 N N . LEU A 1 643 ? -11.977 38.400 1.886 1.00 92.19 643 LEU A N 1
ATOM 5038 C CA . LEU A 1 643 ? -11.414 37.368 1.010 1.00 92.19 643 LEU A CA 1
ATOM 5039 C C . LEU A 1 643 ? -10.393 37.946 0.011 1.00 92.19 643 LEU A C 1
ATOM 5041 O O . LEU A 1 643 ? -9.406 37.290 -0.309 1.00 92.19 643 LEU A O 1
ATOM 5045 N N . GLY A 1 644 ? -10.576 39.202 -0.416 1.00 91.50 644 GLY A N 1
ATOM 5046 C CA . GLY A 1 644 ? -9.644 39.904 -1.305 1.00 91.50 644 GLY A CA 1
ATOM 5047 C C . GLY A 1 644 ? -8.251 40.161 -0.717 1.00 91.50 644 GLY A C 1
ATOM 5048 O O . GLY A 1 644 ? -7.340 40.548 -1.446 1.00 91.50 644 GLY A O 1
ATOM 5049 N N . SER A 1 645 ? -8.057 39.955 0.586 1.00 92.75 645 SER A N 1
ATOM 5050 C CA . SER A 1 645 ? -6.746 40.054 1.239 1.00 92.75 645 SER A CA 1
ATOM 5051 C C . SER A 1 645 ? -5.868 38.817 1.010 1.00 92.75 645 SER A C 1
ATOM 5053 O O . SER A 1 645 ? -4.670 38.860 1.282 1.00 92.75 645 SER A O 1
ATOM 5055 N N . LEU A 1 646 ? -6.428 37.719 0.489 1.00 94.00 646 LEU A N 1
ATOM 5056 C CA . LEU A 1 646 ? -5.700 36.480 0.204 1.00 94.00 646 LEU A CA 1
ATOM 5057 C C . LEU A 1 646 ? -4.939 36.588 -1.124 1.00 94.00 646 LEU A C 1
ATOM 5059 O O . LEU A 1 646 ? -5.317 36.019 -2.147 1.00 94.00 646 LEU A O 1
ATOM 5063 N N . LEU A 1 647 ? -3.842 37.348 -1.115 1.00 93.88 647 LEU A N 1
ATOM 5064 C CA . LEU A 1 647 ? -3.058 37.671 -2.317 1.00 93.88 647 LEU A CA 1
ATOM 5065 C C . LEU A 1 647 ? -2.355 36.456 -2.947 1.00 93.88 647 LEU A C 1
ATOM 5067 O O . LEU A 1 647 ? -1.896 36.537 -4.089 1.00 93.88 647 LEU A O 1
ATOM 5071 N N . ARG A 1 648 ? -2.241 35.349 -2.201 1.00 95.25 648 ARG A N 1
ATOM 5072 C CA . ARG A 1 648 ? -1.652 34.082 -2.655 1.00 95.25 648 ARG A CA 1
ATOM 5073 C C . ARG A 1 648 ? -2.663 33.064 -3.168 1.00 95.25 648 ARG A C 1
ATOM 5075 O O . ARG A 1 648 ? -2.222 32.037 -3.660 1.00 95.25 648 ARG A O 1
ATOM 5082 N N . LEU A 1 649 ? -3.960 33.357 -3.099 1.00 96.69 649 LEU A N 1
ATOM 5083 C CA . LEU A 1 649 ? -5.000 32.405 -3.468 1.00 96.69 649 LEU A CA 1
ATOM 5084 C C . LEU A 1 649 ? -4.937 32.079 -4.968 1.00 96.69 649 LEU A C 1
ATOM 5086 O O . LEU A 1 649 ? -4.983 32.982 -5.808 1.00 96.69 649 LEU A O 1
ATOM 5090 N N . GLU A 1 650 ? -4.845 30.788 -5.280 1.00 97.06 650 GLU A N 1
ATOM 5091 C CA . GLU A 1 650 ? -4.765 30.239 -6.638 1.00 97.06 650 GLU A CA 1
ATOM 5092 C C . GLU A 1 650 ? -6.025 29.446 -6.996 1.00 97.06 650 GLU A C 1
ATOM 5094 O O . GLU A 1 650 ? -6.529 29.593 -8.111 1.00 97.06 650 GLU A O 1
ATOM 5099 N N . LYS A 1 651 ? -6.591 28.682 -6.050 1.00 96.56 651 LYS A N 1
ATOM 5100 C CA . LYS A 1 651 ? -7.792 27.863 -6.278 1.00 96.56 651 LYS A CA 1
ATOM 5101 C C . LYS A 1 651 ? -8.905 28.183 -5.268 1.00 96.56 651 LYS A C 1
ATOM 5103 O O . LYS A 1 651 ? -8.677 28.170 -4.058 1.00 96.56 651 LYS A O 1
ATOM 5108 N N . LEU A 1 652 ? -10.115 28.456 -5.766 1.00 96.75 652 LEU A N 1
ATOM 5109 C CA . LEU A 1 652 ? -11.325 28.676 -4.961 1.00 96.75 652 LEU A CA 1
ATOM 5110 C C . LEU A 1 652 ? -12.469 27.762 -5.423 1.00 96.75 652 LEU A C 1
ATOM 5112 O O . LEU A 1 652 ? -13.029 27.961 -6.503 1.00 96.75 652 LEU A O 1
ATOM 5116 N N . TYR A 1 653 ? -12.856 26.816 -4.570 1.00 93.62 653 TYR A N 1
ATOM 5117 C CA . TYR A 1 653 ? -14.001 25.927 -4.783 1.00 93.62 653 TYR A CA 1
ATOM 5118 C C . TYR A 1 653 ? -15.175 26.413 -3.931 1.00 93.62 653 TYR A C 1
ATOM 5120 O O . TYR A 1 653 ? -15.066 26.468 -2.710 1.00 93.62 653 TYR A O 1
ATOM 5128 N N . ALA A 1 654 ? -16.284 26.821 -4.541 1.00 93.69 654 ALA A N 1
ATOM 5129 C CA . ALA A 1 654 ? -17.485 27.299 -3.848 1.00 93.69 654 ALA A CA 1
ATOM 5130 C C . ALA A 1 654 ? -18.778 26.872 -4.571 1.00 93.69 654 ALA A C 1
ATOM 5132 O O . ALA A 1 654 ? -19.821 27.532 -4.495 1.00 93.69 654 ALA A O 1
ATOM 5133 N N . GLU A 1 655 ? -18.720 25.750 -5.280 1.00 91.00 655 GLU A N 1
ATOM 5134 C CA . GLU A 1 655 ? -19.846 25.110 -5.942 1.00 91.00 655 GLU A CA 1
ATOM 5135 C C . GLU A 1 655 ? -20.908 24.609 -4.950 1.00 91.00 655 GLU A C 1
ATOM 5137 O O . GLU A 1 655 ? -20.644 24.428 -3.760 1.00 91.00 655 GLU A O 1
ATOM 5142 N N . ARG A 1 656 ? -22.131 24.370 -5.434 1.00 87.12 656 ARG A N 1
ATOM 5143 C CA . ARG A 1 656 ? -23.246 23.804 -4.651 1.00 87.12 656 ARG A CA 1
ATOM 5144 C C . ARG A 1 656 ? -23.524 24.598 -3.366 1.00 87.12 656 ARG A C 1
ATOM 5146 O O . ARG A 1 656 ? -23.582 24.034 -2.278 1.00 87.12 656 ARG A O 1
ATOM 5153 N N . ASN A 1 657 ? -23.677 25.912 -3.508 1.00 91.38 657 ASN A N 1
ATOM 5154 C CA . ASN A 1 657 ? -24.003 26.851 -2.432 1.00 91.38 657 ASN A CA 1
ATOM 5155 C C . ASN A 1 657 ? -25.267 27.667 -2.792 1.00 91.38 657 ASN A C 1
ATOM 5157 O O . ASN A 1 657 ? -26.076 27.281 -3.642 1.00 91.38 657 ASN A O 1
ATOM 5161 N N . HIS A 1 658 ? -25.506 28.791 -2.114 1.00 94.88 658 HIS A N 1
ATOM 5162 C CA . HIS A 1 658 ? -26.606 29.720 -2.396 1.00 94.88 658 HIS A CA 1
ATOM 5163 C C . HIS A 1 658 ? -26.108 31.117 -2.800 1.00 94.88 658 HIS A C 1
ATOM 5165 O O . HIS A 1 658 ? -26.821 32.105 -2.610 1.00 94.88 658 HIS A O 1
ATOM 5171 N N . LEU A 1 659 ? -24.899 31.209 -3.364 1.00 96.12 659 LEU A N 1
ATOM 5172 C CA . LEU A 1 659 ? -24.259 32.472 -3.724 1.00 96.12 659 LEU A CA 1
ATOM 5173 C C . LEU A 1 659 ? -24.978 33.132 -4.903 1.00 96.12 659 LEU A C 1
ATOM 5175 O O . LEU A 1 659 ? -25.184 32.513 -5.945 1.00 96.12 659 LEU A O 1
ATOM 5179 N N . SER A 1 660 ? -25.321 34.412 -4.765 1.00 94.62 660 SER A N 1
ATOM 5180 C CA . SER A 1 660 ? -25.852 35.231 -5.867 1.00 94.62 660 SER A CA 1
ATOM 5181 C C . SER A 1 660 ? -24.828 36.207 -6.454 1.00 94.62 660 SER A C 1
ATOM 5183 O O . SER A 1 660 ? -25.045 36.759 -7.532 1.00 94.62 660 SER A O 1
ATOM 5185 N N . CYS A 1 661 ? -23.730 36.453 -5.737 1.00 94.44 661 CYS A N 1
ATOM 5186 C CA . CYS A 1 661 ? -22.628 37.327 -6.131 1.00 94.44 661 CYS A CA 1
ATOM 5187 C C . CYS A 1 661 ? -21.326 36.902 -5.429 1.00 94.44 661 CYS A C 1
ATOM 5189 O O . CYS A 1 661 ? -21.363 36.208 -4.413 1.00 94.44 661 CYS A O 1
ATOM 5191 N N . ILE A 1 662 ? -20.187 37.381 -5.936 1.00 94.94 662 ILE A N 1
ATOM 5192 C CA . ILE A 1 662 ? -18.893 37.342 -5.239 1.00 94.94 662 ILE A CA 1
ATOM 5193 C C . ILE A 1 662 ? -18.480 38.772 -4.847 1.00 94.94 662 ILE A C 1
ATOM 5195 O O . ILE A 1 662 ? -18.884 39.714 -5.535 1.00 94.94 662 ILE A O 1
ATOM 5199 N N . PRO A 1 663 ? -17.709 38.964 -3.763 1.00 94.81 663 PRO A N 1
ATOM 5200 C CA . PRO A 1 663 ? -17.249 40.282 -3.334 1.00 94.81 663 PRO A CA 1
ATOM 5201 C C . PRO A 1 663 ? -16.357 40.927 -4.397 1.00 94.81 663 PRO A C 1
ATOM 5203 O O . PRO A 1 663 ? -15.494 40.260 -4.965 1.00 94.81 663 PRO A O 1
ATOM 5206 N N . GLU A 1 664 ? -16.505 42.237 -4.629 1.00 93.88 664 GLU A N 1
ATOM 5207 C CA . GLU A 1 664 ? -15.667 42.966 -5.599 1.00 93.88 664 GLU A CA 1
ATOM 5208 C C . GLU A 1 664 ? -14.174 42.837 -5.280 1.00 93.88 664 GLU A C 1
ATOM 5210 O O . GLU A 1 664 ? -13.354 42.728 -6.186 1.00 93.88 664 GLU A O 1
ATOM 5215 N N . ALA A 1 665 ? -13.836 42.754 -3.991 1.00 94.75 665 ALA A N 1
ATOM 5216 C CA . ALA A 1 665 ? -12.473 42.609 -3.496 1.00 94.75 665 ALA A CA 1
ATOM 5217 C C . ALA A 1 665 ? -11.740 41.351 -4.003 1.00 94.75 665 ALA A C 1
ATOM 5219 O O . ALA A 1 665 ? -10.510 41.330 -3.966 1.00 94.75 665 ALA A O 1
ATOM 5220 N N . ILE A 1 666 ? -12.442 40.339 -4.538 1.00 94.94 666 ILE A N 1
ATOM 5221 C CA . ILE A 1 666 ? -11.808 39.187 -5.208 1.00 94.94 666 ILE A CA 1
ATOM 5222 C C . ILE A 1 666 ? -10.885 39.625 -6.357 1.00 94.94 666 ILE A C 1
ATOM 5224 O O . ILE A 1 666 ? -9.940 38.916 -6.690 1.00 94.94 666 ILE A O 1
ATOM 5228 N N . SER A 1 667 ? -11.091 40.827 -6.914 1.00 93.88 667 SER A N 1
ATOM 5229 C CA . SER A 1 667 ? -10.212 41.428 -7.921 1.00 93.88 667 SER A CA 1
ATOM 5230 C C . SER A 1 667 ? -8.751 41.549 -7.476 1.00 93.88 667 SER A C 1
ATOM 5232 O O . SER A 1 667 ? -7.862 41.669 -8.317 1.00 93.88 667 SER A O 1
ATOM 5234 N N . ASN A 1 668 ? -8.492 41.537 -6.165 1.00 94.81 668 ASN A N 1
ATOM 5235 C CA . ASN A 1 668 ? -7.150 41.601 -5.590 1.00 94.81 668 ASN A CA 1
ATOM 5236 C C . ASN A 1 668 ? -6.428 40.241 -5.599 1.00 94.81 668 ASN A C 1
ATOM 5238 O O . ASN A 1 668 ? -5.195 40.207 -5.553 1.00 94.81 668 ASN A O 1
ATOM 5242 N N . CYS A 1 669 ? -7.157 39.126 -5.717 1.00 95.06 669 CYS A N 1
ATOM 5243 C CA . CYS A 1 669 ? -6.611 37.770 -5.823 1.00 95.06 669 CYS A CA 1
ATOM 5244 C C . CYS A 1 669 ? -6.072 37.523 -7.244 1.00 95.06 669 CYS A C 1
ATOM 5246 O O . CYS A 1 669 ? -6.588 36.723 -8.020 1.00 95.06 669 CYS A O 1
ATOM 5248 N N . THR A 1 670 ? -5.023 38.254 -7.619 1.00 92.44 670 THR A N 1
ATOM 5249 C CA . THR A 1 670 ? -4.455 38.257 -8.982 1.00 92.44 670 THR A CA 1
ATOM 5250 C C . THR A 1 670 ? -3.732 36.961 -9.367 1.00 92.44 670 THR A C 1
ATOM 5252 O O . THR A 1 670 ? -3.401 36.777 -10.540 1.00 92.44 670 THR A O 1
ATOM 5255 N N . ARG A 1 671 ? -3.494 36.063 -8.401 1.00 96.12 671 ARG A N 1
ATOM 5256 C CA . ARG A 1 671 ? -2.913 34.728 -8.609 1.00 96.12 671 ARG A CA 1
ATOM 5257 C C . ARG A 1 671 ? -3.945 33.637 -8.886 1.00 96.12 671 ARG A C 1
ATOM 5259 O O . ARG A 1 671 ? -3.533 32.533 -9.213 1.00 96.12 671 ARG A O 1
ATOM 5266 N N . LEU A 1 672 ? -5.239 33.951 -8.815 1.00 97.31 672 LEU A N 1
ATOM 5267 C CA . LEU A 1 672 ? -6.307 32.978 -9.012 1.00 97.31 672 LEU A CA 1
ATOM 5268 C C . LEU A 1 672 ? -6.227 32.360 -10.417 1.00 97.31 672 LEU A C 1
ATOM 5270 O O . LEU A 1 672 ? -6.292 33.077 -11.419 1.00 97.31 672 LEU A O 1
ATOM 5274 N N . THR A 1 673 ? -6.084 31.039 -10.468 1.00 96.81 673 THR A N 1
ATOM 5275 C CA . THR A 1 673 ? -6.061 30.211 -11.680 1.00 96.81 673 THR A CA 1
ATOM 5276 C C . THR A 1 673 ? -7.354 29.409 -11.817 1.00 96.81 673 THR A C 1
ATOM 5278 O O . THR A 1 673 ? -7.856 29.266 -12.932 1.00 96.81 673 THR A O 1
ATOM 5281 N N . HIS A 1 674 ? -7.944 28.975 -10.698 1.00 97.31 674 HIS A N 1
ATOM 5282 C CA . HIS A 1 674 ? -9.148 28.142 -10.669 1.00 97.31 674 HIS A CA 1
ATOM 5283 C C . HIS A 1 674 ? -10.233 28.780 -9.807 1.00 97.31 674 HIS A C 1
ATOM 5285 O O . HIS A 1 674 ? -10.001 29.139 -8.649 1.00 97.31 674 HIS A O 1
ATOM 5291 N N . ILE A 1 675 ? -11.441 28.890 -10.358 1.00 97.31 675 ILE A N 1
ATOM 5292 C CA . ILE A 1 675 ? -12.622 29.267 -9.586 1.00 97.31 675 ILE A CA 1
ATOM 5293 C C . ILE A 1 675 ? -13.848 28.474 -10.028 1.00 97.31 675 ILE A C 1
ATOM 5295 O O . ILE A 1 675 ? -14.238 28.489 -11.198 1.00 97.31 675 ILE A O 1
ATOM 5299 N N . PHE A 1 676 ? -14.487 27.815 -9.067 1.00 94.50 676 PHE A N 1
ATOM 5300 C CA . PHE A 1 676 ? -15.656 26.981 -9.309 1.00 94.50 676 PHE A CA 1
ATOM 5301 C C . PHE A 1 676 ? -16.840 27.466 -8.475 1.00 94.50 676 PHE A C 1
ATOM 5303 O O . PHE A 1 676 ? -16.807 27.502 -7.249 1.00 94.50 676 PHE A O 1
ATOM 5310 N N . LEU A 1 677 ? -17.880 27.907 -9.179 1.00 95.25 677 LEU A N 1
ATOM 5311 C CA . LEU A 1 677 ? -19.109 28.514 -8.662 1.00 95.25 677 LEU A CA 1
ATOM 5312 C C . LEU A 1 677 ? -20.347 27.784 -9.203 1.00 95.25 677 LEU A C 1
ATOM 5314 O O . LEU A 1 677 ? -21.455 28.330 -9.211 1.00 95.25 677 LEU A O 1
ATOM 5318 N N . ASP A 1 678 ? -20.161 26.552 -9.670 1.00 91.81 678 ASP A N 1
ATOM 5319 C CA . ASP A 1 678 ? -21.205 25.710 -10.239 1.00 91.81 678 ASP A CA 1
ATOM 5320 C C . ASP A 1 678 ? -22.362 25.501 -9.240 1.00 91.81 678 ASP A C 1
ATOM 5322 O O . ASP A 1 678 ? -22.145 25.459 -8.030 1.00 91.81 678 ASP A O 1
ATOM 5326 N N . SER A 1 679 ? -23.600 25.344 -9.715 1.00 89.81 679 SER A N 1
ATOM 5327 C CA . SER A 1 679 ? -24.776 25.080 -8.863 1.00 89.81 679 SER A CA 1
ATOM 5328 C C . SER A 1 679 ? -24.980 26.121 -7.749 1.00 89.81 679 SER A C 1
ATOM 5330 O O . SER A 1 679 ? -25.024 25.791 -6.563 1.00 89.81 679 SER A O 1
ATOM 5332 N N . ASN A 1 680 ? -25.080 27.394 -8.131 1.00 95.00 680 ASN A N 1
ATOM 5333 C CA . ASN A 1 680 ? -25.344 28.529 -7.241 1.00 95.00 680 ASN A CA 1
ATOM 5334 C C . ASN A 1 680 ? -26.565 29.330 -7.751 1.00 95.00 680 ASN A C 1
ATOM 5336 O O . ASN A 1 680 ? -27.424 28.797 -8.452 1.00 95.00 680 ASN A O 1
ATOM 5340 N N . ARG A 1 681 ? -26.700 30.607 -7.367 1.00 95.44 681 ARG A N 1
ATOM 5341 C CA . ARG A 1 681 ? -27.823 31.494 -7.728 1.00 95.44 681 ARG A CA 1
ATOM 5342 C C . ARG A 1 681 ? -27.369 32.749 -8.486 1.00 95.44 681 ARG A C 1
ATOM 5344 O O . ARG A 1 681 ? -27.987 33.810 -8.363 1.00 95.44 681 ARG A O 1
ATOM 5351 N N . PHE A 1 682 ? -26.277 32.674 -9.249 1.00 96.44 682 PHE A N 1
ATOM 5352 C CA . PHE A 1 682 ? -25.768 33.819 -10.012 1.00 96.44 682 PHE A CA 1
ATOM 5353 C C . PHE A 1 682 ? -26.720 34.180 -11.157 1.00 96.44 682 PHE A C 1
ATOM 5355 O O . PHE A 1 682 ? -26.973 33.367 -12.038 1.00 96.44 682 PHE A O 1
ATOM 5362 N N . THR A 1 683 ? -27.213 35.421 -11.182 1.00 94.00 683 THR A N 1
ATOM 5363 C CA . THR A 1 683 ? -28.080 35.938 -12.266 1.00 94.00 683 THR A CA 1
ATOM 5364 C C . THR A 1 683 ? -27.313 36.745 -13.320 1.00 94.00 683 THR A C 1
ATOM 5366 O O . THR A 1 683 ? -27.785 36.940 -14.444 1.00 94.00 683 THR A O 1
ATOM 5369 N N . SER A 1 684 ? -26.105 37.191 -12.977 1.00 94.88 684 SER A N 1
ATOM 5370 C CA . SER A 1 684 ? -25.185 37.938 -13.835 1.00 94.88 684 SER A CA 1
ATOM 5371 C C . SER A 1 684 ? -23.759 37.430 -13.660 1.00 94.88 684 SER A C 1
ATOM 5373 O O . SER A 1 684 ? -23.382 37.031 -12.557 1.00 94.88 684 SER A O 1
ATOM 5375 N N . PHE A 1 685 ? -22.958 37.489 -14.726 1.00 95.44 685 PHE A N 1
ATOM 5376 C CA . PHE A 1 685 ? -21.563 37.058 -14.676 1.00 95.44 685 PHE A CA 1
ATOM 5377 C C . PHE A 1 685 ? -20.779 37.909 -13.658 1.00 95.44 685 PHE A C 1
ATOM 5379 O O . PHE A 1 685 ? -20.906 39.138 -13.681 1.00 95.44 685 PHE A O 1
ATOM 5386 N N . PRO A 1 686 ? -19.955 37.305 -12.787 1.00 94.81 686 PRO A N 1
ATOM 5387 C CA . PRO A 1 686 ? -19.192 38.038 -11.782 1.00 94.81 686 PRO A CA 1
ATOM 5388 C C . PRO A 1 686 ? -18.055 38.854 -12.418 1.00 94.81 686 PRO A C 1
ATOM 5390 O O . PRO A 1 686 ? -16.958 38.361 -12.671 1.00 94.81 686 PRO A O 1
ATOM 5393 N N . THR A 1 687 ? -18.309 40.138 -12.675 1.00 93.88 687 THR A N 1
ATOM 5394 C CA . THR A 1 687 ? -17.386 41.025 -13.408 1.00 93.88 687 THR A CA 1
ATOM 5395 C C . THR A 1 687 ? -16.063 41.285 -12.684 1.00 93.88 687 THR A C 1
ATOM 5397 O O . THR A 1 687 ? -15.069 41.597 -13.340 1.00 93.88 687 THR A O 1
ATOM 5400 N N . ALA A 1 688 ? -16.016 41.112 -11.360 1.00 94.44 688 ALA A N 1
ATOM 5401 C CA . ALA A 1 688 ? -14.791 41.231 -10.571 1.00 94.44 688 ALA A CA 1
ATOM 5402 C C . ALA A 1 688 ? -13.707 40.216 -10.991 1.00 94.44 688 ALA A C 1
ATOM 5404 O O . ALA A 1 688 ? -12.518 40.523 -10.900 1.00 94.44 688 ALA A O 1
ATOM 5405 N N . LEU A 1 689 ? -14.096 39.060 -11.551 1.00 95.06 689 LEU A N 1
ATOM 5406 C CA . LEU A 1 689 ? -13.152 38.056 -12.057 1.00 95.06 689 LEU A CA 1
ATOM 5407 C C . LEU A 1 689 ? -12.300 38.568 -13.218 1.00 95.06 689 LEU A C 1
ATOM 5409 O O . LEU A 1 689 ? -11.193 38.084 -13.417 1.00 95.06 689 LEU A O 1
ATOM 5413 N N . PHE A 1 690 ? -12.754 39.585 -13.958 1.00 94.69 690 PHE A N 1
ATOM 5414 C CA . PHE A 1 690 ? -11.986 40.144 -15.075 1.00 94.69 690 PHE A CA 1
ATOM 5415 C C . PHE A 1 690 ? -10.682 40.836 -14.651 1.00 94.69 690 PHE A C 1
ATOM 5417 O O . PHE A 1 690 ? -9.873 41.172 -15.516 1.00 94.69 690 PHE A O 1
ATOM 5424 N N . ALA A 1 691 ? -10.474 41.074 -13.353 1.00 92.88 691 ALA A N 1
ATOM 5425 C CA . ALA A 1 691 ? -9.200 41.538 -12.807 1.00 92.88 691 ALA A CA 1
ATOM 5426 C C . ALA A 1 691 ? -8.214 40.384 -12.517 1.00 92.88 691 ALA A C 1
ATOM 5428 O O . ALA A 1 691 ? -7.000 40.602 -12.490 1.00 92.88 691 ALA A O 1
ATOM 5429 N N . CYS A 1 692 ? -8.703 39.150 -12.370 1.00 94.00 692 CYS A N 1
ATOM 5430 C CA . CYS A 1 692 ? -7.904 37.946 -12.137 1.00 94.00 692 CYS A CA 1
ATOM 5431 C C . CYS A 1 692 ? -7.342 37.414 -13.467 1.00 94.00 692 CYS A C 1
ATOM 5433 O O . CYS A 1 692 ? -7.772 36.394 -13.998 1.00 94.00 692 CYS A O 1
ATOM 5435 N N . SER A 1 693 ? -6.368 38.134 -14.029 1.00 86.00 693 SER A N 1
ATOM 5436 C CA . SER A 1 693 ? -5.813 37.867 -15.371 1.00 86.00 693 SER A CA 1
ATOM 5437 C C . SER A 1 693 ? -5.138 36.498 -15.566 1.00 86.00 693 SER A C 1
ATOM 5439 O O . SER A 1 693 ? -4.839 36.142 -16.703 1.00 86.00 693 SER A O 1
ATOM 5441 N N . ARG A 1 694 ? -4.900 35.738 -14.489 1.00 94.81 694 ARG A N 1
ATOM 5442 C CA . ARG A 1 694 ? -4.313 34.387 -14.514 1.00 94.81 694 ARG A CA 1
ATOM 5443 C C . ARG A 1 694 ? -5.344 33.258 -14.518 1.00 94.81 694 ARG A C 1
ATOM 5445 O O . ARG A 1 694 ? -4.937 32.103 -14.531 1.00 94.81 694 ARG A O 1
ATOM 5452 N N . LEU A 1 695 ? -6.641 33.572 -14.519 1.00 97.19 695 LEU A N 1
ATOM 5453 C CA . LEU A 1 695 ? -7.689 32.555 -14.533 1.00 97.19 695 LEU A CA 1
ATOM 5454 C C . LEU A 1 695 ? -7.569 31.655 -15.765 1.00 97.19 695 LEU A C 1
ATOM 5456 O O . LEU A 1 695 ? -7.558 32.135 -16.899 1.00 97.19 695 LEU A O 1
ATOM 5460 N N . GLN A 1 696 ? -7.518 30.354 -15.501 1.00 96.19 696 GLN A N 1
ATOM 5461 C CA . GLN A 1 696 ? -7.420 29.269 -16.470 1.00 96.19 696 GLN A CA 1
ATOM 5462 C C . GLN A 1 696 ? -8.716 28.452 -16.497 1.00 96.19 696 GLN A C 1
ATOM 5464 O O . GLN A 1 696 ? -9.220 28.154 -17.578 1.00 96.19 696 GLN A O 1
ATOM 5469 N N . HIS A 1 697 ? -9.314 28.174 -15.335 1.00 95.62 697 HIS A N 1
ATOM 5470 C CA . HIS A 1 697 ? -10.522 27.353 -15.226 1.00 95.62 697 HIS A CA 1
ATOM 5471 C C . HIS A 1 697 ? -11.614 28.105 -14.462 1.00 95.62 697 HIS A C 1
ATOM 5473 O O . HIS A 1 697 ? -11.433 28.504 -13.310 1.00 95.62 697 HIS A O 1
ATOM 5479 N N . VAL A 1 698 ? -12.757 28.312 -15.121 1.00 97.19 698 VAL A N 1
ATOM 5480 C CA . VAL A 1 698 ? -13.930 28.986 -14.548 1.00 97.19 698 VAL A CA 1
ATOM 5481 C C . VAL A 1 698 ? -15.156 28.090 -14.705 1.00 97.19 698 VAL A C 1
ATOM 5483 O O . VAL A 1 698 ? -15.602 27.841 -15.827 1.00 97.19 698 VAL A O 1
ATOM 5486 N N . GLY A 1 699 ? -15.718 27.638 -13.582 1.00 95.25 699 GLY A N 1
ATOM 5487 C CA . GLY A 1 699 ? -16.987 26.907 -13.538 1.00 95.25 699 GLY A CA 1
ATOM 5488 C C . GLY A 1 699 ? -18.129 27.774 -13.028 1.00 95.25 699 GLY A C 1
ATOM 5489 O O . GLY A 1 699 ? -18.057 28.337 -11.937 1.00 95.25 699 GLY A O 1
ATOM 5490 N N . LEU A 1 700 ? -19.179 27.901 -13.827 1.00 96.56 700 LEU A N 1
ATOM 5491 C CA . LEU A 1 700 ? -20.390 28.674 -13.550 1.00 96.56 700 LEU A CA 1
ATOM 5492 C C . LEU A 1 700 ? -21.644 27.906 -14.000 1.00 96.56 700 LEU A C 1
ATOM 5494 O O . LEU A 1 700 ? -22.708 28.506 -14.186 1.00 96.56 700 LEU A O 1
ATOM 5498 N N . SER A 1 701 ? -21.544 26.587 -14.176 1.00 90.56 701 SER A N 1
ATOM 5499 C CA . SER A 1 701 ? -22.663 25.759 -14.621 1.00 90.56 701 SER A CA 1
ATOM 5500 C C . SER A 1 701 ? -23.810 25.759 -13.602 1.00 90.56 701 SER A C 1
ATOM 5502 O O . SER A 1 701 ? -23.616 26.079 -12.427 1.00 90.56 701 SER A O 1
ATOM 5504 N N . HIS A 1 702 ? -25.022 25.430 -14.044 1.00 88.81 702 HIS A N 1
ATOM 5505 C CA . HIS A 1 702 ? -26.225 25.330 -13.216 1.00 88.81 702 HIS A CA 1
ATOM 5506 C C . HIS A 1 702 ? -26.474 26.580 -12.354 1.00 88.81 702 HIS A C 1
ATOM 5508 O O . HIS A 1 702 ? -26.650 26.507 -11.139 1.00 88.81 702 HIS A O 1
ATOM 5514 N N . ASN A 1 703 ? -26.463 27.744 -12.999 1.00 92.75 703 ASN A N 1
ATOM 5515 C CA . ASN A 1 703 ? -26.788 29.042 -12.410 1.00 92.75 703 ASN A CA 1
ATOM 5516 C C . ASN A 1 703 ? -27.957 29.695 -13.180 1.00 92.75 703 ASN A C 1
ATOM 5518 O O . ASN A 1 703 ? -28.661 29.052 -13.958 1.00 92.75 703 ASN A O 1
ATOM 5522 N N . GLU A 1 704 ? -28.207 30.987 -12.967 1.00 92.94 704 GLU A N 1
ATOM 5523 C CA . GLU A 1 704 ? -29.270 31.747 -13.636 1.00 92.94 704 GLU A CA 1
ATOM 5524 C C . GLU A 1 704 ? -28.727 32.853 -14.562 1.00 92.94 704 GLU A C 1
ATOM 5526 O O . GLU A 1 704 ? -29.407 33.860 -14.801 1.00 92.94 704 GLU A O 1
ATOM 5531 N N . LEU A 1 705 ? -27.506 32.691 -15.086 1.00 94.56 705 LEU A N 1
ATOM 5532 C CA . LEU A 1 705 ? -26.834 33.698 -15.909 1.00 94.56 705 LEU A CA 1
ATOM 5533 C C . LEU A 1 705 ? -27.615 33.968 -17.193 1.00 94.56 705 LEU A C 1
ATOM 5535 O O . LEU A 1 705 ? -27.948 33.041 -17.922 1.00 94.56 705 LEU A O 1
ATOM 5539 N N . ARG A 1 706 ? -27.870 35.244 -17.500 1.00 91.44 706 ARG A N 1
ATOM 5540 C CA . ARG A 1 706 ? -28.598 35.650 -18.720 1.00 91.44 706 ARG A CA 1
ATOM 5541 C C . ARG A 1 706 ? -27.701 36.059 -19.884 1.00 91.44 706 ARG A C 1
ATOM 5543 O O . ARG A 1 706 ? -28.125 36.029 -21.035 1.00 91.44 706 ARG A O 1
ATOM 5550 N N . SER A 1 707 ? -26.477 36.480 -19.597 1.00 92.06 707 SER A N 1
ATOM 5551 C CA . SER A 1 707 ? -25.524 36.945 -20.602 1.00 92.06 707 SER A CA 1
ATOM 5552 C C . SER A 1 707 ? -24.090 36.882 -20.079 1.00 92.06 707 SER A C 1
ATOM 5554 O O . SER A 1 707 ? -23.854 36.831 -18.869 1.00 92.06 707 SER A O 1
ATOM 5556 N N . ILE A 1 708 ? -23.133 36.915 -21.009 1.00 94.31 708 ILE A N 1
ATOM 5557 C CA . ILE A 1 708 ? -21.703 37.067 -20.724 1.00 94.31 708 ILE A CA 1
ATOM 5558 C C . ILE A 1 708 ? -21.285 38.493 -21.129 1.00 94.31 708 ILE A C 1
ATOM 5560 O O . ILE A 1 708 ? -21.577 38.903 -22.255 1.00 94.31 708 ILE A O 1
ATOM 5564 N N . PRO A 1 709 ? -20.614 39.267 -20.259 1.00 95.06 709 PRO A N 1
ATOM 5565 C CA . PRO A 1 709 ? -20.113 40.597 -20.594 1.00 95.06 709 PRO A CA 1
ATOM 5566 C C . PRO A 1 709 ? -19.016 40.565 -21.667 1.00 95.06 709 PRO A C 1
ATOM 5568 O O . PRO A 1 709 ? -18.178 39.664 -21.684 1.00 95.06 709 PRO A O 1
ATOM 5571 N N . ALA A 1 710 ? -18.947 41.610 -22.497 1.00 93.31 710 ALA A N 1
ATOM 5572 C CA . ALA A 1 710 ? -17.902 41.769 -23.514 1.00 93.31 710 ALA A CA 1
ATOM 5573 C C . ALA A 1 710 ? -16.484 41.732 -22.918 1.00 93.31 710 ALA A C 1
ATOM 5575 O O . ALA A 1 710 ? -15.545 41.302 -23.573 1.00 93.31 710 ALA A O 1
ATOM 5576 N N . GLN A 1 711 ? -16.316 42.128 -21.653 1.00 95.44 711 GLN A N 1
ATOM 5577 C CA . GLN A 1 711 ? -15.050 42.116 -20.916 1.00 95.44 711 GLN A CA 1
ATOM 5578 C C . GLN A 1 711 ? -14.464 40.712 -20.680 1.00 95.44 711 GLN A C 1
ATOM 5580 O O . GLN A 1 711 ? -13.339 40.624 -20.194 1.00 95.44 711 GLN A O 1
ATOM 5585 N N . ILE A 1 712 ? -15.161 39.634 -21.065 1.00 94.19 712 ILE A N 1
ATOM 5586 C CA . ILE A 1 712 ? -14.661 38.252 -20.988 1.00 94.19 712 ILE A CA 1
ATOM 5587 C C . ILE A 1 712 ? -13.299 38.066 -21.672 1.00 94.19 712 ILE A C 1
ATOM 5589 O O . ILE A 1 712 ? -12.479 37.302 -21.176 1.00 94.19 712 ILE A O 1
ATOM 5593 N N . HIS A 1 713 ? -12.998 38.845 -22.721 1.00 92.06 713 HIS A N 1
ATOM 5594 C CA . HIS A 1 713 ? -11.689 38.844 -23.394 1.00 92.06 713 HIS A CA 1
ATOM 5595 C C . HIS A 1 713 ? -10.499 39.161 -22.475 1.00 92.06 713 HIS A C 1
ATOM 5597 O O . HIS A 1 713 ? -9.356 38.901 -22.845 1.00 92.06 713 HIS A O 1
ATOM 5603 N N . ARG A 1 714 ? -10.735 39.753 -21.295 1.00 94.38 714 ARG A N 1
ATOM 5604 C CA . ARG A 1 714 ? -9.685 40.038 -20.306 1.00 94.38 714 ARG A CA 1
ATOM 5605 C C . ARG A 1 714 ? -9.151 38.778 -19.628 1.00 94.38 714 ARG A C 1
ATOM 5607 O O . ARG A 1 714 ? -8.036 38.813 -19.118 1.00 94.38 714 ARG A O 1
ATOM 5614 N N . LEU A 1 715 ? -9.900 37.675 -19.652 1.00 94.62 715 LEU A N 1
ATOM 5615 C CA . LEU A 1 715 ? -9.457 36.369 -19.156 1.00 94.62 715 LEU A CA 1
ATOM 5616 C C . LEU A 1 715 ? -8.622 35.645 -20.223 1.00 94.62 715 LEU A C 1
ATOM 5618 O O . LEU A 1 715 ? -8.932 34.532 -20.623 1.00 94.62 715 LEU A O 1
ATOM 5622 N N . SER A 1 716 ? -7.571 36.285 -20.736 1.00 92.00 716 SER A N 1
ATOM 5623 C CA . SER A 1 716 ? -6.810 35.788 -21.894 1.00 92.00 716 SER A CA 1
ATOM 5624 C C . SER A 1 716 ? -6.060 34.469 -21.657 1.00 92.00 716 SER A C 1
ATOM 5626 O O . SER A 1 716 ? -5.603 33.854 -22.621 1.00 92.00 716 SER A O 1
ATOM 5628 N N . TRP A 1 717 ? -5.947 34.034 -20.398 1.00 95.38 717 TRP A N 1
ATOM 5629 C CA . TRP A 1 717 ? -5.345 32.765 -19.980 1.00 95.38 717 TRP A CA 1
ATOM 5630 C C . TRP A 1 717 ? -6.348 31.619 -19.817 1.00 95.38 717 TRP A C 1
ATOM 5632 O O . TRP A 1 717 ? -5.935 30.519 -19.469 1.00 95.38 717 TRP A O 1
ATOM 5642 N N . LEU A 1 718 ? -7.632 31.854 -20.103 1.00 96.12 718 LEU A N 1
ATOM 5643 C CA . LEU A 1 718 ? -8.689 30.873 -19.890 1.00 96.12 718 LEU A CA 1
ATOM 5644 C C . LEU A 1 718 ? -8.527 29.659 -20.816 1.00 96.12 718 LEU A C 1
ATOM 5646 O O . LEU A 1 718 ? -8.499 29.805 -22.039 1.00 96.12 718 LEU A O 1
ATOM 5650 N N . ILE A 1 719 ? -8.449 28.478 -20.207 1.00 92.06 719 ILE A N 1
ATOM 5651 C CA . ILE A 1 719 ? -8.362 27.154 -20.833 1.00 92.06 719 ILE A CA 1
ATOM 5652 C C . ILE A 1 719 ? -9.746 26.498 -20.842 1.00 92.06 719 ILE A C 1
ATOM 5654 O O . ILE A 1 719 ? -10.167 25.948 -21.861 1.00 92.06 719 ILE A O 1
ATOM 5658 N N . SER A 1 720 ? -10.493 26.616 -19.741 1.00 91.00 720 SER A N 1
ATOM 5659 C CA . SER A 1 720 ? -11.812 26.002 -19.578 1.00 91.00 720 SER A CA 1
ATOM 5660 C C . SER A 1 720 ? -12.845 26.990 -19.043 1.00 91.00 720 SER A C 1
ATOM 5662 O O . SER A 1 720 ? -12.640 27.627 -18.007 1.00 91.00 720 SER A O 1
ATOM 5664 N N . LEU A 1 721 ? -13.987 27.070 -19.727 1.00 95.56 721 LEU A N 1
ATOM 5665 C CA . LEU A 1 721 ? -15.152 27.851 -19.317 1.00 95.56 721 LEU A CA 1
ATOM 5666 C C . LEU A 1 721 ? -16.407 26.980 -19.346 1.00 95.56 721 LEU A C 1
ATOM 5668 O O . LEU A 1 721 ? -16.870 26.594 -20.419 1.00 95.56 721 LEU A O 1
ATOM 5672 N N . ASP A 1 722 ? -16.974 26.706 -18.176 1.00 90.81 722 ASP A N 1
ATOM 5673 C CA . ASP A 1 722 ? -18.183 25.895 -18.038 1.00 90.81 722 ASP A CA 1
ATOM 5674 C C . ASP A 1 722 ? -19.389 26.768 -17.668 1.00 90.81 722 ASP A C 1
ATOM 5676 O O . ASP A 1 722 ? -19.430 27.367 -16.592 1.00 90.81 722 ASP A O 1
ATOM 5680 N N . LEU A 1 723 ? -20.358 26.879 -18.578 1.00 94.56 723 LEU A N 1
ATOM 5681 C CA . LEU A 1 723 ? -21.566 27.696 -18.427 1.00 94.56 723 LEU A CA 1
ATOM 5682 C C . LEU A 1 723 ? -22.845 26.889 -18.664 1.00 94.56 723 LEU A C 1
ATOM 5684 O O . LEU A 1 723 ? -23.907 27.473 -18.900 1.00 94.56 723 LEU A O 1
ATOM 5688 N N . ASP A 1 724 ? -22.768 25.565 -18.598 1.00 86.75 724 ASP A N 1
ATOM 5689 C CA . ASP A 1 724 ? -23.910 24.683 -18.824 1.00 86.75 724 ASP A CA 1
ATOM 5690 C C . ASP A 1 724 ? -25.087 24.991 -17.889 1.00 86.75 724 ASP A C 1
ATOM 5692 O O . ASP A 1 724 ? -24.907 25.497 -16.785 1.00 86.75 724 ASP A O 1
ATOM 5696 N N . GLY A 1 725 ? -26.316 24.706 -18.316 1.00 84.44 725 GLY A N 1
ATOM 5697 C CA . GLY A 1 725 ? -27.508 24.812 -17.472 1.00 84.44 725 GLY A CA 1
ATOM 5698 C C . GLY A 1 725 ? -27.781 26.223 -16.946 1.00 84.44 725 GLY A C 1
ATOM 5699 O O . GLY A 1 725 ? -28.173 26.373 -15.791 1.00 84.44 725 GLY A O 1
ATOM 5700 N N . ASN A 1 726 ? -27.549 27.250 -17.766 1.00 91.06 726 ASN A N 1
ATOM 5701 C CA . ASN A 1 726 ? -27.838 28.653 -17.459 1.00 91.06 726 ASN A CA 1
ATOM 5702 C C . ASN A 1 726 ? -29.001 29.189 -18.326 1.00 91.06 726 ASN A C 1
ATOM 5704 O O . ASN A 1 726 ? -29.768 28.437 -18.922 1.00 91.06 726 ASN A O 1
ATOM 5708 N N . ARG A 1 727 ? -29.185 30.514 -18.385 1.00 89.38 727 ARG A N 1
ATOM 5709 C CA . ARG A 1 727 ? -30.199 31.197 -19.214 1.00 89.38 727 ARG A CA 1
ATOM 5710 C C . ARG A 1 727 ? -29.557 32.133 -20.250 1.00 89.38 727 ARG A C 1
ATOM 5712 O O . ARG A 1 727 ? -30.129 33.174 -20.575 1.00 89.38 727 ARG A O 1
ATOM 5719 N N . ILE A 1 728 ? -28.350 31.812 -20.726 1.00 89.81 728 ILE A N 1
ATOM 5720 C CA . ILE A 1 728 ? -27.539 32.696 -21.578 1.00 89.81 728 ILE A CA 1
ATOM 5721 C C . ILE A 1 728 ? -28.117 32.730 -22.994 1.00 89.81 728 ILE A C 1
ATOM 5723 O O . ILE A 1 728 ? -28.202 31.696 -23.649 1.00 89.81 728 ILE A O 1
ATOM 5727 N N . GLY A 1 729 ? -28.497 33.913 -23.482 1.00 83.38 729 GLY A N 1
ATOM 5728 C CA . GLY A 1 729 ? -29.097 34.070 -24.809 1.00 83.38 729 GLY A CA 1
ATOM 5729 C C . GLY A 1 729 ? -29.554 35.498 -25.124 1.00 83.38 729 GLY A C 1
ATOM 5730 O O . GLY A 1 729 ? -29.563 36.349 -24.233 1.00 83.38 729 GLY A O 1
ATOM 5731 N N . PRO A 1 730 ? -29.936 35.797 -26.381 1.00 79.31 730 PRO A N 1
ATOM 5732 C CA . PRO A 1 730 ? -29.945 34.891 -27.541 1.00 79.31 730 PRO A CA 1
ATOM 5733 C C . PRO A 1 730 ? -28.563 34.665 -28.185 1.00 79.31 730 PRO A C 1
ATOM 5735 O O . PRO A 1 730 ? -28.385 33.737 -28.971 1.00 79.31 730 PRO A O 1
ATOM 5738 N N . SER A 1 731 ? -27.562 35.491 -27.864 1.00 82.94 731 SER A N 1
ATOM 5739 C CA . SER A 1 731 ? -26.226 35.447 -28.475 1.00 82.94 731 SER A CA 1
ATOM 5740 C C . SER A 1 731 ? -25.104 35.591 -27.447 1.00 82.94 731 SER A C 1
ATOM 5742 O O . SER A 1 731 ? -25.287 36.233 -26.413 1.00 82.94 731 SER A O 1
ATOM 5744 N N . LEU A 1 732 ? -23.916 35.071 -27.770 1.00 89.81 732 LEU A N 1
ATOM 5745 C CA . LEU A 1 732 ? -22.681 35.315 -27.016 1.00 89.81 732 LEU A CA 1
ATOM 5746 C C . LEU A 1 732 ? -21.933 36.557 -27.535 1.00 89.81 732 LEU A C 1
ATOM 5748 O O . LEU A 1 732 ? -22.021 36.854 -28.730 1.00 89.81 732 LEU A O 1
ATOM 5752 N N . PRO A 1 733 ? -21.173 37.271 -26.679 1.00 92.19 733 PRO A N 1
ATOM 5753 C CA . PRO A 1 733 ? -20.326 38.378 -27.120 1.00 92.19 733 PRO A CA 1
ATOM 5754 C C . PRO A 1 733 ? -19.241 37.885 -28.088 1.00 92.19 733 PRO A C 1
ATOM 5756 O O . PRO A 1 733 ? -18.626 36.841 -27.860 1.00 92.19 733 PRO A O 1
ATOM 5759 N N . HIS A 1 734 ? -18.964 38.651 -29.150 1.00 89.06 734 HIS A N 1
ATOM 5760 C CA . HIS A 1 734 ? -17.901 38.321 -30.113 1.00 89.06 734 HIS A CA 1
ATOM 5761 C C . HIS A 1 734 ? -16.521 38.257 -29.435 1.00 89.06 734 HIS A C 1
ATOM 5763 O O . HIS A 1 734 ? -15.644 37.509 -29.860 1.00 89.06 734 HIS A O 1
ATOM 5769 N N . GLU A 1 735 ? -16.339 39.012 -28.353 1.00 93.88 735 GLU A N 1
ATOM 5770 C CA . GLU A 1 735 ? -15.132 39.074 -27.534 1.00 93.88 735 GLU A CA 1
ATOM 5771 C C . GLU A 1 735 ? -14.726 37.726 -26.920 1.00 93.88 735 GLU A C 1
ATOM 5773 O O . GLU A 1 735 ? -13.552 37.540 -26.609 1.00 93.88 735 GLU A O 1
ATOM 5778 N N . LEU A 1 736 ? -15.645 36.760 -26.793 1.00 91.75 736 LEU A N 1
ATOM 5779 C CA . LEU A 1 736 ? -15.311 35.397 -26.359 1.00 91.75 736 LEU A CA 1
ATOM 5780 C C . LEU A 1 736 ? -14.394 34.688 -27.374 1.00 91.75 736 LEU A C 1
ATOM 5782 O O . LEU A 1 736 ? -13.567 33.862 -27.000 1.00 91.75 736 LEU A O 1
ATOM 5786 N N . GLY A 1 737 ? -14.454 35.095 -28.646 1.00 88.81 737 GLY A N 1
ATOM 5787 C CA . GLY A 1 737 ? -13.534 34.666 -29.699 1.00 88.81 737 GLY A CA 1
ATOM 5788 C C . GLY A 1 737 ? -12.085 35.137 -29.529 1.00 88.81 737 GLY A C 1
ATOM 5789 O O . GLY A 1 737 ? -11.217 34.678 -30.264 1.00 88.81 737 GLY A O 1
ATOM 5790 N N . PHE A 1 738 ? -11.796 36.042 -28.586 1.00 92.12 738 PHE A N 1
ATOM 5791 C CA . PHE A 1 738 ? -10.430 36.494 -28.290 1.00 92.12 738 PHE A CA 1
ATOM 5792 C C . PHE A 1 738 ? -9.696 35.597 -27.281 1.00 92.12 738 PHE A C 1
ATOM 5794 O O . PHE A 1 738 ? -8.507 35.798 -27.032 1.00 92.12 738 PHE A O 1
ATOM 5801 N N . LEU A 1 739 ? -10.372 34.588 -26.726 1.00 93.12 739 LEU A N 1
ATOM 5802 C CA . LEU A 1 739 ? -9.795 33.624 -25.792 1.00 93.12 739 LEU A CA 1
ATOM 5803 C C . LEU A 1 739 ? -9.019 32.533 -26.538 1.00 93.12 739 LEU A C 1
ATOM 5805 O O . LEU A 1 739 ? -9.440 31.386 -26.625 1.00 93.12 739 LEU A O 1
ATOM 5809 N N . VAL A 1 740 ? -7.869 32.892 -27.105 1.00 91.00 740 VAL A N 1
ATOM 5810 C CA . VAL A 1 740 ? -7.091 32.004 -27.990 1.00 91.00 740 VAL A CA 1
ATOM 5811 C C . VAL A 1 740 ? -6.563 30.730 -27.316 1.00 91.00 740 VAL A C 1
ATOM 5813 O O . VAL A 1 740 ? -6.198 29.792 -28.017 1.00 91.00 740 VAL A O 1
ATOM 5816 N N . ARG A 1 741 ? -6.524 30.689 -25.979 1.00 93.56 741 ARG A N 1
ATOM 5817 C CA . ARG A 1 741 ? -6.118 29.524 -25.176 1.00 93.56 741 ARG A CA 1
ATOM 5818 C C . ARG A 1 741 ? -7.282 28.608 -24.789 1.00 93.56 741 ARG A C 1
ATOM 5820 O O . ARG A 1 741 ? -7.031 27.550 -24.229 1.00 93.56 741 ARG A O 1
ATOM 5827 N N . LEU A 1 742 ? -8.523 28.997 -25.088 1.00 91.69 742 LEU A N 1
ATOM 5828 C CA . LEU A 1 742 ? -9.702 28.252 -24.669 1.00 91.69 742 LEU A CA 1
ATOM 5829 C C . LEU A 1 742 ? -9.752 26.904 -25.387 1.00 91.69 742 LEU A C 1
ATOM 5831 O O . LEU A 1 742 ? -9.893 26.853 -26.610 1.00 91.69 742 LEU A O 1
ATOM 5835 N N . GLN A 1 743 ? -9.666 25.836 -24.605 1.00 85.19 743 GLN A N 1
ATOM 5836 C CA . GLN A 1 743 ? -9.756 24.456 -25.060 1.00 85.19 743 GLN A CA 1
ATOM 5837 C C . GLN A 1 743 ? -11.151 23.877 -24.846 1.00 85.19 743 GLN A C 1
ATOM 5839 O O . GLN A 1 743 ? -11.636 23.110 -25.677 1.00 85.19 743 GLN A O 1
ATOM 5844 N N . ARG A 1 744 ? -11.823 24.270 -23.757 1.00 82.50 744 ARG A N 1
ATOM 5845 C CA . ARG A 1 744 ? -13.101 23.684 -23.336 1.00 82.50 744 ARG A CA 1
ATOM 5846 C C . ARG A 1 744 ? -14.153 24.756 -23.106 1.00 82.50 744 ARG A C 1
ATOM 5848 O O . ARG A 1 744 ? -13.940 25.685 -22.327 1.00 82.50 744 ARG A O 1
ATOM 5855 N N . LEU A 1 745 ? -15.299 24.609 -23.769 1.00 88.31 745 LEU A N 1
ATOM 5856 C CA . LEU A 1 745 ? -16.433 25.521 -23.648 1.00 88.31 745 LEU A CA 1
ATOM 5857 C C . LEU A 1 745 ? -17.743 24.752 -23.429 1.00 88.31 745 LEU A C 1
ATOM 5859 O O . LEU A 1 745 ? -18.235 24.068 -24.329 1.00 88.31 745 LEU A O 1
ATOM 5863 N N . GLY A 1 746 ? -18.312 24.894 -22.233 1.00 85.62 746 GLY A N 1
ATOM 5864 C CA . GLY A 1 746 ? -19.642 24.401 -21.879 1.00 85.62 746 GLY A CA 1
ATOM 5865 C C . GLY A 1 746 ? -20.708 25.479 -22.063 1.00 85.62 746 GLY A C 1
ATOM 5866 O O . GLY A 1 746 ? -20.593 26.562 -21.496 1.00 85.62 746 GLY A O 1
ATOM 5867 N N . LEU A 1 747 ? -21.722 25.201 -22.876 1.00 86.69 747 LEU A N 1
ATOM 5868 C CA . LEU A 1 747 ? -22.900 26.033 -23.131 1.00 86.69 747 LEU A CA 1
ATOM 5869 C C . LEU A 1 747 ? -24.177 25.181 -23.233 1.00 86.69 747 LEU A C 1
ATOM 5871 O O . LEU A 1 747 ? -25.161 25.603 -23.847 1.00 86.69 747 LEU A O 1
ATOM 5875 N N . GLU A 1 748 ? -24.177 23.966 -22.693 1.00 81.50 748 GLU A N 1
ATOM 5876 C CA . GLU A 1 748 ? -25.338 23.082 -22.703 1.00 81.50 748 GLU A CA 1
ATOM 5877 C C . GLU A 1 748 ? -26.520 23.728 -21.965 1.00 81.50 748 GLU A C 1
ATOM 5879 O O . GLU A 1 748 ? -26.332 24.548 -21.070 1.00 81.50 748 GLU A O 1
ATOM 5884 N N . HIS A 1 749 ? -27.752 23.401 -22.349 1.00 79.06 749 HIS A N 1
ATOM 5885 C CA . HIS A 1 749 ? -28.979 23.824 -21.673 1.00 79.06 749 HIS A CA 1
ATOM 5886 C C . HIS A 1 749 ? -29.060 25.336 -21.391 1.00 79.06 749 HIS A C 1
ATOM 5888 O O . HIS A 1 749 ? -29.404 25.751 -20.289 1.00 79.06 749 HIS A O 1
ATOM 5894 N N . ASN A 1 750 ? -28.740 26.156 -22.398 1.00 83.62 750 ASN A N 1
ATOM 5895 C CA . ASN A 1 750 ? -28.829 27.619 -22.361 1.00 83.62 750 ASN A CA 1
ATOM 5896 C C . ASN A 1 750 ? -29.936 28.154 -23.301 1.00 83.62 750 ASN A C 1
ATOM 5898 O O . ASN A 1 750 ? -30.859 27.430 -23.679 1.00 83.62 750 ASN A O 1
ATOM 5902 N N . CYS A 1 751 ? -29.908 29.442 -23.651 1.00 82.75 751 CYS A N 1
ATOM 5903 C CA . CYS A 1 751 ? -30.920 30.113 -24.473 1.00 82.75 751 CYS A CA 1
ATOM 5904 C C . CYS A 1 751 ? -30.361 30.678 -25.797 1.00 82.75 751 CYS A C 1
ATOM 5906 O O . CYS A 1 751 ? -30.839 31.707 -26.269 1.00 82.75 751 CYS A O 1
ATOM 5908 N N . LEU A 1 752 ? -29.330 30.057 -26.380 1.00 78.69 752 LEU A N 1
ATOM 5909 C CA . LEU A 1 752 ? -28.682 30.549 -27.604 1.00 78.69 752 LEU A CA 1
ATOM 5910 C C . LEU A 1 752 ? -29.498 30.241 -28.870 1.00 78.69 752 LEU A C 1
ATOM 5912 O O . LEU A 1 752 ? -29.945 29.111 -29.064 1.00 78.69 752 LEU A O 1
ATOM 5916 N N . ASP A 1 753 ? -29.619 31.228 -29.761 1.00 74.50 753 ASP A N 1
ATOM 5917 C CA . ASP A 1 753 ? -30.374 31.111 -31.019 1.00 74.50 753 ASP A CA 1
ATOM 5918 C C . ASP A 1 753 ? -29.560 30.430 -32.128 1.00 74.50 753 ASP A C 1
ATOM 5920 O O . ASP A 1 753 ? -30.106 29.745 -32.993 1.00 74.50 753 ASP A O 1
ATOM 5924 N N . THR A 1 754 ? -28.242 30.646 -32.139 1.00 70.31 754 THR A N 1
ATOM 5925 C CA . THR A 1 754 ? -27.347 30.174 -33.204 1.00 70.31 754 THR A CA 1
ATOM 5926 C C . THR A 1 754 ? -25.974 29.805 -32.660 1.00 70.31 754 THR A C 1
ATOM 5928 O O . THR A 1 754 ? -25.502 30.425 -31.704 1.00 70.31 754 THR A O 1
ATOM 5931 N N . LEU A 1 755 ? -25.288 28.875 -33.334 1.00 71.31 755 LEU A N 1
ATOM 5932 C CA . LEU A 1 755 ? -23.866 28.602 -33.111 1.00 71.31 755 LEU A CA 1
ATOM 5933 C C . LEU A 1 755 ? -23.043 29.890 -33.331 1.00 71.31 755 LEU A C 1
ATOM 5935 O O . LEU A 1 755 ? -23.053 30.430 -34.442 1.00 71.31 755 LEU A O 1
ATOM 5939 N N . PRO A 1 756 ? -22.314 30.395 -32.320 1.00 73.69 756 PRO A N 1
ATOM 5940 C CA . PRO A 1 756 ? -21.505 31.591 -32.486 1.00 73.69 756 PRO A CA 1
ATOM 5941 C C . PRO A 1 756 ? -20.355 31.347 -33.466 1.00 73.69 756 PRO A C 1
ATOM 5943 O O . PRO A 1 756 ? -19.507 30.480 -33.264 1.00 73.69 756 PRO A O 1
ATOM 5946 N N . THR A 1 757 ? -20.275 32.157 -34.520 1.00 73.81 757 THR A N 1
ATOM 5947 C CA . THR A 1 757 ? -19.305 31.963 -35.614 1.00 73.81 757 THR A CA 1
ATOM 5948 C C . THR A 1 757 ? -17.842 32.077 -35.179 1.00 73.81 757 THR A C 1
ATOM 5950 O O . THR A 1 757 ? -16.955 31.620 -35.894 1.00 73.81 757 THR A O 1
ATOM 5953 N N . PHE A 1 758 ? -17.563 32.709 -34.032 1.00 80.00 758 PHE A N 1
ATOM 5954 C CA . PHE A 1 758 ? -16.205 32.816 -33.494 1.00 80.00 758 PHE A CA 1
ATOM 5955 C C . PHE A 1 758 ? -15.661 31.476 -32.980 1.00 80.00 758 PHE A C 1
ATOM 5957 O O . PHE A 1 758 ? -14.449 31.304 -32.950 1.00 80.00 758 PHE A O 1
ATOM 5964 N N . VAL A 1 759 ? -16.527 30.523 -32.613 1.00 74.94 759 VAL A N 1
ATOM 5965 C CA . VAL A 1 759 ? -16.132 29.204 -32.085 1.00 74.94 759 VAL A CA 1
ATOM 5966 C C . VAL A 1 759 ? -15.314 28.431 -33.122 1.00 74.94 759 VAL A C 1
ATOM 5968 O O . VAL A 1 759 ? -14.315 27.807 -32.784 1.00 74.94 759 VAL A O 1
ATOM 5971 N N . LEU A 1 760 ? -15.656 28.586 -34.407 1.00 71.50 760 LEU A N 1
ATOM 5972 C CA . LEU A 1 760 ? -14.906 28.015 -35.533 1.00 71.50 760 LEU A CA 1
ATOM 5973 C C . LEU A 1 760 ? -13.491 28.604 -35.684 1.00 71.50 760 LEU A C 1
ATOM 5975 O O . LEU A 1 760 ? -12.654 28.036 -36.378 1.00 71.50 760 LEU A O 1
ATOM 5979 N N . LYS A 1 761 ? -13.231 29.763 -35.069 1.00 73.38 761 LYS A N 1
ATOM 5980 C CA . LYS A 1 761 ? -11.979 30.522 -35.182 1.00 73.38 761 LYS A CA 1
ATOM 5981 C C . LYS A 1 761 ? -11.089 30.399 -33.944 1.00 73.38 761 LYS A C 1
ATOM 5983 O O . LYS A 1 761 ? -10.000 30.969 -33.942 1.00 73.38 761 LYS A O 1
ATOM 5988 N N . LEU A 1 762 ? -11.524 29.683 -32.904 1.00 81.31 762 LEU A N 1
ATOM 5989 C CA . LEU A 1 762 ? -10.711 29.454 -31.713 1.00 81.31 762 LEU A CA 1
ATOM 5990 C C . LEU A 1 762 ? -9.625 28.402 -32.016 1.00 81.31 762 LEU A C 1
ATOM 5992 O O . LEU A 1 762 ? -9.946 27.268 -32.393 1.00 81.31 762 LEU A O 1
ATOM 5996 N N . PRO A 1 763 ? -8.329 28.744 -31.885 1.00 79.12 763 PRO A N 1
ATOM 5997 C CA . PRO A 1 763 ? -7.247 27.890 -32.367 1.00 79.12 763 PRO A CA 1
ATOM 5998 C C . PRO A 1 763 ? -7.007 26.663 -31.482 1.00 79.12 763 PRO A C 1
ATOM 6000 O O . PRO A 1 763 ? -6.616 25.636 -32.024 1.00 79.12 763 PRO A O 1
ATOM 6003 N N . GLN A 1 764 ? -7.319 26.724 -30.184 1.00 81.69 764 GLN A N 1
ATOM 6004 C CA . GLN A 1 764 ? -7.072 25.631 -29.231 1.00 81.69 764 GLN A CA 1
ATOM 6005 C C . GLN A 1 764 ? -8.336 24.888 -28.776 1.00 81.69 764 GLN A C 1
ATOM 6007 O O . GLN A 1 764 ? -8.234 23.959 -27.989 1.00 81.69 764 GLN A O 1
ATOM 6012 N N . LEU A 1 765 ? -9.525 25.252 -29.275 1.00 80.06 765 LEU A N 1
ATOM 6013 C CA . LEU A 1 765 ? -10.776 24.629 -28.833 1.00 80.06 765 LEU A CA 1
ATOM 6014 C C . LEU A 1 765 ? -10.850 23.160 -29.277 1.00 80.06 765 LEU A C 1
ATOM 6016 O O . LEU A 1 765 ? -10.917 22.883 -30.479 1.00 80.06 765 LEU A O 1
ATOM 6020 N N . THR A 1 766 ? -10.868 22.253 -28.303 1.00 69.44 766 THR A N 1
ATOM 6021 C CA . THR A 1 766 ? -10.978 20.799 -28.477 1.00 69.44 766 THR A CA 1
ATOM 6022 C C . THR A 1 766 ? -12.361 20.294 -28.076 1.00 69.44 766 THR A C 1
ATOM 6024 O O . THR A 1 766 ? -12.915 19.445 -28.767 1.00 69.44 766 THR A O 1
ATOM 6027 N N . CYS A 1 767 ? -12.968 20.880 -27.038 1.00 69.75 767 CYS A N 1
ATOM 6028 C CA . CYS A 1 767 ? -14.258 20.456 -26.498 1.00 69.75 767 CYS A CA 1
ATOM 6029 C C . CYS A 1 767 ? -15.299 21.584 -26.515 1.00 69.75 767 CYS A C 1
ATOM 6031 O O . CYS A 1 767 ? -15.099 22.654 -25.933 1.00 69.75 767 CYS A O 1
ATOM 6033 N N . LEU A 1 768 ? -16.449 21.318 -27.140 1.00 77.75 768 LEU A N 1
ATOM 6034 C CA . LEU A 1 768 ? -17.609 22.210 -27.154 1.00 77.75 768 LEU A CA 1
ATOM 6035 C C . LEU A 1 768 ? -18.881 21.431 -26.806 1.00 77.75 768 LEU A C 1
ATOM 6037 O O . LEU A 1 768 ? -19.249 20.494 -27.520 1.00 77.75 768 LEU A O 1
ATOM 6041 N N . ARG A 1 769 ? -19.582 21.863 -25.752 1.00 74.75 769 ARG A N 1
ATOM 6042 C CA . ARG A 1 769 ? -20.921 21.369 -25.388 1.00 74.75 769 ARG A CA 1
ATOM 6043 C C . ARG A 1 769 ? -21.951 22.462 -25.637 1.00 74.75 769 ARG A C 1
ATOM 6045 O O . ARG A 1 769 ? -21.816 23.557 -25.110 1.00 74.75 769 ARG A O 1
ATOM 6052 N N . MET A 1 770 ? -22.972 22.192 -26.449 1.00 73.31 770 MET A N 1
ATOM 6053 C CA . MET A 1 770 ? -24.007 23.183 -26.808 1.00 73.31 770 MET A CA 1
ATOM 6054 C C . MET A 1 770 ? -25.424 22.601 -26.877 1.00 73.31 770 MET A C 1
ATOM 6056 O O . MET A 1 770 ? -26.348 23.253 -27.375 1.00 73.31 770 MET A O 1
ATOM 6060 N N . ASN A 1 771 ? -25.621 21.378 -26.391 1.00 68.38 771 ASN A N 1
ATOM 6061 C CA . ASN A 1 771 ? -26.904 20.691 -26.513 1.00 68.38 771 ASN A CA 1
ATOM 6062 C C . ASN A 1 771 ? -28.001 21.412 -25.724 1.00 68.38 771 ASN A C 1
ATOM 6064 O O . ASN A 1 771 ? -27.739 22.157 -24.788 1.00 68.38 771 ASN A O 1
ATOM 6068 N N . GLY A 1 772 ? -29.260 21.230 -26.117 1.00 64.12 772 GLY A N 1
ATOM 6069 C CA . GLY A 1 772 ? -30.392 21.720 -25.329 1.00 64.12 772 GLY A CA 1
ATOM 6070 C C . GLY A 1 772 ? -30.549 23.245 -25.225 1.00 64.12 772 GLY A C 1
ATOM 6071 O O . GLY A 1 772 ? -31.288 23.686 -24.347 1.00 64.12 772 GLY A O 1
ATOM 6072 N N . ASN A 1 773 ? -29.912 24.037 -26.099 1.00 65.00 773 ASN A N 1
ATOM 6073 C CA . ASN A 1 773 ? -30.148 25.483 -26.205 1.00 65.00 773 ASN A CA 1
ATOM 6074 C C . ASN A 1 773 ? -31.545 25.801 -26.777 1.00 65.00 773 ASN A C 1
ATOM 6076 O O . ASN A 1 773 ? -31.965 25.178 -27.753 1.00 65.00 773 ASN A O 1
ATOM 6080 N N . ARG A 1 774 ? -32.280 26.753 -26.177 1.00 62.97 774 ARG A N 1
ATOM 6081 C CA . ARG A 1 774 ? -33.651 27.127 -26.592 1.00 62.97 774 ARG A CA 1
ATOM 6082 C C . ARG A 1 774 ? -33.881 28.643 -26.565 1.00 62.97 774 ARG A C 1
ATOM 6084 O O . ARG A 1 774 ? -33.871 29.240 -25.494 1.00 62.97 774 ARG A O 1
ATOM 6091 N N . ALA A 1 775 ? -34.141 29.253 -27.723 1.00 53.84 775 ALA A N 1
ATOM 6092 C CA . ALA A 1 775 ? -34.397 30.693 -27.860 1.00 53.84 775 ALA A CA 1
ATOM 6093 C C . ALA A 1 775 ? -35.514 31.213 -26.912 1.00 53.84 775 ALA A C 1
ATOM 6095 O O . ALA A 1 775 ? -36.564 30.565 -26.797 1.00 53.84 775 ALA A O 1
ATOM 6096 N N . PRO A 1 776 ? -35.368 32.390 -26.266 1.00 43.31 776 PRO A N 1
ATOM 6097 C CA . PRO A 1 776 ? -36.417 32.973 -25.425 1.00 43.31 776 PRO A CA 1
ATOM 6098 C C . PRO A 1 776 ? -37.676 33.334 -26.238 1.00 43.31 776 PRO A C 1
ATOM 6100 O O . PRO A 1 776 ? -37.608 34.116 -27.183 1.00 43.31 776 PRO A O 1
ATOM 6103 N N . GLY A 1 777 ? -38.848 32.818 -25.843 1.00 48.78 777 GLY A N 1
ATOM 6104 C CA . GLY A 1 777 ? -40.146 33.185 -26.439 1.00 48.78 777 GLY A CA 1
ATOM 6105 C C . GLY A 1 777 ? -40.677 32.260 -27.543 1.00 48.78 777 GLY A C 1
ATOM 6106 O O . GLY A 1 777 ? -41.630 32.626 -28.232 1.00 48.78 777 GLY A O 1
ATOM 6107 N N . HIS A 1 778 ? -40.113 31.062 -27.716 1.00 43.88 778 HIS A N 1
ATOM 6108 C CA . HIS A 1 778 ? -40.644 30.089 -28.671 1.00 43.88 778 HIS A CA 1
ATOM 6109 C C . HIS A 1 778 ? -41.896 29.387 -28.119 1.00 43.88 778 HIS A C 1
ATOM 6111 O O . HIS A 1 778 ? -41.810 28.513 -27.260 1.00 43.88 778 HIS A O 1
ATOM 6117 N N . VAL A 1 779 ? -43.069 29.782 -28.617 1.00 48.12 779 VAL A N 1
ATOM 6118 C CA . VAL A 1 779 ? -44.347 29.116 -28.341 1.00 48.12 779 VAL A CA 1
ATOM 6119 C C . VAL A 1 779 ? -44.670 28.189 -29.508 1.00 48.12 779 VAL A C 1
ATOM 6121 O O . VAL A 1 779 ? -44.953 28.664 -30.609 1.00 48.12 779 VAL A O 1
ATOM 6124 N N . VAL A 1 780 ? -44.641 26.874 -29.280 1.00 46.16 780 VAL A N 1
ATOM 6125 C CA . VAL A 1 780 ? -45.073 25.894 -30.284 1.00 46.16 780 VAL A CA 1
ATOM 6126 C C . VAL A 1 780 ? -46.595 25.817 -30.256 1.00 46.16 780 VAL A C 1
ATOM 6128 O O . VAL A 1 780 ? -47.198 25.564 -29.212 1.00 46.16 780 VAL A O 1
ATOM 6131 N N . LYS A 1 781 ? -47.210 26.064 -31.414 1.00 47.72 781 LYS A N 1
ATOM 6132 C CA . LYS A 1 781 ? -48.633 25.820 -31.631 1.00 47.72 781 LYS A CA 1
ATOM 6133 C C . LYS A 1 781 ? -48.801 24.518 -32.392 1.00 47.72 781 LYS A C 1
ATOM 6135 O O . LYS A 1 781 ? -48.090 24.299 -33.372 1.00 47.72 781 LYS A O 1
ATOM 6140 N N . ASP A 1 782 ? -49.728 23.679 -31.953 1.00 46.09 782 ASP A N 1
ATOM 6141 C CA . ASP A 1 782 ? -50.096 22.459 -32.672 1.00 46.09 782 ASP A CA 1
ATOM 6142 C C . ASP A 1 782 ? -50.491 22.808 -34.120 1.00 46.09 782 ASP A C 1
ATOM 6144 O O . ASP A 1 782 ? -51.258 23.742 -34.365 1.00 46.09 782 ASP A O 1
ATOM 6148 N N . SER A 1 783 ? -49.930 22.098 -35.100 1.00 42.72 783 SER A N 1
ATOM 6149 C CA . SER A 1 783 ? -50.094 22.424 -36.523 1.00 42.72 783 SER A CA 1
ATOM 6150 C C . SER A 1 783 ? -51.480 22.085 -37.082 1.00 42.72 783 SER A C 1
ATOM 6152 O O . SER A 1 783 ? -51.816 22.522 -38.183 1.00 42.72 783 SER A O 1
ATOM 6154 N N . ILE A 1 784 ? -52.292 21.340 -36.329 1.00 48.50 784 ILE A N 1
ATOM 6155 C CA . ILE A 1 784 ? -53.655 20.937 -36.676 1.00 48.50 784 ILE A CA 1
ATOM 6156 C C . ILE A 1 784 ? -54.677 21.758 -35.875 1.00 48.50 784 ILE A C 1
ATOM 6158 O O . ILE A 1 784 ? -55.696 22.161 -36.435 1.00 48.50 784 ILE A O 1
ATOM 6162 N N . THR A 1 785 ? -54.421 22.036 -34.591 1.00 62.31 785 THR A N 1
ATOM 6163 C CA . THR A 1 785 ? -55.386 22.690 -33.684 1.00 62.31 785 THR A CA 1
ATOM 6164 C C . THR A 1 785 ? -55.069 24.157 -33.378 1.00 62.31 785 THR A C 1
ATOM 6166 O O . THR A 1 785 ? -55.978 24.922 -33.061 1.00 62.31 785 THR A O 1
ATOM 6169 N N . GLY A 1 786 ? -53.812 24.589 -33.514 1.00 50.19 786 GLY A N 1
ATOM 6170 C CA . GLY A 1 786 ? -53.368 25.965 -33.273 1.00 50.19 786 GLY A CA 1
ATOM 6171 C C . GLY A 1 786 ? -53.206 26.360 -31.798 1.00 50.19 786 GLY A C 1
ATOM 6172 O O . GLY A 1 786 ? -52.910 27.528 -31.522 1.00 50.19 786 GLY A O 1
ATOM 6173 N N . GLU A 1 787 ? -53.381 25.430 -30.856 1.00 44.97 787 GLU A N 1
ATOM 6174 C CA . GLU A 1 787 ? -53.234 25.691 -29.419 1.00 44.97 787 GLU A CA 1
ATOM 6175 C C . GLU A 1 787 ? -51.771 25.700 -28.963 1.00 44.97 787 GLU A C 1
ATOM 6177 O O . GLU A 1 787 ? -50.926 24.999 -29.516 1.00 44.97 787 GLU A O 1
ATOM 6182 N N . VAL A 1 788 ? -51.484 26.519 -27.947 1.00 52.09 788 VAL A N 1
ATOM 6183 C CA . VAL A 1 788 ? -50.163 26.646 -27.318 1.00 52.09 788 VAL A CA 1
ATOM 6184 C C . VAL A 1 788 ? -49.899 25.421 -26.445 1.00 52.09 788 VAL A C 1
ATOM 6186 O O . VAL A 1 788 ? -50.591 25.217 -25.450 1.00 52.09 788 VAL A O 1
ATOM 6189 N N . LEU A 1 789 ? -48.897 24.622 -26.811 1.00 50.53 789 LEU A N 1
ATOM 6190 C CA . LEU A 1 789 ? -48.503 23.429 -26.063 1.00 50.53 789 LEU A CA 1
ATOM 6191 C C . LEU A 1 789 ? -47.561 23.835 -24.921 1.00 50.53 789 LEU A C 1
ATOM 6193 O O . LEU A 1 789 ? -46.359 24.002 -25.126 1.00 50.53 789 LEU A O 1
ATOM 6197 N N . ASP A 1 790 ? -48.112 24.039 -23.725 1.00 44.16 790 ASP A N 1
ATOM 6198 C CA . ASP A 1 790 ? -47.329 24.306 -22.516 1.00 44.16 790 ASP A CA 1
ATOM 6199 C C . ASP A 1 790 ? -47.001 22.973 -21.818 1.00 44.16 790 ASP A C 1
ATOM 6201 O O . ASP A 1 790 ? -47.881 22.303 -21.275 1.00 44.16 790 ASP A O 1
ATOM 6205 N N . GLY A 1 791 ? -45.728 22.569 -21.874 1.00 45.66 791 GLY A N 1
ATOM 6206 C CA . GLY A 1 791 ? -45.204 21.358 -21.234 1.00 45.66 791 GLY A CA 1
ATOM 6207 C C . GLY A 1 791 ? -44.878 20.208 -22.199 1.00 45.66 791 GLY A C 1
ATOM 6208 O O . GLY A 1 791 ? -45.757 19.643 -22.835 1.00 45.66 791 GLY A O 1
ATOM 6209 N N . VAL A 1 792 ? -43.599 19.801 -22.190 1.00 35.44 792 VAL A N 1
ATOM 6210 C CA . VAL A 1 792 ? -42.978 18.649 -22.889 1.00 35.44 792 VAL A CA 1
ATOM 6211 C C . VAL A 1 792 ? -42.530 18.895 -24.352 1.00 35.44 792 VAL A C 1
ATOM 6213 O O . VAL A 1 792 ? -43.256 18.656 -25.305 1.00 35.44 792 VAL A O 1
ATOM 6216 N N . ASN A 1 793 ? -41.274 19.362 -24.497 1.00 39.06 793 ASN A N 1
ATOM 6217 C CA . ASN A 1 793 ? -40.159 18.741 -25.264 1.00 39.06 793 ASN A CA 1
ATOM 6218 C C . ASN A 1 793 ? -40.583 17.781 -26.416 1.00 39.06 793 ASN A C 1
ATOM 6220 O O . ASN A 1 793 ? -41.175 16.756 -26.112 1.00 39.06 793 ASN A O 1
ATOM 6224 N N . VAL A 1 794 ? -40.276 17.908 -27.721 1.00 34.53 794 VAL A N 1
ATOM 6225 C CA . VAL A 1 794 ? -39.074 18.291 -28.519 1.00 34.53 794 VAL A CA 1
ATOM 6226 C C . VAL A 1 794 ? -39.549 18.551 -30.008 1.00 34.53 794 VAL A C 1
ATOM 6228 O O . VAL A 1 794 ? -40.751 18.496 -30.251 1.00 34.53 794 VAL A O 1
ATOM 6231 N N . PRO A 1 795 ? -38.695 18.719 -31.048 1.00 36.09 795 PRO A N 1
ATOM 6232 C CA . PRO A 1 795 ? -38.221 19.949 -31.714 1.00 36.09 795 PRO A CA 1
ATOM 6233 C C . PRO A 1 795 ? -38.741 20.202 -33.158 1.00 36.09 795 PRO A C 1
ATOM 6235 O O . PRO A 1 795 ? -39.238 19.317 -33.851 1.00 36.09 795 PRO A O 1
ATOM 6238 N N . THR A 1 796 ? -38.434 21.391 -33.693 1.00 30.55 796 THR A N 1
ATOM 6239 C CA . THR A 1 796 ? -38.187 21.564 -35.138 1.00 30.55 796 THR A CA 1
ATOM 6240 C C . THR A 1 796 ? -36.794 22.158 -35.352 1.00 30.55 796 THR A C 1
ATOM 6242 O O . THR A 1 796 ? -36.605 23.362 -35.219 1.00 30.55 796 THR A O 1
ATOM 6245 N N . ARG A 1 797 ? -35.839 21.281 -35.701 1.00 32.22 797 ARG A N 1
ATOM 6246 C CA . ARG A 1 797 ? -34.481 21.546 -36.222 1.00 32.22 797 ARG A CA 1
ATOM 6247 C C . ARG A 1 797 ? -33.543 22.394 -35.348 1.00 32.22 797 ARG A C 1
ATOM 6249 O O . ARG A 1 797 ? -33.264 23.546 -35.654 1.00 32.22 797 ARG A O 1
ATOM 6256 N N . PHE A 1 798 ? -32.942 21.716 -34.373 1.00 34.25 798 PHE A N 1
ATOM 6257 C CA . PHE A 1 798 ? -31.485 21.519 -34.260 1.00 34.25 798 PHE A CA 1
ATOM 6258 C C . PHE A 1 798 ? -31.298 20.167 -33.553 1.00 34.25 798 PHE A C 1
ATOM 6260 O O . PHE A 1 798 ? -30.911 20.072 -32.393 1.00 34.25 798 PHE A O 1
ATOM 6267 N N . ASP A 1 799 ? -31.690 19.103 -34.252 1.00 30.67 799 ASP A N 1
ATOM 6268 C CA . ASP A 1 799 ? -31.649 17.737 -33.737 1.00 30.67 799 ASP A CA 1
ATOM 6269 C C . ASP A 1 799 ? -30.248 17.205 -33.998 1.00 30.67 799 ASP A C 1
ATOM 6271 O O . ASP A 1 799 ? -29.952 16.616 -35.035 1.00 30.67 799 ASP A O 1
ATOM 6275 N N . GLY A 1 800 ? -29.357 17.500 -33.068 1.00 31.11 800 GLY A N 1
ATOM 6276 C CA . GLY A 1 800 ? -28.010 16.978 -33.066 1.00 31.11 800 GLY A CA 1
ATOM 6277 C C . GLY A 1 800 ? -27.402 17.259 -31.715 1.00 31.11 800 GLY A C 1
ATOM 6278 O O . GLY A 1 800 ? -27.026 18.393 -31.434 1.00 31.11 800 GLY A O 1
ATOM 6279 N N . TYR A 1 801 ? -27.309 16.217 -30.894 1.00 31.53 801 TYR A N 1
ATOM 6280 C CA . TYR A 1 801 ? -26.312 16.166 -29.842 1.00 31.53 801 TYR A CA 1
ATOM 6281 C C . TYR A 1 801 ? -24.947 16.441 -30.504 1.00 31.53 801 TYR A C 1
ATOM 6283 O O . TYR A 1 801 ? -24.414 15.627 -31.260 1.00 31.53 801 TYR A O 1
ATOM 6291 N N . LEU A 1 802 ? -24.412 17.639 -30.298 1.00 34.47 802 LEU A N 1
ATOM 6292 C CA . LEU A 1 802 ? -23.047 18.021 -30.622 1.00 34.47 802 LEU A CA 1
ATOM 6293 C C . LEU A 1 802 ? -22.282 18.017 -29.303 1.00 34.47 802 LEU A C 1
ATOM 6295 O O . LEU A 1 802 ? -22.106 19.044 -28.652 1.00 34.47 802 LEU A O 1
ATOM 6299 N N . GLN A 1 803 ? -21.861 16.820 -28.897 1.00 37.41 803 GLN A N 1
ATOM 6300 C CA . GLN A 1 803 ? -20.675 16.683 -28.065 1.00 37.41 803 GLN A CA 1
ATOM 6301 C C . GLN A 1 803 ? -19.502 16.541 -29.034 1.00 37.41 803 GLN A C 1
ATOM 6303 O O . GLN A 1 803 ? -19.331 15.507 -29.675 1.00 37.41 803 GLN A O 1
ATOM 6308 N N . LEU A 1 804 ? -18.753 17.621 -29.216 1.00 43.28 804 LEU A N 1
ATOM 6309 C CA . LEU A 1 804 ? -17.553 17.625 -30.042 1.00 43.28 804 LEU A CA 1
ATOM 6310 C C . LEU A 1 804 ? -16.380 17.352 -29.116 1.00 43.28 804 LEU A C 1
ATOM 6312 O O . LEU A 1 804 ? -16.075 18.201 -28.283 1.00 43.28 804 LEU A O 1
ATOM 6316 N N . ARG A 1 805 ? -15.787 16.156 -29.211 1.00 40.91 805 ARG A N 1
ATOM 6317 C CA . ARG A 1 805 ? -14.584 15.818 -28.437 1.00 40.91 805 ARG A CA 1
ATOM 6318 C C . ARG A 1 805 ? -13.293 16.301 -29.100 1.00 40.91 805 ARG A C 1
ATOM 6320 O O . ARG A 1 805 ? -12.349 16.571 -28.373 1.00 40.91 805 ARG A O 1
ATOM 6327 N N . GLU A 1 806 ? -13.263 16.448 -30.428 1.00 40.91 806 GLU A N 1
ATOM 6328 C CA . GLU A 1 806 ? -12.096 16.958 -31.160 1.00 40.91 806 GLU A CA 1
ATOM 6329 C C . GLU A 1 806 ? -12.514 17.730 -32.423 1.00 40.91 806 GLU A C 1
ATOM 6331 O O . GLU A 1 806 ? -13.432 17.329 -33.145 1.00 40.91 806 GLU A O 1
ATOM 6336 N N . ALA A 1 807 ? -11.826 18.841 -32.708 1.00 40.88 807 ALA A N 1
ATOM 6337 C CA . ALA A 1 807 ? -11.877 19.492 -34.013 1.00 40.88 807 ALA A CA 1
ATOM 6338 C C . ALA A 1 807 ? -10.983 18.704 -34.981 1.00 40.88 807 ALA A C 1
ATOM 6340 O O . ALA A 1 807 ? -9.763 18.711 -34.831 1.00 40.88 807 ALA A O 1
ATOM 6341 N N . VAL A 1 808 ? -11.569 18.040 -35.978 1.00 45.59 808 VAL A N 1
ATOM 6342 C CA . VAL A 1 808 ? -10.782 17.374 -37.023 1.00 45.59 808 VAL A CA 1
ATOM 6343 C C . VAL A 1 808 ? -10.351 18.442 -38.021 1.00 45.59 808 VAL A C 1
ATOM 6345 O O . VAL A 1 808 ? -11.187 19.165 -38.566 1.00 45.59 808 VAL A O 1
ATOM 6348 N N . VAL A 1 809 ? -9.045 18.576 -38.229 1.00 50.59 809 VAL A N 1
ATOM 6349 C CA . VAL A 1 809 ? -8.485 19.447 -39.265 1.00 50.59 809 VAL A CA 1
ATOM 6350 C C . VAL A 1 809 ? -8.438 18.634 -40.555 1.00 50.59 809 VAL A C 1
ATOM 6352 O O . VAL A 1 809 ? -7.815 17.574 -40.582 1.00 50.59 809 VAL A O 1
ATOM 6355 N N . ASP A 1 810 ? -9.134 19.085 -41.598 1.00 49.91 810 ASP A N 1
ATOM 6356 C CA . ASP A 1 810 ? -9.034 18.442 -42.911 1.00 49.91 810 ASP A CA 1
ATOM 6357 C C . ASP A 1 810 ? -7.652 18.675 -43.553 1.00 49.91 810 ASP A C 1
ATOM 6359 O O . ASP A 1 810 ? -6.854 19.487 -43.083 1.00 49.91 810 ASP A O 1
ATOM 6363 N N . GLU A 1 811 ? -7.339 17.946 -44.631 1.00 43.84 811 GLU A N 1
ATOM 6364 C CA . GLU A 1 811 ? -6.039 18.031 -45.329 1.00 43.84 811 GLU A CA 1
ATOM 6365 C C . GLU A 1 811 ? -5.718 19.448 -45.861 1.00 43.84 811 GLU A C 1
ATOM 6367 O O . GLU A 1 811 ? -4.574 19.740 -46.210 1.00 43.84 811 GLU A O 1
ATOM 6372 N N . GLU A 1 812 ? -6.710 20.344 -45.888 1.00 48.28 812 GLU A N 1
ATOM 6373 C CA . GLU A 1 812 ? -6.619 21.738 -46.333 1.00 48.28 812 GLU A CA 1
ATOM 6374 C C . GLU A 1 812 ? -6.454 22.732 -45.164 1.00 48.28 812 GLU A C 1
ATOM 6376 O O . GLU A 1 812 ? -6.289 23.934 -45.390 1.00 48.28 812 GLU A O 1
ATOM 6381 N N . GLY A 1 813 ? -6.450 22.252 -43.915 1.00 46.19 813 GLY A N 1
ATOM 6382 C CA . GLY A 1 813 ? -6.253 23.063 -42.714 1.00 46.19 813 GLY A CA 1
ATOM 6383 C C . GLY A 1 813 ? -7.534 23.659 -42.120 1.00 46.19 813 GLY A C 1
ATOM 6384 O O . GLY A 1 813 ? -7.446 24.482 -41.202 1.00 46.19 813 GLY A O 1
ATOM 6385 N N . ASN A 1 814 ? -8.722 23.279 -42.601 1.00 48.50 814 ASN A N 1
ATOM 6386 C CA . ASN A 1 814 ? -9.991 23.779 -42.077 1.00 48.50 814 ASN A CA 1
ATOM 6387 C C . ASN A 1 814 ? -10.485 22.896 -40.920 1.00 48.50 814 ASN A C 1
ATOM 6389 O O . ASN A 1 814 ? -10.528 21.671 -41.016 1.00 48.50 814 ASN A O 1
ATOM 6393 N N . LYS A 1 815 ? -10.901 23.521 -39.811 1.00 49.84 815 LYS A N 1
ATOM 6394 C CA . LYS A 1 815 ? -11.498 22.815 -38.667 1.00 49.84 815 LYS A CA 1
ATOM 6395 C C . LYS A 1 815 ? -12.940 22.413 -38.976 1.00 49.84 815 LYS A C 1
ATOM 6397 O O . LYS A 1 815 ? -13.792 23.285 -39.162 1.00 49.84 815 LYS A O 1
ATOM 6402 N N . GLN A 1 816 ? -13.227 21.114 -38.965 1.00 49.16 816 GLN A N 1
ATOM 6403 C CA . GLN A 1 816 ? -14.580 20.568 -39.053 1.00 49.16 816 GLN A CA 1
ATOM 6404 C C . GLN A 1 816 ? -15.021 19.972 -37.712 1.00 49.16 816 GLN A C 1
ATOM 6406 O O . GLN A 1 816 ? -14.244 19.362 -36.980 1.00 49.16 816 GLN A O 1
ATOM 6411 N N . PHE A 1 817 ? -16.301 20.156 -37.394 1.00 50.56 817 PHE A N 1
ATOM 6412 C CA . PHE A 1 817 ? -16.927 19.680 -36.165 1.00 50.56 817 PHE A CA 1
ATOM 6413 C C . PHE A 1 817 ? -17.905 18.543 -36.509 1.00 50.56 817 PHE A C 1
ATOM 6415 O O . PHE A 1 817 ? -18.886 18.775 -37.216 1.00 50.56 817 PHE A O 1
ATOM 6422 N N . VAL A 1 818 ? -17.641 17.316 -36.041 1.00 43.94 818 VAL A N 1
ATOM 6423 C CA . VAL A 1 818 ? -18.427 16.110 -36.375 1.00 43.94 818 VAL A CA 1
ATOM 6424 C C . VAL A 1 818 ? -19.375 15.718 -35.231 1.00 43.94 818 VAL A C 1
ATOM 6426 O O . VAL A 1 818 ? -18.957 15.573 -34.088 1.00 43.94 818 VAL A O 1
ATOM 6429 N N . SER A 1 819 ? -20.663 15.518 -35.531 1.00 44.03 819 SER A N 1
ATOM 6430 C CA . SER A 1 819 ? -21.667 15.048 -34.558 1.00 44.03 819 SER A CA 1
ATOM 6431 C C . SER A 1 819 ? -21.534 13.538 -34.302 1.00 44.03 819 SER A C 1
ATOM 6433 O O . SER A 1 819 ? -21.542 12.744 -35.242 1.00 44.03 819 SER A O 1
ATOM 6435 N N . LEU A 1 820 ? -21.443 13.135 -33.029 1.00 45.06 820 LEU A N 1
ATOM 6436 C CA . LEU A 1 820 ? -21.375 11.735 -32.584 1.00 45.06 820 LEU A CA 1
ATOM 6437 C C . LEU A 1 820 ? -22.776 11.088 -32.538 1.00 45.06 820 LEU A C 1
ATOM 6439 O O . LEU A 1 820 ? -23.298 10.793 -31.467 1.00 45.06 820 LEU A O 1
ATOM 6443 N N . ASN A 1 821 ? -23.414 10.865 -33.687 1.00 36.84 821 ASN A N 1
ATOM 6444 C CA . ASN A 1 821 ? -24.660 10.087 -33.757 1.00 36.84 821 ASN A CA 1
ATOM 6445 C C . ASN A 1 821 ? -24.366 8.621 -34.127 1.00 36.84 821 ASN A C 1
ATOM 6447 O O . ASN A 1 821 ? -23.851 8.367 -35.214 1.00 36.84 821 ASN A O 1
ATOM 6451 N N . GLY A 1 822 ? -24.757 7.656 -33.276 1.00 36.44 822 GLY A N 1
ATOM 6452 C CA . GLY A 1 822 ? -24.856 6.237 -33.672 1.00 36.44 822 GLY A CA 1
ATOM 6453 C C . GLY A 1 822 ? -24.340 5.159 -32.709 1.00 36.44 822 GLY A C 1
ATOM 6454 O O . GLY A 1 822 ? -24.398 3.988 -33.075 1.00 36.44 822 GLY A O 1
ATOM 6455 N N . LEU A 1 823 ? -23.861 5.492 -31.505 1.00 30.02 823 LEU A N 1
ATOM 6456 C CA . LEU A 1 823 ? -23.446 4.478 -30.523 1.00 30.02 823 LEU A CA 1
ATOM 6457 C C . LEU A 1 823 ? -24.619 4.064 -29.616 1.00 30.02 823 LEU A C 1
ATOM 6459 O O . LEU A 1 823 ? -25.386 4.897 -29.136 1.00 30.02 823 LEU A O 1
ATOM 6463 N N . VAL A 1 824 ? -24.783 2.752 -29.441 1.00 24.72 824 VAL A N 1
ATOM 6464 C CA . VAL A 1 824 ? -25.859 2.110 -28.666 1.00 24.72 824 VAL A CA 1
ATOM 6465 C C . VAL A 1 824 ? -25.629 2.353 -27.156 1.00 24.72 824 VAL A C 1
ATOM 6467 O O . VAL A 1 824 ? -24.470 2.416 -26.747 1.00 24.72 824 VAL A O 1
ATOM 6470 N N . PRO A 1 825 ? -26.674 2.462 -26.298 1.00 30.05 825 PRO A N 1
ATOM 6471 C CA . PRO A 1 825 ? -26.575 2.894 -24.886 1.00 30.05 825 PRO A CA 1
ATOM 6472 C C . PRO A 1 825 ? -25.834 1.966 -23.899 1.00 30.05 825 PRO A C 1
ATOM 6474 O O . PRO A 1 825 ? -26.124 1.983 -22.707 1.00 30.05 825 PRO A O 1
ATOM 6477 N N . THR A 1 826 ? -24.898 1.143 -24.363 1.00 25.73 826 THR A N 1
ATOM 6478 C CA . THR A 1 826 ? -23.984 0.346 -23.529 1.00 25.73 826 THR A CA 1
ATOM 6479 C C . THR A 1 826 ? -22.575 0.939 -23.451 1.00 25.73 826 THR A C 1
ATOM 6481 O O . THR A 1 826 ? -21.831 0.567 -22.553 1.00 25.73 826 THR A O 1
ATOM 6484 N N . ASP A 1 827 ? -22.258 1.914 -24.311 1.00 27.19 827 ASP A N 1
ATOM 6485 C CA . ASP A 1 827 ? -21.023 2.719 -24.263 1.00 27.19 827 ASP A CA 1
ATOM 6486 C C . ASP A 1 827 ? -21.265 4.142 -23.716 1.00 27.19 827 ASP A C 1
ATOM 6488 O O . ASP A 1 827 ? -20.362 4.978 -23.664 1.00 27.19 827 ASP A O 1
ATOM 6492 N N . ALA A 1 828 ? -22.494 4.421 -23.266 1.00 26.34 828 ALA A N 1
ATOM 6493 C CA . ALA A 1 828 ? -22.810 5.595 -22.466 1.00 26.34 828 ALA A CA 1
ATOM 6494 C C . ALA A 1 828 ? -22.321 5.348 -21.032 1.00 26.34 828 ALA A C 1
ATOM 6496 O O . ALA A 1 828 ? -23.048 4.836 -20.181 1.00 26.34 828 ALA A O 1
ATOM 6497 N N . ILE A 1 829 ? -21.060 5.693 -20.772 1.00 25.58 829 ILE A N 1
ATOM 6498 C CA . ILE A 1 829 ? -20.580 5.940 -19.411 1.00 25.58 829 ILE A CA 1
ATOM 6499 C C . ILE A 1 829 ? -21.589 6.895 -18.765 1.00 25.58 829 ILE A C 1
ATOM 6501 O O . ILE A 1 829 ? -21.925 7.916 -19.363 1.00 25.58 829 ILE A O 1
ATOM 6505 N N . ASN A 1 830 ? -22.102 6.534 -17.585 1.00 26.58 830 ASN A N 1
ATOM 6506 C CA . ASN A 1 830 ? -22.937 7.395 -16.749 1.00 26.58 830 ASN A CA 1
ATOM 6507 C C . ASN A 1 830 ? -22.291 8.786 -16.644 1.00 26.58 830 ASN A C 1
ATOM 6509 O O . ASN A 1 830 ? -21.343 8.982 -15.891 1.00 26.58 830 ASN A O 1
ATOM 6513 N N . LEU A 1 831 ? -22.805 9.733 -17.426 1.00 29.06 831 LEU A N 1
ATOM 6514 C CA . LEU A 1 831 ? -22.360 11.125 -17.504 1.00 29.06 831 LEU A CA 1
ATOM 6515 C C . LEU A 1 831 ? -23.213 12.045 -16.613 1.00 29.06 831 LEU A C 1
ATOM 6517 O O . LEU A 1 831 ? -23.176 13.260 -16.775 1.00 29.06 831 LEU A O 1
ATOM 6521 N N . GLU A 1 832 ? -23.958 11.492 -15.650 1.00 26.81 832 GLU A N 1
ATOM 6522 C CA . GLU A 1 832 ? -24.661 12.296 -14.635 1.00 26.81 832 GLU A CA 1
ATOM 6523 C C . GLU A 1 832 ? -23.731 12.859 -13.539 1.00 26.81 832 GLU A C 1
ATOM 6525 O O . GLU A 1 832 ? -24.172 13.682 -12.745 1.00 26.81 832 GLU A O 1
ATOM 6530 N N . ASP A 1 833 ? -22.432 12.529 -13.547 1.00 30.50 833 ASP A N 1
ATOM 6531 C CA . ASP A 1 833 ? -21.432 13.072 -12.612 1.00 30.50 833 ASP A CA 1
ATOM 6532 C C . ASP A 1 833 ? -20.320 13.866 -13.327 1.00 30.50 833 ASP A C 1
ATOM 6534 O O . ASP A 1 833 ? -19.124 13.658 -13.111 1.00 30.50 833 ASP A O 1
ATOM 6538 N N . SER A 1 834 ? -20.691 14.861 -14.143 1.00 29.83 834 SER A N 1
ATOM 6539 C CA . SER A 1 834 ? -19.749 15.816 -14.768 1.00 29.83 834 SER A CA 1
ATOM 6540 C C . SER A 1 834 ? -18.968 16.700 -13.772 1.00 29.83 834 SER A C 1
ATOM 6542 O O . SER A 1 834 ? -18.290 17.644 -14.173 1.00 29.83 834 SER A O 1
ATOM 6544 N N . PHE A 1 835 ? -19.050 16.408 -12.472 1.00 33.19 835 PHE A N 1
ATOM 6545 C CA . PHE A 1 835 ? -18.265 17.029 -11.406 1.00 33.19 835 PHE A CA 1
ATOM 6546 C C . PHE A 1 835 ? -16.917 16.326 -11.150 1.00 33.19 835 PHE A C 1
ATOM 6548 O O . PHE A 1 835 ? -16.109 16.863 -10.399 1.00 33.19 835 PHE A O 1
ATOM 6555 N N . HIS A 1 836 ? -16.655 15.153 -11.745 1.00 33.38 836 HIS A N 1
ATOM 6556 C CA . HIS A 1 836 ? -15.466 14.331 -11.448 1.00 33.38 836 HIS A CA 1
ATOM 6557 C C . HIS A 1 836 ? -14.418 14.217 -12.568 1.00 33.38 836 HIS A C 1
ATOM 6559 O O . HIS A 1 836 ? -13.372 13.619 -12.344 1.00 33.38 836 HIS A O 1
ATOM 6565 N N . ASP A 1 837 ? -14.634 14.819 -13.740 1.00 28.36 837 ASP A N 1
ATOM 6566 C CA . ASP A 1 837 ? -13.669 14.745 -14.856 1.00 28.36 837 ASP A CA 1
ATOM 6567 C C . ASP A 1 837 ? -12.668 15.920 -14.892 1.00 28.36 837 ASP A C 1
ATOM 6569 O O . ASP A 1 837 ? -11.923 16.060 -15.853 1.00 28.36 837 ASP A O 1
ATOM 6573 N N . ARG A 1 838 ? -12.616 16.779 -13.859 1.00 38.06 838 ARG A N 1
ATOM 6574 C CA . ARG A 1 838 ? -11.648 17.897 -13.811 1.00 38.06 838 ARG A CA 1
ATOM 6575 C C . ARG A 1 838 ? -10.255 17.476 -13.309 1.00 38.06 838 ARG A C 1
ATOM 6577 O O . ARG A 1 838 ? -9.274 18.059 -13.749 1.00 38.06 838 ARG A O 1
ATOM 6584 N N . ASP A 1 839 ? -10.153 16.412 -12.509 1.00 34.84 839 ASP A N 1
ATOM 6585 C CA . ASP A 1 839 ? -8.876 15.983 -11.906 1.00 34.84 839 ASP A CA 1
ATOM 6586 C C . ASP A 1 839 ? -7.980 15.152 -12.844 1.00 34.84 839 ASP A C 1
ATOM 6588 O O . ASP A 1 839 ? -6.804 14.944 -12.555 1.00 34.84 839 ASP A O 1
ATOM 6592 N N . LYS A 1 840 ? -8.499 14.656 -13.977 1.00 31.50 840 LYS A N 1
ATOM 6593 C CA . LYS A 1 840 ? -7.698 13.849 -14.918 1.00 31.50 840 LYS A CA 1
ATOM 6594 C C . LYS A 1 840 ? -6.923 14.673 -15.939 1.00 31.50 840 LYS A C 1
ATOM 6596 O O . LYS A 1 840 ? -5.915 14.191 -16.444 1.00 31.50 840 LYS A O 1
ATOM 6601 N N . ASP A 1 841 ? -7.364 15.895 -16.215 1.00 32.81 841 ASP A N 1
ATOM 6602 C CA . ASP A 1 841 ? -6.743 16.745 -17.232 1.00 32.81 841 ASP A CA 1
ATOM 6603 C C . ASP A 1 841 ? -5.661 17.673 -16.661 1.00 32.81 841 ASP A C 1
ATOM 6605 O O . ASP A 1 841 ? -4.706 17.982 -17.370 1.00 32.81 841 ASP A O 1
ATOM 6609 N N . GLU A 1 842 ? -5.722 18.024 -15.366 1.00 35.59 842 GLU A N 1
ATOM 6610 C CA . GLU A 1 842 ? -4.621 18.728 -14.678 1.00 35.59 842 GLU A CA 1
ATOM 6611 C C . GLU A 1 842 ? -3.350 17.853 -14.595 1.00 35.59 842 GLU A C 1
ATOM 6613 O O . GLU A 1 842 ? -2.243 18.365 -14.739 1.00 35.59 842 GLU A O 1
ATOM 6618 N N . VAL A 1 843 ? -3.489 16.521 -14.499 1.00 30.75 843 VAL A N 1
ATOM 6619 C CA . VAL A 1 843 ? -2.346 15.582 -14.507 1.00 30.75 843 VAL A CA 1
ATOM 6620 C C . VAL A 1 843 ? -1.709 15.447 -15.901 1.00 30.75 843 VAL A C 1
ATOM 6622 O O . VAL A 1 843 ? -0.542 15.072 -16.015 1.00 30.75 843 VAL A O 1
ATOM 6625 N N . GLN A 1 844 ? -2.432 15.763 -16.980 1.00 28.77 844 GLN A N 1
ATOM 6626 C CA . GLN A 1 844 ? -1.878 15.728 -18.339 1.00 28.77 844 GLN A CA 1
ATOM 6627 C C . GLN A 1 844 ? -1.264 17.074 -18.761 1.00 28.77 844 GLN A C 1
ATOM 6629 O O . GLN A 1 844 ? -0.212 17.070 -19.398 1.00 28.77 844 GLN A O 1
ATOM 6634 N N . GLU A 1 845 ? -1.833 18.216 -18.351 1.00 29.16 845 GLU A N 1
ATOM 6635 C CA . GLU A 1 845 ? -1.282 19.541 -18.687 1.00 29.16 845 GLU A CA 1
ATOM 6636 C C . GLU A 1 845 ? -0.049 19.941 -17.851 1.00 29.16 845 GLU A C 1
ATOM 6638 O O . GLU A 1 845 ? 0.837 20.611 -18.392 1.00 29.16 845 GLU A O 1
ATOM 6643 N N . GLU A 1 846 ? 0.089 19.502 -16.589 1.00 30.98 846 GLU A N 1
ATOM 6644 C CA . GLU A 1 846 ? 1.340 19.706 -15.826 1.00 30.98 846 GLU A CA 1
ATOM 6645 C C . GLU A 1 846 ? 2.526 18.961 -16.468 1.00 30.98 846 GLU A C 1
ATOM 6647 O O . GLU A 1 846 ? 3.629 19.504 -16.541 1.00 30.98 846 GLU A O 1
ATOM 6652 N N . ASN A 1 847 ? 2.278 17.787 -17.059 1.00 31.56 847 ASN A N 1
ATOM 6653 C CA . ASN A 1 847 ? 3.299 17.013 -17.772 1.00 31.56 847 ASN A CA 1
ATOM 6654 C C . ASN A 1 847 ? 3.691 17.620 -19.138 1.00 31.56 847 ASN A C 1
ATOM 6656 O O . ASN A 1 847 ? 4.821 17.431 -19.593 1.00 31.56 847 ASN A O 1
ATOM 6660 N N . GLU A 1 848 ? 2.813 18.385 -19.798 1.00 27.80 848 GLU A N 1
ATOM 6661 C CA . GLU A 1 848 ? 3.149 19.049 -21.068 1.00 27.80 848 GLU A CA 1
ATOM 6662 C C . GLU A 1 848 ? 3.801 20.432 -20.878 1.00 27.80 848 GLU A C 1
ATOM 6664 O O . GLU A 1 848 ? 4.661 20.816 -21.679 1.00 27.80 848 GLU A O 1
ATOM 6669 N N . LEU A 1 849 ? 3.490 21.168 -19.804 1.00 28.47 849 LEU A N 1
ATOM 6670 C CA . LEU A 1 849 ? 4.117 22.467 -19.509 1.00 28.47 849 LEU A CA 1
ATOM 6671 C C . LEU A 1 849 ? 5.557 22.349 -18.983 1.00 28.47 849 LEU A C 1
ATOM 6673 O O . LEU A 1 849 ? 6.376 23.222 -19.292 1.00 28.47 849 LEU A O 1
ATOM 6677 N N . GLU A 1 850 ? 5.915 21.265 -18.285 1.00 29.38 850 GLU A N 1
ATOM 6678 C CA . GLU A 1 850 ? 7.318 20.992 -17.934 1.00 29.38 850 GLU A CA 1
ATOM 6679 C C . GLU A 1 850 ? 8.183 20.709 -19.174 1.00 29.38 850 GLU A C 1
ATOM 6681 O O . GLU A 1 850 ? 9.345 21.125 -19.225 1.00 29.38 850 GLU A O 1
ATOM 6686 N N . SER A 1 851 ? 7.603 20.145 -20.242 1.00 28.94 851 SER A N 1
ATOM 6687 C CA . SER A 1 851 ? 8.324 19.859 -21.492 1.00 28.94 851 SER A CA 1
ATOM 6688 C C . SER A 1 851 ? 8.693 21.108 -22.314 1.00 28.94 851 SER A C 1
ATOM 6690 O O . SER A 1 851 ? 9.613 21.065 -23.132 1.00 28.94 851 SER A O 1
ATOM 6692 N N . LEU A 1 852 ? 8.039 22.252 -22.069 1.00 27.22 852 LEU A N 1
ATOM 6693 C CA . LEU A 1 852 ? 8.256 23.506 -22.809 1.00 27.22 852 LEU A CA 1
ATOM 6694 C C . LEU A 1 852 ? 9.117 24.546 -22.069 1.00 27.22 852 LEU A C 1
ATOM 6696 O O . LEU A 1 852 ? 9.400 25.601 -22.637 1.00 27.22 852 LEU A O 1
ATOM 6700 N N . SER A 1 853 ? 9.585 24.259 -20.847 1.00 28.52 853 SER A N 1
ATOM 6701 C CA . SER A 1 853 ? 10.577 25.098 -20.143 1.00 28.52 853 SER A CA 1
ATOM 6702 C C . SER A 1 853 ? 12.023 24.579 -20.207 1.00 28.52 853 SER A C 1
ATOM 6704 O O . SER A 1 853 ? 12.926 25.222 -19.671 1.00 28.52 853 SER A O 1
ATOM 6706 N N . MET A 1 854 ? 12.268 23.465 -20.907 1.00 29.47 854 MET A N 1
ATOM 6707 C CA . MET A 1 854 ? 13.612 22.920 -21.151 1.00 29.47 854 MET A CA 1
ATOM 6708 C C . MET A 1 854 ? 14.044 22.994 -22.625 1.00 29.47 854 MET A C 1
ATOM 6710 O O . MET A 1 854 ? 14.690 22.066 -23.112 1.00 29.47 854 MET A O 1
ATOM 6714 N N . HIS A 1 855 ? 13.756 24.103 -23.322 1.00 34.50 855 HIS A N 1
ATOM 6715 C CA . HIS A 1 855 ? 14.490 24.544 -24.525 1.00 34.50 855 HIS A CA 1
ATOM 6716 C C . HIS A 1 855 ? 14.920 26.010 -24.412 1.00 34.50 855 HIS A C 1
ATOM 6718 O O . HIS A 1 855 ? 14.047 26.870 -24.157 1.00 34.50 855 HIS A O 1
#

InterPro domains:
  IPR001611 Leucine-rich repeat [PF13855] (671-728)
  IPR003591 Leucine-rich repeat, typical subtype [SM00369] (623-645)
  IPR003591 Leucine-rich repeat, typical subtype [SM00369] (646-669)
  IPR003591 Leucine-rich repeat, typical subtype [SM00369] (670-692)
  IPR003591 Leucine-rich repeat, typical subtype [SM00369] (693-715)
  IPR003591 Leucine-rich repeat, typical subtype [SM00369] (739-762)
  IPR008758 Peptidase S28 [PF05577] (76-517)
  IPR029058 Alpha/Beta hydrolase fold [G3DSA:3.40.50.1820] (73-520)
  IPR029058 Alpha/Beta hydrolase fold [SSF53474] (106-276)
  IPR032675 Leucine-rich repeat domain superfamily [G3DSA:3.80.10.10] (558-788)
  IPR042269 Serine carboxypeptidase S28, SKS domain [G3DSA:1.20.120.980] (235-425)

Organism: NCBI:txid74557

pLDDT: mean 78.34, std 22.5, range [24.69, 98.88]